Protein AF-A0A9P1C7S3-F1 (afdb_monomer)

Radius of gyration: 38.17 Å; Cα contacts (8 Å, |Δi|>4): 2004; chains: 1; bounding box: 104×85×109 Å

InterPro domains:
  IPR000626 Ubiquitin-like domain [PS50053] (2-45)
  IPR000719 Protein kinase domain [PF00069] (897-1251)
  IPR000719 Protein kinase domain [PS50011] (861-1255)
  IPR000719 Protein kinase domain [SM00220] (861-1256)
  IPR008271 Serine/threonine-protein kinase, active site [PS00108] (1001-1013)
  IPR011009 Protein kinase-like domain superfamily [SSF56112] (859-1250)
  IPR029071 Ubiquitin-like domain superfamily [SSF54236] (2-49)
  IPR032675 Leucine-rich repeat domain superfamily [G3DSA:3.80.10.10] (333-689)
  IPR050494 Serine/threonine and dual-specificity kinase [PTHR24058] (824-1250)

Secondary structure (DSSP, 8-state):
-EEEEEEETTEEEEEEE---TT--HHHHHHHHHHHHSSPPPGGGTT----------HHHHHTTSPP------GGGS-TT-SS-------GGGBPBPHHHHHHHHHHHHHHHHTT--B-SSTT--SB--GGG-BHHHHIIIIIHHHHTTTT--HHHHH-SSSS-B-EEEEEEE-TTSBHHHHHHHHHHHHHHHT---EEE-HHHHS-TT-GGGTS-SSGGGSHHHHHHHH-SEEEEEPPTT-GGGGBHHHHHHHHHHH---SSS---EEEEEEEETTEEEEE-SS--HHHHHHHSSSSTTHHHHHHHHHHTTS-HHHHHHHHT--GGG-B-SSHHHHHHHHHHHTT--GGGTTSPPPSSPPHHHHHHHHHHHHHHHHHHHHHHHHHHHHTT-GGGHHHHHHHHHH-TT--EEEEE-TT-SS--HHHHHHHHHHS-TT-SEEEEE-TT-TT--HHHHHHHHHHHHH-TT--EEEEE-TT-TT--HHHHHHHHHHTTT---SEEEEE-TT-TT-BGGGHHHHHHTTTT---SEEEEE-TTSB-BHHHHHHHHHHHTT-TT--EEEEEEET-TB--HHHHHHHHHHHTT-TT--EEEEEEES---BHHHHHHHHHHHTT-TT--EEEEEEES-TB--HHHHHHHHHHHHTS--SEEEEE-TT-TT--TTGGG----SS-EEE----TTSSTTSTT----TT-----HHHHHHHHHHHHHHH-SS---HHHHHHHHHHH-TT--HHHHHHHHHHGGGS-HHHHHHHHHH-TTT-HHHHHHH-HHHHHHHHTT-PPP--------S---S-SS-S-TTTSHHHHHHHHHHHHHHHHGGGTT-B-S---TTS---BTT-EEE-SSEEEEEEEEEEEETTEEEEEEEEEEPPTT--S-THHHHTT-STTSGGGPEEEEEEEEEETTT-HHHHHHHHHHHHHHHH---TTBPPEEEEEEETTEEEEEEE----BHHHHHHHTTT---HHHHHHHHHHHHHHHHHHHHTTEE-----GGGEEEPPGGG-SS----EEE---TT-EETT---TT---S-GGG--HHHHTTPPP-THHHHHHHHHHHHHHHHSS-SS-S-S-HHHHHHHHHHHH-SPPHHHHHH-TTHHHHEEEEEPPS---------HHHHHHHHHTT-GGGTTS-----------TT-EEEEES---S-HHHHHHHHHHHHHHHHHHHHHHHTT-S-S--SS--S-HHHHHHHHHHHHHHHHHHS-SSTTTSPPHHHHHT-HHHH-

Nearest PDB structures (foldseek):
  4agu-assembly3_C  TM=8.414E-01  e=9.650E-13  Homo sapiens
  3o0g-assembly1_A  TM=8.001E-01  e=8.100E-13  Homo sapiens
  5l1z-assembly1_A  TM=7.493E-01  e=9.409E-12  Homo sapiens
  8p5j-assembly1_A  TM=8.059E-01  e=6.185E-11  Homo sapiens
  4ec9-assembly1_A  TM=7.551E-01  e=2.360E-11  Homo sapiens

Solvent-accessible surface area (backbone atoms only — not comparable to full-atom values): 69680 Å² total; per-residue (Å²): 110,50,76,43,80,46,82,50,102,88,48,79,44,81,48,75,45,86,62,62,99,80,64,48,75,65,56,53,47,56,54,48,28,68,74,68,75,47,91,71,62,75,83,64,76,78,70,75,82,68,77,75,73,84,68,49,68,69,67,66,58,73,78,45,81,74,73,76,79,86,75,60,64,88,69,40,58,91,88,58,91,61,83,66,32,70,53,86,53,55,44,28,32,20,44,40,68,70,60,52,49,50,51,50,54,52,49,47,52,38,29,76,69,48,62,37,61,61,77,59,94,89,54,98,47,63,40,55,62,74,77,36,18,48,60,56,41,43,66,72,44,48,43,64,66,25,53,90,75,71,43,18,52,38,29,58,53,48,90,62,79,54,76,37,63,21,42,31,29,55,41,60,47,54,81,41,31,48,58,50,55,51,40,22,53,52,37,47,27,60,68,64,71,47,93,62,20,35,31,38,69,85,38,25,40,33,79,86,57,51,67,84,45,57,41,88,51,64,79,72,12,38,66,43,52,27,49,76,62,24,62,24,36,36,38,43,42,50,98,84,40,54,31,63,44,28,37,70,39,40,49,53,52,39,56,40,71,45,72,86,52,105,56,83,65,41,38,58,28,37,25,25,64,52,97,92,36,47,35,56,48,64,56,73,70,42,75,69,27,46,51,35,31,71,35,101,55,67,63,43,14,53,44,54,52,47,65,62,31,49,73,48,64,62,70,58,43,57,52,44,66,66,52,50,63,85,75,33,42,57,98,43,66,68,58,38,33,24,43,52,31,47,66,44,64,50,57,82,95,52,20,81,50,77,80,55,90,77,67,54,69,71,44,51,50,42,48,50,51,42,33,26,53,52,17,28,54,46,30,59,61,37,51,55,38,33,45,73,71,65,43,63,86,52,47,64,59,34,30,46,23,34,45,68,25,50,83,50,41,69,50,70,50,47,44,64,60,32,88,64,51,41,32,67,59,48,29,50,46,26,73,14,55,33,50,55,20,30,31,43,34,42,35,38,25,42,19,57,63,31,37,37,68,23,34,46,39,37,16,55,35,49,54,58,22,64,58,28,29,32,44,34,43,29,39,33,44,19,65,56,33,36,40,72,19,51,37,41,38,31,58,31,41,44,86,38,68,34,32,33,43,35,44,32,46,28,48,20,67,63,30,47,55,81,31,47,64,35,51,36,56,42,47,52,93,33,65,25,34,34,42,34,43,32,50,21,41,22,62,44,42,25,69,59,43,18,52,42,27,48,41,52,37,66,30,43,54,25,30,34,46,35,43,31,42,34,55,16,60,49,33,28,31,60,21,38,23,31,35,8,61,19,41,57,55,26,68,46,28,28,35,40,36,42,33,43,16,43,26,64,31,31,39,68,14,40,50,35,24,20,68,8,56,45,57,29,76,49,28,30,36,44,35,44,33,42,25,37,21,53,54,31,33,58,65,31,55,51,50,39,51,58,21,53,64,70,37,67,58,72,37,43,38,46,30,57,42,52,26,55,47,48,65,84,72,65,83,78,70,79,84,63,79,99,50,71,50,72,60,87,79,46,93,81,75,57,96,73,64,89,82,77,73,82,74,96,76,77,88,80,80,60,76,67,62,57,52,53,51,51,53,47,51,57,67,68,70,56,98,65,88,73,52,69,69,57,50,46,57,54,50,31,74,78,37,74,83,56,46,69,67,61,54,51,50,55,54,62,67,57,74,68,84,48,77,62,58,63,50,51,49,69,64,66,49,70,88,77,47,69,74,60,61,70,75,61,44,77,68,53,61,52,60,60,52,76,73,66,80,82,86,87,90,84,86,89,76,94,76,89,69,82,88,83,81,84,83,65,102,51,84,83,73,58,56,70,64,48,57,41,50,48,49,50,54,52,48,59,62,48,63,79,46,70,84,53,65,67,51,78,73,49,100,48,36,74,70,47,38,52,68,41,78,49,61,52,97,59,33,41,31,34,31,67,45,69,73,49,72,57,96,57,28,40,31,30,35,24,42,34,38,74,65,64,94,80,69,82,58,61,84,68,60,61,68,72,56,79,49,81,70,60,66,65,72,34,47,68,27,29,38,37,40,28,35,28,36,92,79,36,56,66,55,44,52,31,48,53,49,22,52,56,52,40,73,74,53,87,49,95,24,40,60,50,67,78,49,75,45,69,49,97,62,17,47,33,43,31,27,64,60,68,46,60,27,46,47,58,54,34,59,79,46,76,22,64,62,54,71,65,57,52,41,48,48,53,53,36,49,34,53,33,49,35,54,30,48,79,68,42,36,26,52,40,47,61,49,46,73,33,33,26,30,50,48,64,92,81,49,92,79,86,63,91,43,46,26,43,49,74,45,56,62,36,45,53,60,82,63,83,73,80,92,66,90,68,33,58,74,58,31,43,30,65,45,63,68,25,48,36,92,65,49,51,54,42,48,36,29,10,49,28,34,44,57,46,16,53,66,59,46,50,68,78,38,66,91,63,92,54,68,64,62,50,54,51,50,46,34,60,63,68,31,82,77,57,66,65,57,57,73,65,15,76,36,25,71,79,52,29,40,86,40,85,66,77,81,88,78,94,72,81,90,82,75,61,65,57,60,52,50,53,38,52,72,58,69,50,76,90,66,71,84,81,68,76,79,82,76,76,88,72,86,81,62,92,80,55,79,40,78,41,67,61,70,84,78,63,64,79,61,59,72,41,44,67,52,47,52,54,48,49,48,49,49,48,54,50,50,45,68,73,62,57,78,54,74,73,76,73,80,85,60,93,60,56,72,72,55,54,47,51,50,45,55,34,51,54,56,53,38,57,36,20,54,38,76,53,60,92,75,27,51,49,39,62,64,56,58,71,44,41,88,56,69,108

Sequence (1256 aa):
MVTLTVHSDTGEELVTLGLEPQATVADLQLKLESVCGVPVKQQLLTATDPAPRCLDAAELLATVPSVTLTSFADLIPAARAFAPCRIRATEQRGIQRWQLQKLLDFLRQRCDEGAMRFPWGHASGPLMLQHLNLYHLADWVLRPATRADRCSYVELISEEPGAQMPKWFVSHAWQEAIVDFITCLDGHGAVRQTEAAYWVCAYANNQHELGSDLHSNPRETSFFRAMQLCSGVLLILDPLAMPFSRVWCCFELATAMTSHFERTRLLLDIATVKDELAEVLTDGLTMQEEQQENAVCAGRGGKEKAKREERFPIELVKKALQLDIAAARASRELDKIRILNSIAGLEEDRLDEPLPDPLPAERLQRYRAVDRALRCVFALSSVSQVISKDLKEMMPDICRALREESERRSVHISFANSLKLTDEDLCHLAQALPEGLTQLRFDLRSCHQLSNASLLELAKALQRTKQLRSLFLDFYMCCKMTDVGLLEVWRSIEDLQLLDLDINVRGLTKVTDKVMPAIISGLRGKALRKLHLNLAQTRQSDALGSELTMALAGLRQLEILKLYFTECPRVADKTATSLGDSLQVMEMLSESILCFSNTTLTDDGMSGFARGVCTLRRMTRMTLRFRWCPRITEQSMVMLGEACAALPLQKLQLDFSKCQALRREVAMRYSGPSQVVLEHSVFHRVAAEEELVPNADARTSSNDDAEEQILGLFRRVGTETLSPEKLFSVLQKLHPELSKESFDALLRASDHGDSEGFLHWLLAEKTRCEALTEVMGLSLVSKCLVKMAPPKGIPTTAETWRPLWKNSSNPYQFDRQYLQTIEIARLRMMEKQQDRRFTDSTEENFPCRYGDEVVSESSCFILLEGLGSGAFGQVVRCAAAPKTAGDDAGCDGWRRVRHASHVRHARPVALKILKHKDFCAEVALEAEEEAKILRELHHPHIVQMLDFFEFRGHLCIALELLGRNLYELITEHNGLLSIQLVQQATYQVLLALEYLKTHQVIHADLKPENVLMVDSAWRSDGKAHFKVIDFGGARREGFPMEDLVLQTLPYRAPEVLLGLPVKCAADMWSLGCICIELFVGESLFSHSKDKDEILEGMVQLCGKIPAWMLKQGTRTNEFFDRVKQRTAARTKPRPQGLWRLFAWACSLRDTFEAFRPRTSRTDAADGAEVYKFRRRSVGPASTAMTKTTLFGAFRRRRYDLVKGRFGAPQRLSSKPLGQQQRLRRNMEKLIRRMLVLDPERRSDASELLRMKSQLS

Organism: NCBI:txid2562237

Foldseek 3Di:
DDWDWDQDPVGTDIDDDDDDPPDDLVNVQVVVCVVVVHRDDPVVSVDDPPPDDCPDVVNVVVPFDALCPPDPPQLADPVDPDDFQDPPQLLLLFAFLVNLVSVLVVLQVCLVVLSAADRDPDPRGRDDLQQDFLVCCLPRPQCVQCVVRLAFQSRRHDPDRDGQQAQEEEQEDRSHRSLFVSLQVVQVCVQQVDRHTYNDCSRSDRSNCCDVQDDLALCVHSRNSSQVRYQAYEYEAEPVRCLLQALNSLLSLLQQQDPPDPDDRHWYKYWGDDPNHIQIQTRDFHPVLVVVCVDPDHPSSLVVNLVSLLVPDVVSLVVLLVRFSLNHDYSDVLVNQLSLVVLLVDDPVCSSPDQDVVHDPSSRVSRVQSSLSRNQSSLLSCLLNCQLVVVVVCLVSSLCSLQSNQPDAEHAHENALPQRDALVSLLSNLVSHHLQYQEYAYHCHNNQRDALSSLLSNLVSLLSNQNHAEYHDAHHNNQRYALNSLLSNLVSQLNHQYQYDHYAPAPNARYAQSNLVSLLSSLAPHQYQYDAYHCHNYAHAQVSLLSSLLSLLRNQNHAEEEYEHANHARHELSNLLSNLVSLLRNQNHAEYAYAHYNYQYALNSLLSNLNSLLNHANHAYYAYAYAQHQRYALSSVVSNLVSCLNYNYNEYEYHHHNHQRYADPSVPPRDHPPHYDYPDHHHPQHVLPPVPDDDPPPPDDDPVVLLVVVVSVDVNVPPDDDDLVRVCVSVCVVVVVDDPVNSVVVVVVCVPPDPVVNVVVVVVPVPPCPPVDVRPDPVVVVVVVVPDDDDDDDDDDDDDQPPPQPDDPDNPPCLLQRVLVVVLVLLVVCVVVQPDFQDDDDLFADGDTAQDWFDDPFWIWGFHHWPDADPFYTKTKTFIDTDDPPPPPPPVVCVVVPDSVRSSPTAIKIKDKGTQCVVCVLSVVLVVVLVVVLVPDDDQQAWHWDDWDDGPRITMTITHDFAQFQLVVLVVVVNDDDLLVLLQQLLSVLRVLVRCQVVQKAQQADDRRQKTWHDPSVDDPPDTGIHGHDSSLMDGFPDDQPPDDTYQQLLAALLNLLQHRDTSLSVLSSSLQRSVCSNLSDTLQDSDPDNQLSVVSLCLAANDQDPVSLVPRPCNVVFWDKDWDDDDDDDDDDRDPVVVVLCVLLVNPPPPPPDDPPPDDDDDDHGDIDIDTPDPPDDCVSVVVSVCVSNVSSVVVVVCVVVCVDPDPPCPDPDDPVVSSLLSVLSSVSSSLSSHNPSVSRDGSVRSVVVVVNSD

Mean predicted aligned error: 21.33 Å

Structure (mmCIF, N/CA/C/O backbone):
data_AF-A0A9P1C7S3-F1
#
_entry.id   AF-A0A9P1C7S3-F1
#
loop_
_atom_site.group_PDB
_atom_site.id
_atom_site.type_symbol
_atom_site.label_atom_id
_atom_site.label_alt_id
_atom_site.label_comp_id
_atom_site.label_asym_id
_atom_site.label_entity_id
_atom_site.label_seq_id
_atom_site.pdbx_PDB_ins_code
_atom_site.Cartn_x
_atom_site.Cartn_y
_atom_site.Cartn_z
_atom_site.occupancy
_atom_site.B_iso_or_equiv
_atom_site.auth_seq_id
_atom_site.auth_comp_id
_atom_site.auth_asym_id
_atom_site.auth_atom_id
_atom_site.pdbx_PDB_model_num
ATOM 1 N N . MET A 1 1 ? 47.779 8.936 -29.958 1.00 47.28 1 MET A N 1
ATOM 2 C CA . MET A 1 1 ? 48.200 9.144 -28.557 1.00 47.28 1 MET A CA 1
ATOM 3 C C . MET A 1 1 ? 47.056 8.690 -27.677 1.00 47.28 1 MET A C 1
ATOM 5 O O . MET A 1 1 ? 45.946 9.155 -27.900 1.00 47.28 1 MET A O 1
ATOM 9 N N . VAL A 1 2 ? 47.299 7.751 -26.766 1.00 49.94 2 VAL A N 1
ATOM 10 C CA . VAL A 1 2 ? 46.310 7.282 -25.783 1.00 49.94 2 VAL A CA 1
ATOM 11 C C . VAL A 1 2 ? 46.814 7.703 -24.411 1.00 49.94 2 VAL A C 1
ATOM 13 O O . VAL A 1 2 ? 47.940 7.363 -24.054 1.00 49.94 2 VAL A O 1
ATOM 16 N N . THR A 1 3 ? 46.020 8.472 -23.673 1.00 45.50 3 THR A N 1
ATOM 17 C CA . THR A 1 3 ? 46.370 8.927 -22.323 1.00 45.50 3 THR A CA 1
ATOM 18 C C . THR A 1 3 ? 45.572 8.122 -21.313 1.00 45.50 3 THR A C 1
ATOM 20 O O . THR A 1 3 ? 44.362 7.968 -21.462 1.00 45.50 3 THR A O 1
ATOM 23 N N . LEU A 1 4 ? 46.260 7.582 -20.315 1.00 49.81 4 LEU A N 1
ATOM 24 C CA . LEU A 1 4 ? 45.713 6.670 -19.321 1.00 49.81 4 LEU A CA 1
ATOM 25 C C . LEU A 1 4 ? 45.924 7.257 -17.934 1.00 49.81 4 LEU A C 1
ATOM 27 O O . LEU A 1 4 ? 47.005 7.769 -17.642 1.00 49.81 4 LEU A O 1
ATOM 31 N N . THR A 1 5 ? 44.914 7.127 -17.083 1.00 46.44 5 THR A N 1
ATOM 32 C CA . THR A 1 5 ? 45.043 7.404 -15.653 1.00 46.44 5 THR A CA 1
ATOM 33 C C . THR A 1 5 ? 45.361 6.093 -14.950 1.00 46.44 5 THR A C 1
ATOM 35 O O . THR A 1 5 ? 44.555 5.162 -14.965 1.00 46.44 5 THR A O 1
ATOM 38 N N . VAL A 1 6 ? 46.557 5.994 -14.379 1.00 54.12 6 VAL A N 1
ATOM 39 C CA . VAL A 1 6 ? 47.007 4.821 -13.630 1.00 54.12 6 VAL A CA 1
ATOM 40 C C . VAL A 1 6 ? 46.828 5.119 -12.147 1.00 54.12 6 VAL A C 1
ATOM 42 O O . VAL A 1 6 ? 47.434 6.048 -11.617 1.00 54.12 6 VAL A O 1
ATOM 45 N N . HIS A 1 7 ? 45.981 4.339 -11.478 1.00 46.59 7 HIS A N 1
ATOM 46 C CA . HIS A 1 7 ? 45.775 4.448 -10.036 1.00 46.59 7 HIS A CA 1
ATOM 47 C C . HIS A 1 7 ? 46.733 3.487 -9.328 1.00 46.59 7 HIS A C 1
ATOM 49 O O . HIS A 1 7 ? 46.632 2.271 -9.494 1.00 46.59 7 HIS A O 1
ATOM 55 N N . SER A 1 8 ? 47.669 4.039 -8.558 1.00 54.12 8 SER A N 1
ATOM 56 C CA . SER A 1 8 ? 48.579 3.288 -7.690 1.00 54.12 8 SER A CA 1
ATOM 57 C C . SER A 1 8 ? 48.226 3.521 -6.221 1.00 54.12 8 SER A C 1
ATOM 59 O O . SER A 1 8 ? 47.561 4.504 -5.887 1.00 54.12 8 SER A O 1
ATOM 61 N N . ASP A 1 9 ? 48.744 2.678 -5.325 1.00 42.47 9 ASP A N 1
ATOM 62 C CA . ASP A 1 9 ? 48.593 2.846 -3.870 1.00 42.47 9 ASP A CA 1
ATOM 63 C C . ASP A 1 9 ? 49.178 4.183 -3.356 1.00 42.47 9 ASP A C 1
ATOM 65 O O . ASP A 1 9 ? 48.900 4.600 -2.233 1.00 42.47 9 ASP A O 1
ATOM 69 N N . THR A 1 10 ? 49.972 4.873 -4.183 1.00 44.56 10 THR A N 1
ATOM 70 C CA . THR A 1 10 ? 50.627 6.152 -3.877 1.00 44.56 10 THR A CA 1
ATOM 71 C C . THR A 1 10 ? 50.002 7.373 -4.565 1.00 44.56 10 THR A C 1
ATOM 73 O O . THR A 1 10 ? 50.463 8.488 -4.328 1.00 44.56 10 THR A O 1
ATOM 76 N N . GLY A 1 11 ? 48.956 7.200 -5.382 1.00 41.50 11 GLY A N 1
ATOM 77 C CA . GLY A 1 11 ? 48.267 8.295 -6.079 1.00 41.50 11 GLY A CA 1
ATOM 78 C C . GLY A 1 11 ? 47.953 8.005 -7.550 1.00 41.50 11 GLY A C 1
ATOM 79 O O . GLY A 1 11 ? 48.259 6.929 -8.071 1.00 41.50 11 GLY A O 1
ATOM 80 N N . GLU A 1 12 ? 47.320 8.980 -8.208 1.00 55.91 12 GLU A N 1
ATOM 81 C CA . GLU A 1 12 ? 46.943 8.922 -9.626 1.00 55.91 12 GLU A CA 1
ATOM 82 C C . GLU A 1 12 ? 48.019 9.564 -10.504 1.00 55.91 12 GLU A C 1
ATOM 84 O O . GLU A 1 12 ? 48.426 10.700 -10.258 1.00 55.91 12 GLU A O 1
ATOM 89 N N . GLU A 1 13 ? 48.448 8.862 -11.552 1.00 54.91 13 GLU A N 1
ATOM 90 C CA . GLU A 1 13 ? 49.433 9.369 -12.508 1.00 54.91 13 GLU A CA 1
ATOM 91 C C . GLU A 1 13 ? 48.915 9.247 -13.949 1.00 54.91 13 GLU A C 1
ATOM 93 O O . GLU A 1 13 ? 48.301 8.247 -14.330 1.00 54.91 13 GLU A O 1
ATOM 98 N N . LEU A 1 14 ? 49.138 10.286 -14.761 1.00 53.28 14 LEU A N 1
ATOM 99 C CA . LEU A 1 14 ? 48.722 10.329 -16.165 1.00 53.28 14 LEU A CA 1
ATOM 100 C C . LEU A 1 14 ? 49.874 9.895 -17.068 1.00 53.28 14 LEU A C 1
ATOM 102 O O . LEU A 1 14 ? 50.868 10.607 -17.208 1.00 53.28 14 LEU A O 1
ATOM 106 N N . VAL A 1 15 ? 49.711 8.762 -17.746 1.00 56.09 15 VAL A N 1
ATOM 107 C CA . VAL A 1 15 ? 50.711 8.233 -18.679 1.00 56.09 15 VAL A CA 1
ATOM 108 C C . VAL A 1 15 ? 50.190 8.342 -20.106 1.00 56.09 15 VAL A C 1
ATOM 110 O O . VAL A 1 15 ? 49.090 7.891 -20.420 1.00 56.09 15 VAL A O 1
ATOM 113 N N . THR A 1 16 ? 50.985 8.938 -20.999 1.00 58.41 16 THR A N 1
ATOM 114 C CA . THR A 1 16 ? 50.625 9.082 -22.418 1.00 58.41 16 THR A CA 1
ATOM 115 C C . THR A 1 16 ? 51.432 8.123 -23.281 1.00 58.41 16 THR A C 1
ATOM 117 O O . THR A 1 16 ? 52.657 8.196 -23.334 1.00 58.41 16 THR A O 1
ATOM 120 N N . LEU A 1 17 ? 50.734 7.247 -24.002 1.00 62.59 17 LEU A N 1
ATOM 121 C CA . LEU A 1 17 ? 51.314 6.260 -24.903 1.00 62.59 17 LEU A CA 1
ATOM 122 C C . LEU A 1 17 ? 51.213 6.705 -26.368 1.00 62.59 17 LEU A C 1
ATOM 124 O O . LEU A 1 17 ? 50.134 7.004 -26.897 1.00 62.59 17 LEU A O 1
ATOM 128 N N . GLY A 1 18 ? 52.361 6.698 -27.047 1.00 55.34 18 GLY A N 1
ATOM 129 C CA . GLY A 1 18 ? 52.461 6.869 -28.494 1.00 55.34 18 GLY A CA 1
ATOM 130 C C . GLY A 1 18 ? 52.167 5.559 -29.224 1.00 55.34 18 GLY A C 1
ATOM 131 O O . GLY A 1 18 ? 52.866 4.560 -29.032 1.00 55.34 18 GLY A O 1
ATOM 132 N N . LEU A 1 19 ? 51.143 5.557 -30.076 1.00 62.69 19 LEU A N 1
ATOM 133 C CA . LEU A 1 19 ? 50.795 4.425 -30.935 1.00 62.69 19 LEU A CA 1
ATOM 134 C C . LEU A 1 19 ? 50.877 4.845 -32.396 1.00 62.69 19 LEU A C 1
ATOM 136 O O . LEU A 1 19 ? 50.434 5.937 -32.755 1.00 62.69 19 LEU A O 1
ATOM 140 N N . GLU A 1 20 ? 51.442 3.951 -33.200 1.00 61.41 20 GLU A N 1
ATOM 141 C CA . GLU A 1 20 ? 51.469 4.043 -34.656 1.00 61.41 20 GLU A CA 1
ATOM 142 C C . GLU A 1 20 ? 50.031 3.943 -35.211 1.00 61.41 20 GLU A C 1
ATOM 144 O O . GLU A 1 20 ? 49.209 3.227 -34.630 1.00 61.41 20 GLU A O 1
ATOM 149 N N . PRO A 1 21 ? 49.701 4.594 -36.342 1.00 49.84 21 PRO A N 1
ATOM 150 C CA . PRO A 1 21 ? 48.341 4.619 -36.899 1.00 49.84 21 PRO A CA 1
ATOM 151 C C . PRO A 1 21 ? 47.730 3.250 -37.253 1.00 49.84 21 PRO A C 1
ATOM 153 O O . PRO A 1 21 ? 46.523 3.174 -37.463 1.00 49.84 21 PRO A O 1
ATOM 156 N N . GLN A 1 22 ? 48.538 2.187 -37.336 1.00 57.25 22 GLN A N 1
ATOM 157 C CA . GLN A 1 22 ? 48.107 0.817 -37.657 1.00 57.25 22 GLN A CA 1
ATOM 158 C C . GLN A 1 22 ? 48.257 -0.167 -36.481 1.00 57.25 22 GLN A C 1
ATOM 160 O O . GLN A 1 22 ? 48.196 -1.378 -36.681 1.00 57.25 22 GLN A O 1
ATOM 165 N N . ALA A 1 23 ? 48.476 0.332 -35.262 1.00 55.47 23 ALA A N 1
ATOM 166 C CA . ALA A 1 23 ? 48.663 -0.516 -34.088 1.00 55.47 23 ALA A CA 1
ATOM 167 C C . ALA A 1 23 ? 47.402 -1.344 -33.771 1.00 55.47 23 ALA A C 1
ATOM 169 O O . ALA A 1 23 ? 46.288 -0.821 -33.711 1.00 55.47 23 ALA A O 1
ATOM 170 N N . THR A 1 24 ? 47.592 -2.641 -33.543 1.00 64.12 24 THR A N 1
ATOM 171 C CA . THR A 1 24 ? 46.543 -3.596 -33.173 1.00 64.12 24 THR A CA 1
ATOM 172 C C . THR A 1 24 ? 46.276 -3.586 -31.662 1.00 64.12 24 THR A C 1
ATOM 174 O O . THR A 1 24 ? 47.057 -3.056 -30.870 1.00 64.12 24 THR A O 1
ATOM 177 N N . VAL A 1 25 ? 45.182 -4.221 -31.220 1.00 54.91 25 VAL A N 1
ATOM 178 C CA . VAL A 1 25 ? 44.868 -4.383 -29.782 1.00 54.91 25 VAL A CA 1
ATOM 179 C C . VAL A 1 25 ? 45.988 -5.125 -29.036 1.00 54.91 25 VAL A C 1
ATOM 181 O O . VAL A 1 25 ? 46.255 -4.829 -27.873 1.00 54.91 25 VAL A O 1
ATOM 184 N N . ALA A 1 26 ? 46.695 -6.034 -29.714 1.00 63.34 26 ALA A N 1
ATOM 185 C CA . ALA A 1 26 ? 47.855 -6.724 -29.156 1.00 63.34 26 ALA A CA 1
ATOM 186 C C . ALA A 1 26 ? 49.054 -5.777 -28.945 1.00 63.34 26 ALA A C 1
ATOM 188 O O . ALA A 1 26 ? 49.747 -5.880 -27.934 1.00 63.34 26 ALA A O 1
ATOM 189 N N . ASP A 1 27 ? 49.259 -4.806 -29.840 1.00 66.31 27 ASP A N 1
ATOM 190 C CA . ASP A 1 27 ? 50.327 -3.803 -29.711 1.00 66.31 27 ASP A CA 1
ATOM 191 C C . ASP A 1 27 ? 50.058 -2.823 -28.558 1.00 66.31 27 ASP A C 1
ATOM 193 O O . ASP A 1 27 ? 50.978 -2.407 -27.848 1.00 66.31 27 ASP A O 1
ATOM 197 N N . LEU A 1 28 ? 48.784 -2.476 -28.342 1.00 64.19 28 LEU A N 1
ATOM 198 C CA . LEU A 1 28 ? 48.337 -1.691 -27.190 1.00 64.19 28 LEU A CA 1
ATOM 199 C C . LEU A 1 28 ? 48.558 -2.463 -25.879 1.00 64.19 28 LEU A C 1
ATOM 201 O O . LEU A 1 28 ? 49.067 -1.891 -24.916 1.00 64.19 28 LEU A O 1
ATOM 205 N N . GLN A 1 29 ? 48.220 -3.758 -25.859 1.00 64.50 29 GLN A N 1
ATOM 206 C CA . GLN A 1 29 ? 48.413 -4.634 -24.703 1.00 64.50 29 GLN A CA 1
ATOM 207 C C . GLN A 1 29 ? 49.883 -4.712 -24.289 1.00 64.50 29 GLN A C 1
ATOM 209 O O . GLN A 1 29 ? 50.203 -4.480 -23.128 1.00 64.50 29 GLN A O 1
ATOM 214 N N . LEU A 1 30 ? 50.781 -4.967 -25.243 1.00 71.69 30 LEU A N 1
ATOM 215 C CA . LEU A 1 30 ? 52.219 -5.064 -24.984 1.00 71.69 30 LEU A CA 1
ATOM 216 C C . LEU A 1 30 ? 52.798 -3.757 -24.425 1.00 71.69 30 LEU A C 1
ATOM 218 O O . LEU A 1 30 ? 53.627 -3.777 -23.514 1.00 71.69 30 LEU A O 1
ATOM 222 N N . LYS A 1 31 ? 52.340 -2.604 -24.927 1.00 68.75 31 LYS A N 1
ATOM 223 C CA . LYS A 1 31 ? 52.758 -1.298 -24.397 1.00 68.75 31 LYS A CA 1
ATOM 224 C C . LYS A 1 31 ? 52.216 -1.039 -22.994 1.00 68.75 31 LYS A C 1
ATOM 226 O O . LYS A 1 31 ? 52.965 -0.545 -22.157 1.00 68.75 31 LYS A O 1
ATOM 231 N N . LEU A 1 32 ? 50.969 -1.405 -22.717 1.00 63.97 32 LEU A N 1
ATOM 232 C CA . LEU A 1 32 ? 50.365 -1.306 -21.386 1.00 63.97 32 LEU A CA 1
ATOM 233 C C . LEU A 1 32 ? 51.074 -2.194 -20.359 1.00 63.97 32 LEU A C 1
ATOM 235 O O . LEU A 1 32 ? 51.408 -1.727 -19.275 1.00 63.97 32 LE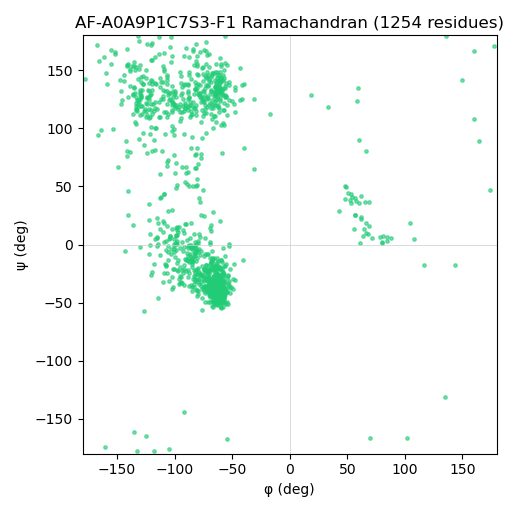U A O 1
ATOM 239 N N . GLU A 1 33 ? 51.380 -3.438 -20.722 1.00 73.56 33 GLU A N 1
ATOM 240 C CA . GLU A 1 33 ? 52.135 -4.367 -19.874 1.00 73.56 33 GLU A CA 1
ATOM 241 C C . GLU A 1 33 ? 53.543 -3.837 -19.561 1.00 73.56 33 GLU A C 1
ATOM 243 O O . GLU A 1 33 ? 54.012 -3.979 -18.432 1.00 73.56 33 GLU A O 1
ATOM 248 N N . SER A 1 34 ? 54.185 -3.141 -20.510 1.00 71.19 34 SER A N 1
ATOM 249 C CA . SER A 1 34 ? 55.485 -2.493 -20.279 1.00 71.19 34 SER A CA 1
ATOM 250 C C . SER A 1 34 ? 55.436 -1.314 -19.299 1.00 71.19 34 SER A C 1
ATOM 252 O O . SER A 1 34 ? 56.413 -1.076 -18.595 1.00 71.19 34 SER A O 1
ATOM 254 N N . VAL A 1 35 ? 54.309 -0.595 -19.226 1.00 66.06 35 VAL A N 1
ATOM 255 C CA . VAL A 1 35 ? 54.122 0.546 -18.311 1.00 66.06 35 VAL A CA 1
ATOM 256 C C . VAL A 1 35 ? 53.682 0.077 -16.929 1.00 66.06 35 VAL A C 1
ATOM 258 O O . VAL A 1 35 ? 54.147 0.599 -15.922 1.00 66.06 35 VAL A O 1
ATOM 261 N N . CYS A 1 36 ? 52.796 -0.916 -16.869 1.00 60.81 36 CYS A N 1
ATOM 262 C CA . CYS A 1 36 ? 52.240 -1.411 -15.614 1.00 60.81 36 CYS A CA 1
ATOM 263 C C . CYS A 1 36 ? 53.133 -2.458 -14.924 1.00 60.81 36 CYS A C 1
ATOM 265 O O . CYS A 1 36 ? 52.928 -2.738 -13.747 1.00 60.81 36 CYS A O 1
ATOM 267 N N . GLY A 1 37 ? 54.098 -3.062 -15.632 1.00 59.62 37 GLY A N 1
ATOM 268 C CA . GLY A 1 37 ? 55.026 -4.056 -15.074 1.00 59.62 37 GLY A CA 1
ATOM 269 C C . GLY A 1 37 ? 54.379 -5.394 -14.685 1.00 59.62 37 GLY A C 1
ATOM 270 O O . GLY A 1 37 ? 55.024 -6.227 -14.050 1.00 59.62 37 GLY A O 1
ATOM 271 N N . VAL A 1 38 ? 53.112 -5.610 -15.056 1.00 57.62 38 VAL A N 1
ATOM 272 C CA . VAL A 1 38 ? 52.323 -6.815 -14.764 1.00 57.62 38 VAL A CA 1
ATOM 273 C C . VAL A 1 38 ? 51.487 -7.230 -15.984 1.00 57.62 38 VAL A C 1
ATOM 275 O O . VAL A 1 38 ? 51.094 -6.360 -16.764 1.00 57.62 38 VAL A O 1
ATOM 278 N N . PRO A 1 39 ? 51.174 -8.531 -16.162 1.00 54.72 39 PRO A N 1
ATOM 279 C CA . PRO A 1 39 ? 50.359 -9.003 -17.283 1.00 54.72 39 PRO A CA 1
ATOM 280 C C . PRO A 1 39 ? 48.936 -8.426 -17.238 1.00 54.72 39 PRO A C 1
ATOM 282 O O . PRO A 1 39 ? 48.236 -8.564 -16.230 1.00 54.72 39 PRO A O 1
ATOM 285 N N . VAL A 1 40 ? 48.477 -7.825 -18.337 1.00 54.78 40 VAL A N 1
ATOM 286 C CA . VAL A 1 40 ? 47.155 -7.192 -18.435 1.00 54.78 40 VAL A CA 1
ATOM 287 C C . VAL A 1 40 ? 46.194 -8.192 -19.076 1.00 54.78 40 VAL A C 1
ATOM 289 O O . VAL A 1 40 ? 46.366 -8.611 -20.216 1.00 54.78 40 VAL A O 1
ATOM 292 N N . LYS A 1 41 ? 45.154 -8.621 -18.350 1.00 47.41 41 LYS A N 1
ATOM 293 C CA . LYS A 1 41 ? 44.167 -9.575 -18.890 1.00 47.41 41 LYS A CA 1
ATOM 294 C C . LYS A 1 41 ? 43.409 -8.958 -20.074 1.00 47.41 41 LYS A C 1
ATOM 296 O O . LYS A 1 41 ? 42.835 -7.884 -19.934 1.00 47.41 41 LYS A O 1
ATOM 301 N N . GLN A 1 42 ? 43.296 -9.692 -21.186 1.00 42.75 42 GLN A N 1
ATOM 302 C CA . GLN A 1 42 ? 42.612 -9.270 -22.427 1.00 42.75 42 GLN A CA 1
ATOM 303 C C . GLN A 1 42 ? 41.192 -8.699 -22.230 1.00 42.75 42 GLN A C 1
ATOM 305 O O . GLN A 1 42 ? 40.770 -7.834 -22.988 1.00 42.75 42 GLN A O 1
ATOM 310 N N . GLN A 1 43 ? 40.466 -9.136 -21.195 1.00 39.09 43 GLN A N 1
ATOM 311 C CA . GLN A 1 43 ? 39.122 -8.637 -20.866 1.00 39.09 43 GLN A CA 1
ATOM 312 C C . GLN A 1 43 ? 39.086 -7.180 -20.364 1.00 39.09 43 GLN A C 1
ATOM 314 O O . GLN A 1 43 ? 38.014 -6.585 -20.335 1.00 39.09 43 GLN A O 1
ATOM 319 N N . LEU A 1 44 ? 40.224 -6.597 -19.967 1.00 35.25 44 LEU A N 1
ATOM 320 C CA . LEU A 1 44 ? 40.322 -5.192 -19.538 1.00 35.25 44 LEU A CA 1
ATOM 321 C C . LEU A 1 44 ? 40.571 -4.223 -20.706 1.00 35.25 44 LEU A C 1
ATOM 323 O O . LEU A 1 44 ? 40.351 -3.027 -20.555 1.00 35.25 44 LEU A O 1
ATOM 327 N N . LEU A 1 45 ? 40.978 -4.719 -21.880 1.00 39.31 45 LEU A N 1
ATOM 328 C CA . LEU A 1 45 ? 41.255 -3.897 -23.070 1.00 39.31 45 LEU A CA 1
ATOM 329 C C . LEU A 1 45 ? 40.007 -3.595 -23.910 1.00 39.31 45 LEU A C 1
ATOM 331 O O . LEU A 1 45 ? 40.080 -2.852 -24.883 1.00 39.31 45 LEU A O 1
ATOM 335 N N . THR A 1 46 ? 38.854 -4.148 -23.535 1.00 43.16 46 THR A N 1
ATOM 336 C CA . THR A 1 46 ? 37.564 -3.906 -24.198 1.00 43.16 46 THR A CA 1
ATOM 337 C C . THR A 1 46 ? 36.764 -2.757 -23.581 1.00 43.16 46 THR A C 1
ATOM 339 O O . THR A 1 46 ? 35.598 -2.581 -23.917 1.00 43.16 46 THR A O 1
ATOM 342 N N . ALA A 1 47 ? 37.352 -1.971 -22.676 1.00 40.78 47 ALA A N 1
ATOM 343 C CA . ALA A 1 47 ? 36.646 -0.894 -21.991 1.00 40.78 47 ALA A CA 1
ATOM 344 C C . ALA A 1 47 ? 37.513 0.360 -21.868 1.00 40.78 47 ALA A C 1
ATOM 346 O O . ALA A 1 47 ? 38.099 0.644 -20.833 1.00 40.78 47 ALA A O 1
ATOM 347 N N . THR A 1 48 ? 37.584 1.119 -22.950 1.00 31.94 48 THR A N 1
ATOM 348 C CA . THR A 1 48 ? 37.536 2.586 -22.942 1.00 31.94 48 THR A CA 1
ATOM 349 C C . THR A 1 48 ? 37.314 2.971 -24.389 1.00 31.94 48 THR A C 1
ATOM 351 O O . THR A 1 48 ? 38.239 3.007 -25.190 1.00 31.94 48 THR A O 1
ATOM 354 N N . ASP A 1 49 ? 36.049 3.159 -24.744 1.00 32.28 49 ASP A N 1
ATOM 355 C CA . ASP A 1 49 ? 35.678 3.730 -26.028 1.00 32.28 49 ASP A CA 1
ATOM 356 C C . ASP A 1 49 ? 36.198 5.183 -26.030 1.00 32.28 49 ASP A C 1
ATOM 358 O O . ASP A 1 49 ? 35.719 5.996 -25.226 1.00 32.28 49 ASP A O 1
ATOM 362 N N . PRO A 1 50 ? 37.217 5.549 -26.833 1.00 31.08 50 PRO A N 1
ATOM 363 C CA . PRO A 1 50 ? 37.439 6.954 -27.119 1.00 31.08 50 PRO A CA 1
ATOM 364 C C . PRO A 1 50 ? 36.179 7.406 -27.848 1.00 31.08 50 PRO A C 1
ATOM 366 O O . PRO A 1 50 ? 35.796 6.742 -28.807 1.00 31.08 50 PRO A O 1
ATOM 369 N N . ALA A 1 51 ? 35.533 8.472 -27.353 1.00 28.77 51 ALA A N 1
ATOM 370 C CA . ALA A 1 51 ? 34.322 9.083 -27.909 1.00 28.77 51 ALA A CA 1
ATOM 371 C C . ALA A 1 51 ? 34.103 8.643 -29.359 1.00 28.77 51 ALA A C 1
ATOM 373 O O . ALA A 1 51 ? 34.961 8.988 -30.185 1.00 28.77 51 ALA A O 1
ATOM 374 N N . PRO A 1 52 ? 33.057 7.848 -29.667 1.00 28.47 52 PRO A N 1
ATOM 375 C CA . PRO A 1 52 ? 32.939 7.289 -30.993 1.00 28.47 52 PRO A CA 1
ATOM 376 C C . PRO A 1 52 ? 33.009 8.470 -31.944 1.00 28.47 52 PRO A C 1
ATOM 378 O O . PRO A 1 52 ? 32.205 9.408 -31.859 1.00 28.47 52 PRO A O 1
ATOM 381 N N . ARG A 1 53 ? 34.015 8.454 -32.831 1.00 26.98 53 ARG A N 1
ATOM 382 C CA . ARG A 1 53 ? 33.887 9.172 -34.094 1.00 26.98 53 ARG A CA 1
ATOM 383 C C . ARG A 1 53 ? 32.463 8.873 -34.537 1.00 26.98 53 ARG A C 1
ATOM 385 O O . ARG A 1 53 ? 32.084 7.702 -34.563 1.00 26.98 53 ARG A O 1
ATOM 392 N N . CYS A 1 54 ? 31.677 9.911 -34.804 1.00 27.06 54 CYS A N 1
ATOM 393 C CA . CYS A 1 54 ? 30.447 9.766 -35.563 1.00 27.06 54 CYS A CA 1
ATOM 394 C C . CYS A 1 54 ? 30.842 9.190 -36.928 1.00 27.06 54 CYS A C 1
ATOM 396 O O . CYS A 1 54 ? 31.016 9.923 -37.891 1.00 27.06 54 CYS A O 1
ATOM 398 N N . LEU A 1 55 ? 31.082 7.882 -36.980 1.00 29.27 55 LEU A N 1
ATOM 399 C CA . LEU A 1 55 ? 30.861 7.094 -38.163 1.00 29.27 55 LEU A CA 1
ATOM 400 C C . LEU A 1 55 ? 29.351 7.113 -38.292 1.00 29.27 55 LEU A C 1
ATOM 402 O O . LEU A 1 55 ? 28.629 6.656 -37.401 1.00 29.27 55 LEU A O 1
ATOM 406 N N . ASP A 1 56 ? 28.899 7.787 -39.338 1.00 31.95 56 ASP A N 1
ATOM 407 C CA . ASP A 1 56 ? 27.501 7.848 -39.705 1.00 31.95 56 ASP A CA 1
ATOM 408 C C . ASP A 1 56 ? 26.938 6.419 -39.664 1.00 31.95 56 ASP A C 1
ATOM 410 O O . ASP A 1 56 ? 27.553 5.482 -40.186 1.00 31.95 56 ASP A O 1
ATOM 414 N N . ALA A 1 57 ? 25.778 6.228 -39.031 1.00 34.31 57 ALA A N 1
ATOM 415 C CA . ALA A 1 57 ? 25.097 4.937 -39.061 1.00 34.31 57 ALA A CA 1
ATOM 416 C C . ALA A 1 57 ? 24.899 4.470 -40.517 1.00 34.31 57 ALA A C 1
ATOM 418 O O . ALA A 1 57 ? 24.900 3.270 -40.775 1.00 34.31 57 ALA A O 1
ATOM 419 N N . ALA A 1 58 ? 24.836 5.402 -41.479 1.00 34.59 58 ALA A N 1
ATOM 420 C CA . ALA A 1 58 ? 24.821 5.104 -42.907 1.00 34.59 58 ALA A CA 1
ATOM 421 C C . ALA A 1 58 ? 26.093 4.395 -43.428 1.00 34.59 58 ALA A C 1
ATOM 423 O O . ALA A 1 58 ? 25.971 3.515 -44.280 1.00 34.59 58 ALA A O 1
ATOM 424 N N . GLU A 1 59 ? 27.290 4.702 -42.917 1.00 32.47 59 GLU A N 1
ATOM 425 C CA . GLU A 1 59 ? 28.546 4.061 -43.353 1.00 32.47 59 GLU A CA 1
ATOM 426 C C . GLU A 1 59 ? 28.740 2.670 -42.727 1.00 32.47 59 GLU A C 1
ATOM 428 O O . GLU A 1 59 ? 29.227 1.751 -43.388 1.00 32.47 59 GLU A O 1
ATOM 433 N N . LEU A 1 60 ? 28.275 2.477 -41.487 1.00 35.31 60 LEU A N 1
ATOM 434 C CA . LEU A 1 60 ? 28.259 1.172 -40.810 1.00 35.31 60 LEU A CA 1
ATOM 435 C C . LEU A 1 60 ? 27.153 0.237 -41.332 1.00 35.31 60 LEU A C 1
ATOM 437 O O . LEU A 1 60 ? 27.313 -0.982 -41.291 1.00 35.31 60 LEU A O 1
ATOM 441 N N . LEU A 1 61 ? 26.048 0.780 -41.858 1.00 37.59 61 LEU A N 1
ATOM 442 C CA . LEU A 1 61 ? 24.964 0.005 -42.478 1.00 37.59 61 LEU A CA 1
ATOM 443 C C . LEU A 1 61 ? 25.264 -0.413 -43.928 1.00 37.59 61 LEU A C 1
ATOM 445 O O . LEU A 1 61 ? 24.670 -1.375 -44.411 1.00 37.59 61 LEU A O 1
ATOM 449 N N . ALA A 1 62 ? 26.187 0.260 -44.623 1.00 33.91 62 ALA A N 1
ATOM 450 C CA . ALA A 1 62 ? 26.480 -0.001 -46.037 1.00 33.91 62 ALA A CA 1
ATOM 451 C C . ALA A 1 62 ? 27.282 -1.293 -46.303 1.00 33.91 62 ALA A C 1
ATOM 453 O O . ALA A 1 62 ? 27.415 -1.706 -47.453 1.00 33.91 62 ALA A O 1
ATOM 454 N N . THR A 1 63 ? 27.818 -1.944 -45.267 1.00 34.19 63 THR A N 1
ATOM 455 C CA . THR A 1 63 ? 28.765 -3.071 -45.400 1.00 34.19 63 THR A CA 1
ATOM 456 C C . THR A 1 63 ? 28.300 -4.373 -44.735 1.00 34.19 63 THR A C 1
ATOM 458 O O . THR A 1 63 ? 29.038 -5.356 -44.699 1.00 34.19 63 THR A O 1
ATOM 461 N N . VAL A 1 64 ? 27.049 -4.425 -44.270 1.00 35.69 64 VAL A N 1
ATOM 462 C CA . VAL A 1 64 ? 26.473 -5.566 -43.545 1.00 35.69 64 VAL A CA 1
ATOM 463 C C . VAL A 1 64 ? 25.614 -6.451 -44.463 1.00 35.69 64 VAL A C 1
ATOM 465 O O . VAL A 1 64 ? 24.717 -5.926 -45.128 1.00 35.69 64 VAL A O 1
ATOM 468 N N . PRO A 1 65 ? 25.777 -7.793 -44.471 1.00 34.84 65 PRO A N 1
ATOM 469 C CA . PRO A 1 65 ? 24.824 -8.683 -45.127 1.00 34.84 65 PRO A CA 1
ATOM 470 C C . PRO A 1 65 ? 23.460 -8.541 -44.446 1.00 34.84 65 PRO A C 1
ATOM 472 O O . PRO A 1 65 ? 23.316 -8.815 -43.255 1.00 34.84 65 PRO A O 1
ATOM 475 N N . SER A 1 66 ? 22.460 -8.095 -45.203 1.00 40.62 66 SER A N 1
ATOM 476 C CA . SER A 1 66 ? 21.083 -7.918 -44.746 1.00 40.62 66 SER A CA 1
ATOM 477 C C . SER A 1 66 ? 20.578 -9.159 -44.003 1.00 40.62 66 SER A C 1
ATOM 479 O O . SER A 1 66 ? 20.495 -10.240 -44.594 1.00 40.62 66 SER A O 1
ATOM 481 N N . VAL A 1 67 ? 20.180 -8.997 -42.739 1.00 46.00 67 VAL A N 1
ATOM 482 C CA . VAL A 1 67 ? 19.312 -9.962 -42.057 1.00 46.00 67 VAL A CA 1
ATOM 483 C C . VAL A 1 67 ? 18.034 -10.053 -42.891 1.00 46.00 67 VAL A C 1
ATOM 485 O O . VAL A 1 67 ? 17.233 -9.121 -42.930 1.00 46.00 67 VAL A O 1
ATOM 488 N N . THR A 1 68 ? 17.872 -11.136 -43.648 1.00 47.66 68 THR A N 1
ATOM 489 C CA . THR A 1 68 ? 16.733 -11.321 -44.551 1.00 47.66 68 THR A CA 1
ATOM 490 C C . THR A 1 68 ? 15.536 -11.816 -43.747 1.00 47.66 68 THR A C 1
ATOM 492 O O . THR A 1 68 ? 15.189 -12.993 -43.761 1.00 47.66 68 THR A O 1
ATOM 495 N N . LEU A 1 69 ? 14.875 -10.900 -43.036 1.00 56.56 69 LEU A N 1
ATOM 496 C CA . LEU A 1 69 ? 13.482 -11.105 -42.646 1.00 56.56 69 LEU A CA 1
ATOM 497 C C . LEU A 1 69 ? 12.651 -11.096 -43.938 1.00 56.56 69 LEU A C 1
ATOM 499 O O . LEU A 1 69 ? 12.406 -10.048 -44.529 1.00 56.56 69 LEU A O 1
ATOM 503 N N . THR A 1 70 ? 12.289 -12.281 -44.432 1.00 54.03 70 THR A N 1
ATOM 504 C CA . THR A 1 70 ? 11.618 -12.453 -45.734 1.00 54.03 70 THR A CA 1
ATOM 505 C C . THR A 1 70 ? 10.102 -12.266 -45.671 1.00 54.03 70 THR A C 1
ATOM 507 O O . THR A 1 70 ? 9.473 -12.100 -46.713 1.00 54.03 70 THR A O 1
ATOM 510 N N . SER A 1 71 ? 9.505 -12.257 -44.472 1.00 69.19 71 SER A N 1
ATOM 511 C CA . SER A 1 71 ? 8.066 -12.047 -44.282 1.00 69.19 71 SER A CA 1
ATOM 512 C C . SER A 1 71 ? 7.758 -11.180 -43.060 1.00 69.19 71 SER A C 1
ATOM 514 O O . SER A 1 71 ? 8.162 -11.488 -41.937 1.00 69.19 71 SER A O 1
ATOM 516 N N . PHE A 1 72 ? 6.972 -10.127 -43.291 1.00 78.38 72 PHE A N 1
ATOM 517 C CA . PHE A 1 72 ? 6.397 -9.245 -42.267 1.00 78.38 72 PHE A CA 1
ATOM 518 C C . PHE A 1 72 ? 4.875 -9.419 -42.141 1.00 78.38 72 PHE A C 1
ATOM 520 O O . PHE A 1 72 ? 4.217 -8.620 -41.479 1.00 78.38 72 PHE A O 1
ATOM 527 N N . ALA A 1 73 ? 4.304 -10.454 -42.773 1.00 71.12 73 ALA A N 1
ATOM 528 C CA . ALA A 1 73 ? 2.858 -10.675 -42.818 1.00 71.12 73 ALA A CA 1
ATOM 529 C C . ALA A 1 73 ? 2.236 -10.781 -41.415 1.00 71.12 73 ALA A C 1
ATOM 531 O O . ALA A 1 73 ? 1.163 -10.234 -41.182 1.00 71.12 73 ALA A O 1
ATOM 532 N N . ASP A 1 74 ? 2.950 -11.384 -40.461 1.00 74.38 74 ASP A N 1
ATOM 533 C CA . ASP A 1 74 ? 2.480 -11.578 -39.083 1.00 74.38 74 ASP A CA 1
ATOM 534 C C . ASP A 1 74 ? 2.327 -10.254 -38.300 1.00 74.38 74 ASP A C 1
ATOM 536 O O . ASP A 1 74 ? 1.542 -10.167 -37.353 1.00 74.38 74 ASP A O 1
ATOM 540 N N . LEU A 1 75 ? 3.019 -9.182 -38.718 1.00 75.50 75 LEU A N 1
ATOM 541 C CA . LEU A 1 75 ? 2.842 -7.839 -38.147 1.00 75.50 75 LEU A CA 1
ATOM 542 C C . LEU A 1 75 ? 1.552 -7.172 -38.637 1.00 75.50 75 LEU A C 1
ATOM 544 O O . LEU A 1 75 ? 0.955 -6.371 -37.912 1.00 75.50 75 LEU A O 1
ATOM 548 N N . ILE A 1 76 ? 1.071 -7.528 -39.829 1.00 71.50 76 ILE A N 1
ATOM 549 C CA . ILE A 1 76 ? -0.093 -6.907 -40.463 1.00 71.50 76 ILE A CA 1
ATOM 550 C C . ILE A 1 76 ? -1.369 -7.636 -39.988 1.00 71.50 76 ILE A C 1
ATOM 552 O O . ILE A 1 76 ? -1.426 -8.862 -39.990 1.00 71.50 76 ILE A O 1
ATOM 556 N N . PRO A 1 77 ? -2.391 -6.939 -39.458 1.00 64.38 77 PRO A N 1
ATOM 557 C CA . PRO A 1 77 ? -3.654 -7.569 -39.056 1.00 64.38 77 PRO A CA 1
ATOM 558 C C . PRO A 1 77 ? -4.322 -8.348 -40.203 1.00 64.38 77 PRO A C 1
ATOM 560 O O . PRO A 1 77 ? -4.440 -7.833 -41.311 1.00 64.38 77 PRO A O 1
ATOM 563 N N . ALA A 1 78 ? -4.824 -9.558 -39.927 1.00 55.03 78 ALA A N 1
ATOM 564 C CA . ALA A 1 78 ? -5.429 -10.450 -40.930 1.00 55.03 78 ALA A CA 1
ATOM 565 C C . ALA A 1 78 ? -6.666 -9.857 -41.643 1.00 55.03 78 ALA A C 1
ATOM 567 O O . ALA A 1 78 ? -7.019 -10.296 -42.734 1.00 55.03 78 ALA A O 1
ATOM 568 N N . ALA A 1 79 ? -7.307 -8.840 -41.057 1.00 49.53 79 ALA A N 1
ATOM 569 C CA . ALA A 1 79 ? -8.416 -8.102 -41.663 1.00 49.53 79 ALA A CA 1
ATOM 570 C C . ALA A 1 79 ? -7.993 -7.141 -42.803 1.00 49.53 79 ALA A C 1
ATOM 572 O O . ALA A 1 79 ? -8.856 -6.594 -43.488 1.00 49.53 79 ALA A O 1
ATOM 573 N N . ARG A 1 80 ? -6.687 -6.918 -43.033 1.00 55.53 80 ARG A N 1
ATOM 574 C CA . ARG A 1 80 ? -6.150 -5.926 -43.986 1.00 55.53 80 ARG A CA 1
ATOM 575 C C . ARG A 1 80 ? -5.738 -6.521 -45.339 1.00 55.53 80 ARG A C 1
ATOM 577 O O . ARG A 1 80 ? -4.568 -6.520 -45.701 1.00 55.53 80 ARG A O 1
ATOM 584 N N . ALA A 1 81 ? -6.712 -6.935 -46.144 1.00 46.16 81 ALA A N 1
ATOM 585 C CA . ALA A 1 81 ? -6.486 -7.222 -47.568 1.00 46.16 81 ALA A CA 1
ATOM 586 C C . ALA A 1 81 ? -6.300 -5.951 -48.452 1.00 46.16 81 ALA A C 1
ATOM 588 O O . ALA A 1 81 ? -6.208 -6.078 -49.670 1.00 46.16 81 ALA A O 1
ATOM 589 N N . PHE A 1 82 ? -6.243 -4.735 -47.875 1.00 54.06 82 PHE A N 1
ATOM 590 C CA . PHE A 1 82 ? -6.116 -3.444 -48.583 1.00 54.06 82 PHE A CA 1
ATOM 591 C C . PHE A 1 82 ? -5.188 -2.434 -47.863 1.00 54.06 82 PHE A C 1
ATOM 593 O O . PHE A 1 82 ? -4.805 -2.652 -46.715 1.00 54.06 82 PHE A O 1
ATOM 600 N N . ALA A 1 83 ? -4.851 -1.345 -48.579 1.00 63.31 83 ALA A N 1
ATOM 601 C CA . ALA A 1 83 ? -3.897 -0.264 -48.266 1.00 63.31 83 ALA A CA 1
ATOM 602 C C . ALA A 1 83 ? -3.941 0.287 -46.818 1.00 63.31 83 ALA A C 1
ATOM 604 O O . ALA A 1 83 ? -5.004 0.284 -46.192 1.00 63.31 83 ALA A O 1
ATOM 605 N N . PRO A 1 84 ? -2.821 0.816 -46.279 1.00 69.19 84 PRO A N 1
ATOM 606 C CA . PRO A 1 84 ? -2.746 1.252 -44.889 1.00 69.19 84 PRO A CA 1
ATOM 607 C C . PRO A 1 84 ? -3.683 2.411 -44.554 1.00 69.19 84 PRO A C 1
ATOM 609 O O . PRO A 1 84 ? -3.890 3.336 -45.342 1.00 69.19 84 PRO A O 1
ATOM 612 N N . CYS A 1 85 ? -4.184 2.377 -43.320 1.00 78.00 85 CYS A N 1
ATOM 613 C CA . CYS A 1 85 ? -4.873 3.478 -42.668 1.00 78.00 85 CYS A CA 1
ATOM 614 C C . CYS A 1 85 ? -3.988 4.735 -42.680 1.00 78.00 85 CYS A C 1
ATOM 616 O O . CYS A 1 85 ? -2.952 4.787 -42.018 1.00 78.00 85 CYS A O 1
ATOM 618 N N . ARG A 1 86 ? -4.398 5.755 -43.444 1.00 83.50 86 ARG A N 1
ATOM 619 C CA . ARG A 1 86 ? -3.692 7.038 -43.512 1.00 83.50 86 ARG A CA 1
ATOM 620 C C . ARG A 1 86 ? -4.130 7.947 -42.373 1.00 83.50 86 ARG A C 1
ATOM 622 O O . ARG A 1 86 ? -5.246 8.468 -42.384 1.00 83.50 86 ARG A O 1
ATOM 629 N N . ILE A 1 87 ? -3.213 8.208 -41.449 1.00 86.75 87 ILE A N 1
ATOM 630 C CA . ILE A 1 87 ? -3.374 9.205 -40.389 1.00 86.75 87 ILE A CA 1
ATOM 631 C C . ILE A 1 87 ? -2.556 10.425 -40.811 1.00 86.75 87 ILE A C 1
ATOM 633 O O . ILE A 1 87 ? -1.333 10.456 -40.658 1.00 86.75 87 ILE A O 1
ATOM 637 N N . ARG A 1 88 ? -3.232 11.418 -41.406 1.00 81.12 88 ARG A N 1
ATOM 638 C CA . ARG A 1 88 ? -2.565 12.538 -42.098 1.00 81.12 88 ARG A CA 1
ATOM 639 C C . ARG A 1 88 ? -1.646 13.359 -41.191 1.00 81.12 88 ARG A C 1
ATOM 641 O O . ARG A 1 88 ? -0.552 13.699 -41.617 1.00 81.12 88 ARG A O 1
ATOM 648 N N . ALA A 1 89 ? -2.076 13.670 -39.971 1.00 89.25 89 ALA A N 1
ATOM 649 C CA . ALA A 1 89 ? -1.289 14.457 -39.026 1.00 89.25 89 ALA A CA 1
ATOM 650 C C . ALA A 1 89 ? -0.381 13.546 -38.181 1.00 89.25 89 ALA A C 1
ATOM 652 O O . ALA A 1 89 ? -0.883 12.688 -37.451 1.00 89.25 89 ALA A O 1
ATOM 653 N N . THR A 1 90 ? 0.941 13.728 -38.268 1.00 92.44 90 THR A N 1
ATOM 654 C CA . THR A 1 90 ? 1.945 12.919 -37.550 1.00 92.44 90 THR A CA 1
ATOM 655 C C . THR A 1 90 ? 1.760 12.980 -36.027 1.00 92.44 90 THR A C 1
ATOM 657 O O . THR A 1 90 ? 1.884 11.974 -35.328 1.00 92.44 90 THR A O 1
ATOM 660 N N . GLU A 1 91 ? 1.380 14.141 -35.502 1.00 93.44 91 GLU A N 1
ATOM 661 C CA . GLU A 1 91 ? 1.084 14.394 -34.090 1.00 93.44 91 GLU A CA 1
ATOM 662 C C . GLU A 1 91 ? -0.124 13.595 -33.561 1.00 93.44 91 GLU A C 1
ATOM 664 O O . GLU A 1 91 ? -0.251 13.389 -32.357 1.00 93.44 91 GLU A O 1
ATOM 669 N N . GLN A 1 92 ? -0.981 13.078 -34.450 1.00 94.00 92 GLN A N 1
ATOM 670 C CA . GLN A 1 92 ? -2.159 12.268 -34.112 1.00 94.00 92 GLN A CA 1
ATOM 671 C C . GLN A 1 92 ? -1.902 10.755 -34.221 1.00 94.00 92 GLN A C 1
ATOM 673 O O . GLN A 1 92 ? -2.847 9.968 -34.206 1.00 94.00 92 GLN A O 1
ATOM 678 N N . ARG A 1 93 ? -0.642 10.330 -34.375 1.00 94.62 93 ARG A N 1
ATOM 679 C CA . ARG A 1 93 ? -0.245 8.920 -34.527 1.00 94.62 93 ARG A CA 1
ATOM 680 C C . ARG A 1 93 ? 0.263 8.333 -33.210 1.00 94.62 93 ARG A C 1
ATOM 682 O O . ARG A 1 93 ? 1.422 7.941 -33.101 1.00 94.62 93 ARG A O 1
ATOM 689 N N . GLY A 1 94 ? -0.582 8.294 -32.185 1.00 95.19 94 GLY A N 1
ATOM 690 C CA . GLY A 1 94 ? -0.249 7.608 -30.938 1.00 95.19 94 GLY A CA 1
ATOM 691 C C . GLY A 1 94 ? -0.292 6.091 -31.121 1.00 95.19 94 GLY A C 1
ATOM 692 O O . GLY A 1 94 ? -1.228 5.591 -31.725 1.00 95.19 94 GLY A O 1
ATOM 693 N N . ILE A 1 95 ? 0.665 5.343 -30.577 1.00 94.31 95 ILE A N 1
ATOM 694 C CA . ILE A 1 95 ? 0.659 3.877 -30.549 1.00 94.31 95 ILE A CA 1
ATOM 695 C C . ILE A 1 95 ? -0.069 3.356 -29.300 1.00 94.31 95 ILE A C 1
ATOM 697 O O . ILE A 1 95 ? 0.091 3.885 -28.200 1.00 94.31 95 ILE A O 1
ATOM 701 N N . GLN A 1 96 ? -0.894 2.325 -29.458 1.00 91.69 96 GLN A N 1
ATOM 702 C CA . GLN A 1 96 ? -1.604 1.660 -28.363 1.00 91.69 96 GLN A CA 1
ATOM 703 C C . GLN A 1 96 ? -0.807 0.473 -27.802 1.00 91.69 96 GLN A C 1
ATOM 705 O O . GLN A 1 96 ? 0.094 -0.072 -28.436 1.00 91.69 96 GLN A O 1
ATOM 710 N N . ARG A 1 97 ? -1.161 0.026 -26.594 1.00 88.12 97 ARG A N 1
ATOM 711 C CA . ARG A 1 97 ? -0.457 -1.074 -25.919 1.00 88.12 97 ARG A CA 1
ATOM 712 C C . ARG A 1 97 ? -0.518 -2.394 -26.694 1.00 88.12 97 ARG A C 1
ATOM 714 O O . ARG A 1 97 ? 0.496 -3.065 -26.848 1.00 88.12 97 ARG A O 1
ATOM 721 N N . TRP A 1 98 ? -1.684 -2.754 -27.230 1.00 88.06 98 TRP A N 1
ATOM 722 C CA . TRP A 1 98 ? -1.836 -3.989 -28.012 1.00 88.06 98 TRP A CA 1
ATOM 723 C C . TRP A 1 98 ? -1.016 -3.963 -29.312 1.00 88.06 98 TRP A C 1
ATOM 725 O O . TRP A 1 98 ? -0.499 -4.993 -29.738 1.00 88.06 98 TRP A O 1
ATOM 735 N N . GLN A 1 99 ? -0.854 -2.778 -29.909 1.00 90.56 99 GLN A N 1
ATOM 736 C CA . GLN A 1 99 ? -0.030 -2.547 -31.094 1.00 90.56 99 GLN A CA 1
ATOM 737 C C . GLN A 1 99 ? 1.456 -2.814 -30.804 1.00 90.56 99 GLN A C 1
ATOM 739 O O . GLN A 1 99 ? 2.122 -3.506 -31.571 1.00 90.56 99 GLN A O 1
ATOM 744 N N . LEU A 1 100 ? 1.956 -2.331 -29.662 1.00 90.25 100 LEU A N 1
ATOM 745 C CA . LEU A 1 100 ? 3.310 -2.623 -29.179 1.00 90.25 100 LEU A CA 1
ATOM 746 C C . LEU A 1 100 ? 3.498 -4.101 -28.825 1.00 90.25 100 LEU A C 1
ATOM 748 O O . LEU A 1 100 ? 4.524 -4.684 -29.167 1.00 90.25 100 LEU A O 1
ATOM 752 N N . GLN A 1 101 ? 2.505 -4.726 -28.184 1.00 88.50 101 GLN A N 1
ATOM 753 C CA . GLN A 1 101 ? 2.575 -6.146 -27.836 1.00 88.50 101 GLN A CA 1
ATOM 754 C C . GLN A 1 101 ? 2.698 -7.022 -29.086 1.00 88.50 101 GLN A C 1
ATOM 756 O O . GLN A 1 101 ? 3.505 -7.946 -29.108 1.00 88.50 101 GLN A O 1
ATOM 761 N N . LYS A 1 102 ? 1.970 -6.686 -30.157 1.00 87.44 102 LYS A N 1
ATOM 762 C CA . LYS A 1 102 ? 2.068 -7.397 -31.435 1.00 87.44 102 LYS A CA 1
ATOM 763 C C . LYS A 1 102 ? 3.475 -7.317 -32.038 1.00 87.44 102 LYS A C 1
ATOM 765 O O . LYS A 1 102 ? 3.982 -8.313 -32.550 1.00 87.44 102 LYS A O 1
ATOM 770 N N . LEU A 1 103 ? 4.116 -6.150 -31.954 1.00 88.50 103 LEU A N 1
ATOM 771 C CA . LEU A 1 103 ? 5.508 -5.980 -32.371 1.00 88.50 103 LEU A CA 1
ATOM 772 C C . LEU A 1 103 ? 6.455 -6.836 -31.525 1.00 88.50 103 LEU A C 1
ATOM 774 O O . LEU A 1 103 ? 7.337 -7.495 -32.066 1.00 88.50 103 LEU A O 1
ATOM 778 N N . LEU A 1 104 ? 6.258 -6.852 -30.206 1.00 89.12 104 LEU A N 1
ATOM 779 C CA . LEU A 1 104 ? 7.085 -7.626 -29.284 1.00 89.12 104 LEU A CA 1
ATOM 780 C C . LEU A 1 104 ? 6.960 -9.136 -29.521 1.00 89.12 104 LEU A C 1
ATOM 782 O O . LEU A 1 104 ? 7.970 -9.837 -29.508 1.00 89.12 104 LEU A O 1
ATOM 786 N N . ASP A 1 105 ? 5.746 -9.625 -29.773 1.00 88.50 105 ASP A N 1
ATOM 787 C CA . ASP A 1 105 ? 5.487 -11.031 -30.084 1.00 88.50 105 ASP A CA 1
ATOM 788 C C . ASP A 1 105 ? 6.181 -11.439 -31.393 1.00 88.50 105 ASP A C 1
ATOM 790 O O . ASP A 1 105 ? 6.840 -12.480 -31.441 1.00 88.50 105 ASP A O 1
ATOM 794 N N . PHE A 1 106 ? 6.130 -10.579 -32.419 1.00 87.50 106 PHE A N 1
ATOM 795 C CA . PHE A 1 106 ? 6.873 -10.780 -33.666 1.00 87.50 106 PHE A CA 1
ATOM 796 C C . PHE A 1 106 ? 8.387 -10.840 -33.430 1.00 87.50 106 PHE A C 1
ATOM 798 O O . PHE A 1 106 ? 9.049 -11.762 -33.901 1.00 87.50 106 PHE A O 1
ATOM 805 N N . LEU A 1 107 ? 8.951 -9.884 -32.684 1.00 86.12 107 LEU A N 1
ATOM 806 C CA . LEU A 1 107 ? 10.388 -9.860 -32.392 1.00 86.12 107 LEU A CA 1
ATOM 807 C C . LEU A 1 107 ? 10.823 -11.101 -31.613 1.00 86.12 107 LEU A C 1
ATOM 809 O O . LEU A 1 107 ? 11.835 -11.709 -31.954 1.00 86.12 107 LEU A O 1
ATOM 813 N N . ARG A 1 108 ? 10.047 -11.506 -30.600 1.00 86.44 108 ARG A N 1
ATOM 814 C CA . ARG A 1 108 ? 10.321 -12.708 -29.806 1.00 86.44 108 ARG A CA 1
ATOM 815 C C . ARG A 1 108 ? 10.368 -13.944 -30.696 1.00 86.44 108 ARG A C 1
ATOM 817 O O . ARG A 1 108 ? 11.353 -14.669 -30.650 1.00 86.44 108 ARG A O 1
ATOM 824 N N . GLN A 1 109 ? 9.369 -14.121 -31.559 1.00 83.81 109 GLN A N 1
ATOM 825 C CA . GLN A 1 109 ? 9.339 -15.233 -32.503 1.00 83.81 109 GLN A CA 1
ATOM 826 C C . GLN A 1 109 ? 10.587 -15.254 -33.403 1.00 83.81 109 GLN A C 1
ATOM 828 O O . GLN A 1 109 ? 11.218 -16.297 -33.553 1.00 83.81 109 GLN A O 1
ATOM 833 N N . ARG A 1 110 ? 10.997 -14.108 -33.965 1.00 80.19 110 ARG A N 1
ATOM 834 C CA . ARG A 1 110 ? 12.176 -14.032 -34.852 1.00 80.19 110 ARG A CA 1
ATOM 835 C C . ARG A 1 110 ? 13.504 -14.250 -34.126 1.00 80.19 110 ARG A C 1
ATOM 837 O O . ARG A 1 110 ? 14.424 -14.830 -34.708 1.00 80.19 110 ARG A O 1
ATOM 844 N N . CYS A 1 111 ? 13.615 -13.806 -32.877 1.00 77.81 111 CYS A N 1
ATOM 845 C CA . CYS A 1 111 ? 14.762 -14.102 -32.022 1.00 77.81 111 CYS A CA 1
ATOM 846 C C . CYS A 1 111 ? 14.832 -15.600 -31.681 1.00 77.81 111 CYS A C 1
ATOM 848 O O . CYS A 1 111 ? 15.902 -16.192 -31.822 1.00 77.81 111 CYS A O 1
ATOM 850 N N . ASP A 1 112 ? 13.706 -16.219 -31.308 1.00 78.94 112 ASP A N 1
ATOM 851 C CA . ASP A 1 112 ? 13.616 -17.646 -30.959 1.00 78.94 112 ASP A CA 1
ATOM 852 C C . ASP A 1 112 ? 13.918 -18.555 -32.168 1.00 78.94 112 ASP A C 1
ATOM 854 O O . ASP A 1 112 ? 14.565 -19.592 -32.030 1.00 78.94 112 ASP A O 1
ATOM 858 N N . GLU A 1 113 ? 13.523 -18.134 -33.374 1.00 76.50 113 GLU A N 1
ATOM 859 C CA . GLU A 1 113 ? 13.854 -18.792 -34.649 1.00 76.50 113 GLU A CA 1
ATOM 860 C C . GLU A 1 113 ? 15.336 -18.621 -35.056 1.00 76.50 113 GLU A C 1
ATOM 862 O O . GLU A 1 113 ? 15.792 -19.226 -36.028 1.00 76.50 113 GLU A O 1
ATOM 867 N N . GLY A 1 114 ? 16.110 -17.784 -34.350 1.00 69.12 114 GLY A N 1
ATOM 868 C CA . GLY A 1 114 ? 17.496 -17.458 -34.701 1.00 69.12 114 GLY A CA 1
ATOM 869 C C . GLY A 1 114 ? 17.635 -16.668 -36.010 1.00 69.12 114 GLY A C 1
ATOM 870 O O . GLY A 1 114 ? 18.722 -16.641 -36.601 1.00 69.12 114 GLY A O 1
ATOM 871 N N . ALA A 1 115 ? 16.540 -16.044 -36.463 1.00 64.75 115 ALA A N 1
ATOM 872 C CA . ALA A 1 115 ? 16.453 -15.297 -37.714 1.00 64.75 115 ALA A CA 1
ATOM 873 C C . ALA A 1 115 ? 17.163 -13.935 -37.641 1.00 64.75 115 ALA A C 1
ATOM 875 O O . ALA A 1 115 ? 17.534 -13.391 -38.676 1.00 64.75 115 ALA A O 1
ATOM 876 N N . MET A 1 116 ? 17.389 -13.394 -36.437 1.00 67.19 116 MET A N 1
ATOM 877 C CA . MET A 1 116 ? 18.147 -12.157 -36.207 1.00 67.19 116 MET A CA 1
ATOM 878 C C . MET A 1 116 ? 19.540 -12.482 -35.642 1.00 67.19 116 MET A C 1
ATOM 880 O O . MET A 1 116 ? 19.660 -13.171 -34.626 1.00 67.19 116 MET A O 1
ATOM 884 N N . ARG A 1 117 ? 20.608 -12.006 -36.299 1.00 61.53 117 ARG A N 1
ATOM 885 C CA . ARG A 1 117 ? 22.015 -12.282 -35.939 1.00 61.53 117 ARG A CA 1
ATOM 886 C C . ARG A 1 117 ? 22.861 -11.012 -35.975 1.00 61.53 117 ARG A C 1
ATOM 888 O O . ARG A 1 117 ? 22.546 -10.088 -36.720 1.00 61.53 117 ARG A O 1
ATOM 895 N N . PHE A 1 118 ? 23.941 -10.988 -35.191 1.00 53.88 118 PHE A N 1
ATOM 896 C CA . PHE A 1 118 ? 24.888 -9.874 -35.203 1.00 53.88 118 PHE A CA 1
ATOM 897 C C . PHE A 1 118 ? 25.604 -9.764 -36.558 1.00 53.88 118 PHE A C 1
ATOM 899 O O . PHE A 1 118 ? 26.060 -10.779 -37.089 1.00 53.88 118 PHE A O 1
ATOM 906 N N . PRO A 1 119 ? 25.742 -8.547 -37.102 1.00 46.31 119 PRO A N 1
ATOM 907 C CA . PRO A 1 119 ? 26.351 -8.352 -38.411 1.00 46.31 119 PRO A CA 1
ATOM 908 C C . PRO A 1 119 ? 27.889 -8.314 -38.439 1.00 46.31 119 PRO A C 1
ATOM 910 O O . PRO A 1 119 ? 28.460 -8.376 -39.525 1.00 46.31 119 PRO A O 1
ATOM 913 N N . TRP A 1 120 ? 28.572 -8.257 -37.287 1.00 42.12 120 TRP A N 1
ATOM 914 C CA . TRP A 1 120 ? 30.036 -8.117 -37.203 1.00 42.12 120 TRP A CA 1
ATOM 915 C C . TRP A 1 120 ? 30.689 -9.168 -36.289 1.00 42.12 120 TRP A C 1
ATOM 917 O O . TRP A 1 120 ? 30.117 -9.594 -35.286 1.00 42.12 120 TRP A O 1
ATOM 927 N N . GLY A 1 121 ? 31.889 -9.608 -36.685 1.00 44.50 121 GLY A N 1
ATOM 928 C CA . GLY A 1 121 ? 32.623 -10.750 -36.136 1.00 44.50 121 GLY A CA 1
ATOM 929 C C . GLY A 1 121 ? 33.037 -10.630 -34.664 1.00 44.50 121 GLY A C 1
ATOM 930 O O . GLY A 1 121 ? 33.430 -9.565 -34.204 1.00 44.50 121 GLY A O 1
ATOM 931 N N . HIS A 1 122 ? 32.970 -11.791 -33.995 1.00 38.28 122 HIS A N 1
ATOM 932 C CA . HIS A 1 122 ? 33.352 -12.189 -32.622 1.00 38.28 122 HIS A CA 1
ATOM 933 C C . HIS A 1 122 ? 32.190 -12.641 -31.719 1.00 38.28 122 HIS A C 1
ATOM 935 O O . HIS A 1 122 ? 32.432 -13.410 -30.792 1.00 38.28 122 HIS A O 1
ATOM 941 N N . ALA A 1 123 ? 30.934 -12.324 -32.054 1.00 43.31 123 ALA A N 1
ATOM 942 C CA . ALA A 1 123 ? 29.747 -12.941 -31.448 1.00 43.31 123 ALA A CA 1
ATOM 943 C C . ALA A 1 123 ? 28.848 -13.569 -32.528 1.00 43.31 123 ALA A C 1
ATOM 945 O O . ALA A 1 123 ? 27.830 -13.012 -32.932 1.00 43.31 123 ALA A O 1
ATOM 946 N N . SER A 1 124 ? 29.222 -14.751 -33.019 1.00 44.41 124 SER A N 1
ATOM 947 C CA . SER A 1 124 ? 28.458 -15.551 -33.991 1.00 44.41 124 SER A CA 1
ATOM 948 C C . SER A 1 124 ? 27.246 -16.261 -33.354 1.00 44.41 124 SER A C 1
ATOM 950 O O . SER A 1 124 ? 27.034 -17.457 -33.555 1.00 44.41 124 SER A O 1
ATOM 952 N N . GLY A 1 125 ? 26.451 -15.531 -32.562 1.00 56.56 125 GLY A N 1
ATOM 953 C CA . GLY A 1 125 ? 25.298 -16.048 -31.818 1.00 56.56 125 GLY A CA 1
ATOM 954 C C . GLY A 1 125 ? 23.951 -15.439 -32.244 1.00 56.56 125 GLY A C 1
ATOM 955 O O . GLY A 1 125 ? 23.926 -14.377 -32.873 1.00 56.56 125 GLY A O 1
ATOM 956 N N . PRO A 1 126 ? 22.822 -16.102 -31.916 1.00 60.66 126 PRO A N 1
ATOM 957 C CA . PRO A 1 126 ? 21.486 -15.537 -32.098 1.00 60.66 126 PRO A CA 1
ATOM 958 C C . PRO A 1 126 ? 21.328 -14.256 -31.268 1.00 60.66 126 PRO A C 1
ATOM 960 O O . PRO A 1 126 ? 21.794 -14.171 -30.128 1.00 60.66 126 PRO A O 1
ATOM 963 N N . LEU A 1 127 ? 20.687 -13.243 -31.850 1.00 68.12 127 LEU A N 1
ATOM 964 C CA . LEU A 1 127 ? 20.491 -11.957 -31.196 1.00 68.12 127 LEU A CA 1
ATOM 965 C C . LEU A 1 127 ? 19.296 -12.052 -30.238 1.00 68.12 127 LEU A C 1
ATOM 967 O O . LEU A 1 127 ? 18.156 -12.228 -30.663 1.00 68.12 127 LEU A O 1
ATOM 971 N N . MET A 1 128 ? 19.567 -11.977 -28.935 1.00 75.75 128 MET A N 1
ATOM 972 C CA . MET A 1 128 ? 18.537 -12.051 -27.893 1.00 75.75 128 MET A CA 1
ATOM 973 C C . MET A 1 128 ? 17.682 -10.780 -27.875 1.00 75.75 128 MET A C 1
ATOM 975 O O . MET A 1 128 ? 18.200 -9.678 -28.048 1.00 75.75 128 MET A O 1
ATOM 979 N N . LEU A 1 129 ? 16.390 -10.927 -27.567 1.00 79.56 129 LEU A N 1
ATOM 980 C CA . LEU A 1 129 ? 15.416 -9.826 -27.506 1.00 79.56 129 LEU A CA 1
ATOM 981 C C . LEU A 1 129 ? 15.862 -8.669 -26.588 1.00 79.56 129 LEU A C 1
ATOM 983 O O . LEU A 1 129 ? 15.610 -7.507 -26.884 1.00 79.56 129 LEU A O 1
ATOM 987 N N . GLN A 1 130 ? 16.580 -8.985 -25.509 1.00 79.81 130 GLN A N 1
ATOM 988 C CA . GLN A 1 130 ? 17.137 -8.022 -24.549 1.00 79.81 130 GLN A CA 1
ATOM 989 C C . GLN A 1 130 ? 18.270 -7.139 -25.111 1.00 79.81 130 GLN A C 1
ATOM 991 O O . GLN A 1 130 ? 18.619 -6.138 -24.502 1.00 79.81 130 GLN A O 1
ATOM 996 N N . HIS A 1 131 ? 18.859 -7.501 -26.256 1.00 79.12 131 HIS A N 1
ATOM 997 C CA . HIS A 1 131 ? 19.905 -6.715 -26.924 1.00 79.12 131 HIS A CA 1
ATOM 998 C C . HIS A 1 131 ? 19.350 -5.849 -28.069 1.00 79.12 131 HIS A C 1
ATOM 1000 O O . HIS A 1 131 ? 20.091 -5.080 -28.686 1.00 79.12 131 HIS A O 1
ATOM 1006 N N . LEU A 1 132 ? 18.056 -5.974 -28.386 1.00 82.62 132 LEU A N 1
ATOM 1007 C CA . LEU A 1 132 ? 17.397 -5.126 -29.374 1.00 82.62 132 LEU A CA 1
ATOM 1008 C C . LEU A 1 132 ? 17.038 -3.779 -28.755 1.00 82.62 132 LEU A C 1
ATOM 1010 O O . LEU A 1 132 ? 16.520 -3.716 -27.646 1.00 82.62 132 LEU A O 1
ATOM 1014 N N . ASN A 1 133 ? 17.261 -2.712 -29.513 1.00 84.81 133 ASN A N 1
ATOM 1015 C CA . ASN A 1 133 ? 16.911 -1.343 -29.154 1.00 84.81 133 ASN A CA 1
ATOM 1016 C C . ASN A 1 133 ? 16.188 -0.681 -30.337 1.00 84.81 133 ASN A C 1
ATOM 1018 O O . ASN A 1 133 ? 15.990 -1.313 -31.383 1.00 84.81 133 ASN A O 1
ATOM 1022 N N . LEU A 1 134 ? 15.778 0.580 -30.198 1.00 87.56 134 LEU A N 1
ATOM 1023 C CA . LEU A 1 134 ? 14.984 1.236 -31.237 1.00 87.56 134 LEU A CA 1
ATOM 1024 C C . LEU A 1 134 ? 15.772 1.543 -32.520 1.00 87.56 134 LEU A C 1
ATOM 1026 O O . LEU A 1 134 ? 15.149 1.623 -33.577 1.00 87.56 134 LEU A O 1
ATOM 1030 N N . TYR A 1 135 ? 17.107 1.639 -32.476 1.00 84.62 135 TYR A N 1
ATOM 1031 C CA . TYR A 1 135 ? 17.922 1.749 -33.696 1.00 84.62 135 TYR A CA 1
ATOM 1032 C C . TYR A 1 135 ? 17.840 0.467 -34.529 1.00 84.62 135 TYR A C 1
ATOM 1034 O O . TYR A 1 135 ? 17.487 0.515 -35.707 1.00 84.62 135 TYR A O 1
ATOM 1042 N N . HIS A 1 136 ? 18.068 -0.691 -33.897 1.00 84.31 136 HIS A N 1
ATOM 1043 C CA . HIS A 1 136 ? 17.908 -1.993 -34.553 1.00 84.31 136 HIS A CA 1
ATOM 1044 C C . HIS A 1 136 ? 16.483 -2.171 -35.093 1.00 84.31 136 HIS A C 1
ATOM 1046 O O . HIS A 1 136 ? 16.284 -2.609 -36.224 1.00 84.31 136 HIS A O 1
ATOM 1052 N N . LEU A 1 137 ? 15.481 -1.801 -34.292 1.00 86.25 137 LEU A N 1
ATOM 1053 C CA . LEU A 1 137 ? 14.074 -1.925 -34.655 1.00 86.25 137 LEU A CA 1
ATOM 1054 C C . LEU A 1 137 ? 13.711 -1.069 -35.874 1.00 86.25 137 LEU A C 1
ATOM 1056 O O . LEU A 1 137 ? 13.050 -1.561 -36.792 1.00 86.25 137 LEU A O 1
ATOM 1060 N N . ALA A 1 138 ? 14.147 0.193 -35.893 1.00 86.25 138 ALA A N 1
ATOM 1061 C CA . ALA A 1 138 ? 13.876 1.119 -36.982 1.00 86.25 138 ALA A CA 1
ATOM 1062 C C . ALA A 1 138 ? 14.433 0.598 -38.314 1.00 86.25 138 ALA A C 1
ATOM 1064 O O . ALA A 1 138 ? 13.698 0.547 -39.303 1.00 86.25 138 ALA A O 1
ATOM 1065 N N . ASP A 1 139 ? 15.692 0.159 -38.331 1.00 83.00 139 ASP A N 1
ATOM 1066 C CA . ASP A 1 139 ? 16.375 -0.211 -39.571 1.00 83.00 139 ASP A CA 1
ATOM 1067 C C . ASP A 1 139 ? 16.058 -1.636 -40.037 1.00 83.00 139 ASP A C 1
ATOM 1069 O O . ASP A 1 139 ? 15.931 -1.870 -41.239 1.00 83.00 139 ASP A O 1
ATOM 1073 N N . TRP A 1 140 ? 15.900 -2.592 -39.117 1.00 82.56 140 TRP A N 1
ATOM 1074 C CA . TRP A 1 140 ? 15.745 -4.008 -39.477 1.00 82.56 140 TRP A CA 1
ATOM 1075 C C . TRP A 1 140 ? 14.289 -4.463 -39.569 1.00 82.56 140 TRP A C 1
ATOM 1077 O O . TRP A 1 140 ? 14.016 -5.482 -40.201 1.00 82.56 140 TRP A O 1
ATOM 1087 N N . VAL A 1 141 ? 13.347 -3.734 -38.960 1.00 85.38 141 VAL A N 1
ATOM 1088 C CA . VAL A 1 141 ? 11.935 -4.145 -38.908 1.00 85.38 141 VAL A CA 1
ATOM 1089 C C . VAL A 1 141 ? 11.005 -3.060 -39.424 1.00 85.38 141 VAL A C 1
ATOM 1091 O O . VAL A 1 141 ? 10.276 -3.314 -40.379 1.00 85.38 141 VAL A O 1
ATOM 1094 N N . LEU A 1 142 ? 11.030 -1.853 -38.851 1.00 89.06 142 LEU A N 1
ATOM 1095 C CA . LEU A 1 142 ? 10.045 -0.821 -39.188 1.00 89.06 142 LEU A CA 1
ATOM 1096 C C . LEU A 1 142 ? 10.196 -0.347 -40.636 1.00 89.06 142 LEU A C 1
ATOM 1098 O O . LEU A 1 142 ? 9.225 -0.418 -41.387 1.00 89.06 142 LEU A O 1
ATOM 1102 N N . ARG A 1 143 ? 11.398 0.080 -41.057 1.00 87.94 143 ARG A N 1
ATOM 1103 C CA . ARG A 1 143 ? 11.638 0.519 -42.442 1.00 87.94 143 ARG A CA 1
ATOM 1104 C C . ARG A 1 143 ? 11.333 -0.590 -43.458 1.00 87.94 143 ARG A C 1
ATOM 1106 O O . ARG A 1 143 ? 10.611 -0.295 -44.409 1.00 87.94 143 ARG A O 1
ATOM 1113 N N . PRO A 1 144 ? 11.814 -1.844 -43.307 1.00 86.12 144 PRO A N 1
ATOM 1114 C CA . PRO A 1 144 ? 11.451 -2.919 -44.228 1.00 86.12 144 PRO A CA 1
ATOM 1115 C C . PRO A 1 144 ? 9.946 -3.206 -44.272 1.00 86.12 144 PRO A C 1
ATOM 1117 O O . PRO A 1 144 ? 9.393 -3.306 -45.366 1.00 86.12 144 PRO A O 1
ATOM 1120 N N . ALA A 1 145 ? 9.273 -3.276 -43.116 1.00 84.94 145 ALA A N 1
ATOM 1121 C CA . ALA A 1 145 ? 7.846 -3.588 -43.038 1.00 84.94 145 ALA A CA 1
ATOM 1122 C C . ALA A 1 145 ? 6.961 -2.496 -43.658 1.00 84.94 145 ALA A C 1
ATOM 1124 O O . ALA A 1 145 ? 5.950 -2.812 -44.277 1.00 84.94 145 ALA A O 1
ATOM 1125 N N . THR A 1 146 ? 7.336 -1.217 -43.536 1.00 89.19 146 THR A N 1
ATOM 1126 C CA . THR A 1 146 ? 6.556 -0.092 -44.085 1.00 89.19 146 THR A CA 1
ATOM 1127 C C . THR A 1 146 ? 6.999 0.340 -45.488 1.00 89.19 146 THR A C 1
ATOM 1129 O O . THR A 1 146 ? 6.459 1.303 -46.035 1.00 89.19 146 THR A O 1
ATOM 1132 N N . ARG A 1 147 ? 7.983 -0.340 -46.100 1.00 87.00 147 ARG A N 1
ATOM 1133 C CA . ARG A 1 147 ? 8.607 0.074 -47.372 1.00 87.00 147 ARG A CA 1
ATOM 1134 C C . ARG A 1 147 ? 7.633 0.116 -48.545 1.00 87.00 147 ARG A C 1
ATOM 1136 O O . ARG A 1 147 ? 7.725 1.031 -49.359 1.00 87.00 147 ARG A O 1
ATOM 1143 N N . ALA A 1 148 ? 6.737 -0.868 -48.640 1.00 83.31 148 ALA A N 1
ATOM 1144 C CA . ALA A 1 148 ? 5.788 -0.975 -49.749 1.00 83.31 148 ALA A CA 1
ATOM 1145 C C . ALA A 1 148 ? 4.843 0.235 -49.805 1.00 83.31 148 ALA A C 1
ATOM 1147 O O . ALA A 1 148 ? 4.579 0.765 -50.882 1.00 83.31 148 ALA A O 1
ATOM 1148 N N . ASP A 1 149 ? 4.410 0.717 -48.640 1.00 85.50 149 ASP A N 1
ATOM 1149 C CA . ASP A 1 149 ? 3.415 1.782 -48.533 1.00 85.50 149 ASP A CA 1
ATOM 1150 C C . ASP A 1 149 ? 3.986 3.164 -48.181 1.00 85.50 149 ASP A C 1
ATOM 1152 O O . ASP A 1 149 ? 3.249 4.160 -48.182 1.00 85.50 149 ASP A O 1
ATOM 1156 N N . ARG A 1 150 ? 5.284 3.236 -47.849 1.00 89.62 150 ARG A N 1
ATOM 1157 C CA . ARG A 1 150 ? 5.994 4.449 -47.403 1.00 89.62 150 ARG A CA 1
ATOM 1158 C C . ARG A 1 150 ? 5.222 5.197 -46.307 1.00 89.62 150 ARG A C 1
ATOM 1160 O O . ARG A 1 150 ? 4.957 6.393 -46.427 1.00 89.62 150 ARG A O 1
ATOM 1167 N N . CYS A 1 151 ? 4.803 4.479 -45.269 1.00 89.19 151 CYS A N 1
ATOM 1168 C CA . CYS A 1 151 ? 4.009 5.001 -44.151 1.00 89.19 151 CYS A CA 1
ATOM 1169 C C . CYS A 1 151 ? 4.729 4.844 -42.802 1.00 89.19 151 CYS A C 1
ATOM 1171 O O . CYS A 1 151 ? 5.782 4.204 -42.716 1.00 89.19 151 CYS A O 1
ATOM 1173 N N . SER A 1 152 ? 4.159 5.406 -41.731 1.00 92.19 152 SER A N 1
ATOM 1174 C CA . SER A 1 152 ? 4.629 5.107 -40.372 1.00 92.19 152 SER A CA 1
ATOM 1175 C C . SER A 1 152 ? 4.184 3.716 -39.899 1.00 92.19 152 SER A C 1
ATOM 1177 O O . SER A 1 152 ? 3.316 3.081 -40.505 1.00 92.19 152 SER A O 1
ATOM 1179 N N . TYR A 1 153 ? 4.763 3.228 -38.796 1.00 92.62 153 TYR A N 1
ATOM 1180 C CA . TYR A 1 153 ? 4.368 1.936 -38.227 1.00 92.62 153 TYR A CA 1
ATOM 1181 C C . TYR A 1 153 ? 2.938 1.964 -37.675 1.00 92.62 153 TYR A C 1
ATOM 1183 O O . TYR A 1 153 ? 2.187 1.016 -37.883 1.00 92.62 153 TYR A O 1
ATOM 1191 N N . VAL A 1 154 ? 2.528 3.065 -37.036 1.00 93.44 154 VAL A N 1
ATOM 1192 C CA . VAL A 1 154 ? 1.144 3.228 -36.554 1.00 93.44 154 VAL A CA 1
ATOM 1193 C C . VAL A 1 154 ? 0.158 3.132 -37.723 1.00 93.44 154 VAL A C 1
ATOM 1195 O O . VAL A 1 154 ? -0.785 2.349 -37.670 1.00 93.44 154 VAL A O 1
ATOM 1198 N N . GLU A 1 155 ? 0.427 3.824 -38.833 1.00 91.25 155 GLU A N 1
ATOM 1199 C CA . GLU A 1 155 ? -0.396 3.728 -40.049 1.00 91.25 155 GLU A CA 1
ATOM 1200 C C . GLU A 1 155 ? -0.432 2.301 -40.632 1.00 91.25 155 GLU A C 1
ATOM 1202 O O . GLU A 1 155 ? -1.460 1.858 -41.153 1.00 91.25 155 GLU A O 1
ATOM 1207 N N . LEU A 1 156 ? 0.661 1.538 -40.515 1.00 88.75 156 LEU A N 1
ATOM 1208 C CA . LEU A 1 156 ? 0.742 0.151 -40.986 1.00 88.75 156 LEU A CA 1
ATOM 1209 C C . LEU A 1 156 ? -0.075 -0.839 -40.138 1.00 88.75 156 LEU A C 1
ATOM 1211 O O . LEU A 1 156 ? -0.436 -1.900 -40.639 1.00 88.75 156 LEU A O 1
ATOM 1215 N N . ILE A 1 157 ? -0.392 -0.535 -38.881 1.00 88.00 157 ILE A N 1
ATOM 1216 C CA . ILE A 1 157 ? -1.046 -1.511 -37.989 1.00 88.00 157 ILE A CA 1
ATOM 1217 C C . ILE A 1 157 ? -2.432 -1.087 -37.506 1.00 88.00 157 ILE A C 1
ATOM 1219 O O . ILE A 1 157 ? -3.173 -1.938 -37.020 1.00 88.00 157 ILE A O 1
ATOM 1223 N N . SER A 1 158 ? -2.802 0.191 -37.619 1.00 87.00 158 SER A N 1
ATOM 1224 C CA . SER A 1 158 ? -4.122 0.669 -37.193 1.00 87.00 158 SER A CA 1
ATOM 1225 C C . SER A 1 158 ? -5.242 0.055 -38.037 1.00 87.00 158 SER A C 1
ATOM 1227 O O . SER A 1 158 ? -5.180 0.039 -39.265 1.00 87.00 158 SER A O 1
ATOM 1229 N N . GLU A 1 159 ? -6.281 -0.466 -37.393 1.00 79.38 159 GLU A N 1
ATOM 1230 C CA . GLU A 1 159 ? -7.370 -1.171 -38.084 1.00 79.38 159 GLU A CA 1
ATOM 1231 C C . GLU A 1 159 ? -8.411 -0.214 -38.680 1.00 79.38 159 GLU A C 1
ATOM 1233 O O . GLU A 1 159 ? -8.967 -0.502 -39.738 1.00 79.38 159 GLU A O 1
ATOM 1238 N N . GLU A 1 160 ? -8.618 0.952 -38.062 1.00 72.25 160 GLU A N 1
ATOM 1239 C CA . GLU A 1 160 ? -9.624 1.932 -38.481 1.00 72.25 160 GLU A CA 1
ATOM 1240 C C . GLU A 1 160 ? -8.995 3.219 -39.042 1.00 72.25 160 GLU A C 1
ATOM 1242 O O . GLU A 1 160 ? -8.017 3.711 -38.472 1.00 72.25 160 GLU A O 1
ATOM 1247 N N . PRO A 1 161 ? -9.551 3.801 -40.127 1.00 67.81 161 PRO A N 1
ATOM 1248 C CA . PRO A 1 161 ? -9.185 5.129 -40.615 1.00 67.81 161 PRO A CA 1
ATOM 1249 C C . PRO A 1 161 ? -9.592 6.220 -39.618 1.00 67.81 161 PRO A C 1
ATOM 1251 O O . PRO A 1 161 ? -10.776 6.425 -39.369 1.00 67.81 161 PRO A O 1
ATOM 1254 N N . GLY A 1 162 ? -8.623 6.958 -39.072 1.00 75.25 162 GLY A N 1
ATOM 1255 C CA . GLY A 1 162 ? -8.904 8.056 -38.144 1.00 75.25 162 GLY A CA 1
ATOM 1256 C C . GLY A 1 162 ? -7.715 8.455 -37.274 1.00 75.25 162 GLY A C 1
ATOM 1257 O O . GLY A 1 162 ? -6.710 7.756 -37.205 1.00 75.25 162 GLY A O 1
ATOM 1258 N N . ALA A 1 163 ? -7.823 9.610 -36.617 1.00 83.38 163 ALA A N 1
ATOM 1259 C CA . ALA A 1 163 ? -6.814 10.098 -35.681 1.00 83.38 163 ALA A CA 1
ATOM 1260 C C . ALA A 1 163 ? -6.698 9.175 -34.454 1.00 83.38 163 ALA A C 1
ATOM 1262 O O . ALA A 1 163 ? -7.698 8.907 -33.789 1.00 83.38 163 ALA A O 1
ATOM 1263 N N . GLN A 1 164 ? -5.480 8.760 -34.098 1.00 92.00 164 GLN A N 1
ATOM 1264 C CA . GLN A 1 164 ? -5.197 7.965 -32.900 1.00 92.00 164 GLN A CA 1
ATOM 1265 C C . GLN A 1 164 ? -4.532 8.855 -31.842 1.00 92.00 164 GLN A C 1
ATOM 1267 O O . GLN A 1 164 ? -3.326 8.796 -31.607 1.00 92.00 164 GLN A O 1
ATOM 1272 N N . MET A 1 165 ? -5.335 9.735 -31.237 1.00 92.62 165 MET A N 1
ATOM 1273 C CA . MET A 1 165 ? -4.844 10.823 -30.385 1.00 92.62 165 MET A CA 1
ATOM 1274 C C . MET A 1 165 ? -3.993 10.312 -29.208 1.00 92.62 165 MET A C 1
ATOM 1276 O O . MET A 1 165 ? -4.495 9.537 -28.385 1.00 92.62 165 MET A O 1
ATOM 1280 N N . PRO A 1 166 ? -2.725 10.748 -29.089 1.00 94.56 166 PRO A N 1
ATOM 1281 C CA . PRO A 1 166 ? -1.897 10.394 -27.949 1.00 94.56 166 PRO A CA 1
ATOM 1282 C C . PRO A 1 166 ? -2.313 11.183 -26.706 1.00 94.56 166 PRO A C 1
ATOM 1284 O O . PRO A 1 166 ? -2.596 12.377 -26.768 1.00 94.56 166 PRO A O 1
ATOM 1287 N N . LYS A 1 167 ? -2.310 10.516 -25.550 1.00 93.62 167 LYS A N 1
ATOM 1288 C CA . LYS A 1 167 ? -2.468 11.184 -24.247 1.00 93.62 167 LYS A CA 1
ATOM 1289 C C . LYS A 1 167 ? -1.121 11.506 -23.609 1.00 93.62 167 LYS A C 1
ATOM 1291 O O . LYS A 1 167 ? -1.032 12.454 -22.833 1.00 93.62 167 LYS A O 1
ATOM 1296 N N . TRP A 1 168 ? -0.100 10.714 -23.926 1.00 95.94 168 TRP A N 1
ATOM 1297 C CA . TRP A 1 168 ? 1.236 10.821 -23.355 1.00 95.94 168 TRP A CA 1
ATOM 1298 C C . TRP A 1 168 ? 2.281 10.875 -24.457 1.00 95.94 168 TRP A C 1
ATOM 1300 O O . TRP A 1 168 ? 2.260 10.052 -25.371 1.00 95.94 168 TRP A O 1
ATOM 1310 N N . PHE A 1 169 ? 3.207 11.817 -24.344 1.00 96.88 169 PHE A N 1
ATOM 1311 C CA . PHE A 1 169 ? 4.397 11.886 -25.181 1.00 96.88 169 PHE A CA 1
ATOM 1312 C C . PHE A 1 169 ? 5.538 11.122 -24.503 1.00 96.88 169 PHE A C 1
ATOM 1314 O O . PHE A 1 169 ? 5.716 11.265 -23.297 1.00 96.88 169 PHE A O 1
ATOM 1321 N N . VAL A 1 170 ? 6.316 10.325 -25.237 1.00 97.56 170 VAL A N 1
ATOM 1322 C CA . VAL A 1 170 ? 7.399 9.515 -24.653 1.00 97.56 170 VAL A CA 1
ATOM 1323 C C . VAL A 1 170 ? 8.770 10.094 -24.999 1.00 97.56 170 VAL A C 1
ATOM 1325 O O . VAL A 1 170 ? 9.230 9.981 -26.137 1.00 97.56 170 VAL A O 1
ATOM 1328 N N . SER A 1 171 ? 9.442 10.655 -23.993 1.00 96.38 171 SER A N 1
ATOM 1329 C CA . SER A 1 171 ? 10.840 11.091 -24.066 1.00 96.38 171 SER A CA 1
ATOM 1330 C C . SER A 1 171 ? 11.755 9.946 -23.630 1.00 96.38 171 SER A C 1
ATOM 1332 O O . SER A 1 171 ? 11.601 9.414 -22.531 1.00 96.38 171 SER A O 1
ATOM 1334 N N . HIS A 1 172 ? 12.675 9.509 -24.490 1.00 95.00 172 HIS A N 1
ATOM 1335 C CA . HIS A 1 172 ? 13.526 8.344 -24.215 1.00 95.00 172 HIS A CA 1
ATOM 1336 C C . HIS A 1 172 ? 14.781 8.317 -25.098 1.00 95.00 172 HIS A C 1
ATOM 1338 O O . HIS A 1 172 ? 14.829 8.928 -26.169 1.00 95.00 172 HIS A O 1
ATOM 1344 N N . ALA A 1 173 ? 15.786 7.551 -24.676 1.00 89.19 173 ALA A N 1
ATOM 1345 C CA . ALA A 1 173 ? 16.955 7.245 -25.489 1.00 89.19 173 ALA A CA 1
ATOM 1346 C C . ALA A 1 173 ? 16.700 5.993 -26.345 1.00 89.19 173 ALA A C 1
ATOM 1348 O O . ALA A 1 173 ? 16.298 4.951 -25.840 1.00 89.19 173 ALA A O 1
ATOM 1349 N N . TRP A 1 174 ? 16.978 6.068 -27.649 1.00 89.12 174 TRP A N 1
ATOM 1350 C CA . TRP A 1 174 ? 16.774 4.939 -28.573 1.00 89.12 174 TRP A CA 1
ATOM 1351 C C . TRP A 1 174 ? 17.721 3.752 -28.332 1.00 89.12 174 TRP A C 1
ATOM 1353 O O . TRP A 1 174 ? 17.493 2.679 -28.887 1.00 89.12 174 TRP A O 1
ATOM 1363 N N . GLN A 1 175 ? 18.790 3.943 -27.550 1.00 83.50 175 GLN A N 1
ATOM 1364 C CA . GLN A 1 175 ? 19.706 2.873 -27.147 1.00 83.50 175 GLN A CA 1
ATOM 1365 C C . GLN A 1 175 ? 19.095 1.918 -26.114 1.00 83.50 175 GLN A C 1
ATOM 1367 O O . GLN A 1 175 ? 19.621 0.819 -25.954 1.00 83.50 175 GLN A O 1
ATOM 1372 N N . GLU A 1 176 ? 18.012 2.324 -25.445 1.00 85.00 176 GLU A N 1
ATOM 1373 C CA . GLU A 1 176 ? 17.334 1.515 -24.436 1.00 85.00 176 GLU A CA 1
ATOM 1374 C C . GLU A 1 176 ? 16.822 0.199 -25.027 1.00 85.00 176 GLU A C 1
ATOM 1376 O O . GLU A 1 176 ? 16.325 0.154 -26.162 1.00 85.00 176 GLU A O 1
ATOM 1381 N N . ALA A 1 177 ? 16.939 -0.878 -24.249 1.00 87.12 177 ALA A N 1
ATOM 1382 C CA . ALA A 1 177 ? 16.447 -2.181 -24.661 1.00 87.12 177 ALA A CA 1
ATOM 1383 C C . ALA A 1 177 ? 14.931 -2.124 -24.904 1.00 87.12 177 ALA A C 1
ATOM 1385 O O . ALA A 1 177 ? 14.164 -1.594 -24.101 1.00 87.12 177 ALA A O 1
ATOM 1386 N N . ILE A 1 178 ? 14.467 -2.710 -26.008 1.00 88.19 178 ILE A N 1
ATOM 1387 C CA . ILE A 1 178 ? 13.056 -2.638 -26.411 1.00 88.19 178 ILE A CA 1
ATOM 1388 C C . ILE A 1 178 ? 12.122 -3.271 -25.371 1.00 88.19 178 ILE A C 1
ATOM 1390 O O . ILE A 1 178 ? 10.995 -2.816 -25.178 1.00 88.19 178 ILE A O 1
ATOM 1394 N N . VAL A 1 179 ? 12.606 -4.305 -24.677 1.00 89.31 179 VAL A N 1
ATOM 1395 C CA . VAL A 1 179 ? 11.886 -4.971 -23.586 1.00 89.31 179 VAL A CA 1
ATOM 1396 C C . VAL A 1 179 ? 11.682 -4.012 -22.420 1.00 89.31 179 VAL A C 1
ATOM 1398 O O . VAL A 1 179 ? 10.571 -3.921 -21.899 1.00 89.31 179 VAL A O 1
ATOM 1401 N N . ASP A 1 180 ? 12.716 -3.263 -22.052 1.00 91.50 180 ASP A N 1
ATOM 1402 C CA . ASP A 1 180 ? 12.677 -2.344 -20.919 1.00 91.50 180 ASP A CA 1
ATOM 1403 C C . ASP A 1 180 ? 11.836 -1.104 -21.244 1.00 91.50 180 ASP A C 1
ATOM 1405 O O . ASP A 1 180 ? 10.995 -0.688 -20.442 1.00 91.50 180 ASP A O 1
ATOM 1409 N N . PHE A 1 181 ? 11.941 -0.607 -22.481 1.00 92.81 181 PHE A N 1
ATOM 1410 C CA . PHE A 1 181 ? 11.074 0.438 -23.021 1.00 92.81 181 PHE A CA 1
ATOM 1411 C C . PHE A 1 181 ? 9.585 0.064 -22.915 1.00 92.81 181 PHE A C 1
ATOM 1413 O O . PHE A 1 181 ? 8.786 0.833 -22.374 1.00 92.81 181 PHE A O 1
ATOM 1420 N N . ILE A 1 182 ? 9.193 -1.125 -23.391 1.00 92.62 182 ILE A N 1
ATOM 1421 C CA . ILE A 1 182 ? 7.794 -1.584 -23.320 1.00 92.62 182 ILE A CA 1
ATOM 1422 C C . ILE A 1 182 ? 7.376 -1.833 -21.866 1.00 92.62 182 ILE A C 1
ATOM 1424 O O . ILE A 1 182 ? 6.271 -1.459 -21.478 1.00 92.62 182 ILE A O 1
ATOM 1428 N N . THR A 1 183 ? 8.265 -2.393 -21.042 1.00 94.19 183 THR A N 1
ATOM 1429 C CA . THR A 1 183 ? 8.015 -2.618 -19.610 1.00 94.19 183 THR A CA 1
ATOM 1430 C C . THR A 1 183 ? 7.704 -1.304 -18.893 1.00 94.19 183 THR A C 1
ATOM 1432 O O . THR A 1 183 ? 6.744 -1.238 -18.124 1.00 94.19 183 THR A O 1
ATOM 1435 N N . CYS A 1 184 ? 8.435 -0.228 -19.199 1.00 95.75 184 CYS A N 1
ATOM 1436 C CA . CYS A 1 184 ? 8.167 1.108 -18.667 1.00 95.75 184 CYS A CA 1
ATOM 1437 C C . CYS A 1 184 ? 6.791 1.649 -19.085 1.00 95.75 184 CYS A C 1
ATOM 1439 O O . CYS A 1 184 ? 6.064 2.175 -18.239 1.00 95.75 184 CYS A O 1
ATOM 1441 N N . LEU A 1 185 ? 6.399 1.496 -20.358 1.00 94.81 185 LEU A N 1
ATOM 1442 C CA . LEU A 1 185 ? 5.071 1.908 -20.839 1.00 94.81 185 LEU A CA 1
ATOM 1443 C C . LEU A 1 185 ? 3.942 1.133 -20.150 1.00 94.81 185 LEU A C 1
ATOM 1445 O O . LEU A 1 185 ? 2.929 1.718 -19.756 1.00 94.81 185 LEU A O 1
ATOM 1449 N N . ASP A 1 186 ? 4.132 -0.172 -19.974 1.00 93.38 186 ASP A N 1
ATOM 1450 C CA . ASP A 1 186 ? 3.191 -1.062 -19.301 1.00 93.38 186 ASP A CA 1
ATOM 1451 C C . ASP A 1 186 ? 3.033 -0.712 -17.817 1.00 93.38 186 ASP A C 1
ATOM 1453 O O . ASP A 1 186 ? 1.908 -0.621 -17.315 1.00 93.38 186 ASP A O 1
ATOM 1457 N N . GLY A 1 187 ? 4.150 -0.469 -17.126 1.00 94.75 187 GLY A N 1
ATOM 1458 C CA . GLY A 1 187 ? 4.167 -0.037 -15.731 1.00 94.75 187 GLY A CA 1
ATOM 1459 C C . GLY A 1 187 ? 3.497 1.316 -15.537 1.00 94.75 187 GLY A C 1
ATOM 1460 O O . GLY A 1 187 ? 2.619 1.458 -14.685 1.00 94.75 187 GLY A O 1
ATOM 1461 N N . HIS A 1 188 ? 3.836 2.296 -16.375 1.00 95.56 188 HIS A N 1
ATOM 1462 C CA . HIS A 1 188 ? 3.203 3.611 -16.347 1.00 95.56 188 HIS A CA 1
ATOM 1463 C C . HIS A 1 188 ? 1.693 3.522 -16.633 1.00 95.56 188 HIS A C 1
ATOM 1465 O O . HIS A 1 188 ? 0.887 4.103 -15.900 1.00 95.56 188 HIS A O 1
ATOM 1471 N N . GLY A 1 189 ? 1.286 2.732 -17.634 1.00 93.44 189 GLY A N 1
ATOM 1472 C CA . GLY A 1 189 ? -0.122 2.473 -17.946 1.00 93.44 189 GLY A CA 1
ATOM 1473 C C . GLY A 1 189 ? -0.892 1.870 -16.768 1.00 93.44 189 GLY A C 1
ATOM 1474 O O . GLY A 1 189 ? -2.012 2.297 -16.482 1.00 93.44 189 GLY A O 1
ATOM 1475 N N . ALA A 1 190 ? -0.271 0.936 -16.039 1.00 91.75 190 ALA A N 1
ATOM 1476 C CA . ALA A 1 190 ? -0.841 0.330 -14.837 1.00 91.75 190 ALA A CA 1
ATOM 1477 C C . ALA A 1 190 ? -0.974 1.333 -13.678 1.00 91.75 190 ALA A C 1
ATOM 1479 O O . ALA A 1 190 ? -2.030 1.398 -13.046 1.00 91.75 190 ALA A O 1
ATOM 1480 N N . VAL A 1 191 ? 0.055 2.150 -13.428 1.00 91.75 191 VAL A N 1
ATOM 1481 C CA . VAL A 1 191 ? 0.059 3.175 -12.368 1.00 91.75 191 VAL A CA 1
ATOM 1482 C C . VAL A 1 191 ? -0.987 4.260 -12.631 1.00 91.75 191 VAL A C 1
ATOM 1484 O O . VAL A 1 191 ? -1.754 4.616 -11.736 1.00 91.75 191 VAL A O 1
ATOM 1487 N N . ARG A 1 192 ? -1.068 4.767 -13.867 1.00 89.25 192 ARG A N 1
ATOM 1488 C CA . ARG A 1 192 ? -2.052 5.788 -14.265 1.00 89.25 192 ARG A CA 1
ATOM 1489 C C . ARG A 1 192 ? -3.437 5.217 -14.585 1.00 89.25 192 ARG A C 1
ATOM 1491 O O . ARG A 1 192 ? -4.352 6.007 -14.818 1.00 89.25 192 ARG A O 1
ATOM 1498 N N . GLN A 1 193 ? -3.597 3.889 -14.591 1.00 86.38 193 GLN A N 1
ATOM 1499 C CA . GLN A 1 193 ? -4.826 3.176 -14.972 1.00 86.38 193 GLN A CA 1
ATOM 1500 C C . GLN A 1 193 ? -5.392 3.688 -16.304 1.00 86.38 193 GLN A C 1
ATOM 1502 O O . GLN A 1 193 ? -6.558 4.070 -16.411 1.00 86.38 193 GLN A O 1
ATOM 1507 N N . THR A 1 194 ? -4.526 3.770 -17.314 1.00 81.06 194 THR A N 1
ATOM 1508 C CA . THR A 1 194 ? -4.836 4.402 -18.598 1.00 81.06 194 THR A CA 1
ATOM 1509 C C . THR A 1 194 ? -4.601 3.432 -19.751 1.00 81.06 194 THR A C 1
ATOM 1511 O O . THR A 1 194 ? -3.507 2.907 -19.915 1.00 81.06 194 THR A O 1
ATOM 1514 N N . GLU A 1 195 ? -5.616 3.258 -20.598 1.00 82.81 195 GLU A N 1
ATOM 1515 C CA . GLU A 1 195 ? -5.530 2.529 -21.881 1.00 82.81 195 GLU A CA 1
ATOM 1516 C C . GLU A 1 195 ? -5.156 3.466 -23.047 1.00 82.81 195 GLU A C 1
ATOM 1518 O O . GLU A 1 195 ? -5.413 3.193 -24.218 1.00 82.81 195 GLU A O 1
ATOM 1523 N N . ALA A 1 196 ? -4.620 4.643 -22.725 1.00 85.25 196 ALA A N 1
ATOM 1524 C CA . ALA A 1 196 ? -4.383 5.691 -23.704 1.00 85.25 196 ALA A CA 1
ATOM 1525 C C . ALA A 1 196 ? -3.209 5.380 -24.641 1.00 85.25 196 ALA A C 1
ATOM 1527 O O . ALA A 1 196 ? -2.281 4.658 -24.285 1.00 85.25 196 ALA A O 1
ATOM 1528 N N . ALA A 1 197 ? -3.242 5.987 -25.828 1.00 93.31 197 ALA A N 1
ATOM 1529 C CA . ALA A 1 197 ? -2.155 5.900 -26.788 1.00 93.31 197 ALA A CA 1
ATOM 1530 C C . ALA A 1 197 ? -0.957 6.773 -26.370 1.00 93.31 197 ALA A C 1
ATOM 1532 O O . ALA A 1 197 ? -1.126 7.863 -25.806 1.00 93.31 197 ALA A O 1
ATOM 1533 N N . TYR A 1 198 ? 0.242 6.297 -26.696 1.00 96.88 198 TYR A N 1
ATOM 1534 C CA . TYR A 1 198 ? 1.518 6.967 -26.463 1.00 96.88 198 TYR A CA 1
ATOM 1535 C C . TYR A 1 198 ? 2.076 7.496 -27.777 1.00 96.88 198 TYR A C 1
ATOM 1537 O O . TYR A 1 198 ? 2.135 6.766 -28.760 1.00 96.88 198 TYR A O 1
ATOM 1545 N N . TRP A 1 199 ? 2.524 8.743 -27.825 1.00 97.38 199 TRP A N 1
ATOM 1546 C CA . TRP A 1 199 ? 3.275 9.228 -28.975 1.00 97.38 199 TRP A CA 1
ATOM 1547 C C . TRP A 1 199 ? 4.750 8.872 -28.803 1.00 97.38 199 TRP A C 1
ATOM 1549 O O . TRP A 1 199 ? 5.390 9.305 -27.845 1.00 97.38 199 TRP A O 1
ATOM 1559 N N . VAL A 1 200 ? 5.284 8.075 -29.728 1.00 96.00 200 VAL A N 1
ATOM 1560 C CA . VAL A 1 200 ? 6.686 7.641 -29.737 1.00 96.00 200 VAL A CA 1
ATOM 1561 C C . VAL A 1 200 ? 7.234 7.867 -31.137 1.00 96.00 200 VAL A C 1
ATOM 1563 O O . VAL A 1 200 ? 6.700 7.335 -32.115 1.00 96.00 200 VAL A O 1
ATOM 1566 N N . CYS A 1 201 ? 8.321 8.624 -31.240 1.00 91.94 201 CYS A N 1
ATOM 1567 C CA . CYS A 1 201 ? 8.839 9.099 -32.521 1.00 91.94 201 CYS A CA 1
ATOM 1568 C C . CYS A 1 201 ? 9.184 7.987 -33.522 1.00 91.94 201 CYS A C 1
ATOM 1570 O O . CYS A 1 201 ? 8.896 8.132 -34.709 1.00 91.94 201 CYS A O 1
ATOM 1572 N N . ALA A 1 202 ? 9.732 6.860 -33.060 1.00 91.38 202 ALA A N 1
ATOM 1573 C CA . ALA A 1 202 ? 10.081 5.731 -33.923 1.00 91.38 202 ALA A CA 1
ATOM 1574 C C . ALA A 1 202 ? 8.857 5.104 -34.619 1.00 91.38 202 ALA A C 1
ATOM 1576 O O . ALA A 1 202 ? 8.963 4.640 -35.753 1.00 91.38 202 ALA A O 1
ATOM 1577 N N . TYR A 1 203 ? 7.689 5.114 -33.965 1.00 94.38 203 TYR A N 1
ATOM 1578 C CA . TYR A 1 203 ? 6.469 4.490 -34.489 1.00 94.38 203 TYR A CA 1
ATOM 1579 C C . TYR A 1 203 ? 5.556 5.482 -35.220 1.00 94.38 203 TYR A C 1
ATOM 1581 O O . TYR A 1 203 ? 4.886 5.102 -36.183 1.00 94.38 203 TYR A O 1
ATOM 1589 N N . ALA A 1 204 ? 5.521 6.736 -34.760 1.00 94.44 204 ALA A N 1
ATOM 1590 C CA . ALA A 1 204 ? 4.649 7.784 -35.283 1.00 94.44 204 ALA A CA 1
ATOM 1591 C C . ALA A 1 204 ? 5.182 8.418 -36.579 1.00 94.44 204 ALA A C 1
ATOM 1593 O O . ALA A 1 204 ? 4.413 8.626 -37.526 1.00 94.44 204 ALA A O 1
ATOM 1594 N N . ASN A 1 205 ? 6.487 8.700 -36.641 1.00 92.94 205 ASN A N 1
ATOM 1595 C CA . ASN A 1 205 ? 7.099 9.353 -37.799 1.00 92.94 205 ASN A CA 1
ATOM 1596 C C . ASN A 1 205 ? 7.262 8.378 -38.966 1.00 92.94 205 ASN A C 1
ATOM 1598 O O . ASN A 1 205 ? 7.442 7.168 -38.782 1.00 92.94 205 ASN A O 1
ATOM 1602 N N . ASN A 1 206 ? 7.236 8.917 -40.184 1.00 91.00 206 ASN A N 1
ATOM 1603 C CA . ASN A 1 206 ? 7.547 8.133 -41.370 1.00 91.00 206 ASN A CA 1
ATOM 1604 C C . ASN A 1 206 ? 9.067 7.942 -41.488 1.00 91.00 206 ASN A C 1
ATOM 1606 O O . ASN A 1 206 ? 9.788 8.850 -41.893 1.00 91.00 206 ASN A O 1
ATOM 1610 N N . GLN A 1 207 ? 9.562 6.741 -41.177 1.00 89.69 207 GLN A N 1
ATOM 1611 C CA . GLN A 1 207 ? 11.003 6.443 -41.184 1.00 89.69 207 GLN A CA 1
ATOM 1612 C C . GLN A 1 207 ? 11.646 6.464 -42.592 1.00 89.69 207 GLN A C 1
ATOM 1614 O O . GLN A 1 207 ? 12.867 6.345 -42.716 1.00 89.69 207 GLN A O 1
ATOM 1619 N N . HIS A 1 208 ? 10.845 6.625 -43.656 1.00 86.94 208 HIS A N 1
ATOM 1620 C CA . HIS A 1 208 ? 11.314 6.810 -45.038 1.00 86.94 208 HIS A CA 1
ATOM 1621 C C . HIS A 1 208 ? 11.496 8.281 -45.431 1.00 86.94 208 HIS A C 1
ATOM 1623 O O . HIS A 1 208 ? 12.162 8.559 -46.425 1.00 86.94 208 HIS A O 1
ATOM 1629 N N . GLU A 1 209 ? 10.898 9.212 -44.685 1.00 80.69 209 GLU A N 1
ATOM 1630 C CA . GLU A 1 209 ? 10.871 10.644 -44.999 1.00 80.69 209 GLU A CA 1
ATOM 1631 C C . GLU A 1 209 ? 10.818 11.473 -43.705 1.00 80.69 209 GLU A C 1
ATOM 1633 O O . GLU A 1 209 ? 9.836 12.134 -43.388 1.00 80.69 209 GLU A O 1
ATOM 1638 N N . LEU A 1 210 ? 11.897 11.418 -42.918 1.00 76.56 210 LEU A N 1
ATOM 1639 C CA . LEU A 1 210 ? 11.982 12.130 -41.635 1.00 76.56 210 LEU A CA 1
ATOM 1640 C C . LEU A 1 210 ? 12.143 13.651 -41.793 1.00 76.56 210 LEU A C 1
ATOM 1642 O O . LEU A 1 210 ? 11.851 14.392 -40.859 1.00 76.56 210 LEU A O 1
ATOM 1646 N N . GLY A 1 211 ? 12.610 14.125 -42.954 1.00 67.94 211 GLY A N 1
ATOM 1647 C CA . GLY A 1 211 ? 12.942 15.537 -43.181 1.00 67.94 211 GLY A CA 1
ATOM 1648 C C . GLY A 1 211 ? 11.759 16.494 -43.005 1.00 67.94 211 GLY A C 1
ATOM 1649 O O . GLY A 1 211 ? 11.943 17.583 -42.476 1.00 67.94 211 GLY A O 1
ATOM 1650 N N . SER A 1 212 ? 10.541 16.081 -43.370 1.00 66.00 212 SER A N 1
ATOM 1651 C CA . SER A 1 212 ? 9.325 16.883 -43.161 1.00 66.00 212 SER A CA 1
ATOM 1652 C C . SER A 1 212 ? 8.864 16.922 -41.699 1.00 66.00 212 SER A C 1
ATOM 1654 O O . SER A 1 212 ? 8.162 17.847 -41.298 1.00 66.00 212 SER A O 1
ATOM 1656 N N . ASP A 1 213 ? 9.239 15.918 -40.900 1.00 75.31 213 ASP A N 1
ATOM 1657 C CA . ASP A 1 213 ? 8.872 15.801 -39.483 1.00 75.31 213 ASP A CA 1
ATOM 1658 C C . ASP A 1 213 ? 9.930 16.441 -38.549 1.00 75.31 213 ASP A C 1
ATOM 1660 O O . ASP A 1 213 ? 9.606 16.800 -37.411 1.00 75.31 213 ASP A O 1
ATOM 1664 N N . LEU A 1 214 ? 11.169 16.609 -39.037 1.00 73.06 214 LEU A N 1
ATOM 1665 C CA . LEU A 1 214 ? 12.329 17.223 -38.376 1.00 73.06 214 LEU A CA 1
ATOM 1666 C C . LEU A 1 214 ? 12.616 18.619 -38.968 1.00 73.06 214 LEU A C 1
ATOM 1668 O O . LEU A 1 214 ? 13.587 18.804 -39.703 1.00 73.06 214 LEU A O 1
ATOM 1672 N N . HIS A 1 215 ? 11.751 19.594 -38.672 1.00 79.44 215 HIS A N 1
ATOM 1673 C CA . HIS A 1 215 ? 11.913 20.979 -39.133 1.00 79.44 215 HIS A CA 1
ATOM 1674 C C . HIS A 1 215 ? 13.180 21.642 -38.558 1.00 79.44 215 HIS A C 1
ATOM 1676 O O . HIS A 1 215 ? 13.651 21.267 -37.482 1.00 79.44 215 HIS A O 1
ATOM 1682 N N . SER A 1 216 ? 13.723 22.654 -39.249 1.00 81.19 216 SER A N 1
ATOM 1683 C CA . SER A 1 216 ? 14.872 23.436 -38.757 1.00 81.19 216 SER A CA 1
ATOM 1684 C C . SER A 1 216 ? 14.560 24.164 -37.454 1.00 81.19 216 SER A C 1
ATOM 1686 O O . SER A 1 216 ? 15.442 24.321 -36.615 1.00 81.19 216 SER A O 1
ATOM 1688 N N . ASN A 1 217 ? 13.304 24.565 -37.268 1.00 88.25 217 ASN A N 1
ATOM 1689 C CA . ASN A 1 217 ? 12.802 25.113 -36.022 1.00 88.25 217 ASN A CA 1
ATOM 1690 C C . ASN A 1 217 ? 12.286 23.976 -35.115 1.00 88.25 217 ASN A C 1
ATOM 1692 O O . ASN A 1 217 ? 11.284 23.335 -35.455 1.00 88.25 217 ASN A O 1
ATOM 1696 N N . PRO A 1 218 ? 12.899 23.728 -33.936 1.00 89.81 218 PRO A N 1
ATOM 1697 C CA . PRO A 1 218 ? 12.468 22.671 -33.019 1.00 89.81 218 PRO A CA 1
ATOM 1698 C C . PRO A 1 218 ? 10.987 22.759 -32.618 1.00 89.81 218 PRO A C 1
ATOM 1700 O O . PRO A 1 218 ? 10.357 21.731 -32.364 1.00 89.81 218 PRO A O 1
ATOM 1703 N N . ARG A 1 219 ? 10.403 23.967 -32.603 1.00 89.56 219 ARG A N 1
ATOM 1704 C CA . ARG A 1 219 ? 8.996 24.212 -32.237 1.00 89.56 219 ARG A CA 1
ATOM 1705 C C . ARG A 1 219 ? 7.992 23.910 -33.353 1.00 89.56 219 ARG A C 1
ATOM 1707 O O . ARG A 1 219 ? 6.794 23.918 -33.103 1.00 89.56 219 ARG A O 1
ATOM 1714 N N . GLU A 1 220 ? 8.446 23.589 -34.558 1.00 88.38 220 GLU A N 1
ATOM 1715 C CA . GLU A 1 220 ? 7.574 23.196 -35.679 1.00 88.38 220 GLU A CA 1
ATOM 1716 C C . GLU A 1 220 ? 7.622 21.690 -35.971 1.00 88.38 220 GLU A C 1
ATOM 1718 O O . GLU A 1 220 ? 6.845 21.144 -36.765 1.00 88.38 220 GLU A O 1
ATOM 1723 N N . THR A 1 221 ? 8.516 20.990 -35.275 1.00 91.12 221 THR A N 1
ATOM 1724 C CA . THR A 1 221 ? 8.675 19.544 -35.381 1.00 91.12 221 THR A CA 1
ATOM 1725 C C . THR A 1 221 ? 7.399 18.792 -35.006 1.00 91.12 221 THR A C 1
ATOM 1727 O O . THR A 1 221 ? 6.557 19.254 -34.225 1.00 91.12 221 THR A O 1
ATOM 1730 N N . SER A 1 222 ? 7.274 17.576 -35.539 1.00 90.44 222 SER A N 1
ATOM 1731 C CA . SER A 1 222 ? 6.217 16.642 -35.135 1.00 90.44 222 SER A CA 1
ATOM 1732 C C . SER A 1 222 ? 6.246 16.347 -33.629 1.00 90.44 222 SER A C 1
ATOM 1734 O O . SER A 1 222 ? 5.182 16.180 -33.033 1.00 90.44 222 SER A O 1
ATOM 1736 N N . PHE A 1 223 ? 7.431 16.369 -32.998 1.00 90.25 223 PHE A N 1
ATOM 1737 C CA . PHE A 1 223 ? 7.587 16.195 -31.551 1.00 90.25 223 PHE A CA 1
ATOM 1738 C C . PHE A 1 223 ? 6.834 17.273 -30.778 1.00 90.25 223 PHE A C 1
ATOM 1740 O O . PHE A 1 223 ? 5.972 16.971 -29.953 1.00 90.25 223 PHE A O 1
ATOM 1747 N N . PHE A 1 224 ? 7.125 18.540 -31.086 1.00 90.25 224 PHE A N 1
ATOM 1748 C CA . PHE A 1 224 ? 6.522 19.667 -30.392 1.00 90.25 224 PHE A CA 1
ATOM 1749 C C . PHE A 1 224 ? 5.006 19.693 -30.603 1.00 90.25 224 PHE A C 1
ATOM 1751 O O . PHE A 1 224 ? 4.254 19.837 -29.639 1.00 90.25 224 PHE A O 1
ATOM 1758 N N . ARG A 1 225 ? 4.542 19.465 -31.839 1.00 92.00 225 ARG A N 1
ATOM 1759 C CA . ARG A 1 225 ? 3.106 19.386 -32.152 1.00 92.00 225 ARG A CA 1
ATOM 1760 C C . ARG A 1 225 ? 2.401 18.251 -31.406 1.00 92.00 225 ARG A C 1
ATOM 1762 O O . ARG A 1 225 ? 1.307 18.465 -30.889 1.00 92.00 225 ARG A O 1
ATOM 1769 N N . ALA A 1 226 ? 3.027 17.079 -31.277 1.00 92.88 226 ALA A N 1
ATOM 1770 C CA . ALA A 1 226 ? 2.484 15.971 -30.490 1.00 92.88 226 ALA A CA 1
ATOM 1771 C C . ALA A 1 226 ? 2.374 16.317 -28.999 1.00 92.88 226 ALA A C 1
ATOM 1773 O O . ALA A 1 226 ? 1.353 16.026 -28.372 1.00 92.88 226 ALA A O 1
ATOM 1774 N N . MET A 1 227 ? 3.379 16.995 -28.434 1.00 92.50 227 MET A N 1
ATOM 1775 C CA . MET A 1 227 ? 3.339 17.452 -27.042 1.00 92.50 227 MET A CA 1
ATOM 1776 C C . MET A 1 227 ? 2.179 18.421 -26.771 1.00 92.50 227 MET A C 1
ATOM 1778 O O . MET A 1 227 ? 1.576 18.337 -25.705 1.00 92.50 227 MET A O 1
ATOM 1782 N N . GLN A 1 228 ? 1.802 19.273 -27.736 1.00 89.50 228 GLN A N 1
ATOM 1783 C CA . GLN A 1 228 ? 0.651 20.186 -27.604 1.00 89.50 228 GLN A CA 1
ATOM 1784 C C . GLN A 1 228 ? -0.712 19.470 -27.518 1.00 89.50 228 GLN A C 1
ATOM 1786 O O . GLN A 1 228 ? -1.699 20.070 -27.077 1.00 89.50 228 GLN A O 1
ATOM 1791 N N . LEU A 1 229 ? -0.784 18.206 -27.952 1.00 90.62 229 LEU A N 1
ATOM 1792 C CA . LEU A 1 229 ? -1.985 17.368 -27.866 1.00 90.62 229 LEU A CA 1
ATOM 1793 C C . LEU A 1 229 ? -2.016 16.499 -26.599 1.00 90.62 229 LEU A C 1
ATOM 1795 O O . LEU A 1 229 ? -3.090 16.062 -26.184 1.00 90.62 229 LEU A O 1
ATOM 1799 N N . CYS A 1 230 ? -0.859 16.245 -25.986 1.00 92.19 230 CYS A N 1
ATOM 1800 C CA . CYS A 1 230 ? -0.732 15.343 -24.846 1.00 92.19 230 CYS A CA 1
ATOM 1801 C C . CYS A 1 230 ? -1.128 16.014 -23.521 1.00 92.19 230 CYS A C 1
ATOM 1803 O O . CYS A 1 230 ? -1.049 17.226 -23.350 1.00 92.19 230 CYS A O 1
ATOM 1805 N N . SER A 1 231 ? -1.531 15.198 -22.545 1.00 90.38 231 SER A N 1
ATOM 1806 C CA . SER A 1 231 ? -1.747 15.624 -21.153 1.00 90.38 231 SER A CA 1
ATOM 1807 C C . SER A 1 231 ? -0.455 15.613 -20.326 1.00 90.38 231 SER A C 1
ATOM 1809 O O . SER A 1 231 ? -0.387 16.245 -19.272 1.00 90.38 231 SER A O 1
ATOM 1811 N N . GLY A 1 232 ? 0.562 14.881 -20.782 1.00 92.19 232 GLY A N 1
ATOM 1812 C CA . GLY A 1 232 ? 1.838 14.763 -20.092 1.00 92.19 232 GLY A CA 1
ATOM 1813 C C . GLY A 1 232 ? 2.934 14.125 -20.938 1.00 92.19 232 GLY A C 1
ATOM 1814 O O . GLY A 1 232 ? 2.691 13.607 -22.032 1.00 92.19 232 GLY A O 1
ATOM 1815 N N . VAL A 1 233 ? 4.144 14.166 -20.395 1.00 95.19 233 VAL A N 1
ATOM 1816 C CA . VAL A 1 233 ? 5.357 13.528 -20.893 1.00 95.19 233 VAL A CA 1
ATOM 1817 C C . VAL A 1 233 ? 5.726 12.383 -19.957 1.00 95.19 233 VAL A C 1
ATOM 1819 O O . VAL A 1 233 ? 5.754 12.557 -18.742 1.00 95.19 233 VAL A O 1
ATOM 1822 N N . LEU A 1 234 ? 6.025 11.224 -20.532 1.00 97.00 234 LEU A N 1
ATOM 1823 C CA . LEU A 1 234 ? 6.668 10.108 -19.859 1.00 97.00 234 LEU A CA 1
ATOM 1824 C C . LEU A 1 234 ? 8.146 10.085 -20.258 1.00 97.00 234 LEU A C 1
ATOM 1826 O O . LEU A 1 234 ? 8.469 9.835 -21.419 1.00 97.00 234 LEU A O 1
ATOM 1830 N N . LEU A 1 235 ? 9.032 10.333 -19.299 1.00 97.38 235 LEU A N 1
ATOM 1831 C CA . LEU A 1 235 ? 10.473 10.174 -19.441 1.00 97.38 235 LEU A CA 1
ATOM 1832 C C . LEU A 1 235 ? 10.871 8.738 -19.089 1.00 97.38 235 LEU A C 1
ATOM 1834 O O . LEU A 1 235 ? 10.693 8.316 -17.950 1.00 97.38 235 LEU A O 1
ATOM 1838 N N . ILE A 1 236 ? 11.447 7.998 -20.032 1.00 97.44 236 ILE A N 1
ATOM 1839 C CA . ILE A 1 236 ? 12.000 6.662 -19.775 1.00 97.44 236 ILE A CA 1
ATOM 1840 C C . ILE A 1 236 ? 13.512 6.781 -19.602 1.00 97.44 236 ILE A C 1
ATOM 1842 O O . ILE A 1 236 ? 14.201 7.219 -20.524 1.00 97.44 236 ILE A O 1
ATOM 1846 N N . LEU A 1 237 ? 14.017 6.402 -18.427 1.00 95.62 237 LEU A N 1
ATOM 1847 C CA . LEU A 1 237 ? 15.436 6.436 -18.080 1.00 95.62 237 LEU A CA 1
ATOM 1848 C C . LEU A 1 237 ? 16.060 5.043 -18.153 1.00 95.62 237 LEU A C 1
ATOM 1850 O O . LEU A 1 237 ? 15.649 4.137 -17.427 1.00 95.62 237 LEU A O 1
ATOM 1854 N N . ASP A 1 238 ? 17.115 4.930 -18.954 1.00 90.94 238 ASP A N 1
ATOM 1855 C CA . ASP A 1 238 ? 18.047 3.805 -18.904 1.00 90.94 238 ASP A CA 1
ATOM 1856 C C . ASP A 1 238 ? 18.954 3.881 -17.650 1.00 90.94 238 ASP A C 1
ATOM 1858 O O . ASP A 1 238 ? 19.037 4.936 -17.003 1.00 90.94 238 ASP A O 1
ATOM 1862 N N . PRO A 1 239 ? 19.687 2.807 -17.289 1.00 86.94 239 PRO A N 1
ATOM 1863 C CA . PRO A 1 239 ? 20.579 2.800 -16.120 1.00 86.94 239 PRO A CA 1
ATOM 1864 C C . PRO A 1 239 ? 21.693 3.865 -16.152 1.00 86.94 239 PRO A C 1
ATOM 1866 O O . PRO A 1 239 ? 22.244 4.262 -15.114 1.00 86.94 239 PRO A O 1
ATOM 1869 N N . LEU A 1 240 ? 22.050 4.353 -17.342 1.00 86.88 240 LEU A N 1
ATOM 1870 C CA . LEU A 1 240 ? 23.044 5.405 -17.521 1.00 86.88 240 LEU A CA 1
ATOM 1871 C C . LEU A 1 240 ? 22.442 6.811 -17.399 1.00 86.88 240 LEU A C 1
ATOM 1873 O O . LEU A 1 240 ? 23.203 7.749 -17.162 1.00 86.88 240 LEU A O 1
ATOM 1877 N N . ALA A 1 241 ? 21.115 6.934 -17.420 1.00 91.56 241 ALA A N 1
ATOM 1878 C CA . ALA A 1 241 ? 20.365 8.174 -17.543 1.00 91.56 241 ALA A CA 1
ATOM 1879 C C . ALA A 1 241 ? 20.718 8.955 -18.823 1.00 91.56 241 ALA A C 1
ATOM 1881 O O . ALA A 1 241 ? 20.760 10.189 -18.808 1.00 91.56 241 ALA A O 1
ATOM 1882 N N . MET A 1 242 ? 20.951 8.257 -19.947 1.00 89.94 242 MET A N 1
ATOM 1883 C CA . MET A 1 242 ? 21.314 8.910 -21.216 1.00 89.94 242 MET A CA 1
ATOM 1884 C C . MET A 1 242 ? 20.358 10.021 -21.658 1.00 89.94 242 MET A C 1
ATOM 1886 O O . MET A 1 242 ? 20.869 10.996 -22.221 1.00 89.94 242 MET A O 1
ATOM 1890 N N . PRO A 1 243 ? 19.028 9.963 -21.423 1.00 93.62 243 PRO A N 1
ATOM 1891 C CA . PRO A 1 243 ? 18.133 11.061 -21.783 1.00 93.62 243 PRO A CA 1
ATOM 1892 C C . PRO A 1 243 ? 18.564 12.426 -21.233 1.00 93.62 243 PRO A C 1
ATOM 1894 O O . PRO A 1 243 ? 18.389 13.427 -21.918 1.00 93.62 243 PRO A O 1
ATOM 1897 N N . PHE A 1 244 ? 19.212 12.494 -20.064 1.00 92.75 244 PHE A N 1
ATOM 1898 C CA . PHE A 1 244 ? 19.717 13.762 -19.515 1.00 92.75 244 PHE A CA 1
ATOM 1899 C C . PHE A 1 244 ? 20.882 14.361 -20.308 1.00 92.75 244 PHE A C 1
ATOM 1901 O O . PHE A 1 244 ? 21.161 15.548 -20.191 1.00 92.75 244 PHE A O 1
ATOM 1908 N N . SER A 1 245 ? 21.556 13.553 -21.125 1.00 90.19 245 SER A N 1
ATOM 1909 C CA . SER A 1 245 ? 22.685 13.976 -21.958 1.00 90.19 245 SER A CA 1
ATOM 1910 C C . SER A 1 245 ? 22.309 14.214 -23.423 1.00 90.19 245 SER A C 1
ATOM 1912 O O . SER A 1 245 ? 23.162 14.629 -24.206 1.00 90.19 245 SER A O 1
ATOM 1914 N N . ARG A 1 246 ? 21.057 13.952 -23.826 1.00 91.38 246 ARG A N 1
ATOM 1915 C CA . ARG A 1 246 ? 20.599 14.071 -25.219 1.00 91.38 246 ARG A CA 1
ATOM 1916 C C . ARG A 1 246 ? 19.801 15.353 -25.412 1.00 91.38 246 ARG A C 1
ATOM 1918 O O . ARG A 1 246 ? 18.730 15.504 -24.835 1.00 91.38 246 ARG A O 1
ATOM 1925 N N . VAL A 1 247 ? 20.263 16.231 -26.302 1.00 92.44 247 VAL A N 1
ATOM 1926 C CA . VAL A 1 247 ? 19.678 17.574 -26.461 1.00 92.44 247 VAL A CA 1
ATOM 1927 C C . VAL A 1 247 ? 18.187 17.557 -26.842 1.00 92.44 247 VAL A C 1
ATOM 1929 O O . VAL A 1 247 ? 17.424 18.385 -26.358 1.00 92.44 247 VAL A O 1
ATOM 1932 N N . TRP A 1 248 ? 17.743 16.582 -27.646 1.00 91.94 248 TRP A N 1
ATOM 1933 C CA . TRP A 1 248 ? 16.327 16.423 -28.004 1.00 91.94 248 TRP A CA 1
ATOM 1934 C C . TRP A 1 248 ? 15.468 16.038 -26.791 1.00 91.94 248 TRP A C 1
ATOM 1936 O O . TRP A 1 248 ? 14.405 16.615 -26.593 1.00 91.94 248 TRP A O 1
ATOM 1946 N N . CYS A 1 249 ? 15.959 15.154 -25.918 1.00 94.19 249 CYS A N 1
ATOM 1947 C CA . CYS A 1 249 ? 15.290 14.847 -24.653 1.00 94.19 249 CYS A CA 1
ATOM 1948 C C . CYS A 1 249 ? 15.281 16.071 -23.725 1.00 94.19 249 CYS A C 1
ATOM 1950 O O . CYS A 1 249 ? 14.259 16.381 -23.122 1.00 94.19 249 CYS A O 1
ATOM 1952 N N . CYS A 1 250 ? 16.381 16.831 -23.658 1.00 93.00 250 CYS A N 1
ATOM 1953 C CA . CYS A 1 250 ? 16.428 18.087 -22.904 1.00 93.00 250 CYS A CA 1
ATOM 1954 C C . CYS A 1 250 ? 15.413 19.120 -23.425 1.00 93.00 250 CYS A C 1
ATOM 1956 O O . CYS A 1 250 ? 14.802 19.816 -22.620 1.00 93.00 250 CYS A O 1
ATOM 1958 N N . PHE A 1 251 ? 15.188 19.199 -24.740 1.00 92.88 251 PHE A N 1
ATOM 1959 C CA . PHE A 1 251 ? 14.150 20.045 -25.340 1.00 92.88 251 PHE A CA 1
ATOM 1960 C C . PHE A 1 251 ? 12.740 19.625 -24.933 1.00 92.88 251 PHE A C 1
ATOM 1962 O O . PHE A 1 251 ? 11.923 20.471 -24.572 1.00 92.88 251 PHE A O 1
ATOM 1969 N N . GLU A 1 252 ? 12.455 18.325 -24.970 1.00 93.88 252 GLU A N 1
ATOM 1970 C CA . GLU A 1 252 ? 11.167 17.761 -24.558 1.00 93.88 252 GLU A CA 1
ATOM 1971 C C . GLU A 1 252 ? 10.914 18.032 -23.067 1.00 93.88 252 GLU A C 1
ATOM 1973 O O . GLU A 1 252 ? 9.846 18.510 -22.687 1.00 93.88 252 GLU A O 1
ATOM 1978 N N . LEU A 1 253 ? 11.920 17.826 -22.214 1.00 92.00 253 LEU A N 1
ATOM 1979 C CA . LEU A 1 253 ? 11.833 18.129 -20.786 1.00 92.00 253 LEU A CA 1
ATOM 1980 C C . LEU A 1 253 ? 11.684 19.632 -20.521 1.00 92.00 253 LEU A C 1
ATOM 1982 O O . LEU A 1 253 ? 10.839 20.023 -19.718 1.00 92.00 253 LEU A O 1
ATOM 1986 N N . ALA A 1 254 ? 12.436 20.484 -21.223 1.00 90.25 254 ALA A N 1
ATOM 1987 C CA . ALA A 1 254 ? 12.278 21.934 -21.143 1.00 90.25 254 ALA A CA 1
ATOM 1988 C C . ALA A 1 254 ? 10.854 22.347 -21.527 1.00 90.25 254 ALA A C 1
ATOM 1990 O O . ALA A 1 254 ? 10.202 23.075 -20.782 1.00 90.25 254 ALA A O 1
ATOM 1991 N N . THR A 1 255 ? 10.331 21.802 -22.626 1.00 88.94 255 THR A N 1
ATOM 1992 C CA . THR A 1 255 ? 8.962 22.058 -23.086 1.00 88.94 255 THR A CA 1
ATOM 1993 C C . THR A 1 255 ? 7.932 21.607 -22.049 1.00 88.94 255 THR A C 1
ATOM 1995 O O . THR A 1 255 ? 6.979 22.339 -21.790 1.00 88.94 255 THR A O 1
ATOM 1998 N N . ALA A 1 256 ? 8.139 20.456 -21.399 1.00 89.00 256 ALA A N 1
ATOM 1999 C CA . ALA A 1 256 ? 7.274 19.980 -20.320 1.00 89.00 256 ALA A CA 1
ATOM 2000 C C . ALA A 1 256 ? 7.302 20.894 -19.082 1.00 89.00 256 ALA A C 1
ATOM 2002 O O . ALA A 1 256 ? 6.279 21.057 -18.417 1.00 89.00 256 ALA A O 1
ATOM 2003 N N . MET A 1 257 ? 8.457 21.490 -18.764 1.00 83.12 257 MET A N 1
ATOM 2004 C CA . MET A 1 257 ? 8.633 22.358 -17.593 1.00 83.12 257 MET A CA 1
ATOM 2005 C C . MET A 1 257 ? 8.182 23.805 -17.823 1.00 83.12 257 MET A C 1
ATOM 2007 O O . MET A 1 257 ? 7.797 24.475 -16.864 1.00 83.12 257 MET A O 1
ATOM 2011 N N . THR A 1 258 ? 8.204 24.300 -19.061 1.00 73.56 258 THR A N 1
ATOM 2012 C CA . THR A 1 258 ? 7.867 25.696 -19.379 1.00 73.56 258 THR A CA 1
ATOM 2013 C C . THR A 1 258 ? 6.372 25.918 -19.641 1.00 73.56 258 THR A C 1
ATOM 2015 O O . THR A 1 258 ? 5.757 25.227 -20.449 1.00 73.56 258 THR A O 1
ATOM 2018 N N . SER A 1 259 ? 5.787 26.949 -19.024 1.00 55.59 259 SER A N 1
ATOM 2019 C CA . SER A 1 259 ? 4.390 27.384 -19.199 1.00 55.59 259 SER A CA 1
ATOM 2020 C C . SER A 1 259 ? 4.186 28.246 -20.456 1.00 55.59 259 SER A C 1
ATOM 2022 O O . SER A 1 259 ? 3.670 29.358 -20.373 1.00 55.59 259 SER A O 1
ATOM 2024 N N . HIS A 1 260 ? 4.665 27.800 -21.619 1.00 45.03 260 HIS A N 1
ATOM 2025 C CA . HIS A 1 260 ? 4.726 28.665 -22.808 1.00 45.03 260 HIS A CA 1
ATOM 2026 C C . HIS A 1 260 ? 3.402 28.853 -23.563 1.00 45.03 260 HIS A C 1
ATOM 2028 O O . HIS A 1 260 ? 3.355 29.649 -24.494 1.00 45.03 260 HIS A O 1
ATOM 2034 N N . PHE A 1 261 ? 2.326 28.181 -23.160 1.00 43.22 261 PHE A N 1
ATOM 2035 C CA . PHE A 1 261 ? 1.002 28.351 -23.754 1.00 43.22 261 PHE A CA 1
ATOM 2036 C C . PHE A 1 261 ? -0.023 28.479 -22.636 1.00 43.22 261 PHE A C 1
ATOM 2038 O O . PHE A 1 261 ? 0.181 27.941 -21.555 1.00 43.22 261 PHE A O 1
ATOM 2045 N N . GLU A 1 262 ? -1.133 29.162 -22.898 1.00 41.88 262 GLU A N 1
ATOM 2046 C CA . GLU A 1 262 ? -2.270 29.428 -21.997 1.00 41.88 262 GLU A CA 1
ATOM 2047 C C . GLU A 1 262 ? -3.000 28.156 -21.485 1.00 41.88 262 GLU A C 1
ATOM 2049 O O . GLU A 1 262 ? -4.149 28.200 -21.047 1.00 41.88 262 GLU A O 1
ATOM 2054 N N . ARG A 1 263 ? -2.337 26.995 -21.533 1.00 49.91 263 ARG A N 1
ATOM 2055 C CA . ARG A 1 263 ? -2.751 25.705 -20.992 1.00 49.91 263 ARG A CA 1
ATOM 2056 C C . ARG A 1 263 ? -1.887 25.339 -19.786 1.00 49.91 263 ARG A C 1
ATOM 2058 O O . ARG A 1 263 ? -0.715 25.682 -19.683 1.00 49.91 263 ARG A O 1
ATOM 2065 N N . THR A 1 264 ? -2.494 24.609 -18.861 1.00 56.78 264 THR A N 1
ATOM 2066 C CA . THR A 1 264 ? -1.832 23.988 -17.708 1.00 56.78 264 THR A CA 1
ATOM 2067 C C . THR A 1 264 ? -0.556 23.238 -18.119 1.00 56.78 264 THR A C 1
ATOM 2069 O O . THR A 1 264 ? -0.583 22.499 -19.102 1.00 56.78 264 THR A O 1
ATOM 2072 N N . ARG A 1 265 ? 0.535 23.407 -17.353 1.00 73.69 265 ARG A N 1
ATOM 2073 C CA . ARG A 1 265 ? 1.808 22.664 -17.470 1.00 73.69 265 ARG A CA 1
ATOM 2074 C C . ARG A 1 265 ? 1.572 21.163 -17.719 1.00 73.69 265 ARG A C 1
ATOM 2076 O O . ARG A 1 265 ? 0.719 20.569 -17.059 1.00 73.69 265 ARG A O 1
ATOM 2083 N N . LEU A 1 266 ? 2.350 20.561 -18.626 1.00 86.19 266 LEU A N 1
ATOM 2084 C CA . LEU A 1 266 ? 2.321 19.115 -18.883 1.00 86.19 266 LEU A CA 1
ATOM 2085 C C . LEU A 1 266 ? 2.769 18.339 -17.636 1.00 86.19 266 LEU A C 1
ATOM 2087 O O . LEU A 1 266 ? 3.744 18.715 -16.983 1.00 86.19 266 LEU A O 1
ATOM 2091 N N . LEU A 1 267 ? 2.082 17.237 -17.323 1.00 88.94 267 LEU A N 1
ATOM 2092 C CA . LEU A 1 267 ? 2.549 16.299 -16.295 1.00 88.94 267 LEU A CA 1
ATOM 2093 C C . LEU A 1 267 ? 3.874 15.668 -16.739 1.00 88.94 267 LEU A C 1
ATOM 2095 O O . LEU A 1 267 ? 4.004 15.327 -17.911 1.00 88.94 267 LEU A O 1
ATOM 2099 N N . LEU A 1 268 ? 4.829 15.486 -15.826 1.00 92.44 268 LEU A N 1
ATOM 2100 C CA . LEU A 1 268 ? 6.081 14.775 -16.104 1.00 92.44 268 LEU A CA 1
ATOM 2101 C C . LEU A 1 268 ? 6.189 13.506 -15.254 1.00 92.44 268 LEU A C 1
ATOM 2103 O O . LEU A 1 268 ? 6.590 13.557 -14.093 1.00 92.44 268 LEU A O 1
ATOM 2107 N N . ASP A 1 269 ? 5.884 12.367 -15.861 1.00 95.19 269 ASP A N 1
ATOM 2108 C CA . ASP A 1 269 ? 6.088 11.059 -15.243 1.00 95.19 269 ASP A CA 1
ATOM 2109 C C . ASP A 1 269 ? 7.431 10.485 -15.684 1.00 95.19 269 ASP A C 1
ATOM 2111 O O . ASP A 1 269 ? 7.904 10.752 -16.787 1.00 95.19 269 ASP A O 1
ATOM 2115 N N . ILE A 1 270 ? 8.068 9.708 -14.816 1.00 97.06 270 ILE A N 1
ATOM 2116 C CA . ILE A 1 270 ? 9.397 9.148 -15.055 1.00 97.06 270 ILE A CA 1
ATOM 2117 C C . ILE A 1 270 ? 9.331 7.654 -14.785 1.00 97.06 270 ILE A C 1
ATOM 2119 O O . ILE A 1 270 ? 8.910 7.246 -13.707 1.00 97.06 270 ILE A O 1
ATOM 2123 N N . ALA A 1 271 ? 9.766 6.838 -15.736 1.00 97.44 271 ALA A N 1
ATOM 2124 C CA . ALA A 1 271 ? 9.822 5.392 -15.600 1.00 97.44 271 ALA A CA 1
ATOM 2125 C C . ALA A 1 271 ? 11.232 4.866 -15.871 1.00 97.44 271 ALA A C 1
ATOM 2127 O O . ALA A 1 271 ? 11.999 5.442 -16.640 1.00 97.44 271 ALA A O 1
ATOM 2128 N N . THR A 1 272 ? 11.572 3.760 -15.228 1.00 97.12 272 THR A N 1
ATOM 2129 C CA . THR A 1 272 ? 12.802 3.003 -15.471 1.00 97.12 272 THR A CA 1
ATOM 2130 C C . THR A 1 272 ? 12.556 1.538 -15.138 1.00 97.12 272 THR A C 1
ATOM 2132 O O . THR A 1 272 ? 11.579 1.219 -14.455 1.00 97.12 272 THR A O 1
ATOM 2135 N N . VAL A 1 273 ? 13.433 0.644 -15.589 1.00 94.12 273 VAL A N 1
ATOM 2136 C CA . VAL A 1 273 ? 13.394 -0.763 -15.193 1.00 94.12 273 VAL A CA 1
ATOM 2137 C C . VAL A 1 273 ? 14.422 -1.025 -14.106 1.00 94.12 273 VAL A C 1
ATOM 2139 O O . VAL A 1 273 ? 15.600 -0.696 -14.226 1.00 94.12 273 VAL A O 1
ATOM 2142 N N . LYS A 1 274 ? 13.968 -1.667 -13.033 1.00 89.62 274 LYS A N 1
ATOM 2143 C CA . LYS A 1 274 ? 14.816 -2.188 -11.969 1.00 89.62 274 LYS A CA 1
ATOM 2144 C C . LYS A 1 274 ? 14.338 -3.5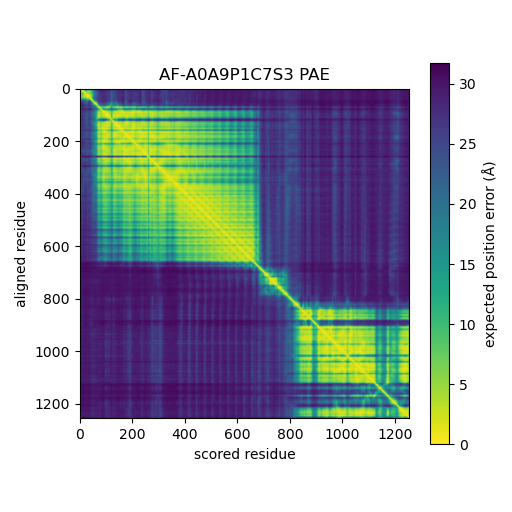86 -11.614 1.00 89.62 274 LYS A C 1
ATOM 2146 O O . LYS A 1 274 ? 13.150 -3.793 -11.397 1.00 89.62 274 LYS A O 1
ATOM 2151 N N . ASP A 1 275 ? 15.258 -4.546 -11.567 1.00 86.56 275 ASP A N 1
ATOM 2152 C CA . ASP A 1 275 ? 14.937 -5.945 -11.252 1.00 86.56 275 ASP A CA 1
ATOM 2153 C C . ASP A 1 275 ? 13.793 -6.502 -12.137 1.00 86.56 275 ASP A C 1
ATOM 2155 O O . ASP A 1 275 ? 12.934 -7.246 -11.665 1.00 86.56 275 ASP A O 1
ATOM 2159 N N . GLU A 1 276 ? 13.780 -6.111 -13.423 1.00 84.25 276 GLU A N 1
ATOM 2160 C CA . GLU A 1 276 ? 12.776 -6.475 -14.450 1.00 84.25 276 GLU A CA 1
ATOM 2161 C C . GLU A 1 276 ? 11.363 -5.924 -14.218 1.00 84.25 276 GLU A C 1
ATOM 2163 O O . GLU A 1 276 ? 10.416 -6.308 -14.906 1.00 84.25 276 GLU A O 1
ATOM 2168 N N . LEU A 1 277 ? 11.207 -5.014 -13.259 1.00 88.62 277 LEU A N 1
ATOM 2169 C CA . LEU A 1 277 ? 9.958 -4.326 -12.976 1.00 88.62 277 LEU A CA 1
ATOM 2170 C C . LEU A 1 277 ? 10.085 -2.847 -13.326 1.00 88.62 277 LEU A C 1
ATOM 2172 O O . LEU A 1 277 ? 11.127 -2.224 -13.129 1.00 88.62 277 LEU A O 1
ATOM 2176 N N . ALA A 1 278 ? 8.998 -2.280 -13.843 1.00 94.44 278 ALA A N 1
ATOM 2177 C CA . ALA A 1 278 ? 8.910 -0.848 -14.066 1.00 94.44 278 ALA A CA 1
ATOM 2178 C C . ALA A 1 278 ? 8.719 -0.113 -12.737 1.00 94.44 278 ALA A C 1
ATOM 2180 O O . ALA A 1 278 ? 7.734 -0.331 -12.030 1.00 94.44 278 ALA A O 1
ATOM 2181 N N . GLU A 1 279 ? 9.632 0.804 -12.450 1.00 96.06 279 GLU A N 1
ATOM 2182 C CA . GLU A 1 279 ? 9.555 1.739 -11.336 1.00 96.06 279 GLU A CA 1
ATOM 2183 C C . GLU A 1 279 ? 9.171 3.114 -11.877 1.00 96.06 279 GLU A C 1
ATOM 2185 O O . GLU A 1 279 ? 9.819 3.630 -12.788 1.00 96.06 279 GLU A O 1
ATOM 2190 N N . VAL A 1 280 ? 8.097 3.701 -11.340 1.00 95.38 280 VAL A N 1
ATOM 2191 C CA . VAL A 1 280 ? 7.465 4.897 -11.919 1.00 95.38 280 VAL A CA 1
ATOM 2192 C C . VAL A 1 280 ? 7.293 5.994 -10.874 1.00 95.38 280 VAL A C 1
ATOM 2194 O O . VAL A 1 280 ? 6.540 5.821 -9.911 1.00 95.38 280 VAL A O 1
ATOM 2197 N N . LEU A 1 281 ? 7.926 7.143 -11.116 1.00 93.88 281 LEU A N 1
ATOM 2198 C CA . LEU A 1 281 ? 7.630 8.413 -10.458 1.00 93.88 281 LEU A CA 1
ATOM 2199 C C . LEU A 1 281 ? 6.544 9.148 -11.238 1.00 93.88 281 LEU A C 1
ATOM 2201 O O . LEU A 1 281 ? 6.558 9.197 -12.465 1.00 93.88 281 LEU A O 1
ATOM 2205 N N . THR A 1 282 ? 5.605 9.739 -10.517 1.00 91.62 282 THR A N 1
ATOM 2206 C CA . THR A 1 282 ? 4.466 10.451 -11.102 1.00 91.62 282 THR A CA 1
ATOM 2207 C C . THR A 1 282 ? 4.496 11.932 -10.732 1.00 91.62 282 THR A C 1
ATOM 2209 O O . THR A 1 282 ? 4.767 12.268 -9.579 1.00 91.62 282 THR A O 1
ATOM 2212 N N . ASP A 1 283 ? 4.177 12.835 -11.659 1.00 85.88 283 ASP A N 1
ATOM 2213 C CA . ASP A 1 283 ? 3.869 14.223 -11.294 1.00 85.88 283 ASP A CA 1
ATOM 2214 C C . ASP A 1 283 ? 2.444 14.280 -10.721 1.00 85.88 283 ASP A C 1
ATOM 2216 O O . ASP A 1 283 ? 1.472 13.840 -11.349 1.00 85.88 283 ASP A O 1
ATOM 2220 N N . GLY A 1 284 ? 2.319 14.776 -9.492 1.00 80.56 284 GLY A N 1
ATOM 2221 C CA . GLY A 1 284 ? 1.067 14.764 -8.737 1.00 80.56 284 GLY A CA 1
ATOM 2222 C C . GLY A 1 284 ? 0.612 13.373 -8.267 1.00 80.56 284 GLY A C 1
ATOM 2223 O O . GLY A 1 284 ? 1.371 12.402 -8.249 1.00 80.56 284 GLY A O 1
ATOM 2224 N N . LEU A 1 285 ? -0.647 13.305 -7.824 1.00 82.19 285 LEU A N 1
ATOM 2225 C CA . LEU A 1 285 ? -1.311 12.068 -7.404 1.00 82.19 285 LEU A CA 1
ATOM 2226 C C . LEU A 1 285 ? -1.960 11.376 -8.615 1.00 82.19 285 LEU A C 1
ATOM 2228 O O . LEU A 1 285 ? -2.429 12.029 -9.550 1.00 82.19 285 LEU A O 1
ATOM 2232 N N . THR A 1 286 ? -2.027 10.047 -8.602 1.00 86.69 286 THR A N 1
ATOM 2233 C CA . THR A 1 286 ? -2.899 9.282 -9.512 1.00 86.69 286 THR A CA 1
ATOM 2234 C C . THR A 1 286 ? -4.372 9.474 -9.135 1.00 86.69 286 THR A C 1
ATOM 2236 O O . THR A 1 286 ? -4.676 9.873 -8.015 1.00 86.69 286 THR A O 1
ATOM 2239 N N . MET A 1 287 ? -5.322 9.138 -10.020 1.00 82.38 287 MET A N 1
ATOM 2240 C CA . MET A 1 287 ? -6.756 9.255 -9.689 1.00 82.38 287 MET A CA 1
ATOM 2241 C C . MET A 1 287 ? -7.149 8.439 -8.448 1.00 82.38 287 MET A C 1
ATOM 2243 O O . MET A 1 287 ? -7.977 8.877 -7.651 1.00 82.38 287 MET A O 1
ATOM 2247 N N . GLN A 1 288 ? -6.559 7.255 -8.265 1.00 80.00 288 GLN A N 1
ATOM 2248 C CA . GLN A 1 288 ? -6.822 6.421 -7.094 1.00 80.00 288 GLN A CA 1
ATOM 2249 C C . GLN A 1 288 ? -6.261 7.062 -5.820 1.00 80.00 288 GLN A C 1
ATOM 2251 O O . GLN A 1 288 ? -6.953 7.108 -4.803 1.00 80.00 288 GLN A O 1
ATOM 2256 N N . GLU A 1 289 ? -5.036 7.584 -5.877 1.00 83.25 289 GLU A N 1
ATOM 2257 C CA . GLU A 1 289 ? -4.420 8.303 -4.762 1.00 83.25 289 GLU A CA 1
ATOM 2258 C C . GLU A 1 289 ? -5.192 9.595 -4.457 1.00 83.25 289 GLU A C 1
ATOM 2260 O O . GLU A 1 289 ? -5.480 9.868 -3.302 1.00 83.25 289 GLU A O 1
ATOM 2265 N N . GLU A 1 290 ? -5.641 10.349 -5.459 1.00 72.75 290 GLU A N 1
ATOM 2266 C CA . GLU A 1 290 ? -6.457 11.553 -5.278 1.00 72.75 290 GLU A CA 1
ATOM 2267 C C . GLU A 1 290 ? -7.822 11.236 -4.643 1.00 72.75 290 GLU A C 1
ATOM 2269 O O . GLU A 1 290 ? -8.288 11.950 -3.756 1.00 72.75 290 GLU A O 1
ATOM 2274 N N . GLN A 1 291 ? -8.460 10.124 -5.017 1.00 70.31 291 GLN A N 1
ATOM 2275 C CA . GLN A 1 291 ? -9.678 9.654 -4.348 1.00 70.31 291 GLN A CA 1
ATOM 2276 C C . GLN A 1 291 ? -9.422 9.262 -2.889 1.00 70.31 291 GLN A C 1
ATOM 2278 O O . GLN A 1 291 ? -10.256 9.532 -2.024 1.00 70.31 291 GLN A O 1
ATOM 2283 N N . GLN A 1 292 ? -8.283 8.629 -2.603 1.00 65.50 292 GLN A N 1
ATOM 2284 C CA . GLN A 1 292 ? -7.868 8.294 -1.240 1.00 65.50 292 GLN A CA 1
ATOM 2285 C C . GLN A 1 292 ? -7.513 9.545 -0.428 1.00 65.50 292 GLN A C 1
ATOM 2287 O O . GLN A 1 292 ? -7.813 9.598 0.763 1.00 65.50 292 GLN A O 1
ATOM 2292 N N . GLU A 1 293 ? -6.918 10.550 -1.067 1.00 62.19 293 GLU A N 1
ATOM 2293 C CA . GLU A 1 293 ? -6.608 11.858 -0.491 1.00 62.19 293 GLU A CA 1
ATOM 2294 C C . GLU A 1 293 ? -7.890 12.621 -0.134 1.00 62.19 293 GLU A C 1
ATOM 2296 O O . GLU A 1 293 ? -7.991 13.197 0.947 1.00 62.19 293 GLU A O 1
ATOM 2301 N N . ASN A 1 294 ? -8.903 12.546 -1.001 1.00 52.59 294 ASN A N 1
ATOM 2302 C CA . ASN A 1 294 ? -10.212 13.173 -0.815 1.00 52.59 294 ASN A CA 1
ATOM 2303 C C . ASN A 1 294 ? -11.183 12.349 0.061 1.00 52.59 294 ASN A C 1
ATOM 2305 O O . ASN A 1 294 ? -12.296 12.800 0.348 1.00 52.59 294 ASN A O 1
ATOM 2309 N N . ALA A 1 295 ? -10.795 11.148 0.507 1.00 52.91 295 ALA A N 1
ATOM 2310 C CA . ALA A 1 295 ? -11.620 10.297 1.363 1.00 52.91 295 ALA A CA 1
ATOM 2311 C C . ALA A 1 295 ? -11.715 10.829 2.813 1.00 52.91 295 ALA A C 1
ATOM 2313 O O . ALA A 1 295 ? -11.065 11.790 3.216 1.00 52.91 295 ALA A O 1
ATOM 2314 N N . VAL A 1 296 ? -12.540 10.178 3.648 1.00 42.12 296 VAL A N 1
ATOM 2315 C CA . VAL A 1 296 ? -12.824 10.562 5.055 1.00 42.12 296 VAL A CA 1
ATOM 2316 C C . VAL A 1 296 ? -11.559 10.678 5.933 1.00 42.12 296 VAL A C 1
ATOM 2318 O O . VAL A 1 296 ? -11.599 11.313 6.983 1.00 42.12 296 VAL A O 1
ATOM 2321 N N . CYS A 1 297 ? -10.426 10.126 5.496 1.00 44.47 297 CYS A N 1
ATOM 2322 C CA . CYS A 1 297 ? -9.122 10.295 6.131 1.00 44.47 297 CYS A CA 1
ATOM 2323 C C . CYS A 1 297 ? -8.145 10.931 5.136 1.00 44.47 297 CYS A C 1
ATOM 2325 O O . CYS A 1 297 ? -7.606 10.217 4.289 1.00 44.47 297 CYS A O 1
ATOM 2327 N N . ALA A 1 298 ? -7.915 12.235 5.267 1.00 45.31 298 ALA A N 1
ATOM 2328 C CA . ALA A 1 298 ? -6.957 12.969 4.447 1.00 45.31 298 ALA A CA 1
ATOM 2329 C C . ALA A 1 298 ? -5.517 12.416 4.598 1.00 45.31 298 ALA A C 1
ATOM 2331 O O . ALA A 1 298 ? -5.180 11.763 5.596 1.00 45.31 298 ALA A O 1
ATOM 2332 N N . GLY A 1 299 ? -4.685 12.607 3.569 1.00 49.66 299 GLY A N 1
ATOM 2333 C CA . GLY A 1 299 ? -3.285 12.170 3.540 1.00 49.66 299 GLY A CA 1
ATOM 2334 C C . GLY A 1 299 ? -3.041 10.696 3.186 1.00 49.66 299 GLY A C 1
ATOM 2335 O O . GLY A 1 299 ? -1.919 10.219 3.338 1.00 49.66 299 GLY A O 1
ATOM 2336 N N . ARG A 1 300 ? -4.048 9.901 2.784 1.00 65.56 300 ARG A N 1
ATOM 2337 C CA . ARG A 1 300 ? -3.799 8.509 2.334 1.00 65.56 300 ARG A CA 1
ATOM 2338 C C . ARG A 1 300 ? -3.203 8.442 0.932 1.00 65.56 300 ARG A C 1
ATOM 2340 O O . ARG A 1 300 ? -2.328 7.614 0.714 1.00 65.56 300 ARG A O 1
ATOM 2347 N N . GLY A 1 301 ? -3.648 9.305 0.020 1.00 68.81 301 GLY A N 1
ATOM 2348 C CA . GLY A 1 301 ? -3.151 9.318 -1.356 1.00 68.81 301 GLY A CA 1
ATOM 2349 C C . GLY A 1 301 ? -1.664 9.619 -1.417 1.00 68.81 301 GLY A C 1
ATOM 2350 O O . GLY A 1 301 ? -0.899 8.884 -2.036 1.00 68.81 301 GLY A O 1
ATOM 2351 N N . GLY A 1 302 ?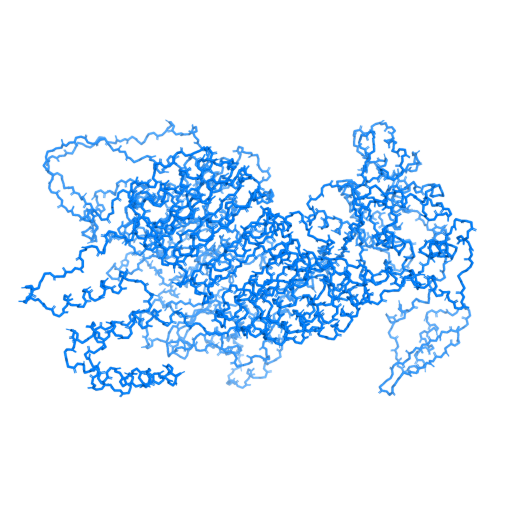 -1.249 10.644 -0.673 1.00 66.19 302 GLY A N 1
ATOM 2352 C CA . GLY A 1 302 ? 0.159 10.985 -0.503 1.00 66.19 302 GLY A CA 1
ATOM 2353 C C . GLY A 1 302 ? 1.027 9.850 0.037 1.00 66.19 302 GLY A C 1
ATOM 2354 O O . GLY A 1 302 ? 2.132 9.612 -0.448 1.00 66.19 302 GLY A O 1
ATOM 2355 N N . LYS A 1 303 ? 0.505 9.108 1.019 1.00 70.69 303 LYS A N 1
ATOM 2356 C CA . LYS A 1 303 ? 1.195 7.960 1.615 1.00 70.69 303 LYS A CA 1
ATOM 2357 C C . LYS A 1 303 ? 1.379 6.811 0.619 1.00 70.69 303 LYS A C 1
ATOM 2359 O O . LYS A 1 303 ? 2.467 6.243 0.548 1.00 70.69 303 LYS A O 1
ATOM 2364 N N . GLU A 1 304 ? 0.334 6.451 -0.126 1.00 78.62 304 GLU A N 1
ATOM 2365 C CA . GLU A 1 304 ? 0.422 5.370 -1.117 1.00 78.62 304 GLU A CA 1
ATOM 2366 C C . GLU A 1 304 ? 1.365 5.744 -2.268 1.00 78.62 304 GLU A C 1
ATOM 2368 O O . GLU A 1 304 ? 2.177 4.910 -2.674 1.00 78.62 304 GLU A O 1
ATOM 2373 N N . LYS A 1 305 ? 1.354 7.014 -2.700 1.00 83.88 305 LYS A N 1
ATOM 2374 C CA . LYS A 1 305 ? 2.329 7.550 -3.658 1.00 83.88 305 LYS A CA 1
ATOM 2375 C C . LYS A 1 305 ? 3.764 7.394 -3.152 1.00 83.88 305 LYS A C 1
ATOM 2377 O O . LYS A 1 305 ? 4.580 6.779 -3.832 1.00 83.88 305 LYS A O 1
ATOM 2382 N N . ALA A 1 306 ? 4.059 7.886 -1.946 1.00 77.06 306 ALA A N 1
ATOM 2383 C CA . ALA A 1 306 ? 5.403 7.814 -1.370 1.00 77.06 306 ALA A CA 1
ATOM 2384 C C . ALA A 1 306 ? 5.904 6.364 -1.243 1.00 77.06 306 ALA A C 1
ATOM 2386 O O . ALA A 1 306 ? 7.048 6.068 -1.576 1.00 77.06 306 ALA A O 1
ATOM 2387 N N . LYS A 1 307 ? 5.033 5.437 -0.824 1.00 81.44 307 LYS A N 1
ATOM 2388 C CA . LYS A 1 307 ? 5.360 4.008 -0.708 1.00 81.44 307 LYS A CA 1
ATOM 2389 C C . LYS A 1 307 ? 5.637 3.352 -2.065 1.00 81.44 307 LYS A C 1
ATOM 2391 O O . LYS A 1 307 ? 6.508 2.490 -2.162 1.00 81.44 307 LYS A O 1
ATOM 2396 N N . ARG A 1 308 ? 4.877 3.716 -3.101 1.00 89.00 308 ARG A N 1
ATOM 2397 C CA . ARG A 1 308 ? 5.075 3.220 -4.470 1.00 89.00 308 ARG A CA 1
ATOM 2398 C C . ARG A 1 308 ? 6.398 3.715 -5.051 1.00 89.00 308 ARG A C 1
ATOM 2400 O O . ARG A 1 308 ? 7.119 2.936 -5.658 1.00 89.00 308 ARG A O 1
ATOM 2407 N N . GLU A 1 309 ? 6.719 4.984 -4.829 1.00 89.44 309 GLU A N 1
ATOM 2408 C CA . GLU A 1 309 ? 7.890 5.649 -5.412 1.00 89.44 309 GLU A CA 1
ATOM 2409 C C . GLU A 1 309 ? 9.200 5.353 -4.655 1.00 89.44 309 GLU A C 1
ATOM 2411 O O . GLU A 1 309 ? 10.285 5.516 -5.209 1.00 89.44 309 GLU A O 1
ATOM 2416 N N . GLU A 1 310 ? 9.132 4.807 -3.433 1.00 84.38 310 GLU A N 1
ATOM 2417 C CA . GLU A 1 310 ? 10.299 4.454 -2.605 1.00 84.38 310 GLU A CA 1
ATOM 2418 C C . GLU A 1 310 ? 11.268 3.447 -3.262 1.00 84.38 310 GLU A C 1
ATOM 2420 O O . GLU A 1 310 ? 12.439 3.358 -2.881 1.00 84.38 310 GLU A O 1
ATOM 2425 N N . ARG A 1 311 ? 10.827 2.674 -4.257 1.00 87.44 311 ARG A N 1
ATOM 2426 C CA . ARG A 1 311 ? 11.664 1.663 -4.927 1.00 87.44 311 ARG A CA 1
ATOM 2427 C C . ARG A 1 311 ? 12.522 2.217 -6.058 1.00 87.44 311 ARG A C 1
ATOM 2429 O O . ARG A 1 311 ? 13.483 1.544 -6.452 1.00 87.44 311 ARG A O 1
ATOM 2436 N N . PHE A 1 312 ? 12.229 3.437 -6.514 1.00 93.50 312 PHE A N 1
ATOM 2437 C CA . PHE A 1 312 ? 12.910 4.060 -7.641 1.00 93.50 312 PHE A CA 1
ATOM 2438 C C . PHE A 1 312 ? 14.441 4.103 -7.423 1.00 93.50 312 PHE A C 1
ATOM 2440 O O . PHE A 1 312 ? 14.892 4.340 -6.293 1.00 93.50 312 PHE A O 1
ATOM 2447 N N . PRO A 1 313 ? 15.275 3.832 -8.447 1.00 93.69 313 PRO A N 1
ATOM 2448 C CA . PRO A 1 313 ? 16.728 3.762 -8.285 1.00 93.69 313 PRO A CA 1
ATOM 2449 C C . PRO A 1 313 ? 17.349 5.086 -7.815 1.00 93.69 313 PRO A C 1
ATOM 2451 O O . PRO A 1 313 ? 17.340 6.085 -8.533 1.00 93.69 313 PRO A O 1
ATOM 2454 N N . ILE A 1 314 ? 17.967 5.077 -6.628 1.00 91.62 314 ILE A N 1
ATOM 2455 C CA . ILE A 1 314 ? 18.568 6.285 -6.038 1.00 91.62 314 ILE A CA 1
ATOM 2456 C C . ILE A 1 314 ? 19.756 6.822 -6.855 1.00 91.62 314 ILE A C 1
ATOM 2458 O O . ILE A 1 314 ? 19.985 8.025 -6.898 1.00 91.62 314 ILE A O 1
ATOM 2462 N N . GLU A 1 315 ? 20.478 5.959 -7.572 1.00 92.31 315 GLU A N 1
ATOM 2463 C CA . GLU A 1 315 ? 21.595 6.379 -8.430 1.00 92.31 315 GLU A CA 1
ATOM 2464 C C . GLU A 1 315 ? 21.127 7.235 -9.619 1.00 92.31 315 GLU A C 1
ATOM 2466 O O . GLU A 1 315 ? 21.806 8.185 -10.008 1.00 92.31 315 GLU A O 1
ATOM 2471 N N . LEU A 1 316 ? 19.927 6.976 -10.152 1.00 94.44 316 LEU A N 1
ATOM 2472 C CA . LEU A 1 316 ? 19.323 7.829 -11.181 1.00 94.44 316 LEU A CA 1
ATOM 2473 C C . LEU A 1 316 ? 18.894 9.181 -10.603 1.00 94.44 316 LEU A C 1
ATOM 2475 O O . LEU A 1 316 ? 19.048 10.204 -11.265 1.00 94.44 316 LEU A O 1
ATOM 2479 N N . VAL A 1 317 ? 18.426 9.205 -9.350 1.00 93.50 317 VAL A N 1
ATOM 2480 C CA . VAL A 1 317 ? 18.121 10.450 -8.625 1.00 93.50 317 VAL A CA 1
ATOM 2481 C C . VAL A 1 317 ? 19.390 11.283 -8.430 1.00 93.50 317 VAL A C 1
ATOM 2483 O O . VAL A 1 317 ? 19.367 12.477 -8.711 1.00 93.50 317 VAL A O 1
ATOM 2486 N N . LYS A 1 318 ? 20.512 10.676 -8.015 1.00 92.88 318 LYS A N 1
ATOM 2487 C CA . LYS A 1 318 ? 21.804 11.376 -7.872 1.00 92.88 318 LYS A CA 1
ATOM 2488 C C . LYS A 1 318 ? 22.237 12.038 -9.181 1.00 92.88 318 LYS A C 1
ATOM 2490 O O . LYS A 1 318 ? 22.581 13.217 -9.179 1.00 92.88 318 LYS A O 1
ATOM 2495 N N . LYS A 1 319 ? 22.145 11.315 -10.304 1.00 93.44 319 LYS A N 1
ATOM 2496 C CA . LYS A 1 319 ? 22.417 11.871 -11.642 1.00 93.44 319 LYS A CA 1
ATOM 2497 C C . LYS A 1 319 ? 21.462 13.013 -11.989 1.00 93.44 319 LYS A C 1
ATOM 2499 O O . LYS A 1 319 ? 21.899 14.046 -12.486 1.00 93.44 319 LYS A O 1
ATOM 2504 N N . ALA A 1 320 ? 20.174 12.861 -11.685 1.00 93.81 320 ALA A N 1
ATOM 2505 C CA . ALA A 1 320 ? 19.175 13.892 -11.946 1.00 93.81 320 ALA A CA 1
ATOM 2506 C C . ALA A 1 320 ? 19.402 15.172 -11.121 1.00 93.81 320 ALA A C 1
ATOM 2508 O O . ALA A 1 320 ? 19.178 16.269 -11.626 1.00 93.81 320 ALA A O 1
ATOM 2509 N N . LEU A 1 321 ? 19.890 15.062 -9.880 1.00 93.69 321 LEU A N 1
ATOM 2510 C CA . LEU A 1 321 ? 20.242 16.215 -9.038 1.00 93.69 321 LEU A CA 1
ATOM 2511 C C . LEU A 1 321 ? 21.450 17.008 -9.575 1.00 93.69 321 LEU A C 1
ATOM 2513 O O . LEU A 1 321 ? 21.624 18.169 -9.206 1.00 93.69 321 LEU A O 1
ATOM 2517 N N . GLN A 1 322 ? 22.245 16.407 -10.465 1.00 91.56 322 GLN A N 1
ATOM 2518 C CA . GLN A 1 322 ? 23.411 17.008 -11.126 1.00 91.56 322 GLN A CA 1
ATOM 2519 C C . GLN A 1 322 ? 23.140 17.403 -12.591 1.00 91.56 322 GLN A C 1
ATOM 2521 O O . GLN A 1 322 ? 24.062 17.791 -13.303 1.00 91.56 322 GLN A O 1
ATOM 2526 N N . LEU A 1 323 ? 21.890 17.304 -13.051 1.00 90.69 323 LEU A N 1
ATOM 2527 C CA . LEU A 1 323 ? 21.497 17.537 -14.442 1.00 90.69 323 LEU A CA 1
ATOM 2528 C C . LEU A 1 323 ? 21.848 18.955 -14.909 1.00 90.69 323 LEU A C 1
ATOM 2530 O O . LEU A 1 323 ? 21.488 19.914 -14.231 1.00 90.69 323 LEU A O 1
ATOM 2534 N N . ASP A 1 324 ? 22.503 19.072 -16.064 1.00 91.44 324 ASP A N 1
ATOM 2535 C CA . ASP A 1 324 ? 22.853 20.333 -16.732 1.00 91.44 324 ASP A CA 1
ATOM 2536 C C . ASP A 1 324 ? 22.493 20.232 -18.220 1.00 91.44 324 ASP A C 1
ATOM 2538 O O . ASP A 1 324 ? 23.194 19.576 -18.998 1.00 91.44 324 ASP A O 1
ATOM 2542 N N . ILE A 1 325 ? 21.389 20.866 -18.629 1.00 91.06 325 ILE A N 1
ATOM 2543 C CA . ILE A 1 325 ? 20.950 20.802 -20.029 1.00 91.06 325 ILE A CA 1
ATOM 2544 C C . ILE A 1 325 ? 21.877 21.543 -20.998 1.00 91.06 325 ILE A C 1
ATOM 2546 O O . ILE A 1 325 ? 21.864 21.235 -22.190 1.00 91.06 325 ILE A O 1
ATOM 2550 N N . ALA A 1 326 ? 22.696 22.492 -20.531 1.00 89.50 326 ALA A N 1
ATOM 2551 C CA . ALA A 1 326 ? 23.639 23.195 -21.400 1.00 89.50 326 ALA A CA 1
ATOM 2552 C C . ALA A 1 326 ? 24.788 22.274 -21.850 1.00 89.50 326 ALA A C 1
ATOM 2554 O O . ALA A 1 326 ? 25.352 22.467 -22.929 1.00 89.50 326 ALA A O 1
ATOM 2555 N N . ALA A 1 327 ? 25.086 21.234 -21.064 1.00 90.19 327 ALA A N 1
ATOM 2556 C CA . ALA A 1 327 ? 26.076 20.204 -21.375 1.00 90.19 327 ALA A CA 1
ATOM 2557 C C . ALA A 1 327 ? 25.547 19.088 -22.304 1.00 90.19 327 ALA A C 1
ATOM 2559 O O . ALA A 1 327 ? 26.277 18.138 -22.614 1.00 90.19 327 ALA A O 1
ATOM 2560 N N . ALA A 1 328 ? 24.292 19.178 -22.758 1.00 89.81 328 ALA A N 1
ATOM 2561 C CA . ALA A 1 328 ? 23.677 18.166 -23.606 1.00 89.81 328 ALA A CA 1
ATOM 2562 C C . ALA A 1 328 ? 24.380 18.022 -24.969 1.00 89.81 328 ALA A C 1
ATOM 2564 O O . ALA A 1 328 ? 24.909 18.970 -25.558 1.00 89.81 328 ALA A O 1
ATOM 2565 N N . ARG A 1 329 ? 24.357 16.796 -25.493 1.00 89.12 329 ARG A N 1
ATOM 2566 C CA . ARG A 1 329 ? 25.018 16.384 -26.733 1.00 89.12 329 ARG A CA 1
ATOM 2567 C C . ARG A 1 329 ? 23.993 16.083 -27.824 1.00 89.12 329 ARG A C 1
ATOM 2569 O O . ARG A 1 329 ? 22.854 15.691 -27.550 1.00 89.12 329 ARG A O 1
ATOM 2576 N N . ALA A 1 330 ? 24.421 16.226 -29.073 1.00 86.50 330 ALA A N 1
ATOM 2577 C CA . ALA A 1 330 ? 23.638 15.895 -30.257 1.00 86.50 330 ALA A CA 1
ATOM 2578 C C . ALA A 1 330 ? 24.508 15.169 -31.282 1.00 86.50 330 ALA A C 1
ATOM 2580 O O . ALA A 1 330 ? 25.712 15.394 -31.344 1.00 86.50 330 ALA A O 1
ATOM 2581 N N . SER A 1 331 ? 23.887 14.343 -32.126 1.00 81.50 331 SER A N 1
ATOM 2582 C CA . SER A 1 331 ? 24.565 13.749 -33.286 1.00 81.50 331 SER A CA 1
ATOM 2583 C C . SER A 1 331 ? 24.893 14.789 -34.364 1.00 81.50 331 SER A C 1
ATOM 2585 O O . SER A 1 331 ? 25.788 14.574 -35.172 1.00 81.50 331 SER A O 1
ATOM 2587 N N . ARG A 1 332 ? 24.172 15.919 -34.384 1.00 84.25 332 ARG A N 1
ATOM 2588 C CA . ARG A 1 332 ? 24.400 17.052 -35.287 1.00 84.25 332 ARG A CA 1
ATOM 2589 C C . ARG A 1 332 ? 24.575 18.318 -34.458 1.00 84.25 332 ARG A C 1
ATOM 2591 O O . ARG A 1 332 ? 23.661 18.696 -33.729 1.00 84.25 332 ARG A O 1
ATOM 2598 N N . GLU A 1 333 ? 25.712 18.995 -34.596 1.00 87.19 333 GLU A N 1
ATOM 2599 C CA . GLU A 1 333 ? 26.002 20.195 -33.793 1.00 87.19 333 GLU A CA 1
ATOM 2600 C C . GLU A 1 333 ? 25.004 21.334 -34.067 1.00 87.19 333 GLU A C 1
ATOM 2602 O O . GLU A 1 333 ? 24.606 22.041 -33.148 1.00 87.19 333 GLU A O 1
ATOM 2607 N N . LEU A 1 334 ? 24.505 21.459 -35.304 1.00 88.81 334 LEU A N 1
ATOM 2608 C CA . LEU A 1 334 ? 23.456 22.432 -35.635 1.00 88.81 334 LEU A CA 1
ATOM 2609 C C . LEU A 1 334 ? 22.149 22.187 -34.866 1.00 88.81 334 LEU A C 1
ATOM 2611 O O . LEU A 1 334 ? 21.523 23.149 -34.429 1.00 88.81 334 LEU A O 1
ATOM 2615 N N . ASP A 1 335 ? 21.753 20.928 -34.644 1.00 88.38 335 ASP A N 1
ATOM 2616 C CA . ASP A 1 335 ? 20.554 20.619 -33.851 1.00 88.38 335 ASP A CA 1
ATOM 2617 C C . ASP A 1 335 ? 20.756 21.061 -32.399 1.00 88.38 335 ASP A C 1
ATOM 2619 O O . ASP A 1 335 ? 19.854 21.636 -31.793 1.00 88.38 335 ASP A O 1
ATOM 2623 N N . LYS A 1 336 ? 21.963 20.854 -31.853 1.00 91.56 336 LYS A N 1
ATOM 2624 C CA . LYS A 1 336 ? 22.316 21.320 -30.508 1.00 91.56 336 LYS A CA 1
ATOM 2625 C C . LYS A 1 336 ? 22.192 22.836 -30.390 1.00 91.56 336 LYS A C 1
ATOM 2627 O O . LYS A 1 336 ? 21.559 23.310 -29.450 1.00 91.56 336 LYS A O 1
ATOM 2632 N N . ILE A 1 337 ? 22.753 23.578 -31.345 1.00 92.62 337 ILE A N 1
ATOM 2633 C CA . ILE A 1 337 ? 22.695 25.045 -31.381 1.00 92.62 337 ILE A CA 1
ATOM 2634 C C . ILE A 1 337 ? 21.237 25.522 -31.440 1.00 92.62 337 ILE A C 1
ATOM 2636 O O . ILE A 1 337 ? 20.801 26.261 -30.557 1.00 92.62 337 ILE A O 1
ATOM 2640 N N . ARG A 1 338 ? 20.461 25.027 -32.411 1.00 93.50 338 ARG A N 1
ATOM 2641 C CA . ARG A 1 338 ? 19.050 25.397 -32.619 1.00 93.50 338 ARG A CA 1
ATOM 2642 C C . ARG A 1 338 ? 18.185 25.120 -31.401 1.00 93.50 338 ARG A C 1
ATOM 2644 O O . ARG A 1 338 ? 17.388 25.961 -30.991 1.00 93.50 338 ARG A O 1
ATOM 2651 N N . ILE A 1 339 ? 18.340 23.941 -30.805 1.00 93.38 339 ILE A N 1
ATOM 2652 C CA . ILE A 1 339 ? 17.554 23.533 -29.644 1.00 93.38 339 ILE A CA 1
ATOM 2653 C C . ILE A 1 339 ? 17.900 24.373 -28.426 1.00 93.38 339 ILE A C 1
ATOM 2655 O O . ILE A 1 339 ? 16.991 24.887 -27.775 1.00 93.38 339 ILE A O 1
ATOM 2659 N N . LEU A 1 340 ? 19.188 24.540 -28.121 1.00 93.25 340 LEU A N 1
ATOM 2660 C CA . LEU A 1 340 ? 19.602 25.347 -26.981 1.00 93.25 340 LEU A CA 1
ATOM 2661 C C . LEU A 1 340 ? 19.155 26.804 -27.168 1.00 93.25 340 LEU A C 1
ATOM 2663 O O . LEU A 1 340 ? 18.546 27.362 -26.261 1.00 93.25 340 LEU A O 1
ATOM 2667 N N . ASN A 1 341 ? 19.288 27.382 -28.365 1.00 93.38 341 ASN A N 1
ATOM 2668 C CA . ASN A 1 341 ? 18.752 28.714 -28.663 1.00 93.38 341 ASN A CA 1
ATOM 2669 C C . ASN A 1 341 ? 17.222 28.795 -28.521 1.00 93.38 341 ASN A C 1
ATOM 2671 O O . ASN A 1 341 ? 16.708 29.778 -27.988 1.00 93.38 341 ASN A O 1
ATOM 2675 N N . SER A 1 342 ? 16.488 27.748 -28.904 1.00 92.38 342 SER A N 1
ATOM 2676 C CA . SER A 1 342 ? 15.032 27.670 -28.718 1.00 92.38 342 SER A CA 1
ATOM 2677 C C . SER A 1 342 ? 14.620 27.547 -27.240 1.00 92.38 342 SER A C 1
ATOM 2679 O O . SER A 1 342 ? 13.609 28.128 -26.833 1.00 92.38 342 SER A O 1
ATOM 2681 N N . ILE A 1 343 ? 15.386 26.827 -26.408 1.00 91.19 343 ILE A N 1
ATOM 2682 C CA . ILE A 1 343 ? 15.182 26.773 -24.943 1.00 91.19 343 ILE A CA 1
ATOM 2683 C C . ILE A 1 343 ? 15.529 28.128 -24.317 1.00 91.19 343 ILE A C 1
ATOM 2685 O O . ILE A 1 343 ? 14.807 28.630 -23.456 1.00 91.19 343 ILE A O 1
ATOM 2689 N N . ALA A 1 344 ? 16.586 28.772 -24.809 1.00 90.44 344 ALA A N 1
ATOM 2690 C CA . ALA A 1 344 ? 16.908 30.153 -24.492 1.00 90.44 344 ALA A CA 1
ATOM 2691 C C . ALA A 1 344 ? 15.906 31.149 -25.098 1.00 90.44 344 ALA A C 1
ATOM 2693 O O . ALA A 1 344 ? 16.073 32.344 -24.884 1.00 90.44 344 ALA A O 1
ATOM 2694 N N . GLY A 1 345 ? 14.855 30.679 -25.786 1.00 88.88 345 GLY A N 1
ATOM 2695 C CA . GLY A 1 345 ? 13.729 31.420 -26.359 1.00 88.88 345 GLY A CA 1
ATOM 2696 C C . GLY A 1 345 ? 14.130 32.572 -27.272 1.00 88.88 345 GLY A C 1
ATOM 2697 O O . GLY A 1 345 ? 13.572 33.661 -27.147 1.00 88.88 345 GLY A O 1
ATOM 2698 N N . LEU A 1 346 ? 15.119 32.322 -28.129 1.00 90.44 346 LEU A N 1
ATOM 2699 C CA . LEU A 1 346 ? 15.395 33.141 -29.303 1.00 90.44 346 LEU A CA 1
ATOM 2700 C C . LEU A 1 346 ? 14.292 32.952 -30.354 1.00 90.44 346 LEU A C 1
ATOM 2702 O O . LEU A 1 346 ? 13.649 31.900 -30.408 1.00 90.44 346 LEU A O 1
ATOM 2706 N N . GLU A 1 347 ? 14.095 33.979 -31.179 1.00 88.06 347 GLU A N 1
ATOM 2707 C CA . GLU A 1 347 ? 13.204 33.936 -32.341 1.00 88.06 347 GLU A CA 1
ATOM 2708 C C . GLU A 1 347 ? 13.796 33.075 -33.468 1.00 88.06 347 GLU A C 1
ATOM 2710 O O . GLU A 1 347 ? 14.981 32.732 -33.464 1.00 88.06 347 GLU A O 1
ATOM 2715 N N . GLU A 1 348 ? 12.939 32.675 -34.406 1.00 87.44 348 GLU A N 1
ATOM 2716 C CA . GLU A 1 348 ? 13.240 31.678 -35.438 1.00 87.44 348 GLU A CA 1
ATOM 2717 C C . GLU A 1 348 ? 14.440 32.043 -36.323 1.00 87.44 348 GLU A C 1
ATOM 2719 O O . GLU A 1 348 ? 15.285 31.194 -36.606 1.00 87.44 348 GLU A O 1
ATOM 2724 N N . ASP A 1 349 ? 14.556 33.313 -36.699 1.00 90.00 349 ASP A N 1
ATOM 2725 C CA . ASP A 1 349 ? 15.639 33.864 -37.518 1.00 90.00 349 ASP A CA 1
ATOM 2726 C C . ASP A 1 349 ? 17.008 33.829 -36.818 1.00 90.00 349 ASP A C 1
ATOM 2728 O O . ASP A 1 349 ? 18.049 33.916 -37.470 1.00 90.00 349 ASP A O 1
ATOM 2732 N N . ARG A 1 350 ? 17.018 33.650 -35.493 1.00 90.88 350 ARG A N 1
ATOM 2733 C CA . ARG A 1 350 ? 18.219 33.655 -34.649 1.00 90.88 350 ARG A CA 1
ATOM 2734 C C . ARG A 1 350 ? 18.595 32.277 -34.104 1.00 90.88 350 ARG A C 1
ATOM 2736 O O . ARG A 1 350 ? 19.569 32.158 -33.361 1.00 90.88 350 ARG A O 1
ATOM 2743 N N . LEU A 1 351 ? 17.868 31.214 -34.459 1.00 91.69 351 LEU A N 1
ATOM 2744 C CA . LEU A 1 351 ? 18.140 29.865 -33.943 1.00 91.69 351 LEU A CA 1
ATOM 2745 C C . LEU A 1 351 ? 19.485 29.291 -34.408 1.00 91.69 351 LEU A C 1
ATOM 2747 O O . LEU A 1 351 ? 20.070 28.487 -33.683 1.00 91.69 351 LEU A O 1
ATOM 2751 N N . ASP A 1 352 ? 19.997 29.734 -35.557 1.00 92.94 352 ASP A N 1
ATOM 2752 C CA . ASP A 1 352 ? 21.291 29.310 -36.110 1.00 92.94 352 ASP A CA 1
ATOM 2753 C C . ASP A 1 352 ? 22.489 30.082 -35.534 1.00 92.94 352 ASP A C 1
ATOM 2755 O O . ASP A 1 352 ? 23.637 29.774 -35.862 1.00 92.94 352 ASP A O 1
ATOM 2759 N N . GLU A 1 353 ? 22.256 31.065 -34.654 1.00 91.38 353 GLU A N 1
ATOM 2760 C CA . GLU A 1 353 ? 23.342 31.799 -34.008 1.00 91.38 353 GLU A CA 1
ATOM 2761 C C . GLU A 1 353 ? 24.243 30.853 -33.202 1.00 91.38 353 GLU A C 1
ATOM 2763 O O . GLU A 1 353 ? 23.744 30.127 -32.335 1.00 91.38 353 GLU A O 1
ATOM 2768 N N . PRO A 1 354 ? 25.573 30.886 -33.399 1.00 90.56 354 PRO A N 1
ATOM 2769 C CA . PRO A 1 354 ? 26.480 30.046 -32.632 1.00 90.56 354 PRO A CA 1
ATOM 2770 C C . PRO A 1 354 ? 26.329 30.316 -31.131 1.00 90.56 354 PRO A C 1
ATOM 2772 O O . PRO A 1 354 ? 26.072 31.444 -30.699 1.00 90.56 354 PRO A O 1
ATOM 2775 N N . LEU A 1 355 ? 26.487 29.267 -30.324 1.00 87.00 355 LEU A N 1
ATOM 2776 C CA . LEU A 1 355 ? 26.477 29.388 -28.869 1.00 87.00 355 LEU A CA 1
ATOM 2777 C C . LEU A 1 355 ? 27.743 30.146 -28.432 1.00 87.00 355 LEU A C 1
ATOM 2779 O O . LEU A 1 355 ? 28.841 29.651 -28.692 1.00 87.00 355 LEU A O 1
ATOM 2783 N N . PRO A 1 356 ? 27.626 31.333 -27.806 1.00 84.06 356 PRO A N 1
ATOM 2784 C CA . PRO A 1 356 ? 28.793 32.098 -27.383 1.00 84.06 356 PRO A CA 1
ATOM 2785 C C . PRO A 1 356 ? 29.538 31.374 -26.260 1.00 84.06 356 PRO A C 1
ATOM 2787 O O . PRO A 1 356 ? 28.902 30.757 -25.403 1.00 84.06 356 PRO A O 1
ATOM 2790 N N . ASP A 1 357 ? 30.863 31.501 -26.237 1.00 82.25 357 ASP A N 1
ATOM 2791 C CA . ASP A 1 357 ? 31.712 31.032 -25.142 1.00 82.25 357 ASP A CA 1
ATOM 2792 C C . ASP A 1 357 ? 32.507 32.225 -24.571 1.00 82.25 357 ASP A C 1
ATOM 2794 O O . ASP A 1 357 ? 33.360 32.774 -25.277 1.00 82.25 357 ASP A O 1
ATOM 2798 N N . PRO A 1 358 ? 32.197 32.699 -23.346 1.00 84.06 358 PRO A N 1
ATOM 2799 C CA . PRO A 1 358 ? 31.215 32.150 -22.404 1.00 84.06 358 PRO A CA 1
ATOM 2800 C C . PRO A 1 358 ? 29.752 32.454 -22.781 1.00 84.06 358 PRO A C 1
ATOM 2802 O O . PRO A 1 358 ? 29.444 33.479 -23.395 1.00 84.06 358 PRO A O 1
ATOM 2805 N N . LEU A 1 359 ? 28.826 31.584 -22.356 1.00 85.50 359 LEU A N 1
ATOM 2806 C CA . LEU A 1 359 ? 27.386 31.758 -22.593 1.00 85.50 359 LEU A CA 1
ATOM 2807 C C . LEU A 1 359 ? 26.849 33.043 -21.924 1.00 85.50 359 LEU A C 1
ATOM 2809 O O . LEU A 1 359 ? 27.140 33.281 -20.747 1.00 85.50 359 LEU A O 1
ATOM 2813 N N . PRO A 1 360 ? 25.995 33.838 -22.606 1.00 87.94 360 PRO A N 1
ATOM 2814 C CA . PRO A 1 360 ? 25.390 35.029 -22.017 1.00 87.94 360 PRO A CA 1
ATOM 2815 C C . PRO A 1 360 ? 24.527 34.692 -20.797 1.00 87.94 360 PRO A C 1
ATOM 2817 O O . PRO A 1 360 ? 23.828 33.672 -20.779 1.00 87.94 360 PRO A O 1
ATOM 2820 N N . ALA A 1 361 ? 24.508 35.597 -19.815 1.00 86.81 361 ALA A N 1
ATOM 2821 C CA . ALA A 1 361 ? 23.779 35.409 -18.559 1.00 86.81 361 ALA A CA 1
ATOM 2822 C C . ALA A 1 361 ? 22.283 35.104 -18.770 1.00 86.81 361 ALA A C 1
ATOM 2824 O O . ALA A 1 361 ? 21.735 34.239 -18.088 1.00 86.81 361 ALA A O 1
ATOM 2825 N N . GLU A 1 362 ? 21.642 35.746 -19.751 1.00 86.06 362 GLU A N 1
ATOM 2826 C CA . GLU A 1 362 ? 20.223 35.540 -20.075 1.00 86.06 362 GLU A CA 1
ATOM 2827 C C . GLU A 1 362 ? 19.923 34.116 -20.577 1.00 86.06 362 GLU A C 1
ATOM 2829 O O . GLU A 1 362 ? 18.957 33.493 -20.130 1.00 86.06 362 GLU A O 1
ATOM 2834 N N . ARG A 1 363 ? 20.771 33.559 -21.461 1.00 88.44 363 ARG A N 1
ATOM 2835 C CA . ARG A 1 363 ? 20.610 32.178 -21.960 1.00 88.44 363 ARG A CA 1
ATOM 2836 C C . ARG A 1 363 ? 20.826 31.178 -20.824 1.00 88.44 363 ARG A C 1
ATOM 2838 O O . ARG A 1 363 ? 20.011 30.281 -20.614 1.00 88.44 363 ARG A O 1
ATOM 2845 N N . LEU A 1 364 ? 21.878 31.394 -20.033 1.00 87.88 364 LEU A N 1
ATOM 2846 C CA . LEU A 1 364 ? 22.216 30.556 -18.884 1.00 87.88 364 LEU A CA 1
ATOM 2847 C C . LEU A 1 364 ? 21.110 30.552 -17.816 1.00 87.88 364 LEU A C 1
ATOM 2849 O O . LEU A 1 364 ? 20.837 29.516 -17.212 1.00 87.88 364 LEU A O 1
ATOM 2853 N N . GLN A 1 365 ? 20.443 31.688 -17.600 1.00 87.44 365 GLN A N 1
ATOM 2854 C CA . GLN A 1 365 ? 19.317 31.792 -16.673 1.00 87.44 365 GLN A CA 1
ATOM 2855 C C . GLN A 1 365 ? 18.132 30.918 -17.105 1.00 87.44 365 GLN A C 1
ATOM 2857 O O . GLN A 1 365 ? 17.535 30.255 -16.253 1.00 87.44 365 GLN A O 1
ATOM 2862 N N . ARG A 1 366 ? 17.809 30.876 -18.407 1.00 88.12 366 ARG A N 1
ATOM 2863 C CA . ARG A 1 366 ? 16.738 30.012 -18.935 1.00 88.12 366 ARG A CA 1
ATOM 2864 C C . ARG A 1 366 ? 17.095 28.532 -18.818 1.00 88.12 366 ARG A C 1
ATOM 2866 O O . ARG A 1 366 ? 16.246 27.752 -18.394 1.00 88.12 366 ARG A O 1
ATOM 2873 N N . TYR A 1 367 ? 18.347 28.154 -19.084 1.00 90.56 367 TYR A N 1
ATOM 2874 C CA . TYR A 1 367 ? 18.783 26.763 -18.915 1.00 90.56 367 TYR A CA 1
ATOM 2875 C C . TYR A 1 367 ? 18.685 26.302 -17.461 1.00 90.56 367 TYR A C 1
ATOM 2877 O O . TYR A 1 367 ? 18.007 25.323 -17.155 1.00 90.56 367 TYR A O 1
ATOM 2885 N N . ARG A 1 368 ? 19.236 27.103 -16.543 1.00 89.62 368 ARG A N 1
ATOM 2886 C CA . ARG A 1 368 ? 19.169 26.831 -15.104 1.00 89.62 368 ARG A CA 1
ATOM 2887 C C . ARG A 1 368 ? 17.739 26.801 -14.573 1.00 89.62 368 ARG A C 1
ATOM 2889 O O . ARG A 1 368 ? 17.488 26.154 -13.566 1.00 89.62 368 ARG A O 1
ATOM 2896 N N . ALA A 1 369 ? 16.789 27.515 -15.178 1.00 87.81 369 ALA A N 1
ATOM 2897 C CA . ALA A 1 369 ? 15.382 27.410 -14.785 1.00 87.81 369 ALA A CA 1
ATOM 2898 C C . ALA A 1 369 ? 14.821 26.003 -15.055 1.00 87.81 369 ALA A C 1
ATOM 2900 O O . ALA A 1 369 ? 14.161 25.438 -14.188 1.00 87.81 369 ALA A O 1
ATOM 2901 N N . VAL A 1 370 ? 15.145 25.408 -16.207 1.00 87.94 370 VAL A N 1
ATOM 2902 C CA . VAL A 1 370 ? 14.753 24.027 -16.528 1.00 87.94 370 VAL A CA 1
ATOM 2903 C C . VAL A 1 370 ? 15.446 23.031 -15.596 1.00 87.94 370 VAL A C 1
ATOM 2905 O O . VAL A 1 370 ? 14.777 22.161 -15.035 1.00 87.94 370 VAL A O 1
ATOM 2908 N N . ASP A 1 371 ? 16.757 23.186 -15.377 1.00 92.12 371 ASP A N 1
ATOM 2909 C CA . ASP A 1 371 ? 17.525 22.308 -14.486 1.00 92.12 371 ASP A CA 1
ATOM 2910 C C . ASP A 1 371 ? 16.932 22.292 -13.071 1.00 92.12 371 ASP A C 1
ATOM 2912 O O . ASP A 1 371 ? 16.680 21.227 -12.509 1.00 92.12 371 ASP A O 1
ATOM 2916 N N . ARG A 1 372 ? 16.660 23.473 -12.500 1.00 91.19 372 ARG A N 1
ATOM 2917 C CA . ARG A 1 372 ? 16.087 23.618 -11.152 1.00 91.19 372 ARG A CA 1
ATOM 2918 C C . ARG A 1 372 ? 14.717 22.952 -11.042 1.00 91.19 372 ARG A C 1
ATOM 2920 O O . ARG A 1 372 ? 14.493 22.183 -10.102 1.00 91.19 372 ARG A O 1
ATOM 2927 N N . ALA A 1 373 ? 13.857 23.133 -12.045 1.00 87.81 373 ALA A N 1
ATOM 2928 C CA . ALA A 1 373 ? 12.529 22.534 -12.064 1.00 87.81 373 ALA A CA 1
ATOM 2929 C C . ALA A 1 373 ? 12.591 20.998 -12.074 1.00 87.81 373 ALA A C 1
ATOM 2931 O O . ALA A 1 373 ? 11.862 20.350 -11.315 1.00 87.81 373 ALA A O 1
ATOM 2932 N N . LEU A 1 374 ? 13.480 20.417 -12.889 1.00 89.81 374 LEU A N 1
ATOM 2933 C CA . LEU A 1 374 ? 13.686 18.969 -12.980 1.00 89.81 374 LEU A CA 1
ATOM 2934 C C . LEU A 1 374 ? 14.327 18.400 -11.711 1.00 89.81 374 LEU A C 1
ATOM 2936 O O . LEU A 1 374 ? 13.794 17.452 -11.133 1.00 89.81 374 LEU A O 1
ATOM 2940 N N . ARG A 1 375 ? 15.420 19.003 -11.227 1.00 93.81 375 ARG A N 1
ATOM 2941 C CA . ARG A 1 375 ? 16.096 18.590 -9.983 1.00 93.81 375 ARG A CA 1
ATOM 2942 C C . ARG A 1 375 ? 15.114 18.568 -8.810 1.00 93.81 375 ARG A C 1
ATOM 2944 O O . ARG A 1 375 ? 15.118 17.626 -8.023 1.00 93.81 375 ARG A O 1
ATOM 2951 N N . CYS A 1 376 ? 14.221 19.555 -8.730 1.00 90.69 376 CYS A N 1
ATOM 2952 C CA . CYS A 1 376 ? 13.189 19.642 -7.698 1.00 90.69 376 CYS A CA 1
ATOM 2953 C C . CYS A 1 376 ? 12.149 18.502 -7.779 1.00 90.69 376 CYS A C 1
ATOM 2955 O O . CYS A 1 376 ? 11.739 17.979 -6.741 1.00 90.69 376 CYS A O 1
ATOM 2957 N N . VAL A 1 377 ? 11.758 18.049 -8.982 1.00 89.44 377 VAL A N 1
ATOM 2958 C CA . VAL A 1 377 ? 10.871 16.875 -9.156 1.00 89.44 377 VAL A CA 1
ATOM 2959 C C . VAL A 1 377 ? 11.509 15.614 -8.560 1.00 89.44 377 VAL A C 1
ATOM 2961 O O . VAL A 1 377 ? 10.870 14.907 -7.775 1.00 89.44 377 VAL A O 1
ATOM 2964 N N . PHE A 1 378 ? 12.781 15.354 -8.873 1.00 91.88 378 PHE A N 1
ATOM 2965 C CA . PHE A 1 378 ? 13.510 14.200 -8.337 1.00 91.88 378 PHE A CA 1
ATOM 2966 C C . PHE A 1 378 ? 13.783 14.321 -6.832 1.00 91.88 378 PHE A C 1
ATOM 2968 O O . PHE A 1 378 ? 13.652 13.334 -6.107 1.00 91.88 378 PHE A O 1
ATOM 2975 N N . ALA A 1 379 ? 14.096 15.521 -6.340 1.00 92.44 379 ALA A N 1
ATOM 2976 C CA . ALA A 1 379 ? 14.290 15.795 -4.918 1.00 92.44 379 ALA A CA 1
ATOM 2977 C C . ALA A 1 379 ? 13.028 15.463 -4.099 1.00 92.44 379 ALA A C 1
ATOM 2979 O O . ALA A 1 379 ? 13.095 14.707 -3.131 1.00 92.44 379 ALA A O 1
ATOM 2980 N N . LEU A 1 380 ? 11.859 15.958 -4.525 1.00 88.56 380 LEU A N 1
ATOM 2981 C CA . LEU A 1 380 ? 10.585 15.698 -3.841 1.00 88.56 380 LEU A CA 1
ATOM 2982 C C . LEU A 1 380 ? 10.190 14.220 -3.869 1.00 88.56 380 LEU A C 1
ATOM 2984 O O . LEU A 1 380 ? 9.663 13.710 -2.883 1.00 88.56 380 LEU A O 1
ATOM 2988 N N . SER A 1 381 ? 10.467 13.534 -4.976 1.00 86.56 381 SER A N 1
ATOM 2989 C CA . SER A 1 381 ? 10.124 12.117 -5.141 1.00 86.56 381 SER A CA 1
ATOM 2990 C C . SER A 1 381 ? 11.034 11.179 -4.336 1.00 86.56 381 SER A C 1
ATOM 2992 O O . SER A 1 381 ? 10.654 10.047 -4.051 1.00 86.56 381 SER A O 1
ATOM 2994 N N . SER A 1 382 ? 12.235 11.629 -3.953 1.00 90.12 382 SER A N 1
ATOM 2995 C CA . SER A 1 382 ? 13.255 10.787 -3.306 1.00 90.12 382 SER A CA 1
ATOM 2996 C C . SER A 1 382 ? 13.473 11.073 -1.820 1.00 90.12 382 SER A C 1
ATOM 2998 O O . SER A 1 382 ? 14.017 10.222 -1.120 1.00 90.12 382 SER A O 1
ATOM 3000 N N . VAL A 1 383 ? 13.030 12.221 -1.300 1.00 90.88 383 VAL A N 1
ATOM 3001 C CA . VAL A 1 383 ? 13.303 12.642 0.088 1.00 90.88 383 VAL A CA 1
ATOM 3002 C C . VAL A 1 383 ? 12.893 11.599 1.140 1.00 90.88 383 VAL A C 1
ATOM 3004 O O . VAL A 1 383 ? 13.647 11.329 2.076 1.00 90.88 383 VAL A O 1
ATOM 3007 N N . SER A 1 384 ? 11.742 10.941 0.968 1.00 88.12 384 SER A N 1
ATOM 3008 C CA . SER A 1 384 ? 11.281 9.891 1.885 1.00 88.12 384 SER A CA 1
ATOM 3009 C C . SER A 1 384 ? 12.176 8.651 1.836 1.00 88.12 384 SER A C 1
ATOM 3011 O O . SER A 1 384 ? 12.495 8.092 2.885 1.00 88.12 384 SER A O 1
ATOM 3013 N N . GLN A 1 385 ? 12.639 8.271 0.642 1.00 89.19 385 GLN A N 1
ATOM 3014 C CA . GLN A 1 385 ? 13.572 7.162 0.433 1.00 89.19 385 GLN A CA 1
ATOM 3015 C C . GLN A 1 385 ? 14.956 7.471 1.028 1.00 89.19 385 GLN A C 1
ATOM 3017 O O . GLN A 1 385 ? 15.586 6.603 1.627 1.00 89.19 385 GLN A O 1
ATOM 3022 N N . VAL A 1 386 ? 15.431 8.709 0.882 1.00 91.19 386 VAL A N 1
ATOM 3023 C CA . VAL A 1 386 ? 16.726 9.162 1.409 1.00 91.19 386 VAL A CA 1
ATOM 3024 C C . VAL A 1 386 ? 16.754 9.073 2.933 1.00 91.19 386 VAL A C 1
ATOM 3026 O O . VAL A 1 386 ? 17.692 8.512 3.499 1.00 91.19 386 VAL A O 1
ATOM 3029 N N . ILE A 1 387 ? 15.685 9.517 3.597 1.00 89.88 387 ILE A N 1
ATOM 3030 C CA . ILE A 1 387 ? 15.546 9.391 5.053 1.00 89.88 387 ILE A CA 1
ATOM 3031 C C . ILE A 1 387 ? 15.358 7.922 5.469 1.00 89.88 387 ILE A C 1
ATOM 3033 O O . ILE A 1 387 ? 15.972 7.476 6.440 1.00 89.88 387 ILE A O 1
ATOM 3037 N N . SER A 1 388 ? 14.553 7.128 4.750 1.00 85.81 388 SER A N 1
ATOM 3038 C CA . SER A 1 388 ? 14.311 5.720 5.117 1.00 85.81 388 SER A CA 1
ATOM 3039 C C . SER A 1 388 ? 15.568 4.848 4.974 1.00 85.81 388 SER A C 1
ATOM 3041 O O . SER A 1 388 ? 15.824 3.974 5.813 1.00 85.81 388 SER A O 1
ATOM 3043 N N . LYS A 1 389 ? 16.412 5.134 3.977 1.00 86.19 389 LYS A N 1
ATOM 3044 C CA . LYS A 1 389 ? 17.689 4.446 3.727 1.00 86.19 389 LYS A CA 1
ATOM 3045 C C . LYS A 1 389 ? 18.884 5.043 4.471 1.00 86.19 389 LYS A C 1
ATOM 3047 O O . LYS A 1 389 ? 19.955 4.458 4.402 1.00 86.19 389 LYS A O 1
ATOM 3052 N N . ASP A 1 390 ? 18.681 6.115 5.238 1.00 86.25 390 ASP A N 1
ATOM 3053 C CA . ASP A 1 390 ? 19.729 6.827 5.989 1.00 86.25 390 ASP A CA 1
ATOM 3054 C C . ASP A 1 390 ? 20.852 7.394 5.096 1.00 86.25 390 ASP A C 1
ATOM 3056 O O . ASP A 1 390 ? 22.020 7.435 5.467 1.00 86.25 390 ASP A O 1
ATOM 3060 N N . LEU A 1 391 ? 20.491 7.852 3.894 1.00 90.31 391 LEU A N 1
ATOM 3061 C CA . LEU A 1 391 ? 21.406 8.448 2.913 1.00 90.31 391 LEU A CA 1
ATOM 3062 C C . LEU A 1 391 ? 21.561 9.956 3.151 1.00 90.31 391 LEU A C 1
ATOM 3064 O O . LEU A 1 391 ? 21.381 10.769 2.244 1.00 90.31 391 LEU A O 1
ATOM 3068 N N . LYS A 1 392 ? 21.856 10.349 4.395 1.00 82.88 392 LYS A N 1
ATOM 3069 C CA . LYS A 1 392 ? 21.855 11.760 4.826 1.00 82.88 392 LYS A CA 1
ATOM 3070 C C . LYS A 1 392 ? 22.803 12.658 4.028 1.00 82.88 392 LYS A C 1
ATOM 3072 O O . LYS A 1 392 ? 22.532 13.845 3.885 1.00 82.88 392 LYS A O 1
ATOM 3077 N N . GLU A 1 393 ? 23.849 12.088 3.437 1.00 90.31 393 GLU A N 1
ATOM 3078 C CA . GLU A 1 393 ? 24.755 12.756 2.491 1.00 90.31 393 GLU A CA 1
ATOM 3079 C C . GLU A 1 393 ? 24.039 13.431 1.306 1.00 90.31 393 GLU A C 1
ATOM 3081 O O . GLU A 1 393 ? 24.535 14.426 0.789 1.00 90.31 393 GLU A O 1
ATOM 3086 N N . MET A 1 394 ? 22.856 12.946 0.906 1.00 93.81 394 MET A N 1
ATOM 3087 C CA . MET A 1 394 ? 22.063 13.515 -0.192 1.00 93.81 394 MET A CA 1
ATOM 3088 C C . MET A 1 394 ? 21.143 14.668 0.241 1.00 93.81 394 MET A C 1
ATOM 3090 O O . MET A 1 394 ? 20.613 15.386 -0.608 1.00 93.81 394 MET A O 1
ATOM 3094 N N . MET A 1 395 ? 20.925 14.869 1.546 1.00 93.56 395 MET A N 1
ATOM 3095 C CA . MET A 1 395 ? 20.020 15.912 2.047 1.00 93.56 395 MET A CA 1
ATOM 3096 C C . MET A 1 395 ? 20.418 17.336 1.626 1.00 93.56 395 MET A C 1
ATOM 3098 O O . MET A 1 395 ? 19.521 18.092 1.246 1.00 93.56 395 MET A O 1
ATOM 3102 N N . PRO A 1 396 ? 21.708 17.733 1.625 1.00 94.25 396 PRO A N 1
ATOM 3103 C CA . PRO A 1 396 ? 22.118 19.043 1.124 1.00 94.25 396 PRO A CA 1
ATOM 3104 C C . PRO A 1 396 ? 21.708 19.281 -0.334 1.00 94.25 396 PRO A C 1
ATOM 3106 O O . PRO A 1 396 ? 21.205 20.357 -0.657 1.00 94.25 396 PRO A O 1
ATOM 3109 N N . ASP A 1 397 ? 21.851 18.272 -1.198 1.00 94.31 397 ASP A N 1
ATOM 3110 C CA . ASP A 1 397 ? 21.500 18.373 -2.617 1.00 94.31 397 ASP A CA 1
ATOM 3111 C C . ASP A 1 397 ? 19.982 18.481 -2.826 1.00 94.31 397 ASP A C 1
ATOM 3113 O O . ASP A 1 397 ? 19.531 19.302 -3.626 1.00 94.31 397 ASP A O 1
ATOM 3117 N N . ILE A 1 398 ? 19.191 17.717 -2.062 1.00 94.75 398 ILE A N 1
ATOM 3118 C CA . ILE A 1 398 ? 17.718 17.792 -2.051 1.00 94.75 398 ILE A CA 1
ATOM 3119 C C . ILE A 1 398 ? 17.256 19.179 -1.602 1.00 94.75 398 ILE A C 1
ATOM 3121 O O . ILE A 1 398 ? 16.439 19.820 -2.265 1.00 94.75 398 ILE A O 1
ATOM 3125 N N . CYS A 1 399 ? 17.802 19.672 -0.491 1.00 94.94 399 CYS A N 1
ATOM 3126 C CA . CYS A 1 399 ? 17.477 20.988 0.048 1.00 94.94 399 CYS A CA 1
ATOM 3127 C C . CYS A 1 399 ? 17.901 22.116 -0.900 1.00 94.94 399 CYS A C 1
ATOM 3129 O O . CYS A 1 399 ? 17.186 23.108 -1.035 1.00 94.94 399 CYS A O 1
ATOM 3131 N N . ARG A 1 400 ? 19.037 21.976 -1.589 1.00 94.50 400 ARG A N 1
ATOM 3132 C CA . ARG A 1 400 ? 19.457 22.919 -2.631 1.00 94.50 400 ARG A CA 1
ATOM 3133 C C . ARG A 1 400 ? 18.471 22.918 -3.800 1.00 94.50 400 ARG A C 1
ATOM 3135 O O . ARG A 1 400 ? 18.008 23.989 -4.174 1.00 94.50 400 ARG A O 1
ATOM 3142 N N . ALA A 1 401 ? 18.090 21.748 -4.313 1.00 94.44 401 ALA A N 1
ATOM 3143 C CA . ALA A 1 401 ? 17.143 21.631 -5.423 1.00 94.44 401 ALA A CA 1
ATOM 3144 C C . ALA A 1 401 ? 15.766 22.242 -5.101 1.00 94.44 401 ALA A C 1
ATOM 3146 O O . ALA A 1 401 ? 15.167 22.894 -5.952 1.00 94.44 401 ALA A O 1
ATOM 3147 N N . LEU A 1 402 ? 15.281 22.075 -3.865 1.00 92.88 402 LEU A N 1
ATOM 3148 C CA . LEU A 1 402 ? 14.053 22.721 -3.391 1.00 92.88 402 LEU A CA 1
ATOM 3149 C C . LEU A 1 402 ? 14.196 24.245 -3.320 1.00 92.88 402 LEU A C 1
ATOM 3151 O O . LEU A 1 402 ? 13.333 24.960 -3.817 1.00 92.88 402 LEU A O 1
ATOM 3155 N N . ARG A 1 403 ? 15.291 24.737 -2.732 1.00 91.50 403 ARG A N 1
ATOM 3156 C CA . ARG A 1 403 ? 15.525 26.170 -2.510 1.00 91.50 403 ARG A CA 1
ATOM 3157 C C . ARG A 1 403 ? 15.704 26.945 -3.811 1.00 91.50 403 ARG A C 1
ATOM 3159 O O . ARG A 1 403 ? 15.263 28.084 -3.916 1.00 91.50 403 ARG A O 1
ATOM 3166 N N . GLU A 1 404 ? 16.399 26.349 -4.773 1.00 89.88 404 GLU A N 1
ATOM 3167 C CA . GLU A 1 404 ? 16.706 26.983 -6.053 1.00 89.88 404 GLU A CA 1
ATOM 3168 C C . GLU A 1 404 ? 15.459 27.140 -6.945 1.00 89.88 404 GLU A C 1
ATOM 3170 O O . GLU A 1 404 ? 15.398 28.074 -7.752 1.00 89.88 404 GLU A O 1
ATOM 3175 N N . GLU A 1 405 ? 14.463 26.263 -6.790 1.00 88.94 405 GLU A N 1
ATOM 3176 C CA . GLU A 1 405 ? 13.238 26.236 -7.591 1.00 88.94 405 GLU A CA 1
ATOM 3177 C C . GLU A 1 405 ? 12.161 27.190 -7.042 1.00 88.94 405 GLU A C 1
ATOM 3179 O O . GLU A 1 405 ? 11.240 26.799 -6.321 1.00 88.94 405 GLU A O 1
ATOM 3184 N N . SER A 1 406 ? 12.268 28.469 -7.404 1.00 80.94 406 SER A N 1
ATOM 3185 C CA . SER A 1 406 ? 11.378 29.533 -6.919 1.00 80.94 406 SER A CA 1
ATOM 3186 C C . SER A 1 406 ? 9.973 29.534 -7.536 1.00 80.94 406 SER A C 1
ATOM 3188 O O . SER A 1 406 ? 9.055 30.093 -6.935 1.00 80.94 406 SER A O 1
ATOM 3190 N N . GLU A 1 407 ? 9.782 28.934 -8.716 1.00 81.31 407 GLU A N 1
ATOM 3191 C CA . GLU A 1 407 ? 8.505 28.982 -9.449 1.00 81.31 407 GLU A CA 1
ATOM 3192 C C . GLU A 1 407 ? 7.512 27.903 -9.000 1.00 81.31 407 GLU A C 1
ATOM 3194 O O . GLU A 1 407 ? 6.308 27.996 -9.274 1.00 81.31 407 GLU A O 1
ATOM 3199 N N . ARG A 1 408 ? 7.977 26.880 -8.271 1.00 83.62 408 ARG A N 1
ATOM 3200 C CA . ARG A 1 408 ? 7.118 25.802 -7.780 1.00 83.62 408 ARG A CA 1
ATOM 3201 C C . ARG A 1 408 ? 6.074 26.322 -6.794 1.00 83.62 408 ARG A C 1
ATOM 3203 O O . ARG A 1 408 ? 6.371 26.894 -5.750 1.00 83.62 408 ARG A O 1
ATOM 3210 N N . ARG A 1 409 ? 4.808 26.039 -7.114 1.00 85.56 409 ARG A N 1
ATOM 3211 C CA . ARG A 1 409 ? 3.637 26.501 -6.352 1.00 85.56 409 ARG A CA 1
ATOM 3212 C C . ARG A 1 409 ? 3.080 25.480 -5.369 1.00 85.56 409 ARG A C 1
ATOM 3214 O O . ARG A 1 409 ? 2.314 25.879 -4.491 1.00 85.56 409 ARG A O 1
ATOM 3221 N N . SER A 1 410 ? 3.450 24.207 -5.491 1.00 86.19 410 SER A N 1
ATOM 3222 C CA . SER A 1 410 ? 2.987 23.133 -4.613 1.00 86.19 410 SER A CA 1
ATOM 3223 C C . SER A 1 410 ? 4.119 22.202 -4.178 1.00 86.19 410 SER A C 1
ATOM 3225 O O . SER A 1 410 ? 4.944 21.773 -4.991 1.00 86.19 410 SER A O 1
ATOM 3227 N N . VAL A 1 411 ? 4.131 21.872 -2.885 1.00 87.75 411 VAL A N 1
ATOM 3228 C CA . VAL A 1 411 ? 5.017 20.870 -2.278 1.00 87.75 411 VAL A CA 1
ATOM 3229 C C . VAL A 1 411 ? 4.177 19.894 -1.462 1.00 87.75 411 VAL A C 1
ATOM 3231 O O . VAL A 1 411 ? 3.377 20.296 -0.614 1.00 87.75 411 VAL A O 1
ATOM 3234 N N . HIS A 1 412 ? 4.371 18.604 -1.722 1.00 85.81 412 HIS A N 1
ATOM 3235 C CA . HIS A 1 412 ? 3.728 17.515 -1.001 1.00 85.81 412 HIS A CA 1
ATOM 3236 C C . HIS A 1 412 ? 4.780 16.484 -0.597 1.00 85.81 412 HIS A C 1
ATOM 3238 O O . HIS A 1 412 ? 5.429 15.906 -1.464 1.00 85.81 412 HIS A O 1
ATOM 3244 N N . ILE A 1 413 ? 4.944 16.269 0.710 1.00 86.81 413 ILE A N 1
ATOM 3245 C CA . ILE A 1 413 ? 5.895 15.301 1.261 1.00 86.81 413 ILE A CA 1
ATOM 3246 C C . ILE A 1 413 ? 5.198 14.482 2.352 1.00 86.81 413 ILE A C 1
ATOM 3248 O O . ILE A 1 413 ? 4.567 15.040 3.254 1.00 86.81 413 ILE A O 1
ATOM 3252 N N . SER A 1 414 ? 5.318 13.153 2.280 1.00 85.81 414 SER A N 1
ATOM 3253 C CA . SER A 1 414 ? 4.822 12.238 3.312 1.00 85.81 414 SER A CA 1
ATOM 3254 C C . SER A 1 414 ? 5.972 11.462 3.945 1.00 85.81 414 SER A C 1
ATOM 3256 O O . SER A 1 414 ? 6.714 10.746 3.271 1.00 85.81 414 SER A O 1
ATOM 3258 N N . PHE A 1 415 ? 6.078 11.592 5.266 1.00 88.38 415 PHE A N 1
ATOM 3259 C CA . PHE A 1 415 ? 6.976 10.833 6.132 1.00 88.38 415 PHE A CA 1
ATOM 3260 C C . PHE A 1 415 ? 6.202 9.935 7.103 1.00 88.38 415 PHE A C 1
ATOM 3262 O O . PHE A 1 415 ? 6.750 9.507 8.117 1.00 88.38 415 PHE A O 1
ATOM 3269 N N . ALA A 1 416 ? 4.928 9.648 6.827 1.00 82.12 416 ALA A N 1
ATOM 3270 C CA . ALA A 1 416 ? 4.066 8.916 7.744 1.00 82.12 416 ALA A CA 1
ATOM 3271 C C . ALA A 1 416 ? 4.690 7.589 8.208 1.00 82.12 416 ALA A C 1
ATOM 3273 O O . ALA A 1 416 ? 4.933 6.681 7.414 1.00 82.12 416 ALA A O 1
ATOM 3274 N N . ASN A 1 417 ? 4.805 7.421 9.523 1.00 78.88 417 ASN A N 1
ATOM 3275 C CA . ASN A 1 417 ? 5.397 6.280 10.226 1.00 78.88 417 ASN A CA 1
ATOM 3276 C C . ASN A 1 417 ? 6.917 6.153 10.049 1.00 78.88 417 ASN A C 1
ATOM 3278 O O . ASN A 1 417 ? 7.476 5.100 10.362 1.00 78.88 417 ASN A O 1
ATOM 3282 N N . SER A 1 418 ? 7.594 7.207 9.583 1.00 83.19 418 SER A N 1
ATOM 3283 C CA . SER A 1 418 ? 9.050 7.221 9.515 1.00 83.19 418 SER A CA 1
ATOM 3284 C C . SER A 1 418 ? 9.639 7.145 10.918 1.00 83.19 418 SER A C 1
ATOM 3286 O O . SER A 1 418 ? 9.420 8.006 11.771 1.00 83.19 418 SER A O 1
ATOM 3288 N N . LEU A 1 419 ? 10.420 6.092 11.147 1.00 83.69 419 LEU A N 1
ATOM 3289 C CA . LEU A 1 419 ? 11.167 5.907 12.386 1.00 83.69 419 LEU A CA 1
ATOM 3290 C C . LEU A 1 419 ? 12.513 6.622 12.366 1.00 83.69 419 LEU A C 1
ATOM 3292 O O . LEU A 1 419 ? 13.132 6.695 13.419 1.00 83.69 419 LEU A O 1
ATOM 3296 N N . LYS A 1 420 ? 12.965 7.107 11.202 1.00 89.06 420 LYS A N 1
ATOM 3297 C CA . LYS A 1 420 ? 14.290 7.711 10.997 1.00 89.06 420 LYS A CA 1
ATOM 3298 C C . LYS A 1 420 ? 14.264 9.228 10.801 1.00 89.06 420 LYS A C 1
ATOM 3300 O O . LYS A 1 420 ? 15.305 9.842 10.970 1.00 89.06 420 LYS A O 1
ATOM 3305 N N . LEU A 1 421 ? 13.109 9.821 10.476 1.00 92.62 421 LEU A N 1
ATOM 3306 C CA . LEU A 1 421 ? 12.979 11.275 10.326 1.00 92.62 421 LEU A CA 1
ATOM 3307 C C . LEU A 1 421 ? 13.284 11.973 11.656 1.00 92.62 421 LEU A C 1
ATOM 3309 O O . LEU A 1 421 ? 12.565 11.749 12.627 1.00 92.62 421 LEU A O 1
ATOM 3313 N N . THR A 1 422 ? 14.294 12.836 11.679 1.00 93.94 422 THR A N 1
ATOM 3314 C CA . THR A 1 422 ? 14.711 13.613 12.855 1.00 93.94 422 THR A CA 1
ATOM 3315 C C . THR A 1 422 ? 14.266 15.079 12.774 1.00 93.94 422 THR A C 1
ATOM 3317 O O . THR A 1 422 ? 13.800 15.545 11.733 1.00 93.94 422 THR A O 1
ATOM 3320 N N . ASP A 1 423 ? 14.405 15.826 13.879 1.00 95.00 423 ASP A N 1
ATOM 3321 C CA . ASP A 1 423 ? 14.156 17.277 13.882 1.00 95.00 423 ASP A CA 1
ATOM 3322 C C . ASP A 1 423 ? 15.080 18.019 12.906 1.00 95.00 423 ASP A C 1
ATOM 3324 O O . ASP A 1 423 ? 14.632 18.937 12.227 1.00 95.00 423 ASP A O 1
ATOM 3328 N N . GLU A 1 424 ? 16.345 17.601 12.806 1.00 95.00 424 GLU A N 1
ATOM 3329 C CA . GLU A 1 424 ? 17.342 18.186 11.903 1.00 95.00 424 GLU A CA 1
ATOM 3330 C C . GLU A 1 424 ? 16.912 18.060 10.435 1.00 95.00 424 GLU A C 1
ATOM 3332 O O . GLU A 1 424 ? 16.909 19.050 9.702 1.00 95.00 424 GLU A O 1
ATOM 3337 N N . ASP A 1 425 ? 16.445 16.874 10.032 1.00 94.81 425 ASP A N 1
ATOM 3338 C CA . ASP A 1 425 ? 15.976 16.622 8.666 1.00 94.81 425 ASP A CA 1
ATOM 3339 C C . ASP A 1 425 ? 14.794 17.539 8.304 1.00 94.81 425 ASP A C 1
ATOM 3341 O O . ASP A 1 425 ? 14.774 18.165 7.240 1.00 94.81 425 ASP A O 1
ATOM 3345 N N . LEU A 1 426 ? 13.809 17.663 9.205 1.00 95.00 426 LEU A N 1
ATOM 3346 C CA . LEU A 1 426 ? 12.638 18.512 8.973 1.00 95.00 426 LEU A CA 1
ATOM 3347 C C . LEU A 1 426 ? 12.992 20.008 9.014 1.00 95.00 426 LEU A C 1
ATOM 3349 O O . LEU A 1 426 ? 12.436 20.775 8.228 1.00 95.00 426 LEU A O 1
ATOM 3353 N N . CYS A 1 427 ? 13.937 20.426 9.862 1.00 95.56 427 CYS A N 1
ATOM 3354 C CA . CYS A 1 427 ? 14.473 21.790 9.866 1.00 95.56 427 CYS A CA 1
ATOM 3355 C C . CYS A 1 427 ? 15.130 22.138 8.525 1.00 95.56 427 CYS A C 1
ATOM 3357 O O . CYS A 1 427 ? 14.821 23.181 7.948 1.00 95.56 427 CYS A O 1
ATOM 3359 N N . HIS A 1 428 ? 15.986 21.260 7.992 1.00 95.06 428 HIS A N 1
ATOM 3360 C CA . HIS A 1 428 ? 16.622 21.476 6.693 1.00 95.06 428 HIS A CA 1
ATOM 3361 C C . HIS A 1 428 ? 15.597 21.603 5.563 1.00 95.06 428 HIS A C 1
ATOM 3363 O O . HIS A 1 428 ? 15.685 22.529 4.752 1.00 95.06 428 HIS A O 1
ATOM 3369 N N . LEU A 1 429 ? 14.584 20.732 5.549 1.00 95.38 429 LEU A N 1
ATOM 3370 C CA . LEU A 1 429 ? 13.502 20.797 4.568 1.00 95.38 429 LEU A CA 1
ATOM 3371 C C . LEU A 1 429 ? 12.674 22.077 4.706 1.00 95.38 429 LEU A C 1
ATOM 3373 O O . LEU A 1 429 ? 12.416 22.739 3.704 1.00 95.38 429 LEU A O 1
ATOM 3377 N N . ALA A 1 430 ? 12.308 22.474 5.928 1.00 95.00 430 ALA A N 1
ATOM 3378 C CA . ALA A 1 430 ? 11.577 23.713 6.189 1.00 95.00 430 ALA A CA 1
ATOM 3379 C C . ALA A 1 430 ? 12.364 24.953 5.728 1.00 95.00 430 ALA A C 1
ATOM 3381 O O . ALA A 1 430 ? 11.813 25.863 5.106 1.00 95.00 430 ALA A O 1
ATOM 3382 N N . GLN A 1 431 ? 13.676 24.980 5.966 1.00 94.19 431 GLN A N 1
ATOM 3383 C CA . GLN A 1 431 ? 14.555 26.056 5.506 1.00 94.19 431 GLN A CA 1
ATOM 3384 C C . GLN A 1 431 ? 14.668 26.125 3.981 1.00 94.19 431 GLN A C 1
ATOM 3386 O O . GLN A 1 431 ? 14.931 27.208 3.451 1.00 94.19 431 GLN A O 1
ATOM 3391 N N . ALA A 1 432 ? 14.490 24.996 3.296 1.00 94.81 432 ALA A N 1
ATOM 3392 C CA . ALA A 1 432 ? 14.593 24.858 1.850 1.00 94.81 432 ALA A CA 1
ATOM 3393 C C . ALA A 1 432 ? 13.277 25.104 1.089 1.00 94.81 432 ALA A C 1
ATOM 3395 O O . ALA A 1 432 ? 13.300 25.138 -0.138 1.00 94.81 432 ALA A O 1
ATOM 3396 N N . LEU A 1 433 ? 12.141 25.278 1.776 1.00 93.69 433 LEU A N 1
ATOM 3397 C CA . LEU A 1 433 ? 10.853 25.527 1.119 1.00 93.69 433 LEU A CA 1
ATOM 3398 C C . LEU A 1 433 ? 10.874 26.829 0.283 1.00 93.69 433 LEU A C 1
ATOM 3400 O O . LEU A 1 433 ? 11.300 27.864 0.807 1.00 93.69 433 LEU A O 1
ATOM 3404 N N . PRO A 1 434 ? 10.377 26.812 -0.974 1.00 90.56 434 PRO A N 1
ATOM 3405 C CA . PRO A 1 434 ? 10.258 28.015 -1.802 1.00 90.56 434 PRO A CA 1
ATOM 3406 C C . PRO A 1 434 ? 9.315 29.068 -1.205 1.00 90.56 434 PRO A C 1
ATOM 3408 O O . PRO A 1 434 ? 8.243 28.741 -0.700 1.00 90.56 434 PRO A O 1
ATOM 3411 N N . GLU A 1 435 ? 9.656 30.353 -1.334 1.00 89.31 435 GLU A N 1
ATOM 3412 C CA . GLU A 1 435 ? 8.842 31.460 -0.795 1.00 89.31 435 GLU A CA 1
ATOM 3413 C C . GLU A 1 435 ? 7.531 31.685 -1.578 1.00 89.31 435 GLU A C 1
ATOM 3415 O O . GLU A 1 435 ? 6.522 32.109 -1.011 1.00 89.31 435 GLU A O 1
ATOM 3420 N N . GLY A 1 436 ? 7.518 31.350 -2.874 1.00 87.62 436 GLY A N 1
ATOM 3421 C CA . GLY A 1 436 ? 6.369 31.491 -3.779 1.00 87.62 436 GLY A CA 1
ATOM 3422 C C . GLY A 1 436 ? 5.293 30.401 -3.657 1.00 87.62 436 GLY A C 1
ATOM 3423 O O . GLY A 1 436 ? 4.397 30.335 -4.508 1.00 87.62 436 GLY A O 1
ATOM 3424 N N . LEU A 1 437 ? 5.370 29.533 -2.640 1.00 90.88 437 LEU A N 1
ATOM 3425 C CA . LEU A 1 437 ? 4.442 28.416 -2.458 1.00 90.88 437 LEU A CA 1
ATOM 3426 C C . LEU A 1 437 ? 2.998 28.879 -2.238 1.00 90.88 437 LEU A C 1
ATOM 3428 O O . LEU A 1 437 ? 2.710 29.744 -1.416 1.00 90.88 437 LEU A O 1
ATOM 3432 N N . THR A 1 438 ? 2.076 28.215 -2.935 1.00 90.88 438 THR A N 1
ATOM 3433 C CA . THR A 1 438 ? 0.622 28.372 -2.764 1.00 90.88 438 THR A CA 1
ATOM 3434 C C . THR A 1 438 ? -0.008 27.176 -2.056 1.00 90.88 438 THR A C 1
ATOM 3436 O O . THR A 1 438 ? -1.050 27.324 -1.420 1.00 90.88 438 THR A O 1
ATOM 3439 N N . GLN A 1 439 ? 0.620 25.999 -2.119 1.00 90.81 439 GLN A N 1
ATOM 3440 C CA . GLN A 1 439 ? 0.150 24.783 -1.464 1.00 90.81 439 GLN A CA 1
ATOM 3441 C C . GLN A 1 439 ? 1.305 24.053 -0.774 1.00 90.81 439 GLN A C 1
ATOM 3443 O O . GLN A 1 439 ? 2.316 23.748 -1.406 1.00 90.81 439 GLN A O 1
ATOM 3448 N N . LEU A 1 440 ? 1.130 23.724 0.504 1.00 92.94 440 LEU A N 1
ATOM 3449 C CA . LEU A 1 440 ? 2.078 22.931 1.280 1.00 92.94 440 LEU A CA 1
ATOM 3450 C C . LEU A 1 440 ? 1.343 21.796 1.983 1.00 92.94 440 LEU A C 1
ATOM 3452 O O . LEU A 1 440 ? 0.343 22.022 2.667 1.00 92.94 440 LEU A O 1
ATOM 3456 N N . ARG A 1 441 ? 1.847 20.572 1.830 1.00 90.50 441 ARG A N 1
ATOM 3457 C CA . ARG A 1 441 ? 1.312 19.392 2.509 1.00 90.50 441 ARG A CA 1
ATOM 3458 C C . ARG A 1 441 ? 2.444 18.576 3.124 1.00 90.50 441 ARG A C 1
ATOM 3460 O O . ARG A 1 441 ? 3.239 18.000 2.383 1.00 90.50 441 ARG A O 1
ATOM 3467 N N . PHE A 1 442 ? 2.469 18.492 4.452 1.00 91.50 442 PHE A N 1
ATOM 3468 C CA . PHE A 1 442 ? 3.349 17.606 5.215 1.00 91.50 442 PHE A CA 1
ATOM 3469 C C . PHE A 1 442 ? 2.537 16.585 6.009 1.00 91.50 442 PHE A C 1
ATOM 3471 O O . PHE A 1 442 ? 1.768 16.925 6.908 1.00 91.50 442 PHE A O 1
ATOM 3478 N N . ASP A 1 443 ? 2.739 15.312 5.685 1.00 87.75 443 ASP A N 1
ATOM 3479 C CA . ASP A 1 443 ? 2.195 14.185 6.438 1.00 87.75 443 ASP A CA 1
ATOM 3480 C C . ASP A 1 443 ? 3.290 13.608 7.345 1.00 87.75 443 ASP A C 1
ATOM 3482 O O . ASP A 1 443 ? 4.167 12.870 6.895 1.00 87.75 443 ASP A O 1
ATOM 3486 N N . LEU A 1 444 ? 3.256 13.991 8.623 1.00 91.06 444 LEU A N 1
ATOM 3487 C CA . LEU A 1 444 ? 4.268 13.688 9.642 1.00 91.06 444 LEU A CA 1
ATOM 3488 C C . LEU A 1 444 ? 3.743 12.693 10.684 1.00 91.06 444 LEU A C 1
ATOM 3490 O O . LEU A 1 444 ? 4.264 12.609 11.795 1.00 91.06 444 LEU A O 1
ATOM 3494 N N . ARG A 1 445 ? 2.697 11.931 10.351 1.00 87.44 445 ARG A N 1
ATOM 3495 C CA . ARG A 1 445 ? 2.046 11.011 11.288 1.00 87.44 445 ARG A CA 1
ATOM 3496 C C . ARG A 1 445 ? 3.022 10.007 11.871 1.00 87.44 445 ARG A C 1
ATOM 3498 O O . ARG A 1 445 ? 3.737 9.338 11.139 1.00 87.44 445 ARG A O 1
ATOM 3505 N N . SER A 1 446 ? 2.956 9.800 13.180 1.00 82.50 446 SER A N 1
ATOM 3506 C CA . SER A 1 446 ? 3.742 8.805 13.915 1.00 82.50 446 SER A CA 1
ATOM 3507 C C . SER A 1 446 ? 5.260 8.965 13.730 1.00 82.50 446 SER A C 1
ATOM 3509 O O . SER A 1 446 ? 6.011 8.006 13.904 1.00 82.50 446 SER A O 1
ATOM 3511 N N . CYS A 1 447 ? 5.725 10.181 13.425 1.00 88.56 447 CYS A N 1
ATOM 3512 C CA . CYS A 1 447 ? 7.139 10.547 13.417 1.00 88.56 447 CYS A CA 1
ATOM 3513 C C . CYS A 1 447 ? 7.597 10.866 14.847 1.00 88.56 447 CYS A C 1
ATOM 3515 O O . CYS A 1 447 ? 7.719 12.021 15.251 1.00 88.56 447 CYS A O 1
ATOM 3517 N N . HIS A 1 448 ? 7.823 9.826 15.651 1.00 86.62 448 HIS A N 1
ATOM 3518 C CA . HIS A 1 448 ? 8.050 9.964 17.097 1.00 86.62 448 HIS A CA 1
ATOM 3519 C C . HIS A 1 448 ? 9.353 10.681 17.492 1.00 86.62 448 HIS A C 1
ATOM 3521 O O . HIS A 1 448 ? 9.534 11.007 18.667 1.00 86.62 448 HIS A O 1
ATOM 3527 N N . GLN A 1 449 ? 10.286 10.887 16.559 1.00 89.44 449 GLN A N 1
ATOM 3528 C CA . GLN A 1 449 ? 11.529 11.601 16.848 1.00 89.44 449 GLN A CA 1
ATOM 3529 C C . GLN A 1 449 ? 11.367 13.126 16.820 1.00 89.44 449 GLN A C 1
ATOM 3531 O O . GLN A 1 449 ? 12.156 13.790 17.486 1.00 89.44 449 GLN A O 1
ATOM 3536 N N . LEU A 1 450 ? 10.347 13.652 16.132 1.00 93.00 450 LEU A N 1
ATOM 3537 C CA . LEU A 1 450 ? 10.107 15.089 15.994 1.00 93.00 450 LEU A CA 1
ATOM 3538 C C . LEU A 1 450 ? 9.636 15.723 17.304 1.00 93.00 450 LEU A C 1
ATOM 3540 O O . LEU A 1 450 ? 8.757 15.183 17.977 1.00 93.00 450 LEU A O 1
ATOM 3544 N N . SER A 1 451 ? 10.175 16.893 17.627 1.00 92.38 451 SER A N 1
ATOM 3545 C CA . SER A 1 451 ? 9.864 17.691 18.811 1.00 92.38 451 SER A CA 1
ATOM 3546 C C . SER A 1 451 ? 9.432 19.118 18.435 1.00 92.38 451 SER A C 1
ATOM 3548 O O . SER A 1 451 ? 9.105 19.412 17.287 1.00 92.38 451 SER A O 1
ATOM 3550 N N . ASN A 1 452 ? 9.412 20.036 19.406 1.00 92.38 452 ASN A N 1
ATOM 3551 C CA . ASN A 1 452 ? 9.108 21.447 19.151 1.00 92.38 452 ASN A CA 1
ATOM 3552 C C . ASN A 1 452 ? 10.171 22.149 18.286 1.00 92.38 452 ASN A C 1
ATOM 3554 O O . ASN A 1 452 ? 9.865 23.184 17.698 1.00 92.38 452 ASN A O 1
ATOM 3558 N N . ALA A 1 453 ? 11.398 21.616 18.215 1.00 92.75 453 ALA A N 1
ATOM 3559 C CA . ALA A 1 453 ? 12.490 22.227 17.459 1.00 92.75 453 ALA A CA 1
ATOM 3560 C C . ALA A 1 453 ? 12.164 22.317 15.960 1.00 92.75 453 ALA A C 1
ATOM 3562 O O . ALA A 1 453 ? 12.259 23.395 15.375 1.00 92.75 453 ALA A O 1
ATOM 3563 N N . SER A 1 454 ? 11.689 21.221 15.362 1.00 92.88 454 SER A N 1
ATOM 3564 C CA . SER A 1 454 ? 11.273 21.224 13.956 1.00 92.88 454 SER A CA 1
ATOM 3565 C C . SER A 1 454 ? 10.028 22.070 13.691 1.00 92.88 454 SER A C 1
ATOM 3567 O O . SER A 1 454 ? 9.933 22.703 12.641 1.00 92.88 454 SER A O 1
ATOM 3569 N N . LEU A 1 455 ? 9.094 22.151 14.647 1.00 92.94 455 LEU A N 1
ATOM 3570 C CA . LEU A 1 455 ? 7.911 23.010 14.522 1.00 92.94 455 LEU A CA 1
ATOM 3571 C C . LEU A 1 455 ? 8.260 24.499 14.501 1.00 92.94 455 LEU A C 1
ATOM 3573 O O . LEU A 1 455 ? 7.647 25.248 13.745 1.00 92.94 455 LEU A O 1
ATOM 3577 N N . LEU A 1 456 ? 9.248 24.927 15.292 1.00 93.75 456 LEU A N 1
ATOM 3578 C CA . LEU A 1 456 ? 9.702 26.317 15.296 1.00 93.75 456 LEU A CA 1
ATOM 3579 C C . LEU A 1 456 ? 10.274 26.716 13.931 1.00 93.75 456 LEU A C 1
ATOM 3581 O O . LEU A 1 456 ? 9.977 27.792 13.415 1.00 93.75 456 LEU A O 1
ATOM 3585 N N . GLU A 1 457 ? 11.075 25.842 13.326 1.00 95.31 457 GLU A N 1
ATOM 3586 C CA . GLU A 1 457 ? 11.662 26.119 12.017 1.00 95.31 457 GLU A CA 1
ATOM 3587 C C . GLU A 1 457 ? 10.620 26.049 10.892 1.00 95.31 457 GLU A C 1
ATOM 3589 O O . GLU A 1 457 ? 10.615 26.888 9.988 1.00 95.31 457 GLU A O 1
ATOM 3594 N N . LEU A 1 458 ? 9.668 25.116 10.993 1.00 95.31 458 LEU A N 1
ATOM 3595 C CA . LEU A 1 458 ? 8.506 25.063 10.110 1.00 95.31 458 LEU A CA 1
ATOM 3596 C C . LEU A 1 458 ? 7.665 26.344 10.200 1.00 95.31 458 LEU A C 1
ATOM 3598 O O . LEU A 1 458 ? 7.275 26.885 9.169 1.00 95.31 458 LEU A O 1
ATOM 3602 N N . ALA A 1 459 ? 7.435 26.878 11.402 1.00 94.81 459 ALA A N 1
ATOM 3603 C CA . ALA A 1 459 ? 6.711 28.132 11.604 1.00 94.81 459 ALA A CA 1
ATOM 3604 C C . ALA A 1 459 ? 7.408 29.319 10.913 1.00 94.81 459 ALA A C 1
ATOM 3606 O O . ALA A 1 459 ? 6.760 30.100 10.214 1.00 94.81 459 ALA A O 1
ATOM 3607 N N . LYS A 1 460 ? 8.740 29.422 11.012 1.00 94.56 460 LYS A N 1
ATOM 3608 C CA . LYS A 1 460 ? 9.510 30.438 10.267 1.00 94.56 460 LYS A CA 1
ATOM 3609 C C . LYS A 1 460 ? 9.376 30.265 8.755 1.00 94.56 460 LYS A C 1
ATOM 3611 O O . LYS A 1 460 ? 9.309 31.249 8.022 1.00 94.56 460 LYS A O 1
ATOM 3616 N N . ALA A 1 461 ? 9.349 29.027 8.262 1.00 93.69 461 ALA A N 1
ATOM 3617 C CA . ALA A 1 461 ? 9.130 28.764 6.844 1.00 93.69 461 ALA A CA 1
ATOM 3618 C C . ALA A 1 461 ? 7.738 29.229 6.387 1.00 93.69 461 ALA A C 1
ATOM 3620 O O . ALA A 1 461 ? 7.638 29.950 5.396 1.00 93.69 461 ALA A O 1
ATOM 3621 N N . LEU A 1 462 ? 6.690 28.922 7.1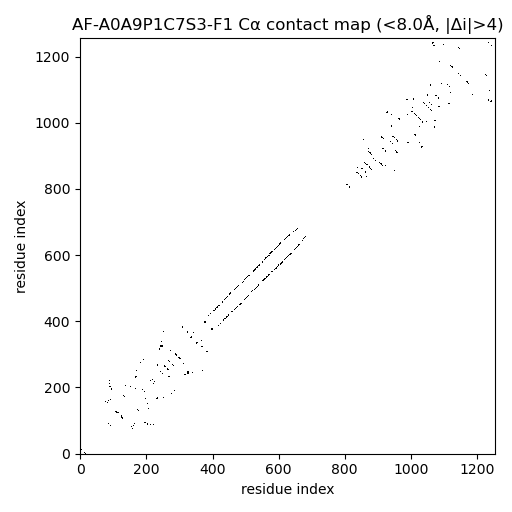57 1.00 94.56 462 LEU A N 1
ATOM 3622 C CA . LEU A 1 462 ? 5.317 29.359 6.880 1.00 94.56 462 LEU A CA 1
ATOM 3623 C C . LEU A 1 462 ? 5.179 30.891 6.853 1.00 94.56 462 LEU A C 1
ATOM 3625 O O . LEU A 1 462 ? 4.500 31.433 5.979 1.00 94.56 462 LEU A O 1
ATOM 3629 N N . GLN A 1 463 ? 5.873 31.605 7.748 1.00 91.19 463 GLN A N 1
ATOM 3630 C CA . GLN A 1 463 ? 5.885 33.075 7.763 1.00 91.19 463 GLN A CA 1
ATOM 3631 C C . GLN A 1 463 ? 6.492 33.684 6.495 1.00 91.19 463 GLN A C 1
ATOM 3633 O O . GLN A 1 463 ? 6.051 34.759 6.079 1.00 91.19 463 GLN A O 1
ATOM 3638 N N . ARG A 1 464 ? 7.484 33.017 5.888 1.00 92.12 464 ARG A N 1
ATOM 3639 C CA . ARG A 1 464 ? 8.115 33.450 4.630 1.00 92.12 464 ARG A CA 1
ATOM 3640 C C . ARG A 1 464 ? 7.210 33.196 3.420 1.00 92.12 464 ARG A C 1
ATOM 3642 O O . ARG A 1 464 ? 7.204 33.991 2.486 1.00 92.12 464 ARG A O 1
ATOM 3649 N N . THR A 1 465 ? 6.374 32.156 3.452 1.00 91.75 465 THR A N 1
ATOM 3650 C CA . THR A 1 465 ? 5.463 31.793 2.350 1.00 91.75 465 THR A CA 1
ATOM 3651 C C . THR A 1 465 ? 4.165 32.612 2.339 1.00 91.75 465 THR A C 1
ATOM 3653 O O . THR A 1 465 ? 3.071 32.084 2.532 1.00 91.75 465 THR A O 1
ATOM 3656 N N . LYS A 1 466 ? 4.246 33.927 2.095 1.00 90.06 466 LYS A N 1
ATOM 3657 C CA . LYS A 1 466 ? 3.073 34.836 2.133 1.00 90.06 466 LYS A CA 1
ATOM 3658 C C . LYS A 1 466 ? 1.987 34.524 1.089 1.00 90.06 466 LYS A C 1
ATOM 3660 O O . LYS A 1 466 ? 0.836 34.934 1.248 1.00 90.06 466 LYS A O 1
ATOM 3665 N N . GLN A 1 467 ? 2.334 33.800 0.023 1.00 91.81 467 GLN A N 1
ATOM 3666 C CA . GLN A 1 467 ? 1.408 33.413 -1.049 1.00 91.81 467 GLN A CA 1
ATOM 3667 C C . GLN A 1 467 ? 0.636 32.118 -0.752 1.00 91.81 467 GLN A C 1
ATOM 3669 O O . GLN A 1 467 ? -0.201 31.715 -1.562 1.00 91.81 467 GLN A O 1
ATOM 3674 N N . LEU A 1 468 ? 0.869 31.484 0.404 1.00 94.31 468 LEU A N 1
ATOM 3675 C CA . LEU A 1 468 ? 0.243 30.215 0.753 1.00 94.31 468 LEU A CA 1
ATOM 3676 C C . LEU A 1 468 ? -1.288 30.354 0.815 1.00 94.31 468 LEU A C 1
ATOM 3678 O O . LEU A 1 468 ? -1.833 31.269 1.438 1.00 94.31 468 LEU A O 1
ATOM 3682 N N . ARG A 1 469 ? -1.981 29.439 0.131 1.00 94.38 469 ARG A N 1
ATOM 3683 C CA . ARG A 1 469 ? -3.447 29.332 0.048 1.00 94.38 469 ARG A CA 1
ATOM 3684 C C . ARG A 1 469 ? -3.967 27.995 0.572 1.00 94.38 469 ARG A C 1
ATOM 3686 O O . ARG A 1 469 ? -5.105 27.940 1.018 1.00 94.38 469 ARG A O 1
ATOM 3693 N N . SER A 1 470 ? -3.171 26.930 0.528 1.00 93.38 470 SER A N 1
ATOM 3694 C CA . SER A 1 470 ? -3.540 25.604 1.037 1.00 93.38 470 SER A CA 1
ATOM 3695 C C . SER A 1 470 ? -2.454 25.072 1.963 1.00 93.38 470 SER A C 1
ATOM 3697 O O . SER A 1 470 ? -1.289 25.012 1.568 1.00 93.38 470 SER A O 1
ATOM 3699 N N . LEU A 1 471 ? -2.832 24.676 3.177 1.00 94.44 471 LEU A N 1
ATOM 3700 C CA . LEU A 1 471 ? -1.924 24.106 4.168 1.00 94.44 471 LEU A CA 1
ATOM 3701 C C . LEU A 1 471 ? -2.498 22.806 4.737 1.00 94.44 471 LEU A C 1
ATOM 3703 O O . LEU A 1 471 ? -3.610 22.795 5.261 1.00 94.44 471 LEU A O 1
ATOM 3707 N N . PHE A 1 472 ? -1.717 21.730 4.656 1.00 92.38 472 PHE A N 1
ATOM 3708 C CA . PHE A 1 472 ? -2.000 20.438 5.280 1.00 92.38 472 PHE A CA 1
ATOM 3709 C C . PHE A 1 472 ? -0.836 20.037 6.189 1.00 92.38 472 PHE A C 1
ATOM 3711 O O . PHE A 1 472 ? 0.288 19.890 5.704 1.00 92.38 472 PHE A O 1
ATOM 3718 N N . LEU A 1 473 ? -1.104 19.833 7.478 1.00 93.19 473 LEU A N 1
ATOM 3719 C CA . LEU A 1 473 ? -0.129 19.374 8.469 1.00 93.19 473 LEU A CA 1
ATOM 3720 C C . LEU A 1 473 ? -0.728 18.244 9.315 1.00 93.19 473 LEU A C 1
ATOM 3722 O O . LEU A 1 473 ? -1.683 18.460 10.064 1.00 93.19 473 LEU A O 1
ATOM 3726 N N . ASP A 1 474 ? -0.150 17.046 9.234 1.00 90.56 474 ASP A N 1
ATOM 3727 C CA . ASP A 1 474 ? -0.599 15.900 10.032 1.00 90.56 474 ASP A CA 1
ATOM 3728 C C . ASP A 1 474 ? 0.453 15.456 11.054 1.00 90.56 474 ASP A C 1
ATOM 3730 O O . ASP A 1 474 ? 1.478 14.883 10.697 1.00 90.56 474 ASP A O 1
ATOM 3734 N N . PHE A 1 475 ? 0.167 15.696 12.333 1.00 90.94 475 PHE A N 1
ATOM 3735 C CA . PHE A 1 475 ? 1.015 15.385 13.484 1.00 90.94 475 PHE A CA 1
ATOM 3736 C C . PHE A 1 475 ? 0.468 14.230 14.337 1.00 90.94 475 PHE A C 1
ATOM 3738 O O . PHE A 1 475 ? 0.847 14.095 15.505 1.00 90.94 475 PHE A O 1
ATOM 3745 N N . TYR A 1 476 ? -0.442 13.401 13.807 1.00 86.69 476 TYR A N 1
ATOM 3746 C CA . TYR A 1 476 ? -1.034 12.296 14.570 1.00 86.69 476 TYR A CA 1
ATOM 3747 C C . TYR A 1 476 ? 0.042 11.442 15.257 1.00 86.69 476 TYR A C 1
ATOM 3749 O O . TYR A 1 476 ? 0.914 10.895 14.588 1.00 86.69 476 TYR A O 1
ATOM 3757 N N . MET A 1 477 ? -0.038 11.283 16.581 1.00 79.56 477 MET A N 1
ATOM 3758 C CA . MET A 1 477 ? 0.904 10.483 17.391 1.00 79.56 477 MET A CA 1
ATOM 3759 C C . MET A 1 477 ? 2.381 10.954 17.393 1.00 79.56 477 MET A C 1
ATOM 3761 O O . MET A 1 477 ? 3.282 10.176 17.727 1.00 79.56 477 MET A O 1
ATOM 3765 N N . CYS A 1 478 ? 2.656 12.234 17.115 1.00 86.81 478 CYS A N 1
ATOM 3766 C CA . CYS A 1 478 ? 3.972 12.862 17.334 1.00 86.81 478 CYS A CA 1
ATOM 3767 C C . CYS A 1 478 ? 4.191 13.248 18.811 1.00 86.81 478 CYS A C 1
ATOM 3769 O O . CYS A 1 478 ? 4.221 14.415 19.191 1.00 86.81 478 CYS A O 1
ATOM 3771 N N . CYS A 1 479 ? 4.334 12.242 19.675 1.00 83.25 479 CYS A N 1
ATOM 3772 C CA . CYS A 1 479 ? 4.237 12.348 21.139 1.00 83.25 479 CYS A CA 1
ATOM 3773 C C . CYS A 1 479 ? 5.226 13.294 21.864 1.00 83.25 479 CYS A C 1
ATOM 3775 O O . CYS A 1 479 ? 5.025 13.579 23.051 1.00 83.25 479 CYS A O 1
ATOM 3777 N N . LYS A 1 480 ? 6.290 13.783 21.211 1.00 89.12 480 LYS A N 1
ATOM 3778 C CA . LYS A 1 480 ? 7.236 14.743 21.814 1.00 89.12 480 LYS A CA 1
ATOM 3779 C C . LYS A 1 480 ? 6.840 16.211 21.605 1.00 89.12 480 LYS A C 1
ATOM 3781 O O . LYS A 1 480 ? 7.402 17.069 22.280 1.00 89.12 480 LYS A O 1
ATOM 3786 N N . MET A 1 481 ? 5.889 16.502 20.717 1.00 89.94 481 MET A N 1
ATOM 3787 C CA . MET A 1 481 ? 5.395 17.861 20.476 1.00 89.94 481 MET A CA 1
ATOM 3788 C C . MET A 1 481 ? 4.513 18.343 21.637 1.00 89.94 481 MET A C 1
ATOM 3790 O O . MET A 1 481 ? 3.782 17.558 22.247 1.00 89.94 481 MET A O 1
ATOM 3794 N N . THR A 1 482 ? 4.585 19.636 21.954 1.00 90.19 482 THR A N 1
ATOM 3795 C CA . THR A 1 482 ? 3.795 20.277 23.020 1.00 90.19 482 THR A CA 1
ATOM 3796 C C . THR A 1 482 ? 3.157 21.577 22.531 1.00 90.19 482 THR A C 1
ATOM 3798 O O . THR A 1 482 ? 3.327 21.971 21.376 1.00 90.19 482 THR A O 1
ATOM 3801 N N . ASP A 1 483 ? 2.448 22.272 23.426 1.00 88.62 483 ASP A N 1
ATOM 3802 C CA . ASP A 1 483 ? 1.844 23.578 23.145 1.00 88.62 483 ASP A CA 1
ATOM 3803 C C . ASP A 1 483 ? 2.831 24.587 22.547 1.00 88.62 483 ASP A C 1
ATOM 3805 O O . ASP A 1 483 ? 2.457 25.352 21.669 1.00 88.62 483 ASP A O 1
ATOM 3809 N N . VAL A 1 484 ? 4.096 24.575 22.986 1.00 90.12 484 VAL A N 1
ATOM 3810 C CA . VAL A 1 484 ? 5.107 25.562 22.571 1.00 90.12 484 VAL A CA 1
ATOM 3811 C C . VAL A 1 484 ? 5.332 25.531 21.060 1.00 90.12 484 VAL A C 1
ATOM 3813 O O . VAL A 1 484 ? 5.276 26.573 20.417 1.00 90.12 484 VAL A O 1
ATOM 3816 N N . GLY A 1 485 ? 5.553 24.347 20.481 1.00 88.38 485 GLY A N 1
ATOM 3817 C CA . GLY A 1 485 ? 5.788 24.230 19.042 1.00 88.38 485 GLY A CA 1
ATOM 3818 C C . GLY A 1 485 ? 4.532 24.523 18.219 1.00 88.38 485 GLY A C 1
ATOM 3819 O O . GLY A 1 485 ? 4.605 25.207 17.202 1.00 88.38 485 GLY A O 1
ATOM 3820 N N . LEU A 1 486 ? 3.363 24.056 18.672 1.00 90.44 486 LEU A N 1
ATOM 3821 C CA . LEU A 1 486 ? 2.104 24.303 17.963 1.00 90.44 486 LEU A CA 1
ATOM 3822 C C . LEU A 1 486 ? 1.678 25.773 18.006 1.00 90.44 486 LEU A C 1
ATOM 3824 O O . LEU A 1 486 ? 1.158 26.268 17.011 1.00 90.44 486 LEU A O 1
ATOM 3828 N N . LEU A 1 487 ? 1.906 26.477 19.119 1.00 92.44 487 LEU A N 1
ATOM 3829 C CA . LEU A 1 487 ? 1.625 27.911 19.236 1.00 92.44 487 LEU A CA 1
ATOM 3830 C C . LEU A 1 487 ? 2.344 28.712 18.150 1.00 92.44 487 LEU A C 1
ATOM 3832 O O . LEU A 1 487 ? 1.730 29.572 17.523 1.00 92.44 487 LEU A O 1
ATOM 3836 N N . GLU A 1 488 ? 3.612 28.401 17.891 1.00 92.12 488 GLU A N 1
ATOM 3837 C CA . GLU A 1 488 ? 4.391 29.069 16.847 1.00 92.12 488 GLU A CA 1
ATOM 3838 C C . GLU A 1 488 ? 3.862 28.759 15.444 1.00 92.12 488 GLU A C 1
ATOM 3840 O O . GLU A 1 488 ? 3.725 29.668 14.625 1.00 92.12 488 GLU A O 1
ATOM 3845 N N . VAL A 1 489 ? 3.460 27.511 15.176 1.00 93.62 489 VAL A N 1
ATOM 3846 C CA . VAL A 1 489 ? 2.811 27.152 13.903 1.00 93.62 489 VAL A CA 1
ATOM 3847 C C . VAL A 1 489 ? 1.506 27.935 13.715 1.00 93.62 489 VAL A C 1
ATOM 3849 O O . VAL A 1 489 ? 1.290 28.508 12.652 1.00 93.62 489 VAL A O 1
ATOM 3852 N N . TRP A 1 490 ? 0.654 28.042 14.735 1.00 91.88 490 TRP A N 1
ATOM 3853 C CA . TRP A 1 490 ? -0.602 28.795 14.626 1.00 91.88 490 TRP A CA 1
ATOM 3854 C C . TRP A 1 490 ? -0.389 30.301 14.448 1.00 91.88 490 TRP A C 1
ATOM 3856 O O . TRP A 1 490 ? -1.021 30.906 13.583 1.00 91.88 490 TRP A O 1
ATOM 3866 N N . ARG A 1 491 ? 0.555 30.894 15.187 1.00 90.88 491 ARG A N 1
ATOM 3867 C CA . ARG A 1 491 ? 0.962 32.298 15.001 1.00 90.88 491 ARG A CA 1
ATOM 3868 C C . ARG A 1 491 ? 1.496 32.551 13.595 1.00 90.88 491 ARG A C 1
ATOM 3870 O O . ARG A 1 491 ? 1.180 33.564 12.985 1.00 90.88 491 ARG A O 1
ATOM 3877 N N . SER A 1 492 ? 2.272 31.614 13.046 1.00 91.56 492 SER A N 1
ATOM 3878 C CA . SER A 1 492 ? 2.857 31.762 11.709 1.00 91.56 492 SER A CA 1
ATOM 3879 C C . SER A 1 492 ? 1.832 31.848 10.579 1.00 91.56 492 SER A C 1
ATOM 3881 O O . SER A 1 492 ? 2.137 32.416 9.530 1.00 91.56 492 SER A O 1
ATOM 3883 N N . ILE A 1 493 ? 0.625 31.312 10.785 1.00 92.06 493 ILE A N 1
ATOM 3884 C CA . ILE A 1 493 ? -0.424 31.285 9.764 1.00 92.06 493 ILE A CA 1
ATOM 3885 C C . ILE A 1 493 ? -1.482 32.376 9.944 1.00 92.06 493 ILE A C 1
ATOM 3887 O O . ILE A 1 493 ? -2.386 32.471 9.115 1.00 92.06 493 ILE A O 1
ATOM 3891 N N . GLU A 1 494 ? -1.387 33.214 10.978 1.00 89.62 494 GLU A N 1
ATOM 3892 C CA . GLU A 1 494 ? -2.362 34.270 11.285 1.00 89.62 494 GLU A CA 1
ATOM 3893 C C . GLU A 1 494 ? -2.508 35.269 10.124 1.00 89.62 494 GLU A C 1
ATOM 3895 O O . GLU A 1 494 ? -3.614 35.464 9.617 1.00 89.62 494 GLU A O 1
ATOM 3900 N N . ASP A 1 495 ? -1.388 35.748 9.581 1.00 87.75 495 ASP A N 1
ATOM 3901 C CA . ASP A 1 495 ? -1.360 36.700 8.458 1.00 87.75 495 ASP A CA 1
ATOM 3902 C C . ASP A 1 495 ? -1.614 36.058 7.079 1.00 87.75 495 ASP A C 1
ATOM 3904 O O . ASP A 1 495 ? -1.756 36.757 6.071 1.00 87.75 495 ASP A O 1
ATOM 3908 N N . LEU A 1 496 ? -1.645 34.723 6.986 1.00 90.94 496 LEU A N 1
ATOM 3909 C CA . LEU A 1 496 ? -1.779 34.027 5.704 1.00 90.94 496 LEU A CA 1
ATOM 3910 C C . LEU A 1 496 ? -3.236 34.002 5.224 1.00 90.94 496 LEU A C 1
ATOM 3912 O O . LEU A 1 496 ? -4.138 33.560 5.935 1.00 90.94 496 LEU A O 1
ATOM 3916 N N . GLN A 1 497 ? -3.478 34.391 3.974 1.00 90.81 497 GLN A N 1
ATOM 3917 C CA . GLN A 1 497 ? -4.810 34.340 3.354 1.00 90.81 497 GLN A CA 1
ATOM 3918 C C . GLN A 1 497 ? -5.121 32.929 2.825 1.00 90.81 497 GLN A C 1
ATOM 3920 O O . GLN A 1 497 ? -5.190 32.699 1.617 1.00 90.81 497 GLN A O 1
ATOM 3925 N N . LEU A 1 498 ? -5.247 31.967 3.743 1.00 92.25 498 LEU A N 1
ATOM 3926 C CA . LEU A 1 498 ? -5.544 30.570 3.424 1.00 92.25 498 LEU A CA 1
ATOM 3927 C C . LEU A 1 498 ? -6.990 30.399 2.929 1.00 92.25 498 LEU A C 1
ATOM 3929 O O . LEU A 1 498 ? -7.922 30.998 3.465 1.00 92.25 498 LEU A O 1
ATOM 3933 N N . LEU A 1 499 ? -7.154 29.533 1.930 1.00 92.69 499 LEU A N 1
ATOM 3934 C CA . LEU A 1 499 ? -8.425 29.018 1.418 1.00 92.69 499 LEU A CA 1
ATOM 3935 C C . LEU A 1 499 ? -8.696 27.599 1.938 1.00 92.69 499 LEU A C 1
ATOM 3937 O O . LEU A 1 499 ? -9.835 27.279 2.260 1.00 92.69 499 LEU A O 1
ATOM 3941 N N . ASP A 1 500 ? -7.661 26.769 2.067 1.00 93.06 500 ASP A N 1
ATOM 3942 C CA . ASP A 1 500 ? -7.775 25.397 2.564 1.00 93.06 500 ASP A CA 1
ATOM 3943 C C . ASP A 1 500 ? -6.840 25.197 3.763 1.00 93.06 500 ASP A C 1
ATOM 3945 O O . ASP A 1 500 ? -5.633 25.428 3.657 1.00 93.06 500 ASP A O 1
ATOM 3949 N N . LEU A 1 501 ? -7.385 24.735 4.887 1.00 93.88 501 LEU A N 1
ATOM 3950 C CA . LEU A 1 501 ? -6.621 24.455 6.102 1.00 93.88 501 LEU A CA 1
ATOM 3951 C C . LEU A 1 501 ? -6.976 23.074 6.659 1.00 93.88 501 LEU A C 1
ATOM 3953 O O . LEU A 1 501 ? -8.128 22.814 7.005 1.00 93.88 501 LEU A O 1
ATOM 3957 N N . ASP A 1 502 ? -5.978 22.203 6.767 1.00 92.00 502 ASP A N 1
ATOM 3958 C CA . ASP A 1 502 ? -6.091 20.867 7.351 1.00 92.00 502 ASP A CA 1
ATOM 3959 C C . ASP A 1 502 ? -4.979 20.663 8.385 1.00 92.00 502 ASP A C 1
ATOM 3961 O O . ASP A 1 502 ? -3.795 20.632 8.045 1.00 92.00 502 ASP A O 1
ATOM 3965 N N . ILE A 1 503 ? -5.357 20.577 9.660 1.00 91.56 503 ILE A N 1
ATOM 3966 C CA . ILE A 1 503 ? -4.428 20.342 10.764 1.00 91.56 503 ILE A CA 1
ATOM 3967 C C . ILE A 1 503 ? -4.942 19.186 11.619 1.00 91.56 503 ILE A C 1
ATOM 3969 O O . ILE A 1 503 ? -6.012 19.249 12.237 1.00 91.56 503 ILE A O 1
ATOM 3973 N N . ASN A 1 504 ? -4.131 18.133 11.701 1.00 89.12 504 ASN A N 1
ATOM 3974 C CA . ASN A 1 504 ? -4.407 16.960 12.516 1.00 89.12 504 ASN A CA 1
ATOM 3975 C C . ASN A 1 504 ? -3.413 16.863 13.677 1.00 89.12 504 ASN A C 1
ATOM 3977 O O . ASN A 1 504 ? -2.240 16.560 13.486 1.00 89.12 504 ASN A O 1
ATOM 3981 N N . VAL A 1 505 ? -3.900 17.093 14.896 1.00 88.62 505 VAL A N 1
ATOM 3982 C CA . VAL A 1 505 ? -3.115 17.037 16.145 1.00 88.62 505 VAL A CA 1
ATOM 3983 C C . VAL A 1 505 ? -3.602 15.917 17.064 1.00 88.62 505 VAL A C 1
ATOM 3985 O O . VAL A 1 505 ? -3.400 15.942 18.280 1.00 88.62 505 VAL A O 1
ATOM 3988 N N . ARG A 1 506 ? -4.267 14.908 16.492 1.00 86.50 506 ARG A N 1
ATOM 3989 C CA . ARG A 1 506 ? -4.837 13.819 17.275 1.00 86.50 506 ARG A CA 1
ATOM 3990 C C . ARG A 1 506 ? -3.760 13.047 18.043 1.00 86.50 506 ARG A C 1
ATOM 3992 O O . ARG A 1 506 ? -2.747 12.631 17.483 1.00 86.50 506 ARG A O 1
ATOM 3999 N N . GLY A 1 507 ? -4.036 12.764 19.314 1.00 79.81 507 GLY A N 1
ATOM 4000 C CA . GLY A 1 507 ? -3.156 11.955 20.164 1.00 79.81 507 GLY A CA 1
ATOM 4001 C C . GLY A 1 507 ? -1.936 12.701 20.706 1.00 79.81 507 GLY A C 1
ATOM 4002 O O . GLY A 1 507 ? -1.090 12.087 21.356 1.00 79.81 507 GLY A O 1
ATOM 4003 N N . LEU A 1 508 ? -1.836 14.015 20.482 1.00 85.00 508 LEU A N 1
ATOM 4004 C CA . LEU A 1 508 ? -0.834 14.856 21.131 1.00 85.00 508 LEU A CA 1
ATOM 4005 C C . LEU A 1 508 ? -1.261 15.154 22.576 1.00 85.00 508 LEU A C 1
ATOM 4007 O O . LEU A 1 508 ? -1.755 16.229 22.898 1.00 85.00 508 LEU A O 1
ATOM 4011 N N . THR A 1 509 ? -1.077 14.184 23.472 1.00 79.81 509 THR A N 1
ATOM 4012 C CA . THR A 1 509 ? -1.566 14.236 24.867 1.00 79.81 509 THR A CA 1
ATOM 4013 C C . THR A 1 509 ? -0.970 15.365 25.715 1.00 79.81 509 THR A C 1
ATOM 4015 O O . THR A 1 509 ? -1.541 15.719 26.748 1.00 79.81 509 THR A O 1
ATOM 4018 N N . LYS A 1 510 ? 0.163 15.939 25.287 1.00 82.50 510 LYS A N 1
ATOM 4019 C CA . LYS A 1 510 ? 0.824 17.099 25.909 1.00 82.50 510 LYS A CA 1
ATOM 4020 C C . LYS A 1 510 ? 0.276 18.448 25.429 1.00 82.50 510 LYS A C 1
ATOM 4022 O O . LYS A 1 510 ? 0.743 19.478 25.906 1.00 82.50 510 LYS A O 1
ATOM 4027 N N . VAL A 1 511 ? -0.669 18.443 24.487 1.00 81.25 511 VAL A N 1
ATOM 4028 C CA . VAL A 1 511 ? -1.340 19.646 23.989 1.00 81.25 511 VAL A CA 1
ATOM 4029 C C . VAL A 1 511 ? -2.552 19.944 24.864 1.00 81.25 511 VAL A C 1
ATOM 4031 O O . VAL A 1 511 ? -3.411 19.086 25.096 1.00 81.25 511 VAL A O 1
ATOM 4034 N N . THR A 1 512 ? -2.593 21.167 25.375 1.00 82.50 512 THR A N 1
ATOM 4035 C CA . THR A 1 512 ? -3.580 21.664 26.330 1.00 82.50 512 THR A CA 1
ATOM 4036 C C . THR A 1 512 ? -4.390 22.818 25.739 1.00 82.50 512 THR A C 1
ATOM 4038 O O . THR A 1 512 ? -4.192 23.235 24.597 1.00 82.50 512 THR A O 1
ATOM 4041 N N . ASP A 1 513 ? -5.284 23.369 26.557 1.00 82.56 513 ASP A N 1
ATOM 4042 C CA . ASP A 1 513 ? -6.057 24.582 26.285 1.00 82.56 513 ASP A CA 1
ATOM 4043 C C . ASP A 1 513 ? -5.199 25.791 25.854 1.00 82.56 513 ASP A C 1
ATOM 4045 O O . ASP A 1 513 ? -5.700 26.703 25.198 1.00 82.56 513 ASP A O 1
ATOM 4049 N N . LYS A 1 514 ? -3.894 25.808 26.168 1.00 84.88 514 LYS A N 1
ATOM 4050 C CA . LYS A 1 514 ? -2.989 26.921 25.830 1.00 84.88 514 LYS A CA 1
ATOM 4051 C C . LYS A 1 514 ? -2.897 27.210 24.332 1.00 84.88 514 LYS A C 1
ATOM 4053 O O . LYS A 1 514 ? -2.641 28.353 23.971 1.00 84.88 514 LYS A O 1
ATOM 4058 N N . VAL A 1 515 ? -3.089 26.210 23.469 1.00 85.38 515 VAL A N 1
ATOM 4059 C CA . VAL A 1 515 ? -3.015 26.389 22.007 1.00 85.38 515 VAL A CA 1
ATOM 4060 C C . VAL A 1 515 ? -4.297 27.013 21.444 1.00 85.38 515 VAL A C 1
ATOM 4062 O O . VAL A 1 515 ? -4.237 27.704 20.430 1.00 85.38 515 VAL A O 1
ATOM 4065 N N . MET A 1 516 ? -5.446 26.844 22.106 1.00 85.69 516 MET A N 1
ATOM 4066 C CA . MET A 1 516 ? -6.757 27.244 21.574 1.00 85.69 516 MET A CA 1
ATOM 4067 C C . MET A 1 516 ? -6.888 28.732 21.238 1.00 85.69 516 MET A C 1
ATOM 4069 O O . MET A 1 516 ? -7.386 29.019 20.149 1.00 85.69 516 MET A O 1
ATOM 4073 N N . PRO A 1 517 ? -6.413 29.686 22.066 1.00 87.00 517 PRO A N 1
ATOM 4074 C CA . PRO A 1 517 ? -6.443 31.099 21.696 1.00 87.00 517 PRO A CA 1
ATOM 4075 C C . PRO A 1 517 ? -5.718 31.384 20.375 1.00 87.00 517 PRO A C 1
ATOM 4077 O O . PRO A 1 517 ? -6.199 32.182 19.574 1.00 87.00 517 PRO A O 1
ATOM 4080 N N . ALA A 1 518 ? -4.602 30.695 20.106 1.00 86.81 518 ALA A N 1
ATOM 4081 C CA . ALA A 1 518 ? -3.869 30.840 18.850 1.00 86.81 518 ALA A CA 1
ATOM 4082 C C . ALA A 1 518 ? -4.616 30.209 17.664 1.00 86.81 518 ALA A C 1
ATOM 4084 O O . ALA A 1 518 ? -4.621 30.796 16.587 1.00 86.81 518 ALA A O 1
ATOM 4085 N N . ILE A 1 519 ? -5.301 29.072 17.860 1.00 88.25 519 ILE A N 1
ATOM 4086 C CA . ILE A 1 519 ? -6.200 28.494 16.839 1.00 88.25 519 ILE A CA 1
ATOM 4087 C C . ILE A 1 519 ? -7.307 29.488 16.492 1.00 88.25 519 ILE A C 1
ATOM 4089 O O . ILE A 1 519 ? -7.550 29.767 15.323 1.00 88.25 519 ILE A O 1
ATOM 4093 N N . ILE A 1 520 ? -7.968 30.039 17.511 1.00 88.75 520 ILE A N 1
ATOM 4094 C CA . ILE A 1 520 ? -9.068 30.992 17.353 1.00 88.75 520 ILE A CA 1
ATOM 4095 C C . ILE A 1 520 ? -8.590 32.242 16.610 1.00 88.75 520 ILE A C 1
ATOM 4097 O O . ILE A 1 520 ? -9.221 32.637 15.629 1.00 88.75 520 ILE A O 1
ATOM 4101 N N . SER A 1 521 ? -7.472 32.840 17.037 1.00 87.25 521 SER A N 1
ATOM 4102 C CA . SER A 1 521 ? -6.881 34.004 16.359 1.00 87.25 521 SER A CA 1
ATOM 4103 C C . SER A 1 521 ? -6.534 33.674 14.909 1.00 87.25 521 SER A C 1
ATOM 4105 O O . SER A 1 521 ? -6.970 34.359 13.988 1.00 87.25 521 SER A O 1
ATOM 4107 N N . GLY A 1 522 ? -5.880 32.530 14.697 1.00 86.44 522 GLY A N 1
ATOM 4108 C CA . GLY A 1 522 ? -5.504 32.011 13.388 1.00 86.44 522 GLY A CA 1
ATOM 4109 C C . GLY A 1 522 ? -6.665 31.540 12.509 1.00 86.44 522 GLY A C 1
ATOM 4110 O O . GLY A 1 522 ? -6.409 31.082 11.404 1.00 86.44 522 GLY A O 1
ATOM 4111 N N . LEU A 1 523 ? -7.927 31.626 12.934 1.00 90.12 523 LEU A N 1
ATOM 4112 C CA . LEU A 1 523 ? -9.097 31.413 12.070 1.00 90.12 523 LEU A CA 1
ATOM 4113 C C . LEU A 1 523 ? -9.850 32.715 11.779 1.00 90.12 523 LEU A C 1
ATOM 4115 O O . LEU A 1 523 ? -10.533 32.815 10.757 1.00 90.12 523 LEU A O 1
ATOM 4119 N N . ARG A 1 524 ? -9.736 33.722 12.653 1.00 85.88 524 ARG A N 1
ATOM 4120 C CA . ARG A 1 524 ? -10.445 34.997 12.499 1.00 85.88 524 ARG A CA 1
ATOM 4121 C C . ARG A 1 524 ? -10.020 35.705 11.212 1.00 85.88 524 ARG A C 1
ATOM 4123 O O . ARG A 1 524 ? -8.851 35.740 10.849 1.00 85.88 524 ARG A O 1
ATOM 4130 N N . GLY A 1 525 ? -11.000 36.279 10.515 1.00 82.00 525 GLY A N 1
ATOM 4131 C CA . GLY A 1 525 ? -10.767 37.082 9.310 1.00 82.00 525 GLY A CA 1
ATOM 4132 C C . GLY A 1 525 ? -10.339 36.300 8.061 1.00 82.00 525 GLY A C 1
ATOM 4133 O O . GLY A 1 525 ? -10.045 36.930 7.049 1.00 82.00 525 GLY A O 1
ATOM 4134 N N . LYS A 1 526 ? -10.312 34.958 8.090 1.00 88.88 526 LYS A N 1
ATOM 4135 C CA . LYS A 1 526 ? -9.948 34.142 6.920 1.00 88.88 526 LYS A CA 1
ATOM 4136 C C . LYS A 1 526 ? -11.147 33.826 6.026 1.00 88.88 526 LYS A C 1
ATOM 4138 O O . LYS A 1 526 ? -12.250 33.575 6.502 1.00 88.88 526 LYS A O 1
ATOM 4143 N N . ALA A 1 527 ? -10.908 33.750 4.718 1.00 90.25 527 ALA A N 1
ATOM 4144 C CA . ALA A 1 527 ? -11.896 33.355 3.710 1.00 90.25 527 ALA A CA 1
ATOM 4145 C C . ALA A 1 527 ? -11.764 31.865 3.328 1.00 90.25 527 ALA A C 1
ATOM 4147 O O . ALA A 1 527 ? -11.650 31.519 2.152 1.00 90.25 527 ALA A O 1
ATOM 4148 N N . LEU A 1 528 ? -11.736 30.979 4.331 1.00 93.88 528 LEU A N 1
ATOM 4149 C CA . LEU A 1 528 ? -11.561 29.539 4.119 1.00 93.88 528 LEU A CA 1
ATOM 4150 C C . LEU A 1 528 ? -12.738 28.934 3.338 1.00 93.88 528 LEU A C 1
ATOM 4152 O O . LEU A 1 528 ? -13.894 29.161 3.682 1.00 93.88 528 LEU A O 1
ATOM 4156 N N . ARG A 1 529 ? -12.423 28.101 2.341 1.00 93.88 529 ARG A N 1
ATOM 4157 C CA . ARG A 1 529 ? -13.337 27.190 1.635 1.00 93.88 529 ARG A CA 1
ATOM 4158 C C . ARG A 1 529 ? -13.357 25.806 2.276 1.00 93.88 529 ARG A C 1
ATOM 4160 O O . ARG A 1 529 ? -14.410 25.173 2.323 1.00 93.88 529 ARG A O 1
ATOM 4167 N N . LYS A 1 530 ? -12.222 25.329 2.796 1.00 92.56 530 LYS A N 1
ATOM 4168 C CA . LYS A 1 530 ? -12.122 24.030 3.481 1.00 92.56 530 LYS A CA 1
ATOM 4169 C C . LYS A 1 530 ? -11.421 24.169 4.821 1.00 92.56 530 LYS A C 1
ATOM 4171 O O . LYS A 1 530 ? -10.342 24.752 4.905 1.00 92.56 530 LYS A O 1
ATOM 4176 N N . LEU A 1 531 ? -12.011 23.564 5.846 1.00 94.06 531 LEU A N 1
ATOM 4177 C CA . LEU A 1 531 ? -11.434 23.484 7.180 1.00 94.06 531 LEU A CA 1
ATOM 4178 C C . LEU A 1 531 ? -11.544 22.058 7.709 1.00 94.06 531 LEU A C 1
ATOM 4180 O O . LEU A 1 531 ? -12.642 21.514 7.842 1.00 94.06 531 LEU A O 1
ATOM 4184 N N . HIS A 1 532 ? -10.404 21.470 8.049 1.00 91.75 532 HIS A N 1
ATOM 4185 C CA . HIS A 1 532 ? -10.318 20.204 8.754 1.00 91.75 532 HIS A CA 1
ATOM 4186 C C . HIS A 1 532 ? -9.450 20.372 10.000 1.00 91.75 532 HIS A C 1
ATOM 4188 O O . HIS A 1 532 ? -8.257 20.635 9.906 1.00 91.75 532 HIS A O 1
ATOM 4194 N N . LEU A 1 533 ? -10.064 20.222 11.173 1.00 91.12 533 LEU A N 1
ATOM 4195 C CA . LEU A 1 533 ? -9.381 20.289 12.461 1.00 91.12 533 LEU A CA 1
ATOM 4196 C C . LEU A 1 533 ? -9.660 19.022 13.258 1.00 91.12 533 LEU A C 1
ATOM 4198 O O . LEU A 1 533 ? -10.796 18.745 13.657 1.00 91.12 533 LEU A O 1
ATOM 4202 N N . ASN A 1 534 ? -8.607 18.246 13.501 1.00 89.50 534 ASN A N 1
ATOM 4203 C CA . ASN A 1 534 ? -8.694 17.031 14.296 1.00 89.50 534 ASN A CA 1
ATOM 4204 C C . ASN A 1 534 ? -8.011 17.222 15.652 1.00 89.50 534 ASN A C 1
ATOM 4206 O O . ASN A 1 534 ? -6.799 17.054 15.783 1.00 89.50 534 ASN A O 1
ATOM 4210 N N . LEU A 1 535 ? -8.824 17.567 16.654 1.00 86.00 535 LEU A N 1
ATOM 4211 C CA . LEU A 1 535 ? -8.424 17.822 18.041 1.00 86.00 535 LEU A CA 1
ATOM 4212 C C . LEU A 1 535 ? -8.645 16.596 18.945 1.00 86.00 535 LEU A C 1
ATOM 4214 O O . LEU A 1 535 ? -8.597 16.705 20.170 1.00 86.00 535 LEU A O 1
ATOM 4218 N N . ALA A 1 536 ? -8.913 15.424 18.366 1.00 83.38 536 ALA A N 1
ATOM 4219 C CA . ALA A 1 536 ? -9.224 14.226 19.133 1.00 83.38 536 ALA A CA 1
ATOM 4220 C C . ALA A 1 536 ? -8.092 13.849 20.107 1.00 83.38 536 ALA A C 1
ATOM 4222 O O . ALA A 1 536 ? -6.914 13.916 19.757 1.00 83.38 536 ALA A O 1
ATOM 4223 N N . GLN A 1 537 ? -8.446 13.389 21.309 1.00 79.31 537 GLN A N 1
ATOM 4224 C CA . GLN A 1 537 ? -7.497 13.004 22.367 1.00 79.31 537 GLN A CA 1
ATOM 4225 C C . GLN A 1 537 ? -6.608 14.159 22.870 1.00 79.31 537 GLN A C 1
ATOM 4227 O O . GLN A 1 537 ? -5.539 13.920 23.433 1.00 79.31 537 GLN A O 1
ATOM 4232 N N . THR A 1 538 ? -7.044 15.409 22.684 1.00 78.75 538 THR A N 1
ATOM 4233 C CA . THR A 1 538 ? -6.433 16.594 23.309 1.00 78.75 538 THR A CA 1
ATOM 4234 C C . THR A 1 538 ? -7.288 17.085 24.484 1.00 78.75 538 THR A C 1
ATOM 4236 O O . THR A 1 538 ? -8.485 16.793 24.567 1.00 78.75 538 THR A O 1
ATOM 4239 N N . ARG A 1 539 ? -6.686 17.813 25.433 1.00 73.88 539 ARG A N 1
ATOM 4240 C CA . ARG A 1 539 ? -7.330 18.203 26.704 1.00 73.88 539 ARG A CA 1
ATOM 4241 C C . ARG A 1 539 ? -8.057 19.559 26.626 1.00 73.88 539 ARG A C 1
ATOM 4243 O O . ARG A 1 539 ? -7.781 20.423 27.450 1.00 73.88 539 ARG A O 1
ATOM 4250 N N . GLN A 1 540 ? -8.965 19.737 25.662 1.00 75.94 540 GLN A N 1
ATOM 4251 C CA . GLN A 1 540 ? -9.695 21.006 25.471 1.00 75.94 540 GLN A CA 1
ATOM 4252 C C . GLN A 1 540 ? -10.890 21.159 26.417 1.00 75.94 540 GLN A C 1
ATOM 4254 O O . GLN A 1 540 ? -11.648 20.207 26.590 1.00 75.94 540 GLN A O 1
ATOM 4259 N N . SER A 1 541 ? -11.077 22.349 26.988 1.00 81.00 541 SER A N 1
ATOM 4260 C CA . SER A 1 541 ? -12.203 22.771 27.834 1.00 81.00 541 SER A CA 1
ATOM 4261 C C . SER A 1 541 ? -13.428 23.232 27.031 1.00 81.00 541 SER A C 1
ATOM 4263 O O . SER A 1 541 ? -13.298 23.718 25.910 1.00 81.00 541 SER A O 1
ATOM 4265 N N . ASP A 1 542 ? -14.630 23.129 27.616 1.00 80.62 542 ASP A N 1
ATOM 4266 C CA . ASP A 1 542 ? -15.882 23.562 26.968 1.00 80.62 542 ASP A CA 1
ATOM 4267 C C . ASP A 1 542 ? -15.902 25.056 26.620 1.00 80.62 542 ASP A C 1
ATOM 4269 O O . ASP A 1 542 ? -16.454 25.448 25.598 1.00 80.62 542 ASP A O 1
ATOM 4273 N N . ALA A 1 543 ? -15.300 25.901 27.464 1.00 81.75 543 ALA A N 1
ATOM 4274 C CA . ALA A 1 543 ? -15.248 27.342 27.230 1.00 81.75 543 ALA A CA 1
ATOM 4275 C C . ALA A 1 543 ? -14.474 27.657 25.942 1.00 81.75 543 ALA A C 1
ATOM 4277 O O . ALA A 1 543 ? -14.978 28.356 25.067 1.00 81.75 543 ALA A O 1
ATOM 4278 N N . LEU A 1 544 ? -13.292 27.059 25.780 1.00 80.19 544 LEU A N 1
ATOM 4279 C CA . LEU A 1 544 ? -12.462 27.256 24.593 1.00 80.19 544 LEU A CA 1
ATOM 4280 C C . LEU A 1 544 ? -12.996 26.505 23.368 1.00 80.19 544 LEU A C 1
ATOM 4282 O O . LEU A 1 544 ? -12.835 26.977 22.244 1.00 80.19 544 LEU A O 1
ATOM 4286 N N . GLY A 1 545 ? -13.671 25.368 23.563 1.00 82.81 545 GLY A N 1
ATOM 4287 C CA . GLY A 1 545 ? -14.437 24.699 22.510 1.00 82.81 545 GLY A CA 1
ATOM 4288 C C . GLY A 1 545 ? -15.548 25.596 21.959 1.00 82.81 545 GLY A C 1
ATOM 4289 O O . GLY A 1 545 ? -15.643 25.790 20.747 1.00 82.81 545 GLY A O 1
ATOM 4290 N N . SER A 1 546 ? -16.336 26.208 22.844 1.00 85.75 546 SER A N 1
ATOM 4291 C CA . SER A 1 546 ? -17.371 27.185 22.496 1.00 85.75 546 SER A CA 1
ATOM 4292 C C . SER A 1 546 ? -16.777 28.400 21.775 1.00 85.75 546 SER A C 1
ATOM 4294 O O . SER A 1 546 ? -17.242 28.735 20.686 1.00 85.75 546 SER A O 1
ATOM 4296 N N . GLU A 1 547 ? -15.692 28.991 22.281 1.00 87.19 547 GLU A N 1
ATOM 4297 C CA . GLU A 1 547 ? -15.007 30.103 21.605 1.00 87.19 547 GLU A CA 1
ATOM 4298 C C . GLU A 1 547 ? -14.493 29.740 20.207 1.00 87.19 547 GLU A C 1
ATOM 4300 O O . GLU A 1 547 ? -14.672 30.521 19.268 1.00 87.19 547 GLU A O 1
ATOM 4305 N N . LEU A 1 548 ? -13.911 28.546 20.038 1.00 87.69 548 LEU A N 1
ATOM 4306 C CA . LEU A 1 548 ? -13.515 28.032 18.727 1.00 87.69 548 LEU A CA 1
ATOM 4307 C C . LEU A 1 548 ? -14.712 27.951 17.790 1.00 87.69 548 LEU A C 1
ATOM 4309 O O . LEU A 1 548 ? -14.635 28.435 16.665 1.00 87.69 548 LEU A O 1
ATOM 4313 N N . THR A 1 549 ? -15.815 27.361 18.246 1.00 87.19 549 THR A N 1
ATOM 4314 C CA . THR A 1 549 ? -17.006 27.222 17.406 1.00 87.19 549 THR A CA 1
ATOM 4315 C C . THR A 1 549 ? -17.588 28.578 17.024 1.00 87.19 549 THR A C 1
ATOM 4317 O O . THR A 1 549 ? -17.839 28.779 15.842 1.00 87.19 549 THR A O 1
ATOM 4320 N N . MET A 1 550 ? -17.663 29.543 17.951 1.00 87.38 550 MET A N 1
ATOM 4321 C CA . MET A 1 550 ? -18.081 30.921 17.656 1.00 87.38 550 MET A CA 1
ATOM 4322 C C . MET A 1 550 ? -17.174 31.600 16.626 1.00 87.38 550 MET A C 1
ATOM 4324 O O . MET A 1 550 ? -17.656 32.335 15.766 1.00 87.38 550 MET A O 1
ATOM 4328 N N . ALA A 1 551 ? -15.864 31.345 16.666 1.00 88.56 551 ALA A N 1
ATOM 4329 C CA . ALA A 1 551 ? -14.942 31.875 15.666 1.00 88.56 551 ALA A CA 1
ATOM 4330 C C . ALA A 1 551 ? -15.232 31.334 14.254 1.00 88.56 551 ALA A C 1
ATOM 4332 O O . ALA A 1 551 ? -15.010 32.047 13.272 1.00 88.56 551 ALA A O 1
ATOM 4333 N N . LEU A 1 552 ? -15.790 30.120 14.135 1.00 91.25 552 LEU A N 1
ATOM 4334 C CA . LEU A 1 552 ? -16.185 29.551 12.843 1.00 91.25 552 LEU A CA 1
ATOM 4335 C C . LEU A 1 552 ? -17.309 30.350 12.169 1.00 91.25 552 LEU A C 1
ATOM 4337 O O . LEU A 1 552 ? -17.365 30.364 10.943 1.00 91.25 552 LEU A O 1
ATOM 4341 N N . ALA A 1 553 ? -18.160 31.059 12.921 1.00 88.94 553 ALA A N 1
ATOM 4342 C CA . ALA A 1 553 ? -19.232 31.894 12.363 1.00 88.94 553 ALA A CA 1
ATOM 4343 C C . ALA A 1 553 ? -18.712 32.991 11.407 1.00 88.94 553 ALA A C 1
ATOM 4345 O O . ALA A 1 553 ? -19.431 33.453 10.520 1.00 88.94 553 ALA A O 1
ATOM 4346 N N . GLY A 1 554 ? -17.446 33.402 11.560 1.00 87.62 554 GLY A N 1
ATOM 4347 C CA . GLY A 1 554 ? -16.786 34.344 10.654 1.00 87.62 554 GLY A CA 1
ATOM 4348 C C . GLY A 1 554 ? -16.425 33.758 9.281 1.00 87.62 554 GLY A C 1
ATOM 4349 O O . GLY A 1 554 ? -16.206 34.514 8.336 1.00 87.62 554 GLY A O 1
ATOM 4350 N N . LEU A 1 555 ? -16.393 32.430 9.133 1.00 92.12 555 LEU A N 1
ATOM 4351 C CA . LEU A 1 555 ? -15.943 31.724 7.927 1.00 92.12 555 LEU A CA 1
ATOM 4352 C C . LEU A 1 555 ? -17.091 31.515 6.923 1.00 92.12 555 LEU A C 1
ATOM 4354 O O . LEU A 1 555 ? -17.458 30.392 6.586 1.00 92.12 555 LEU A O 1
ATOM 4358 N N . ARG A 1 556 ? -17.674 32.606 6.415 1.00 89.12 556 ARG A N 1
ATOM 4359 C CA . ARG A 1 556 ? -18.883 32.555 5.560 1.00 89.12 556 ARG A CA 1
ATOM 4360 C C . ARG A 1 556 ? -18.705 31.847 4.210 1.00 89.12 556 ARG A C 1
ATOM 4362 O O . ARG A 1 556 ? -19.690 31.434 3.607 1.00 89.12 556 ARG A O 1
ATOM 4369 N N . GLN A 1 557 ? -17.467 31.715 3.734 1.00 91.50 557 GLN A N 1
ATOM 4370 C CA . GLN A 1 557 ? -17.131 31.065 2.458 1.00 91.50 557 GLN A CA 1
ATOM 4371 C C . GLN A 1 557 ? -16.879 29.552 2.594 1.00 91.50 557 GLN A C 1
ATOM 4373 O O . GLN A 1 557 ? -16.508 28.902 1.618 1.00 91.50 557 GLN A O 1
ATOM 4378 N N . LEU A 1 558 ? -17.062 28.986 3.792 1.00 94.19 558 LEU A N 1
ATOM 4379 C CA . LEU A 1 558 ? -16.704 27.604 4.076 1.00 94.19 558 LEU A CA 1
ATOM 4380 C C . LEU A 1 558 ? -17.659 26.623 3.381 1.00 94.19 558 LEU A C 1
ATOM 4382 O O . LEU A 1 558 ? -18.852 26.591 3.664 1.00 94.19 558 LEU A O 1
ATOM 4386 N N . GLU A 1 559 ? -17.115 25.794 2.491 1.00 94.06 559 GLU A N 1
ATOM 4387 C CA . GLU A 1 559 ? -17.832 24.758 1.738 1.00 94.06 559 GLU A CA 1
ATOM 4388 C C . GLU A 1 559 ? -17.738 23.384 2.415 1.00 94.06 559 GLU A C 1
ATOM 4390 O O . GLU A 1 559 ? -18.683 22.592 2.327 1.00 94.06 559 GLU A O 1
ATOM 4395 N N . ILE A 1 560 ? -16.606 23.095 3.076 1.00 92.50 560 ILE A N 1
ATOM 4396 C CA . ILE A 1 560 ? -16.319 21.811 3.734 1.00 92.50 560 ILE A CA 1
ATOM 4397 C C . ILE A 1 560 ? -15.818 22.041 5.163 1.00 92.50 560 ILE A C 1
ATOM 4399 O O . ILE A 1 560 ? -14.773 22.663 5.360 1.00 92.50 560 ILE A O 1
ATOM 4403 N N . LEU A 1 561 ? -16.512 21.458 6.147 1.00 93.56 561 LEU A N 1
ATOM 4404 C CA . LEU A 1 561 ? -16.143 21.514 7.566 1.00 93.56 561 LEU A CA 1
ATOM 4405 C C . LEU A 1 561 ? -15.950 20.112 8.158 1.00 93.56 561 LEU A C 1
ATOM 4407 O O . LEU A 1 561 ? -16.899 19.338 8.275 1.00 93.56 561 LEU A O 1
ATOM 4411 N N . LYS A 1 562 ? -14.738 19.787 8.606 1.00 92.19 562 LYS A N 1
ATOM 4412 C CA . LYS A 1 562 ? -14.443 18.546 9.334 1.00 92.19 562 LYS A CA 1
ATOM 4413 C C . LYS A 1 562 ? -13.887 18.876 10.718 1.00 92.19 562 LYS A C 1
ATOM 4415 O O . LYS A 1 562 ? -12.805 19.445 10.821 1.00 92.19 562 LYS A O 1
ATOM 4420 N N . LEU A 1 563 ? -14.602 18.505 11.775 1.00 90.81 563 LEU A N 1
ATOM 4421 C CA . LEU A 1 563 ? -14.241 18.835 13.155 1.00 90.81 563 LEU A CA 1
ATOM 4422 C C . LEU A 1 563 ? -14.352 17.603 14.056 1.00 90.81 563 LEU A C 1
ATOM 4424 O O . LEU A 1 563 ? -15.390 16.937 14.100 1.00 90.81 563 LEU A O 1
ATOM 4428 N N . TYR A 1 564 ? -13.276 17.298 14.783 1.00 88.81 564 TYR A N 1
ATOM 4429 C CA . TYR A 1 564 ? -13.201 16.112 15.638 1.00 88.81 564 TYR A CA 1
ATOM 4430 C C . TYR A 1 564 ? -12.872 16.483 17.087 1.00 88.81 564 TYR A C 1
ATOM 4432 O O . TYR A 1 564 ? -11.738 16.832 17.403 1.00 88.81 564 TYR A O 1
ATOM 4440 N N . PHE A 1 565 ? -13.851 16.291 17.970 1.00 84.81 565 PHE A N 1
ATOM 4441 C CA . PHE A 1 565 ? -13.767 16.350 19.433 1.00 84.81 565 PHE A CA 1
ATOM 4442 C C . PHE A 1 565 ? -13.906 14.946 20.048 1.00 84.81 565 PHE A C 1
ATOM 4444 O O . PHE A 1 565 ? -14.676 14.707 20.980 1.00 84.81 565 PHE A O 1
ATOM 4451 N N . THR A 1 566 ? -13.230 13.955 19.463 1.00 80.56 566 THR A N 1
ATOM 4452 C CA . THR A 1 566 ? -13.293 12.569 19.952 1.00 80.56 566 THR A CA 1
ATOM 4453 C C . THR A 1 566 ? -12.400 12.409 21.182 1.00 80.56 566 THR A C 1
ATOM 4455 O O . THR A 1 566 ? -11.217 12.720 21.093 1.00 80.56 566 THR A O 1
ATOM 4458 N N . GLU A 1 567 ? -12.935 11.882 22.288 1.00 73.44 567 GLU A N 1
ATOM 4459 C CA . GLU A 1 567 ? -12.210 11.717 23.563 1.00 73.44 567 GLU A CA 1
ATOM 4460 C C . GLU A 1 567 ? -11.748 13.064 24.156 1.00 73.44 567 GLU A C 1
ATOM 4462 O O . GLU A 1 567 ? -10.638 13.194 24.669 1.00 73.44 567 GLU A O 1
ATOM 4467 N N . CYS A 1 568 ? -12.623 14.073 24.081 1.00 76.00 568 CYS A N 1
ATOM 4468 C CA . CYS A 1 568 ? -12.446 15.394 24.691 1.00 76.00 568 CYS A CA 1
ATOM 4469 C C . CYS A 1 568 ? -13.460 15.570 25.845 1.00 76.00 568 CYS A C 1
ATOM 4471 O O . CYS A 1 568 ? -14.500 16.200 25.650 1.00 76.00 568 CYS A O 1
ATOM 4473 N N . PRO A 1 569 ? -13.195 15.029 27.052 1.00 66.19 569 PRO A N 1
ATOM 4474 C CA . PRO A 1 569 ? -14.209 14.869 28.104 1.00 66.19 569 PRO A CA 1
ATOM 4475 C C . PRO A 1 569 ? -14.727 16.163 28.723 1.00 66.19 569 PRO A C 1
ATOM 4477 O O . PRO A 1 569 ? -15.755 16.164 29.395 1.00 66.19 569 PRO A O 1
ATOM 4480 N N . ARG A 1 570 ? -14.031 17.279 28.502 1.00 73.69 570 ARG A N 1
ATOM 4481 C CA . ARG A 1 570 ? -14.454 18.589 28.996 1.00 73.69 570 ARG A CA 1
ATOM 4482 C C . ARG A 1 570 ? -15.305 19.362 27.992 1.00 73.69 570 ARG A C 1
ATOM 4484 O O . ARG A 1 570 ? -15.712 20.454 28.346 1.00 73.69 570 ARG A O 1
ATOM 4491 N N . VAL A 1 571 ? -15.562 18.845 26.788 1.00 80.81 571 VAL A N 1
ATOM 4492 C CA . VAL A 1 571 ? -16.495 19.456 25.825 1.00 80.81 571 VAL A CA 1
ATOM 4493 C C . VAL A 1 571 ? -17.928 19.103 26.237 1.00 80.81 571 VAL A C 1
ATOM 4495 O O . VAL A 1 571 ? -18.229 17.928 26.458 1.00 80.81 571 VAL A O 1
ATOM 4498 N N . ALA A 1 572 ? -18.795 20.109 26.350 1.00 84.31 572 ALA A N 1
ATOM 4499 C CA . ALA A 1 572 ? -20.159 20.016 26.872 1.00 84.31 572 ALA A CA 1
ATOM 4500 C C . ALA A 1 572 ? -21.156 20.794 25.985 1.00 84.31 572 ALA A C 1
ATOM 4502 O O . ALA A 1 572 ? -20.888 21.086 24.816 1.00 84.31 572 ALA A O 1
ATOM 4503 N N . ASP A 1 573 ? -22.336 21.106 26.529 1.00 89.31 573 ASP A N 1
ATOM 4504 C CA . ASP A 1 573 ? -23.463 21.690 25.790 1.00 89.31 573 ASP A CA 1
ATOM 4505 C C . ASP A 1 573 ? -23.191 23.066 25.198 1.00 89.31 573 ASP A C 1
ATOM 4507 O O . ASP A 1 573 ? -23.747 23.388 24.143 1.00 89.31 573 ASP A O 1
ATOM 4511 N N . LYS A 1 574 ? -22.330 23.878 25.831 1.00 88.94 574 LYS A N 1
ATOM 4512 C CA . LYS A 1 574 ? -22.028 25.215 25.308 1.00 88.94 574 LYS A CA 1
ATOM 4513 C C . LYS A 1 574 ? -21.320 25.108 23.967 1.00 88.94 574 LYS A C 1
ATOM 4515 O O . LYS A 1 574 ? -21.715 25.795 23.035 1.00 88.94 574 LYS A O 1
ATOM 4520 N N . THR A 1 575 ? -20.347 24.204 23.832 1.00 90.38 575 THR A N 1
ATOM 4521 C CA . THR A 1 575 ? -19.661 23.976 22.551 1.00 90.38 575 THR A CA 1
ATOM 4522 C C . THR A 1 575 ? -20.629 23.527 21.452 1.00 90.38 575 THR A C 1
ATOM 4524 O O . THR A 1 575 ? -20.586 24.059 20.344 1.00 90.38 575 THR A O 1
ATOM 4527 N N . ALA A 1 576 ? -21.526 22.574 21.732 1.00 89.75 576 ALA A N 1
ATOM 4528 C CA . ALA A 1 576 ? -22.498 22.110 20.734 1.00 89.75 576 ALA A CA 1
ATOM 4529 C C . ALA A 1 576 ? -23.517 23.192 20.348 1.00 89.75 576 ALA A C 1
ATOM 4531 O O . ALA A 1 576 ? -23.821 23.349 19.165 1.00 89.75 576 ALA A O 1
ATOM 4532 N N . THR A 1 577 ? -23.993 23.968 21.324 1.00 91.06 577 THR A N 1
ATOM 4533 C CA . THR A 1 577 ? -24.922 25.081 21.089 1.00 91.06 577 THR A CA 1
ATOM 4534 C C . THR A 1 577 ? -24.259 26.174 20.258 1.00 91.06 577 THR A C 1
ATOM 4536 O O . THR A 1 577 ? -24.791 26.548 19.219 1.00 91.06 577 THR A O 1
ATOM 4539 N N . SER A 1 578 ? -23.056 26.611 20.641 1.00 92.94 578 SER A N 1
ATOM 4540 C CA . SER A 1 578 ? -22.287 27.617 19.901 1.00 92.94 578 SER A CA 1
ATOM 4541 C C . SER A 1 578 ? -21.925 27.163 18.484 1.00 92.94 578 SER A C 1
ATOM 4543 O O . SER A 1 578 ? -21.925 27.978 17.559 1.00 92.94 578 SER A O 1
ATOM 4545 N N . LEU A 1 579 ? -21.659 25.867 18.273 1.00 93.44 579 LEU A N 1
ATOM 4546 C CA . LEU A 1 579 ? -21.511 25.315 16.925 1.00 93.44 579 LEU A CA 1
ATOM 4547 C C . LEU A 1 579 ? -22.819 25.413 16.138 1.00 93.44 579 LEU A C 1
ATOM 4549 O O . LEU A 1 579 ? -22.784 25.821 14.982 1.00 93.44 579 LEU A O 1
ATOM 4553 N N . GLY A 1 580 ? -23.954 25.078 16.755 1.00 92.31 580 GLY A N 1
ATOM 4554 C CA . GLY A 1 580 ? -25.282 25.279 16.175 1.00 92.31 580 GLY A CA 1
ATOM 4555 C C . GLY A 1 580 ? -25.507 26.725 15.734 1.00 92.31 580 GLY A C 1
ATOM 4556 O O . GLY A 1 580 ? -25.828 26.963 14.574 1.00 92.31 580 GLY A O 1
ATOM 4557 N N . ASP A 1 581 ? -25.260 27.691 16.616 1.00 92.81 581 ASP A N 1
ATOM 4558 C CA . ASP A 1 581 ? -25.383 29.122 16.310 1.00 92.81 581 ASP A CA 1
ATOM 4559 C C . ASP A 1 581 ? -24.473 29.539 15.146 1.00 92.81 581 ASP A C 1
ATOM 4561 O O . ASP A 1 581 ? -24.884 30.272 14.249 1.00 92.81 581 ASP A O 1
ATOM 4565 N N . SER A 1 582 ? -23.252 29.007 15.105 1.00 93.06 582 SER A N 1
ATOM 4566 C CA . SER A 1 582 ? -22.284 29.310 14.046 1.00 93.06 582 SER A CA 1
ATOM 4567 C C . SER A 1 582 ? -22.673 28.708 12.697 1.00 93.06 582 SER A C 1
ATOM 4569 O O . SER A 1 582 ? -22.453 29.335 11.663 1.00 93.06 582 SER A O 1
ATOM 4571 N N . LEU A 1 583 ? -23.288 27.522 12.686 1.00 92.06 583 LEU A N 1
ATOM 4572 C CA . LEU A 1 583 ? -23.794 26.890 11.465 1.00 92.06 583 LEU A CA 1
ATOM 4573 C C . LEU A 1 583 ? -24.909 27.720 10.803 1.00 92.06 583 LEU A C 1
ATOM 4575 O O . LEU A 1 583 ? -25.024 27.678 9.581 1.00 92.06 583 LEU A O 1
ATOM 4579 N N . GLN A 1 584 ? -25.673 28.517 11.566 1.00 90.00 584 GLN A N 1
ATOM 4580 C CA . GLN A 1 584 ? -26.779 29.333 11.032 1.00 90.00 584 GLN A CA 1
ATOM 4581 C C . GLN A 1 584 ? -26.342 30.365 9.991 1.00 90.00 584 GLN A C 1
ATOM 4583 O O . GLN A 1 584 ? -27.132 30.757 9.135 1.00 90.00 584 GLN A O 1
ATOM 4588 N N . VAL A 1 585 ? -25.085 30.803 10.057 1.00 89.69 585 VAL A N 1
ATOM 4589 C CA . VAL A 1 585 ? -24.528 31.835 9.173 1.00 89.69 585 VAL A CA 1
ATOM 4590 C C . VAL A 1 585 ? -23.593 31.264 8.096 1.00 89.69 585 VAL A C 1
ATOM 4592 O O . VAL A 1 585 ? -22.994 32.024 7.334 1.00 89.69 585 VAL A O 1
ATOM 4595 N N . MET A 1 586 ? -23.459 29.933 8.003 1.00 91.31 586 MET A N 1
ATOM 4596 C CA . MET A 1 586 ? -22.597 29.239 7.032 1.00 91.31 586 MET A CA 1
ATOM 4597 C C . MET A 1 586 ? -23.357 28.849 5.755 1.00 91.31 586 MET A C 1
ATOM 4599 O O . MET A 1 586 ? -23.544 27.672 5.444 1.00 91.31 586 MET A O 1
ATOM 4603 N N . GLU A 1 587 ? -23.783 29.844 4.979 1.00 86.88 587 GLU A N 1
ATOM 4604 C CA . GLU A 1 587 ? -24.628 29.651 3.787 1.00 86.88 587 GLU A CA 1
ATOM 4605 C C . GLU A 1 587 ? -23.989 28.780 2.687 1.00 86.88 587 GLU A C 1
ATOM 4607 O O . GLU A 1 587 ? -24.692 28.137 1.903 1.00 86.88 587 GLU A O 1
ATOM 4612 N N . MET A 1 588 ? -22.654 28.749 2.620 1.00 92.75 588 MET A N 1
ATOM 4613 C CA . MET A 1 588 ? -21.895 28.024 1.594 1.00 92.75 588 MET A CA 1
ATOM 4614 C C . MET A 1 588 ? -21.627 26.552 1.940 1.00 92.75 588 MET A C 1
ATOM 4616 O O . MET A 1 588 ? -21.160 25.807 1.075 1.00 92.75 588 MET A O 1
ATOM 4620 N N . LEU A 1 589 ? -21.938 26.111 3.164 1.00 94.12 589 LEU A N 1
ATOM 4621 C CA . LEU A 1 589 ? -21.550 24.790 3.651 1.00 94.12 589 LEU A CA 1
ATOM 4622 C C . LEU A 1 589 ? -22.308 23.676 2.916 1.00 94.12 589 LEU A C 1
ATOM 4624 O O . LEU A 1 589 ? -23.538 23.607 2.934 1.00 94.12 589 LEU A O 1
ATOM 4628 N N . SER A 1 590 ? -21.550 22.784 2.278 1.00 91.50 590 SER A N 1
ATOM 4629 C CA . SER A 1 590 ? -22.074 21.710 1.424 1.00 91.50 590 SER A CA 1
ATOM 4630 C C . SER A 1 590 ? -21.702 20.306 1.906 1.00 91.50 590 SER A C 1
ATOM 4632 O O . SER A 1 590 ? -22.421 19.344 1.609 1.00 91.50 590 SER A O 1
ATOM 4634 N N . GLU A 1 591 ? -20.615 20.186 2.673 1.00 90.81 591 GLU A N 1
ATOM 4635 C CA . GLU A 1 591 ? -20.158 18.940 3.280 1.00 90.81 591 GLU A CA 1
ATOM 4636 C C . GLU A 1 591 ? -19.672 19.151 4.716 1.00 90.81 591 GLU A C 1
ATOM 4638 O O . GLU A 1 591 ? -18.904 20.073 4.999 1.00 90.81 591 GLU A O 1
ATOM 4643 N N . SER A 1 592 ? -20.060 18.253 5.627 1.00 89.88 592 SER A N 1
ATOM 4644 C CA . SER A 1 592 ? -19.536 18.265 6.991 1.00 89.88 592 SER A CA 1
ATOM 4645 C C . SER A 1 592 ? -19.333 16.886 7.613 1.00 89.88 592 SER A C 1
ATOM 4647 O O . SER A 1 592 ? -20.093 15.940 7.378 1.00 89.88 592 SER A O 1
ATOM 4649 N N . ILE A 1 593 ? -18.285 16.787 8.435 1.00 87.31 593 ILE A N 1
ATOM 4650 C CA . ILE A 1 593 ? -18.013 15.646 9.313 1.00 87.31 593 ILE A CA 1
ATOM 4651 C C . ILE A 1 593 ? -17.777 16.177 10.719 1.00 87.31 593 ILE A C 1
ATOM 4653 O O . ILE A 1 593 ? -16.764 16.823 10.974 1.00 87.31 593 ILE A O 1
ATOM 4657 N N . LEU A 1 594 ? -18.691 15.880 11.635 1.00 89.31 594 LEU A N 1
ATOM 4658 C CA . LEU A 1 594 ? -18.622 16.337 13.018 1.00 89.31 594 LEU A CA 1
ATOM 4659 C C . LEU A 1 594 ? -18.590 15.120 13.937 1.00 89.31 594 LEU A C 1
ATOM 4661 O O . LEU A 1 594 ? -19.477 14.268 13.888 1.00 89.31 594 LEU A O 1
ATOM 4665 N N . CYS A 1 595 ? -17.531 15.005 14.733 1.00 87.25 595 CYS A N 1
ATOM 4666 C CA . CYS A 1 595 ? -17.321 13.867 15.621 1.00 87.25 595 CYS A CA 1
ATOM 4667 C C . CYS A 1 595 ? -17.181 14.333 17.069 1.00 87.25 595 CYS A C 1
ATOM 4669 O O . CYS A 1 595 ? -16.135 14.850 17.449 1.00 87.25 595 CYS A O 1
ATOM 4671 N N . PHE A 1 596 ? -18.189 14.063 17.885 1.00 85.12 596 PHE A N 1
ATOM 4672 C CA . PHE A 1 596 ? -18.184 14.228 19.332 1.00 85.12 596 PHE A CA 1
ATOM 4673 C C . PHE A 1 596 ? -18.090 12.847 19.980 1.00 85.12 596 PHE A C 1
ATOM 4675 O O . PHE A 1 596 ? -18.831 11.931 19.619 1.00 85.12 596 PHE A O 1
ATOM 4682 N N . SER A 1 597 ? -17.152 12.650 20.908 1.00 80.62 597 SER A N 1
ATOM 4683 C CA . SER A 1 597 ? -17.109 11.392 21.653 1.00 80.62 597 SER A CA 1
ATOM 4684 C C . SER A 1 597 ? -16.620 11.558 23.076 1.00 80.62 597 SER A C 1
ATOM 4686 O O . SER A 1 597 ? -15.643 12.272 23.291 1.00 80.62 597 SER A O 1
ATOM 4688 N N . ASN A 1 598 ? -17.231 10.808 23.997 1.00 64.38 598 ASN A N 1
ATOM 4689 C CA . ASN A 1 598 ? -16.923 10.844 25.428 1.00 64.38 598 ASN A CA 1
ATOM 4690 C C . ASN A 1 598 ? -17.069 12.261 26.010 1.00 64.38 598 ASN A C 1
ATOM 4692 O O . ASN A 1 598 ? -16.208 12.721 26.745 1.00 64.38 598 ASN A O 1
ATOM 4696 N N . THR A 1 599 ? -18.103 12.990 25.586 1.00 71.81 599 THR A N 1
ATOM 4697 C CA . THR A 1 599 ? -18.387 14.379 25.978 1.00 71.81 599 THR A CA 1
ATOM 4698 C C . THR A 1 599 ? -19.511 14.427 27.013 1.00 71.81 599 THR A C 1
ATOM 4700 O O . THR A 1 599 ? -20.299 13.487 27.133 1.00 71.81 599 THR A O 1
ATOM 4703 N N . THR A 1 600 ? -19.648 15.540 27.734 1.00 80.25 600 THR A N 1
ATOM 4704 C CA . THR A 1 600 ? -20.734 15.744 28.715 1.00 80.25 600 THR A CA 1
ATOM 4705 C C . THR A 1 600 ? -22.023 16.290 28.087 1.00 80.25 600 THR A C 1
ATOM 4707 O O . THR A 1 600 ? -22.881 16.802 28.806 1.00 80.25 600 THR A O 1
ATOM 4710 N N . LEU A 1 601 ? -22.161 16.147 26.761 1.00 85.75 601 LEU A N 1
ATOM 4711 C CA . LEU A 1 601 ? -23.303 16.611 25.971 1.00 85.75 601 LEU A CA 1
ATOM 4712 C C . LEU A 1 601 ? -24.622 15.992 26.433 1.00 85.75 601 LEU A C 1
ATOM 4714 O O . LEU A 1 601 ? -24.719 14.771 26.582 1.00 85.75 601 LEU A O 1
ATOM 4718 N N . THR A 1 602 ? -25.624 16.847 26.587 1.00 89.25 602 THR A N 1
ATOM 4719 C CA . THR A 1 602 ? -27.012 16.552 26.932 1.00 89.25 602 THR A CA 1
ATOM 4720 C C . THR A 1 602 ? -27.949 16.880 25.766 1.00 89.25 602 THR A C 1
ATOM 4722 O O . THR A 1 602 ? -27.527 17.373 24.713 1.00 89.25 602 THR A O 1
ATOM 4725 N N . ASP A 1 603 ? -29.244 16.623 25.956 1.00 87.38 603 ASP A N 1
ATOM 4726 C CA . ASP A 1 603 ? -30.272 17.005 24.990 1.00 87.38 603 ASP A CA 1
ATOM 4727 C C . ASP A 1 603 ? -30.382 18.516 24.761 1.00 87.38 603 ASP A C 1
ATOM 4729 O O . ASP A 1 603 ? -30.724 18.932 23.653 1.00 87.38 603 ASP A O 1
ATOM 4733 N N . ASP A 1 604 ? -30.036 19.343 25.750 1.00 86.56 604 ASP A N 1
ATOM 4734 C CA . ASP A 1 604 ? -30.076 20.802 25.613 1.00 86.56 604 ASP A CA 1
ATOM 4735 C C . ASP A 1 604 ? -29.015 21.286 24.615 1.00 86.56 604 ASP A C 1
ATOM 4737 O O . ASP A 1 604 ? -29.308 22.074 23.709 1.00 86.56 604 ASP A O 1
ATOM 4741 N N . GLY A 1 605 ? -27.793 20.749 24.709 1.00 88.31 605 GLY A N 1
ATOM 4742 C CA . GLY A 1 605 ? -26.726 21.032 23.748 1.00 88.31 605 GLY A CA 1
ATOM 4743 C C . GLY A 1 605 ? -27.068 20.546 22.339 1.00 88.31 605 GLY A C 1
ATOM 4744 O O . GLY A 1 605 ? -26.816 21.241 21.352 1.00 88.31 605 GLY A O 1
ATOM 4745 N N . MET A 1 606 ? -27.704 19.377 22.235 1.00 89.12 606 MET A N 1
ATOM 4746 C CA . MET A 1 606 ? -28.172 18.825 20.962 1.00 89.12 606 MET A CA 1
ATOM 4747 C C . MET A 1 606 ? -29.329 19.622 20.353 1.00 89.12 606 MET A C 1
ATOM 4749 O O . MET A 1 606 ? -29.371 19.780 19.134 1.00 89.12 606 MET A O 1
ATOM 4753 N N . SER A 1 607 ? -30.230 20.164 21.173 1.00 88.31 607 SER A N 1
ATOM 4754 C CA . SER A 1 607 ? -31.288 21.083 20.743 1.00 88.31 607 SER A CA 1
ATOM 4755 C C . SER A 1 607 ? -30.696 22.372 20.165 1.00 88.31 607 SER A C 1
ATOM 4757 O O . SER A 1 607 ? -31.058 22.800 19.064 1.00 88.31 607 SER A O 1
ATOM 4759 N N . GLY A 1 608 ? -29.708 22.957 20.853 1.00 87.69 608 GLY A N 1
ATOM 4760 C CA . GLY A 1 608 ? -28.920 24.083 20.344 1.00 87.69 608 GLY A CA 1
ATOM 4761 C C . GLY A 1 608 ? -28.276 23.786 18.989 1.00 87.69 608 GLY A C 1
ATOM 4762 O O . GLY A 1 608 ? -28.452 24.540 18.034 1.00 87.69 608 GLY A O 1
ATOM 4763 N N . PHE A 1 609 ? -27.608 22.640 18.876 1.00 92.12 609 PHE A N 1
ATOM 4764 C CA . PHE A 1 609 ? -26.974 22.193 17.640 1.00 92.12 609 PHE A CA 1
ATOM 4765 C C . PHE A 1 609 ? -27.975 21.972 16.487 1.00 92.12 609 PHE A C 1
ATOM 4767 O O . PHE A 1 609 ? -27.756 22.449 15.370 1.00 92.12 609 PHE A O 1
ATOM 4774 N N . ALA A 1 610 ? -29.098 21.293 16.747 1.00 89.62 610 ALA A N 1
ATOM 4775 C CA . ALA A 1 610 ? -30.120 20.972 15.747 1.00 89.62 610 ALA A CA 1
ATOM 4776 C C . ALA A 1 610 ? -30.793 22.225 15.156 1.00 89.62 610 ALA A C 1
ATOM 4778 O O . ALA A 1 610 ? -31.039 22.268 13.948 1.00 89.62 610 ALA A O 1
ATOM 4779 N N . ARG A 1 611 ? -31.014 23.272 15.971 1.00 89.88 611 ARG A N 1
ATOM 4780 C CA . ARG A 1 611 ? -31.504 24.583 15.497 1.00 89.88 611 ARG A CA 1
ATOM 4781 C C . ARG A 1 611 ? -30.585 25.213 14.451 1.00 89.88 611 ARG A C 1
ATOM 4783 O O . ARG A 1 611 ? -31.066 25.875 13.541 1.00 89.88 611 ARG A O 1
ATOM 4790 N N . GLY A 1 612 ? -29.278 24.986 14.555 1.00 88.62 612 GLY A N 1
ATOM 4791 C CA . GLY A 1 612 ? -28.315 25.406 13.542 1.00 88.62 612 GLY A CA 1
ATOM 4792 C C . GLY A 1 612 ? -28.412 24.595 12.259 1.00 88.62 612 GLY A C 1
ATOM 4793 O O . GLY A 1 612 ? -28.509 25.145 11.164 1.00 88.62 612 GLY A O 1
ATOM 4794 N N . VAL A 1 613 ? -28.429 23.269 12.395 1.00 89.50 613 VAL A N 1
ATOM 4795 C CA . VAL A 1 613 ? -28.408 22.327 11.267 1.00 89.50 613 VAL A CA 1
ATOM 4796 C C . VAL A 1 613 ? -29.551 22.567 10.278 1.00 89.50 613 VAL A C 1
ATOM 4798 O O . VAL A 1 613 ? -29.303 22.538 9.075 1.00 89.50 613 VAL A O 1
ATOM 4801 N N . CYS A 1 614 ? -30.772 22.856 10.744 1.00 87.88 614 CYS A N 1
ATOM 4802 C CA . CYS A 1 614 ? -31.950 23.014 9.876 1.00 87.88 614 CYS A CA 1
ATOM 4803 C C . CYS A 1 614 ? -31.890 24.225 8.918 1.00 87.88 614 CYS A C 1
ATOM 4805 O O . CYS A 1 614 ? -32.700 24.332 7.992 1.00 87.88 614 CYS A O 1
ATOM 4807 N N . THR A 1 615 ? -30.925 25.127 9.110 1.00 88.56 615 THR A N 1
ATOM 4808 C CA . THR A 1 615 ? -30.732 26.325 8.279 1.00 88.56 615 THR A CA 1
ATOM 4809 C C . THR A 1 615 ? -29.823 26.092 7.062 1.00 88.56 615 THR A C 1
ATOM 4811 O O . THR A 1 615 ? -29.803 26.915 6.146 1.00 88.56 615 THR A O 1
ATOM 4814 N N . LEU A 1 616 ? -29.110 24.959 6.992 1.00 90.94 616 LEU A N 1
ATOM 4815 C CA . LEU A 1 616 ? -28.042 24.702 6.014 1.00 90.94 616 LEU A CA 1
ATOM 4816 C C . LEU A 1 616 ? -28.560 24.342 4.604 1.00 90.94 616 LEU A C 1
ATOM 4818 O O . LEU A 1 616 ? -28.483 23.198 4.149 1.00 90.94 616 LEU A O 1
ATOM 4822 N N . ARG A 1 617 ? -29.065 25.331 3.859 1.00 88.62 617 ARG A N 1
ATOM 4823 C CA . ARG A 1 617 ? -29.743 25.137 2.556 1.00 88.62 617 ARG A CA 1
ATOM 4824 C C . ARG A 1 617 ? -28.904 24.491 1.446 1.00 88.62 617 ARG A C 1
ATOM 4826 O O . ARG A 1 617 ? -29.490 23.992 0.491 1.00 88.62 617 ARG A O 1
ATOM 4833 N N . ARG A 1 618 ? -27.569 24.500 1.526 1.00 91.69 618 ARG A N 1
ATOM 4834 C CA . ARG A 1 618 ? -26.665 23.929 0.500 1.00 91.69 618 ARG A CA 1
ATOM 4835 C C . ARG A 1 618 ? -26.054 22.583 0.894 1.00 91.69 618 ARG A C 1
ATOM 4837 O O . ARG A 1 618 ? -25.230 22.041 0.159 1.00 91.69 618 ARG A O 1
ATOM 4844 N N . MET A 1 619 ? -26.470 22.027 2.029 1.00 91.56 619 MET A N 1
ATOM 4845 C CA . MET A 1 619 ? -25.868 20.833 2.601 1.00 91.56 619 MET A CA 1
ATOM 4846 C C . MET A 1 619 ? -26.230 19.563 1.825 1.00 91.56 619 MET A C 1
ATOM 4848 O O . MET A 1 619 ? -27.388 19.155 1.797 1.00 91.56 619 MET A O 1
ATOM 4852 N N . THR A 1 620 ? -25.227 18.900 1.242 1.00 84.62 620 THR A N 1
ATOM 4853 C CA . THR A 1 620 ? -25.411 17.683 0.426 1.00 84.62 620 THR A CA 1
ATOM 4854 C C . THR A 1 620 ? -24.880 16.421 1.102 1.00 84.62 620 THR A C 1
ATOM 4856 O O . THR A 1 620 ? -25.434 15.338 0.903 1.00 84.62 620 THR A O 1
ATOM 4859 N N . ARG A 1 621 ? -23.817 16.524 1.910 1.00 82.31 621 ARG A N 1
ATOM 4860 C CA . ARG A 1 621 ? -23.181 15.377 2.574 1.00 82.31 621 ARG A CA 1
ATOM 4861 C C . ARG A 1 621 ? -22.929 15.677 4.043 1.00 82.31 621 ARG A C 1
ATOM 4863 O O . ARG A 1 621 ? -22.155 16.569 4.365 1.00 82.31 621 ARG A O 1
ATOM 4870 N N . MET A 1 622 ? -23.527 14.895 4.936 1.00 84.25 622 MET A N 1
ATOM 4871 C CA . MET A 1 622 ? -23.387 15.096 6.378 1.00 84.25 622 MET A CA 1
ATOM 4872 C C . MET A 1 622 ? -23.019 13.794 7.086 1.00 84.25 622 MET A C 1
ATOM 4874 O O . MET A 1 622 ? -23.649 12.758 6.873 1.00 84.25 622 MET A O 1
ATOM 4878 N N . THR A 1 623 ? -21.995 13.845 7.937 1.00 83.31 623 THR A N 1
ATOM 4879 C CA . THR A 1 623 ? -21.627 12.753 8.846 1.00 83.31 623 THR A CA 1
ATOM 4880 C C . THR A 1 623 ? -21.568 13.277 10.271 1.00 83.31 623 THR A C 1
ATOM 4882 O O . THR A 1 623 ? -20.722 14.112 10.581 1.00 83.31 623 THR A O 1
ATOM 4885 N N . LEU A 1 624 ? -22.433 12.764 11.141 1.00 84.62 624 LEU A N 1
ATOM 4886 C CA . LEU A 1 624 ? -22.475 13.133 12.552 1.00 84.62 624 LEU A CA 1
ATOM 4887 C C . LEU A 1 624 ? -22.197 11.898 13.403 1.00 84.62 624 LEU A C 1
ATOM 4889 O O . LEU A 1 624 ? -22.913 10.899 13.319 1.00 84.62 624 LEU A O 1
ATOM 4893 N N . ARG A 1 625 ? -21.140 11.957 14.214 1.00 84.50 625 ARG A N 1
ATOM 4894 C CA . ARG A 1 625 ? -20.781 10.888 15.148 1.00 84.50 625 ARG A CA 1
ATOM 4895 C C . ARG A 1 625 ? -20.840 11.419 16.570 1.00 84.50 625 ARG A C 1
ATOM 4897 O O . ARG A 1 625 ? -20.034 12.271 16.918 1.00 84.50 625 ARG A O 1
ATOM 4904 N N . PHE A 1 626 ? -21.751 10.891 17.372 1.00 82.69 626 PHE A N 1
ATOM 4905 C CA . PHE A 1 626 ? -21.915 11.154 18.797 1.00 82.69 626 PHE A CA 1
ATOM 4906 C C . PHE A 1 626 ? -21.700 9.837 19.540 1.00 82.69 626 PHE A C 1
ATOM 4908 O O . PHE A 1 626 ? -22.622 9.044 19.696 1.00 82.69 626 PHE A O 1
ATOM 4915 N N . ARG A 1 627 ? -20.460 9.544 19.933 1.00 78.31 627 ARG A N 1
ATOM 4916 C CA . ARG A 1 627 ? -20.111 8.249 20.535 1.00 78.31 627 ARG A CA 1
ATOM 4917 C C . ARG A 1 627 ? -19.858 8.373 22.027 1.00 78.31 627 ARG A C 1
ATOM 4919 O O . ARG A 1 627 ? -19.158 9.281 22.447 1.00 78.31 627 ARG A O 1
ATOM 4926 N N . TRP A 1 628 ? -20.340 7.441 22.843 1.00 76.94 628 TRP A N 1
ATOM 4927 C CA . TRP A 1 628 ? -20.157 7.521 24.303 1.00 76.94 628 TRP A CA 1
ATOM 4928 C C . TRP A 1 628 ? -20.635 8.854 24.917 1.00 76.94 628 TRP A C 1
ATOM 4930 O O . TRP A 1 628 ? -19.949 9.423 25.757 1.00 76.94 628 TRP A O 1
ATOM 4940 N N . CYS A 1 629 ? -21.773 9.398 24.477 1.00 82.19 629 CYS A N 1
ATOM 4941 C CA . CYS A 1 629 ? -22.369 10.594 25.083 1.00 82.19 629 CYS A CA 1
ATOM 4942 C C . CYS A 1 629 ? -23.516 10.146 26.008 1.00 82.19 629 CYS A C 1
ATOM 4944 O O . CYS A 1 629 ? -24.623 9.900 25.524 1.00 82.19 629 CYS A O 1
ATOM 4946 N N . PRO A 1 630 ? -23.280 9.952 27.319 1.00 78.06 630 PRO A N 1
ATOM 4947 C CA . PRO A 1 630 ? -24.224 9.250 28.189 1.00 78.06 630 PRO A CA 1
ATOM 4948 C C . PRO A 1 630 ? -25.527 10.018 28.442 1.00 78.06 630 PRO A C 1
ATOM 4950 O O . PRO A 1 630 ? -26.527 9.394 28.777 1.00 78.06 630 PRO A O 1
ATOM 4953 N N . ARG A 1 631 ? -25.534 11.346 28.258 1.00 84.00 631 ARG A N 1
ATOM 4954 C CA . ARG A 1 631 ? -26.678 12.224 28.561 1.00 84.00 631 ARG A CA 1
ATOM 4955 C C . ARG A 1 631 ? -27.509 12.618 27.332 1.00 84.00 631 ARG A C 1
ATOM 4957 O O . ARG A 1 631 ? -28.428 13.416 27.468 1.00 84.00 631 ARG A O 1
ATOM 4964 N N . ILE A 1 632 ? -27.195 12.070 26.156 1.00 83.12 632 ILE A N 1
ATOM 4965 C CA . ILE A 1 632 ? -28.002 12.232 24.940 1.00 83.12 632 ILE A CA 1
ATOM 4966 C C . ILE A 1 632 ? -29.090 11.156 24.937 1.00 83.12 632 ILE A C 1
ATOM 4968 O O . ILE A 1 632 ? -28.777 9.962 24.924 1.00 83.12 632 ILE A O 1
ATOM 4972 N N . THR A 1 633 ? -30.351 11.577 24.920 1.00 83.12 633 THR A N 1
ATOM 4973 C CA . THR A 1 633 ? -31.530 10.706 24.927 1.00 83.12 633 THR A CA 1
ATOM 4974 C C . THR A 1 633 ? -32.194 10.635 23.548 1.00 83.12 633 THR A C 1
ATOM 4976 O O . THR A 1 633 ? -31.715 11.184 22.550 1.00 83.12 633 THR A O 1
ATOM 4979 N N . GLU A 1 634 ? -33.323 9.927 23.468 1.00 75.94 634 GLU A N 1
ATOM 4980 C CA . GLU A 1 634 ? -34.116 9.784 22.242 1.00 75.94 634 GLU A CA 1
ATOM 4981 C C . GLU A 1 634 ? -34.632 11.129 21.721 1.00 75.94 634 GLU A C 1
ATOM 4983 O O . GLU A 1 634 ? -34.787 11.301 20.510 1.00 75.94 634 GLU A O 1
ATOM 4988 N N . GLN A 1 635 ? -34.836 12.098 22.616 1.00 79.62 635 GLN A N 1
ATOM 4989 C CA . GLN A 1 635 ? -35.294 13.437 22.266 1.00 79.62 635 GLN A CA 1
ATOM 4990 C C . GLN A 1 635 ? -34.299 14.138 21.332 1.00 79.62 635 GLN A C 1
ATOM 4992 O O . GLN A 1 635 ? -34.704 14.703 20.317 1.00 79.62 635 GLN A O 1
ATOM 4997 N N . SER A 1 636 ? -32.995 14.010 21.588 1.00 79.56 636 SER A N 1
ATOM 4998 C CA . SER A 1 636 ? -31.944 14.520 20.696 1.00 79.56 636 SER A CA 1
ATOM 4999 C C . SER A 1 636 ? -31.974 13.914 19.302 1.00 79.56 636 SER A C 1
ATOM 5001 O O . SER A 1 636 ? -31.780 14.624 18.315 1.00 79.56 636 SER A O 1
ATOM 5003 N N . MET A 1 637 ? -32.210 12.603 19.198 1.00 75.69 637 MET A N 1
ATOM 5004 C CA . MET A 1 637 ? -32.303 11.936 17.898 1.00 75.69 637 MET A CA 1
ATOM 5005 C C . MET A 1 637 ? -33.498 12.444 17.092 1.00 75.69 637 MET A C 1
ATOM 5007 O O . MET A 1 637 ? -33.370 12.653 15.885 1.00 75.69 637 MET A O 1
ATOM 5011 N N . VAL A 1 638 ? -34.641 12.655 17.753 1.00 74.31 638 VAL A N 1
ATOM 5012 C CA . VAL A 1 638 ? -35.835 13.225 17.120 1.00 74.31 638 VAL A CA 1
ATOM 5013 C C . VAL A 1 638 ? -35.564 14.650 16.650 1.00 74.31 638 VAL A C 1
ATOM 5015 O O . VAL A 1 638 ? -35.747 14.921 15.470 1.00 74.31 638 VAL A O 1
ATOM 5018 N N . MET A 1 639 ? -35.019 15.518 17.499 1.00 78.44 639 MET A N 1
ATOM 5019 C CA . MET A 1 639 ? -34.703 16.899 17.111 1.00 78.44 639 MET A CA 1
ATOM 5020 C C . MET A 1 639 ? -33.717 16.971 15.934 1.00 78.44 639 MET A C 1
ATOM 5022 O O . MET A 1 639 ? -33.914 17.732 14.987 1.00 78.44 639 MET A O 1
ATOM 5026 N N . LEU A 1 640 ? -32.657 16.156 15.962 1.00 81.69 640 LEU A N 1
ATOM 5027 C CA . LEU A 1 640 ? -31.641 16.148 14.911 1.00 81.69 640 LEU A CA 1
ATOM 5028 C C . LEU A 1 640 ? -32.191 15.612 13.584 1.00 81.69 640 LEU A C 1
ATOM 5030 O O . LEU A 1 640 ? -31.887 16.151 12.522 1.00 81.69 640 LEU A O 1
ATOM 5034 N N . GLY A 1 641 ? -32.989 14.546 13.627 1.00 76.06 641 GLY A N 1
ATOM 5035 C CA . GLY A 1 641 ? -33.550 13.971 12.415 1.00 76.06 641 GLY A CA 1
ATOM 5036 C C . GLY A 1 641 ? -34.601 14.873 11.757 1.00 76.06 641 GLY A C 1
ATOM 5037 O O . GLY A 1 641 ? -34.615 14.958 10.530 1.00 76.06 641 GLY A O 1
ATOM 5038 N N . GLU A 1 642 ? -35.399 15.614 12.535 1.00 78.88 642 GLU A N 1
ATOM 5039 C CA . GLU A 1 642 ? -36.306 16.653 12.025 1.00 78.88 642 GLU A CA 1
ATOM 5040 C C . GLU A 1 642 ? -35.513 17.789 11.370 1.00 78.88 642 GLU A C 1
ATOM 5042 O O . GLU A 1 642 ? -35.818 18.198 10.247 1.00 78.88 642 GLU A O 1
ATOM 5047 N N . ALA A 1 643 ? -34.434 18.239 12.018 1.00 82.31 643 ALA A N 1
ATOM 5048 C CA . ALA A 1 643 ? -33.546 19.254 11.463 1.00 82.31 643 ALA A CA 1
ATOM 5049 C C . ALA A 1 643 ? -32.887 18.802 10.147 1.00 82.31 643 ALA A C 1
ATOM 5051 O O . ALA A 1 643 ? -32.836 19.574 9.189 1.00 82.31 643 ALA A O 1
ATOM 5052 N N . CYS A 1 644 ? -32.413 17.554 10.065 1.00 82.06 644 CYS A N 1
ATOM 5053 C CA . CYS A 1 644 ? -31.812 16.998 8.850 1.00 82.06 644 CYS A CA 1
ATOM 5054 C C . CYS A 1 644 ? -32.834 16.745 7.731 1.00 82.06 644 CYS A C 1
ATOM 5056 O O . CYS A 1 644 ? -32.471 16.832 6.559 1.00 82.06 644 CYS A O 1
ATOM 5058 N N . ALA A 1 645 ? -34.094 16.439 8.058 1.00 76.12 645 ALA A N 1
ATOM 5059 C CA . ALA A 1 645 ? -35.147 16.208 7.067 1.00 76.12 645 ALA A CA 1
ATOM 5060 C C . ALA A 1 645 ? -35.468 17.461 6.233 1.00 76.12 645 ALA A C 1
ATOM 5062 O O . ALA A 1 645 ? -35.926 17.344 5.098 1.00 76.12 645 ALA A O 1
ATOM 5063 N N . ALA A 1 646 ? -35.181 18.653 6.763 1.00 77.44 646 ALA A N 1
ATOM 5064 C CA . ALA A 1 646 ? -35.346 19.930 6.072 1.00 77.44 646 ALA A CA 1
ATOM 5065 C C . ALA A 1 646 ? -34.214 20.269 5.071 1.00 77.44 646 ALA A C 1
ATOM 5067 O O . ALA A 1 646 ? -34.241 21.346 4.467 1.00 77.44 646 ALA A O 1
ATOM 5068 N N . LEU A 1 647 ? -33.215 19.392 4.895 1.00 84.00 647 LEU A N 1
ATOM 5069 C CA . LEU A 1 647 ? -32.002 19.653 4.107 1.00 84.00 647 LEU A CA 1
ATOM 5070 C C . LEU A 1 647 ? -31.953 18.852 2.790 1.00 84.00 647 LEU A C 1
ATOM 5072 O O . LEU A 1 647 ? -32.440 17.720 2.744 1.00 84.00 647 LEU A O 1
ATOM 5076 N N . PRO A 1 648 ? -31.296 19.363 1.727 1.00 84.44 648 PRO A N 1
ATOM 5077 C CA . PRO A 1 648 ? -31.152 18.664 0.444 1.00 84.44 648 PRO A CA 1
ATOM 5078 C C . PRO A 1 648 ? -30.015 17.616 0.453 1.00 84.44 648 PRO A C 1
ATOM 5080 O O . PRO A 1 648 ? -29.137 17.604 -0.415 1.00 84.44 648 PRO A O 1
ATOM 5083 N N . LEU A 1 649 ? -30.016 16.720 1.445 1.00 78.12 649 LEU A N 1
ATOM 5084 C CA . LEU A 1 649 ? -28.953 15.734 1.654 1.00 78.12 649 LEU A CA 1
ATOM 5085 C C . LEU A 1 649 ? -28.977 14.624 0.590 1.00 78.12 649 LEU A C 1
ATOM 5087 O O . LEU A 1 649 ? -29.956 13.898 0.443 1.00 78.12 649 LEU A O 1
ATOM 5091 N N . GLN A 1 650 ? -27.847 14.427 -0.090 1.00 77.25 650 GLN A N 1
ATOM 5092 C CA . GLN A 1 650 ? -27.570 13.254 -0.927 1.00 77.25 650 GLN A CA 1
ATOM 5093 C C . GLN A 1 650 ? -27.049 12.076 -0.097 1.00 77.25 650 GLN A C 1
ATOM 5095 O O . GLN A 1 650 ? -27.243 10.920 -0.464 1.00 77.25 650 GLN A O 1
ATOM 5100 N N . LYS A 1 651 ? -26.352 12.360 1.012 1.00 72.12 651 LYS A N 1
ATOM 5101 C CA . LYS A 1 651 ? -25.797 11.342 1.910 1.00 72.12 651 LYS A CA 1
ATOM 5102 C C . LYS A 1 651 ? -25.825 11.816 3.360 1.00 72.12 651 LYS A C 1
ATOM 5104 O O . LYS A 1 651 ? -25.207 12.830 3.686 1.00 72.12 651 LYS A O 1
ATOM 5109 N N . LEU A 1 652 ? -26.462 11.030 4.228 1.00 77.44 652 LEU A N 1
ATOM 5110 C CA . LEU A 1 652 ? -26.475 11.231 5.677 1.00 77.44 652 LEU A CA 1
ATOM 5111 C C . LEU A 1 652 ? -25.936 9.988 6.392 1.00 77.44 652 LEU A C 1
ATOM 5113 O O . LEU A 1 652 ? -26.415 8.872 6.170 1.00 77.44 652 LEU A O 1
ATOM 5117 N N . GLN A 1 653 ? -24.945 10.190 7.257 1.00 72.06 653 GLN A N 1
ATOM 5118 C CA . GLN A 1 653 ? -24.415 9.167 8.155 1.00 72.06 653 GLN A CA 1
ATOM 5119 C C . GLN A 1 653 ? -24.545 9.641 9.599 1.00 72.06 653 GLN A C 1
ATOM 5121 O O . GLN A 1 653 ? -24.037 10.705 9.949 1.00 72.06 653 GLN A O 1
ATOM 5126 N N . LEU A 1 654 ? -25.209 8.836 10.426 1.00 74.25 654 LEU A N 1
ATOM 5127 C CA . LEU A 1 654 ? -25.378 9.088 11.854 1.00 74.25 654 LEU A CA 1
ATOM 5128 C C . LEU A 1 654 ? -24.820 7.902 12.643 1.00 74.25 654 LEU A C 1
ATOM 5130 O O . LEU A 1 654 ? -25.118 6.746 12.330 1.00 74.25 654 LEU A O 1
ATOM 5134 N N . ASP A 1 655 ? -24.032 8.198 13.670 1.00 72.25 655 ASP A N 1
ATOM 5135 C CA . ASP A 1 655 ? -23.436 7.209 14.566 1.00 72.25 655 ASP A CA 1
ATOM 5136 C C . ASP A 1 655 ? -23.613 7.664 16.018 1.00 72.25 655 ASP A C 1
ATOM 5138 O O . ASP A 1 655 ? -22.918 8.569 16.471 1.00 72.25 655 ASP A O 1
ATOM 5142 N N . PHE A 1 656 ? -24.539 7.030 16.739 1.00 73.56 656 PHE A N 1
ATOM 5143 C CA . PHE A 1 656 ? -24.796 7.270 18.166 1.00 73.56 656 PHE A CA 1
ATOM 5144 C C . PHE A 1 656 ? -24.181 6.186 19.057 1.00 73.56 656 PHE A C 1
ATOM 5146 O O . PHE A 1 656 ? -24.724 5.800 20.100 1.00 73.56 656 PHE A O 1
ATOM 5153 N N . SER A 1 657 ? -23.072 5.594 18.610 1.00 65.38 657 SER A N 1
ATOM 5154 C CA . SER A 1 657 ? -22.529 4.439 19.296 1.00 65.38 657 SER A CA 1
ATOM 5155 C C . SER A 1 657 ? -21.986 4.777 20.691 1.00 65.38 657 SER A C 1
ATOM 5157 O O . SER A 1 657 ? -20.898 5.300 20.877 1.00 65.38 657 SER A O 1
ATOM 5159 N N . LYS A 1 658 ? -22.737 4.328 21.691 1.00 66.12 658 LYS A N 1
ATOM 5160 C CA . LYS A 1 658 ? -22.422 4.064 23.104 1.00 66.12 658 LYS A CA 1
ATOM 5161 C C . LYS A 1 658 ? -22.988 5.153 24.003 1.00 66.12 658 LYS A C 1
ATOM 5163 O O . LYS A 1 658 ? -22.584 5.271 25.149 1.00 66.12 658 LYS A O 1
ATOM 5168 N N . CYS A 1 659 ? -23.956 5.905 23.479 1.00 71.88 659 CYS A N 1
ATOM 5169 C CA . CYS A 1 659 ? -24.817 6.806 24.231 1.00 71.88 659 CYS A CA 1
ATOM 5170 C C . CYS A 1 659 ? -25.813 5.984 25.047 1.00 71.88 659 CYS A C 1
ATOM 5172 O O . CYS A 1 659 ? -26.637 5.260 24.488 1.00 71.88 659 CYS A O 1
ATOM 5174 N N . GLN A 1 660 ? -25.680 6.044 26.368 1.00 67.38 660 GLN A N 1
ATOM 5175 C CA . GLN A 1 660 ? -26.382 5.132 27.259 1.00 67.38 660 GLN A CA 1
ATOM 5176 C C . GLN A 1 660 ? -27.891 5.442 27.368 1.00 67.38 660 GLN A C 1
ATOM 5178 O O . GLN A 1 660 ? -28.699 4.530 27.497 1.00 67.38 660 GLN A O 1
ATOM 5183 N N . ALA A 1 661 ? -28.313 6.699 27.220 1.00 66.38 661 ALA A N 1
ATOM 5184 C CA . ALA A 1 661 ? -29.710 7.090 27.428 1.00 66.38 661 ALA A CA 1
ATOM 5185 C C . ALA A 1 661 ? -30.669 6.868 26.227 1.00 66.38 661 ALA A C 1
ATOM 5187 O O . ALA A 1 661 ? -31.823 7.297 26.274 1.00 66.38 661 ALA A O 1
ATOM 5188 N N . LEU A 1 662 ? -30.241 6.183 25.156 1.00 64.56 662 LEU A N 1
ATOM 5189 C CA . LEU A 1 662 ? -31.085 5.838 23.997 1.00 64.56 662 LEU A CA 1
ATOM 5190 C C . LEU A 1 662 ? -31.759 4.465 24.178 1.00 64.56 662 LEU A C 1
ATOM 5192 O O . LEU A 1 662 ? -31.065 3.447 24.280 1.00 64.56 662 LEU A O 1
ATOM 5196 N N . ARG A 1 663 ? -33.103 4.395 24.170 1.00 51.97 663 ARG A N 1
ATOM 5197 C CA . ARG A 1 663 ? -33.825 3.112 24.272 1.00 51.97 663 ARG A CA 1
ATOM 5198 C C . ARG A 1 663 ? -33.890 2.406 22.910 1.00 51.97 663 ARG A C 1
ATOM 5200 O O . ARG A 1 663 ? -33.722 2.981 21.837 1.00 51.97 663 ARG A O 1
ATOM 5207 N N . ARG A 1 664 ? -34.100 1.087 22.964 1.00 44.72 664 ARG A N 1
ATOM 5208 C CA . ARG A 1 664 ? -34.002 0.139 21.832 1.00 44.72 664 ARG A CA 1
ATOM 5209 C C . ARG A 1 664 ? -34.975 0.381 20.673 1.00 44.72 664 ARG A C 1
ATOM 5211 O O . ARG A 1 664 ? -34.731 -0.125 19.580 1.00 44.72 664 ARG A O 1
ATOM 5218 N N . GLU A 1 665 ? -36.078 1.084 20.907 1.00 40.69 665 GLU A N 1
ATOM 5219 C CA . GLU A 1 665 ? -37.258 1.060 20.031 1.00 40.69 665 GLU A CA 1
ATOM 5220 C C . GLU A 1 665 ? -37.363 2.278 19.097 1.00 40.69 665 GLU A C 1
ATOM 5222 O O . GLU A 1 665 ? -37.986 2.184 18.038 1.00 40.69 665 GLU A O 1
ATOM 5227 N N . VAL A 1 666 ? -36.709 3.401 19.417 1.00 43.72 666 VAL A N 1
ATOM 5228 C CA . VAL A 1 666 ? -36.848 4.660 18.658 1.00 43.72 666 VAL A CA 1
ATOM 5229 C C . VAL A 1 666 ? -35.876 4.771 17.476 1.00 43.72 666 VAL A C 1
ATOM 5231 O O . VAL A 1 666 ? -36.209 5.389 16.463 1.00 43.72 666 VAL A O 1
ATOM 5234 N N . ALA A 1 667 ? -34.738 4.070 17.496 1.00 40.19 667 ALA A N 1
ATOM 5235 C CA . ALA A 1 667 ? -33.780 4.080 16.380 1.00 40.19 667 ALA A CA 1
ATOM 5236 C C . ALA A 1 667 ? -34.288 3.419 15.081 1.00 40.19 667 ALA A C 1
ATOM 5238 O O . ALA A 1 667 ? -33.670 3.591 14.033 1.00 40.19 667 ALA A O 1
ATOM 5239 N N . MET A 1 668 ? -35.421 2.704 15.120 1.00 35.91 668 MET A N 1
ATOM 5240 C CA . MET A 1 668 ? -36.055 2.107 13.934 1.00 35.91 668 MET A CA 1
ATOM 5241 C C . MET A 1 668 ? -37.127 2.989 13.268 1.00 35.91 668 MET A C 1
ATOM 5243 O O . MET A 1 668 ? -37.634 2.609 12.215 1.00 35.91 668 MET A O 1
ATOM 5247 N N . ARG A 1 669 ? -37.491 4.153 13.834 1.00 35.34 669 ARG A N 1
ATOM 5248 C CA . ARG A 1 669 ? -38.605 4.985 13.326 1.00 35.34 669 ARG A CA 1
ATOM 5249 C C . ARG A 1 669 ? -38.215 6.118 12.366 1.00 35.34 669 ARG A C 1
ATOM 5251 O O . ARG A 1 669 ? -39.106 6.772 11.836 1.00 35.34 669 ARG A O 1
ATOM 5258 N N . TYR A 1 670 ? -36.930 6.341 12.086 1.00 39.12 670 TYR A N 1
ATOM 5259 C CA . TYR A 1 670 ? -36.506 7.409 11.172 1.00 39.12 670 TYR A CA 1
ATOM 5260 C C . TYR A 1 670 ? -36.536 6.979 9.697 1.00 39.12 670 TYR A C 1
ATOM 5262 O O . TYR A 1 670 ? -35.565 6.445 9.165 1.00 39.12 670 TYR A O 1
ATOM 5270 N N . SER A 1 671 ? -37.656 7.240 9.018 1.00 36.81 671 SER A N 1
ATOM 5271 C CA . SER A 1 671 ? -37.810 7.122 7.562 1.00 36.81 671 SER A CA 1
ATOM 5272 C C . SER A 1 671 ? -37.702 8.500 6.891 1.00 36.81 671 SER A C 1
ATOM 5274 O O . SER A 1 671 ? -38.711 9.106 6.537 1.00 36.81 671 SER A O 1
ATOM 5276 N N . GLY A 1 672 ? -36.474 9.008 6.752 1.00 37.69 672 GLY A N 1
ATOM 5277 C CA . GLY A 1 672 ? -36.140 10.143 5.874 1.00 37.69 672 GLY A CA 1
ATOM 5278 C C . GLY A 1 672 ? -35.754 9.678 4.458 1.00 37.69 672 GLY A C 1
ATOM 5279 O O . GLY A 1 672 ? -35.573 8.474 4.253 1.00 37.69 672 GLY A O 1
ATOM 5280 N N . PRO A 1 673 ? -35.637 10.591 3.471 1.00 32.53 673 PRO A N 1
ATOM 5281 C CA . PRO A 1 673 ? -35.566 10.242 2.054 1.00 32.53 673 PRO A CA 1
ATOM 5282 C C . PRO A 1 673 ? -34.374 9.330 1.736 1.00 32.53 673 PRO A C 1
ATOM 5284 O O . PRO A 1 673 ? -33.302 9.418 2.328 1.00 32.53 673 PRO A O 1
ATOM 5287 N N . SER A 1 674 ? -34.623 8.420 0.802 1.00 35.34 674 SER A N 1
ATOM 5288 C CA . SER A 1 674 ? -33.839 7.296 0.283 1.00 35.34 674 SER A CA 1
ATOM 5289 C C . SER A 1 674 ? -32.296 7.404 0.268 1.00 35.34 674 SER A C 1
ATOM 5291 O O . SER A 1 674 ? -31.735 7.371 -0.819 1.00 35.34 674 SER A O 1
ATOM 5293 N N . GLN A 1 675 ? -31.598 7.484 1.417 1.00 39.38 675 GLN A N 1
ATOM 5294 C CA . GLN A 1 675 ? -30.192 7.050 1.656 1.00 39.38 675 GLN A CA 1
ATOM 5295 C C . GLN A 1 675 ? -29.646 7.430 3.061 1.00 39.38 675 GLN A C 1
ATOM 5297 O O . GLN A 1 675 ? -28.521 7.910 3.208 1.00 39.38 675 GLN A O 1
ATOM 5302 N N . VAL A 1 676 ? -30.404 7.187 4.135 1.00 39.12 676 VAL A N 1
ATOM 5303 C CA . VAL A 1 676 ? -29.863 7.280 5.507 1.00 39.12 676 VAL A CA 1
ATOM 5304 C C . VAL A 1 676 ? -29.161 5.963 5.863 1.00 39.12 676 VAL A C 1
ATOM 5306 O O . VAL A 1 676 ? -29.796 4.909 5.893 1.00 39.12 676 VAL A O 1
ATOM 5309 N N . VAL A 1 677 ? -27.848 5.999 6.123 1.00 37.22 677 VAL A N 1
ATOM 5310 C CA . VAL A 1 677 ? -27.093 4.845 6.649 1.00 37.22 677 VAL A CA 1
ATOM 5311 C C . VAL A 1 677 ? -26.873 5.062 8.147 1.00 37.22 677 VAL A C 1
ATOM 5313 O O . VAL A 1 677 ? -26.009 5.844 8.539 1.00 37.22 677 VAL A O 1
ATOM 5316 N N . LEU A 1 678 ? -27.669 4.382 8.976 1.00 37.84 678 LEU A N 1
ATOM 5317 C CA . LEU A 1 678 ? -27.481 4.310 10.429 1.00 37.84 678 LEU A CA 1
ATOM 5318 C C . LEU A 1 678 ? -26.438 3.224 10.747 1.00 37.84 678 LEU A C 1
ATOM 5320 O O . LEU A 1 678 ? -26.658 2.050 10.438 1.00 37.84 678 LEU A O 1
ATOM 5324 N N . GLU A 1 679 ? -25.303 3.589 11.352 1.00 35.31 679 GLU A N 1
ATOM 5325 C CA . GLU A 1 679 ? -24.312 2.607 11.824 1.00 35.31 679 GLU A CA 1
ATOM 5326 C C . GLU A 1 679 ? -24.736 2.041 13.199 1.00 35.31 679 GLU A C 1
ATOM 5328 O O . GLU A 1 679 ? -24.840 2.739 14.203 1.00 35.31 679 GLU A O 1
ATOM 5333 N N . HIS A 1 680 ? -25.040 0.741 13.231 1.00 33.09 680 HIS A N 1
ATOM 5334 C CA . HIS A 1 680 ? -25.977 0.104 14.168 1.00 33.09 680 HIS A CA 1
ATOM 5335 C C . HIS A 1 680 ? -25.305 -0.595 15.378 1.00 33.09 680 HIS A C 1
ATOM 5337 O O . HIS A 1 680 ? -25.592 -1.759 15.650 1.00 33.09 680 HIS A O 1
ATOM 5343 N N . SER A 1 681 ? -24.372 0.042 16.099 1.00 30.83 681 SER A N 1
ATOM 5344 C CA . SER A 1 681 ? -23.470 -0.711 17.005 1.00 30.83 681 SER A CA 1
ATOM 5345 C C . SER A 1 681 ? -23.799 -0.765 18.517 1.00 30.83 681 SER A C 1
ATOM 5347 O O . SER A 1 681 ? -22.963 -1.291 19.251 1.00 30.83 681 SER A O 1
ATOM 5349 N N . VAL A 1 682 ? -24.950 -0.278 19.045 1.00 28.83 682 VAL A N 1
ATOM 5350 C CA . VAL A 1 682 ? -25.022 0.065 20.504 1.00 28.83 682 VAL A CA 1
ATOM 5351 C C . VAL A 1 682 ? -26.134 -0.418 21.430 1.00 28.83 682 VAL A C 1
ATOM 5353 O O . VAL A 1 682 ? -26.011 -0.289 22.646 1.00 28.83 682 VAL A O 1
ATOM 5356 N N . PHE A 1 683 ? -27.131 -1.152 20.979 1.00 30.05 683 PHE A N 1
ATOM 5357 C CA . PHE A 1 683 ? -28.267 -1.467 21.855 1.00 30.05 683 PHE A CA 1
ATOM 5358 C C . PHE A 1 683 ? -28.070 -2.564 22.935 1.00 30.05 683 PHE A C 1
ATOM 5360 O O . PHE A 1 683 ? -29.051 -3.170 23.361 1.00 30.05 683 PHE A O 1
ATOM 5367 N N . HIS A 1 684 ? -26.852 -2.851 23.417 1.00 30.17 684 HIS A N 1
ATOM 5368 C CA . HIS A 1 684 ? -26.600 -3.946 24.376 1.00 30.17 684 HIS A CA 1
ATOM 5369 C C . HIS A 1 684 ? -26.090 -3.565 25.780 1.00 30.17 684 HIS A C 1
ATOM 5371 O O . HIS A 1 684 ? -25.936 -4.476 26.585 1.00 30.17 684 HIS A O 1
ATOM 5377 N N . ARG A 1 685 ? -25.856 -2.286 26.125 1.00 30.70 685 ARG A N 1
ATOM 5378 C CA . ARG A 1 685 ? -25.121 -1.947 27.370 1.00 30.70 685 ARG A CA 1
ATOM 5379 C C . ARG A 1 685 ? -25.896 -1.390 28.577 1.00 30.70 685 ARG A C 1
ATOM 5381 O O . ARG A 1 685 ? -25.316 -1.404 29.649 1.00 30.70 685 ARG A O 1
ATOM 5388 N N . VAL A 1 686 ? -27.154 -0.952 28.467 1.00 29.88 686 VAL A N 1
ATOM 5389 C CA . VAL A 1 686 ? -27.768 -0.100 29.527 1.00 29.88 686 VAL A CA 1
ATOM 5390 C C . VAL A 1 686 ? -28.901 -0.766 30.306 1.00 29.88 686 VAL A C 1
ATOM 5392 O O . VAL A 1 686 ? -29.274 -0.308 31.376 1.00 29.88 686 VAL A O 1
ATOM 5395 N N . ALA A 1 687 ? -29.368 -1.940 29.882 1.00 28.91 687 ALA A N 1
ATOM 5396 C CA . ALA A 1 687 ? -30.330 -2.728 30.665 1.00 28.91 687 ALA A CA 1
ATOM 5397 C C . ALA A 1 687 ? -29.744 -3.310 31.978 1.00 28.91 687 ALA A C 1
ATOM 5399 O O . ALA A 1 687 ? -30.351 -4.189 32.573 1.00 28.91 687 ALA A O 1
ATOM 5400 N N . ALA A 1 688 ? -28.552 -2.878 32.402 1.00 32.97 688 ALA A N 1
ATOM 5401 C CA . ALA A 1 688 ? -27.803 -3.433 33.526 1.00 32.97 688 ALA A CA 1
ATOM 5402 C C . ALA A 1 688 ? -27.479 -2.409 34.639 1.00 32.97 688 ALA A C 1
ATOM 5404 O O . ALA A 1 688 ? -26.841 -2.792 35.618 1.00 32.97 688 ALA A O 1
ATOM 5405 N N . GLU A 1 689 ? -27.879 -1.135 34.509 1.00 32.66 689 GLU A N 1
ATOM 5406 C CA . GLU A 1 689 ? -27.479 -0.061 35.444 1.00 32.66 689 GLU A CA 1
ATOM 5407 C C . GLU A 1 689 ? -28.593 0.433 36.399 1.00 32.66 689 GLU A C 1
ATOM 5409 O O . GLU A 1 689 ? -28.257 0.966 37.450 1.00 32.66 689 GLU A O 1
ATOM 5414 N N . GLU A 1 690 ? -29.889 0.194 36.145 1.00 33.16 690 GLU A N 1
ATOM 5415 C CA . GLU A 1 690 ? -30.984 0.649 37.043 1.00 33.16 690 GLU A CA 1
ATOM 5416 C C . GLU A 1 690 ? -31.325 -0.300 38.219 1.00 33.16 690 GLU A C 1
ATOM 5418 O O . GLU A 1 690 ? -32.135 0.053 39.069 1.00 33.16 690 GLU A O 1
ATOM 5423 N N . GLU A 1 691 ? -30.678 -1.465 38.350 1.00 35.47 691 GLU A N 1
ATOM 5424 C CA . GLU A 1 691 ? -30.894 -2.405 39.479 1.00 35.47 691 GLU A CA 1
ATOM 5425 C C . GLU A 1 691 ? -29.834 -2.306 40.602 1.00 35.47 691 GLU A C 1
ATOM 5427 O O . GLU A 1 691 ? -29.726 -3.192 41.446 1.00 35.47 691 GLU A O 1
ATOM 5432 N N . LEU A 1 692 ? -29.021 -1.243 40.639 1.00 31.55 692 LEU A N 1
ATOM 5433 C CA . LEU A 1 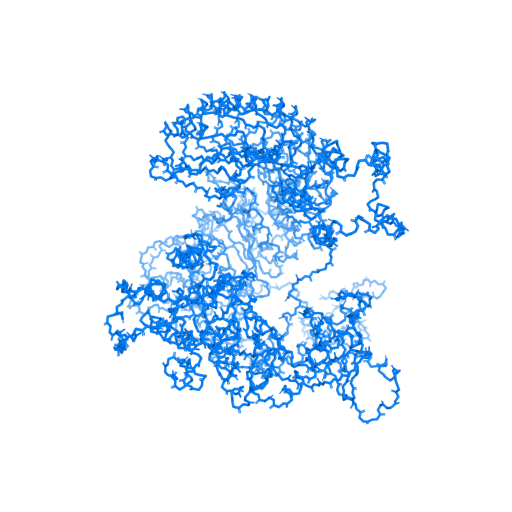692 ? -27.859 -1.124 41.538 1.00 31.55 692 LEU A CA 1
ATOM 5434 C C . LEU A 1 692 ? -28.018 -0.029 42.614 1.00 31.55 692 LEU A C 1
ATOM 5436 O O . LEU A 1 692 ? -27.203 0.884 42.711 1.00 31.55 692 LEU A O 1
ATOM 5440 N N . VAL A 1 693 ? -29.031 -0.150 43.476 1.00 34.41 693 VAL A N 1
ATOM 5441 C CA . VAL A 1 693 ? -28.966 0.347 44.867 1.00 34.41 693 VAL A CA 1
ATOM 5442 C C . VAL A 1 693 ? -29.558 -0.743 45.769 1.00 34.41 693 VAL A C 1
ATOM 5444 O O . VAL A 1 693 ? -30.755 -1.009 45.667 1.00 34.41 693 VAL A O 1
ATOM 5447 N N . PRO A 1 694 ? -28.767 -1.404 46.635 1.00 35.59 694 PRO A N 1
ATOM 5448 C CA . PRO A 1 694 ? -29.306 -2.389 47.562 1.00 35.59 694 PRO A CA 1
ATOM 5449 C C . PRO A 1 694 ? -30.179 -1.693 48.609 1.00 35.59 694 PRO A C 1
ATOM 5451 O O . PRO A 1 694 ? -29.766 -0.705 49.219 1.00 35.59 694 PRO A O 1
ATOM 5454 N N . ASN A 1 695 ? -31.375 -2.234 48.836 1.00 32.09 695 ASN A N 1
ATOM 5455 C CA . ASN A 1 695 ? -32.190 -1.915 50.004 1.00 32.09 695 ASN A CA 1
ATOM 5456 C C . ASN A 1 695 ? -31.385 -2.235 51.276 1.00 32.09 695 ASN A C 1
ATOM 5458 O O . ASN A 1 695 ? -30.775 -3.300 51.374 1.00 32.09 695 ASN A O 1
ATOM 5462 N N . ALA A 1 696 ? -31.386 -1.321 52.244 1.00 34.00 696 ALA A N 1
ATOM 5463 C CA . ALA A 1 696 ? -30.478 -1.296 53.395 1.00 34.00 696 ALA A CA 1
ATOM 5464 C C . ALA A 1 696 ? -30.676 -2.408 54.457 1.00 34.00 696 ALA A C 1
ATOM 5466 O O . ALA A 1 696 ? -30.098 -2.309 55.536 1.00 34.00 696 ALA A O 1
ATOM 5467 N N . ASP A 1 697 ? -31.425 -3.477 54.166 1.00 33.56 697 ASP A N 1
ATOM 5468 C CA . ASP A 1 697 ? -31.870 -4.454 55.176 1.00 33.56 697 ASP A CA 1
ATOM 5469 C C . ASP A 1 697 ? -31.321 -5.885 55.024 1.00 33.56 697 ASP A C 1
ATOM 5471 O O . ASP A 1 697 ? -31.663 -6.766 55.811 1.00 33.56 697 ASP A O 1
ATOM 5475 N N . ALA A 1 698 ? -30.406 -6.154 54.093 1.00 34.78 698 ALA A N 1
ATOM 5476 C CA . ALA A 1 698 ? -29.822 -7.492 53.944 1.00 34.78 698 ALA A CA 1
ATOM 5477 C C . ALA A 1 698 ? -28.548 -7.680 54.795 1.00 34.78 698 ALA A C 1
ATOM 5479 O O . ALA A 1 698 ? -27.445 -7.844 54.281 1.00 34.78 698 ALA A O 1
ATOM 5480 N N . ARG A 1 699 ? -28.684 -7.676 56.126 1.00 39.19 699 ARG A N 1
ATOM 5481 C CA . ARG A 1 699 ? -27.663 -8.251 57.021 1.00 39.19 699 ARG A CA 1
ATOM 5482 C C . ARG A 1 699 ? -27.856 -9.765 57.058 1.00 39.19 699 ARG A C 1
ATOM 5484 O O . ARG A 1 699 ? -28.563 -10.227 57.945 1.00 39.19 699 ARG A O 1
ATOM 5491 N N . THR A 1 700 ? -27.318 -10.507 56.085 1.00 45.84 700 THR A N 1
ATOM 5492 C CA . THR A 1 700 ? -26.974 -11.955 56.148 1.00 45.84 700 THR A CA 1
ATOM 5493 C C . THR A 1 700 ? -26.755 -12.532 54.740 1.00 45.84 700 THR A C 1
ATOM 5495 O O . THR A 1 700 ? -27.682 -13.071 54.151 1.00 45.84 700 THR A O 1
ATOM 5498 N N . SER A 1 701 ? -25.531 -12.486 54.209 1.00 34.34 701 SER A N 1
ATOM 5499 C CA . SER A 1 701 ? -25.008 -13.537 53.315 1.00 34.34 701 SER A CA 1
ATOM 5500 C C . SER A 1 701 ? -23.487 -13.401 53.145 1.00 34.34 701 SER A C 1
ATOM 5502 O O . SER A 1 701 ? -22.901 -12.378 53.490 1.00 34.34 701 SER A O 1
ATOM 5504 N N . SER A 1 702 ? -22.856 -14.510 52.766 1.00 45.44 702 SER A N 1
ATOM 5505 C CA . SER A 1 702 ? -21.425 -14.845 52.809 1.00 45.44 702 SER A CA 1
ATOM 5506 C C . SER A 1 702 ? -20.492 -13.940 51.991 1.00 45.44 702 SER A C 1
ATOM 5508 O O . SER A 1 702 ? -20.921 -13.306 51.033 1.00 45.44 702 SER A O 1
ATOM 5510 N N . ASN A 1 703 ? -19.191 -13.958 52.328 1.00 37.94 703 ASN A N 1
ATOM 5511 C CA . ASN A 1 703 ? -18.109 -13.224 51.641 1.00 37.94 703 ASN A CA 1
ATOM 5512 C C . ASN A 1 703 ? -18.119 -13.358 50.099 1.00 37.94 703 ASN A C 1
ATOM 5514 O O . ASN A 1 703 ? -17.768 -12.395 49.420 1.00 37.94 703 ASN A O 1
ATOM 5518 N N . ASP A 1 704 ? -18.591 -14.481 49.551 1.00 37.84 704 ASP A N 1
ATOM 5519 C CA . ASP A 1 704 ? -18.674 -14.720 48.101 1.00 37.84 704 ASP A CA 1
ATOM 5520 C C . ASP A 1 704 ? -19.676 -13.789 47.375 1.00 37.84 704 ASP A C 1
ATOM 5522 O O . ASP A 1 704 ? -19.446 -13.398 46.229 1.00 37.84 704 ASP A O 1
ATOM 5526 N N . ASP A 1 705 ? -20.754 -13.350 48.043 1.00 38.38 705 ASP A N 1
ATOM 5527 C CA . ASP A 1 705 ? -21.752 -12.435 47.454 1.00 38.38 705 ASP A CA 1
ATOM 5528 C C . ASP A 1 705 ? -21.205 -11.004 47.318 1.00 38.38 705 ASP A C 1
ATOM 5530 O O . ASP A 1 705 ? -21.581 -10.263 46.405 1.00 38.38 705 ASP A O 1
ATOM 5534 N N . ALA A 1 706 ? -20.295 -10.601 48.210 1.00 38.03 706 ALA A N 1
ATOM 5535 C CA . ALA A 1 706 ? -19.638 -9.300 48.136 1.00 38.03 706 ALA A CA 1
ATOM 5536 C C . ALA A 1 706 ? -18.634 -9.262 46.971 1.00 38.03 706 ALA A C 1
ATOM 5538 O O . ALA A 1 706 ? -18.588 -8.283 46.224 1.00 38.03 706 ALA A O 1
ATOM 5539 N N . GLU A 1 707 ? -17.883 -10.347 46.766 1.00 38.81 707 GLU A N 1
ATOM 5540 C CA . GLU A 1 707 ? -16.901 -10.487 45.688 1.00 38.81 707 GLU A CA 1
ATOM 5541 C C . GLU A 1 707 ? -17.565 -10.513 44.299 1.00 38.81 707 GLU A C 1
ATOM 5543 O O . GLU A 1 707 ? -17.113 -9.836 43.366 1.00 38.81 707 GLU A O 1
ATOM 5548 N N . GLU A 1 708 ? -18.710 -11.192 44.163 1.00 42.38 708 GLU A N 1
ATOM 5549 C CA . GLU A 1 708 ? -19.474 -11.216 42.913 1.00 42.38 708 GLU A CA 1
ATOM 5550 C C . GLU A 1 708 ? -20.130 -9.857 42.597 1.00 42.38 708 GLU A C 1
ATOM 5552 O O . GLU A 1 708 ? -20.150 -9.426 41.436 1.00 42.38 708 GLU A O 1
ATOM 5557 N N . GLN A 1 709 ? -20.572 -9.113 43.619 1.00 41.16 709 GLN A N 1
ATOM 5558 C CA . GLN A 1 709 ? -21.087 -7.747 43.461 1.00 41.16 709 GLN A CA 1
ATOM 5559 C C . GLN A 1 709 ? -19.993 -6.751 43.039 1.00 41.16 709 GLN A C 1
ATOM 5561 O O . GLN A 1 709 ? -20.234 -5.908 42.167 1.00 41.16 709 GLN A O 1
ATOM 5566 N N . ILE A 1 710 ? -18.772 -6.875 43.573 1.00 38.47 710 ILE A N 1
ATOM 5567 C CA . ILE A 1 710 ? -17.613 -6.044 43.196 1.00 38.47 710 ILE A CA 1
ATOM 5568 C C . ILE A 1 710 ? -17.139 -6.376 41.777 1.00 38.47 710 ILE A C 1
ATOM 5570 O O . ILE A 1 710 ? -16.931 -5.471 40.962 1.00 38.47 710 ILE A O 1
ATOM 5574 N N . LEU A 1 711 ? -17.020 -7.663 41.434 1.00 41.34 711 LEU A N 1
ATOM 5575 C CA . LEU A 1 711 ? -16.677 -8.111 40.081 1.00 41.34 711 LEU A CA 1
ATOM 5576 C C . LEU A 1 711 ? -17.765 -7.737 39.065 1.00 41.34 711 LEU A C 1
ATOM 5578 O O . LEU A 1 711 ? -17.447 -7.480 37.900 1.00 41.34 711 LEU A O 1
ATOM 5582 N N . GLY A 1 712 ? -19.030 -7.677 39.489 1.00 40.56 712 GLY A N 1
ATOM 5583 C CA . GLY A 1 712 ? -20.161 -7.166 38.716 1.00 40.56 712 GLY A CA 1
ATOM 5584 C C . GLY A 1 712 ? -20.076 -5.658 38.462 1.00 40.56 712 GLY A C 1
ATOM 5585 O O . GLY A 1 712 ? -20.253 -5.224 37.321 1.00 40.56 712 GLY A O 1
ATOM 5586 N N . LEU A 1 713 ? -19.715 -4.873 39.482 1.00 37.50 713 LEU A N 1
ATOM 5587 C CA . LEU A 1 713 ? -19.449 -3.431 39.384 1.00 37.50 713 LEU A CA 1
ATOM 5588 C C . LEU A 1 713 ? -18.267 -3.131 38.441 1.00 37.50 713 LEU A C 1
ATOM 5590 O O . LEU A 1 713 ? -18.402 -2.317 37.526 1.00 37.50 713 LEU A O 1
ATOM 5594 N N . PHE A 1 714 ? -17.143 -3.847 38.567 1.00 37.56 714 PHE A N 1
ATOM 5595 C CA . PHE A 1 714 ? -15.969 -3.676 37.695 1.00 37.56 714 PHE A CA 1
ATOM 5596 C C . PHE A 1 714 ? -16.192 -4.169 36.254 1.00 37.56 714 PHE A C 1
ATOM 5598 O O . PHE A 1 714 ? -15.680 -3.561 35.308 1.00 37.56 714 PHE A O 1
ATOM 5605 N N . ARG A 1 715 ? -16.985 -5.234 36.045 1.00 41.69 715 ARG A N 1
ATOM 5606 C CA . ARG A 1 715 ? -17.363 -5.709 34.698 1.00 41.69 715 ARG A CA 1
ATOM 5607 C C . ARG A 1 715 ? -18.334 -4.763 33.985 1.00 41.69 715 ARG A C 1
ATOM 5609 O O . ARG A 1 715 ? -18.287 -4.699 32.755 1.00 41.69 715 ARG A O 1
ATOM 5616 N N . ARG A 1 716 ? -19.197 -4.047 34.720 1.00 35.97 716 ARG A N 1
ATOM 5617 C CA . ARG A 1 716 ? -20.209 -3.134 34.153 1.00 35.97 716 ARG A CA 1
ATOM 5618 C C . ARG A 1 716 ? -19.668 -1.728 33.851 1.00 35.97 716 ARG A C 1
ATOM 5620 O O . ARG A 1 716 ? -20.016 -1.195 32.804 1.00 35.97 716 ARG A O 1
ATOM 5627 N N . VAL A 1 717 ? -18.761 -1.179 34.670 1.00 34.38 717 VAL A N 1
ATOM 5628 C CA . VAL A 1 717 ? -18.227 0.196 34.493 1.00 34.38 717 VAL A CA 1
ATOM 5629 C C . VAL A 1 717 ? -17.175 0.313 33.373 1.00 34.38 717 VAL A C 1
ATOM 5631 O O . VAL A 1 717 ? -17.049 1.365 32.761 1.00 34.38 717 VAL A O 1
ATOM 5634 N N . GLY A 1 718 ? -16.465 -0.766 33.023 1.00 32.84 718 GLY A N 1
ATOM 5635 C CA . GLY A 1 718 ? -15.604 -0.832 31.834 1.00 32.84 718 GLY A CA 1
ATOM 5636 C C . GLY A 1 718 ? -14.442 0.177 31.777 1.00 32.84 718 GLY A C 1
ATOM 5637 O O . GLY A 1 718 ? -14.565 1.219 31.160 1.00 32.84 718 GLY A O 1
ATOM 5638 N N . THR A 1 719 ? -13.270 -0.190 32.305 1.00 35.03 719 THR A N 1
ATOM 5639 C CA . THR A 1 719 ? -11.929 0.391 32.023 1.00 35.03 719 THR A CA 1
ATOM 5640 C C . THR A 1 719 ? -11.771 1.926 31.915 1.00 35.03 719 THR A C 1
ATOM 5642 O O . THR A 1 719 ? -10.856 2.370 31.223 1.00 35.03 719 THR A O 1
ATOM 5645 N N . GLU A 1 720 ? -12.576 2.745 32.594 1.00 35.66 720 GLU A N 1
ATOM 5646 C CA . GLU A 1 720 ? -12.234 4.150 32.875 1.00 35.66 720 GLU A CA 1
ATOM 5647 C C . GLU A 1 720 ? -11.945 4.338 34.375 1.00 35.66 720 GLU A C 1
ATOM 5649 O O . GLU A 1 720 ? -12.565 3.712 35.234 1.00 35.66 720 GLU A O 1
ATOM 5654 N N . THR A 1 721 ? -10.925 5.146 34.678 1.00 37.09 721 THR A N 1
ATOM 5655 C CA . THR A 1 721 ? -10.307 5.339 36.001 1.00 37.09 721 THR A CA 1
ATOM 5656 C C . THR A 1 721 ? -11.309 5.800 37.066 1.00 37.09 721 THR A C 1
ATOM 5658 O O . THR A 1 721 ? -11.824 6.916 36.993 1.00 37.09 721 THR A O 1
ATOM 5661 N N . LEU A 1 722 ? -11.544 4.969 38.087 1.00 41.00 722 LEU A N 1
ATOM 5662 C CA . LEU A 1 722 ? -12.225 5.358 39.329 1.00 41.00 722 LEU A CA 1
ATOM 5663 C C . LEU A 1 722 ? -11.392 6.424 40.066 1.00 41.00 722 LEU A C 1
ATOM 5665 O O . LEU A 1 722 ? -10.181 6.260 40.196 1.00 41.00 722 LEU A O 1
ATOM 5669 N N . SER A 1 723 ? -12.018 7.506 40.551 1.00 41.38 723 SER A N 1
ATOM 5670 C CA . SER A 1 723 ? -11.295 8.517 41.342 1.00 41.38 723 SER A CA 1
ATOM 5671 C C . SER A 1 723 ? -10.832 7.924 42.682 1.00 41.38 723 SER A C 1
ATOM 5673 O O . SER A 1 723 ? -11.545 7.074 43.234 1.00 41.38 723 SER A O 1
ATOM 5675 N N . PRO A 1 724 ? -9.680 8.355 43.231 1.00 44.16 724 PRO A N 1
ATOM 5676 C CA . PRO A 1 724 ? -9.141 7.815 44.479 1.00 44.16 724 PRO A CA 1
ATOM 5677 C C . PRO A 1 724 ? -10.140 7.866 45.638 1.00 44.16 724 PRO A C 1
ATOM 5679 O O . PRO A 1 724 ? -10.226 6.920 46.415 1.00 44.16 724 PRO A O 1
ATOM 5682 N N . GLU A 1 725 ? -10.984 8.902 45.714 1.00 47.38 725 GLU A N 1
ATOM 5683 C CA . GLU A 1 725 ? -11.998 9.008 46.767 1.00 47.38 725 GLU A CA 1
ATOM 5684 C C . GLU A 1 725 ? -13.125 7.981 46.609 1.00 47.38 725 GLU A C 1
ATOM 5686 O O . GLU A 1 725 ? -13.643 7.475 47.607 1.00 47.38 725 GLU A O 1
ATOM 5691 N N . LYS A 1 726 ? -13.501 7.644 45.367 1.00 49.38 726 LYS A N 1
ATOM 5692 C CA . LYS A 1 726 ? -14.514 6.616 45.087 1.00 49.38 726 LYS A CA 1
ATOM 5693 C C . LYS A 1 726 ? -13.965 5.220 45.340 1.00 49.38 726 LYS A C 1
ATOM 5695 O O . LYS A 1 726 ? -14.670 4.421 45.954 1.00 49.38 726 LYS A O 1
ATOM 5700 N N . LEU A 1 727 ? -12.718 4.963 44.940 1.00 50.00 727 LEU A N 1
ATOM 5701 C CA . LEU A 1 727 ? -12.029 3.706 45.223 1.00 50.00 727 LEU A CA 1
ATOM 5702 C C . LEU A 1 727 ? -11.860 3.510 46.736 1.00 50.00 727 LEU A C 1
ATOM 5704 O O . LEU A 1 727 ? -12.209 2.449 47.244 1.00 50.00 727 LEU A O 1
ATOM 5708 N N . PHE A 1 728 ? -11.459 4.557 47.466 1.00 52.62 728 PHE A N 1
ATOM 5709 C CA . PHE A 1 728 ? -11.402 4.524 48.925 1.00 52.62 728 PHE A CA 1
ATOM 5710 C C . PHE A 1 728 ? -12.765 4.222 49.547 1.00 52.62 728 PHE A C 1
ATOM 5712 O O . PHE A 1 728 ? -12.856 3.370 50.417 1.00 52.62 728 PHE A O 1
ATOM 5719 N N . SER A 1 729 ? -13.846 4.864 49.085 1.00 52.22 729 SER A N 1
ATOM 5720 C CA . SER A 1 729 ? -15.178 4.639 49.668 1.00 52.22 729 SER A CA 1
ATOM 5721 C C . SER A 1 729 ? -15.702 3.214 49.456 1.00 52.22 729 SER A C 1
ATOM 5723 O O . SER A 1 729 ? -16.443 2.704 50.292 1.00 52.22 729 SER A O 1
ATOM 5725 N N . VAL A 1 730 ? -15.326 2.573 48.343 1.00 51.81 730 VAL A N 1
ATOM 5726 C CA . VAL A 1 730 ? -15.695 1.183 48.048 1.00 51.81 730 VAL A CA 1
ATOM 5727 C C . VAL A 1 730 ? -14.839 0.237 48.887 1.00 51.81 730 VAL A C 1
ATOM 5729 O O . VAL A 1 730 ? -15.383 -0.648 49.540 1.00 51.81 730 VAL A O 1
ATOM 5732 N N . LEU A 1 731 ? -13.525 0.470 48.950 1.00 47.12 731 LEU A N 1
ATOM 5733 C CA . LEU A 1 731 ? -12.596 -0.360 49.718 1.00 47.12 731 LEU A CA 1
ATOM 5734 C C . LEU A 1 731 ? -12.801 -0.235 51.234 1.00 47.12 731 LEU A C 1
ATOM 5736 O O . LEU A 1 731 ? -12.751 -1.244 51.921 1.00 47.12 731 LEU A O 1
ATOM 5740 N N . GLN A 1 732 ? -13.114 0.953 51.756 1.00 59.91 732 GLN A N 1
ATOM 5741 C CA . GLN A 1 732 ? -13.395 1.172 53.180 1.00 59.91 732 GLN A CA 1
ATOM 5742 C C . GLN A 1 732 ? -14.725 0.535 53.616 1.00 59.91 732 GLN A C 1
ATOM 5744 O O . GLN A 1 732 ? -14.871 0.127 54.762 1.00 59.91 732 GLN A O 1
ATOM 5749 N N . LYS A 1 733 ? -15.704 0.407 52.709 1.00 50.00 733 LYS A N 1
ATOM 5750 C CA . LYS A 1 733 ? -16.955 -0.318 52.993 1.00 50.00 733 LYS A CA 1
ATOM 5751 C C . LYS A 1 733 ? -16.763 -1.833 53.070 1.00 50.00 733 LYS A C 1
ATOM 5753 O O . LYS A 1 733 ? -17.549 -2.496 53.736 1.00 50.00 733 LYS A O 1
ATOM 5758 N N . LEU A 1 734 ? -15.745 -2.358 52.392 1.00 46.38 734 LEU A N 1
ATOM 5759 C CA . LEU A 1 734 ? -15.414 -3.785 52.358 1.00 46.38 734 LEU A CA 1
ATOM 5760 C C . LEU A 1 734 ? -14.381 -4.163 53.423 1.00 46.38 734 LEU A C 1
ATOM 5762 O O . LEU A 1 734 ? -14.453 -5.241 54.002 1.00 46.38 734 LEU A O 1
ATOM 5766 N N . HIS A 1 735 ? -13.471 -3.241 53.730 1.00 47.34 735 HIS A N 1
ATOM 5767 C CA . HIS A 1 735 ? -12.479 -3.345 54.791 1.00 47.34 735 HIS A CA 1
ATOM 5768 C C . HIS A 1 735 ? -12.585 -2.110 55.695 1.00 47.34 735 HIS A C 1
ATOM 5770 O O . HIS A 1 735 ? -11.854 -1.138 55.491 1.00 47.34 735 HIS A O 1
ATOM 5776 N N . PRO A 1 736 ? -13.483 -2.132 56.699 1.00 55.28 736 PRO A N 1
ATOM 5777 C CA . PRO A 1 736 ? -13.705 -1.005 57.613 1.00 55.28 736 PRO A CA 1
ATOM 5778 C C . PRO A 1 736 ? -12.437 -0.548 58.352 1.00 55.28 736 PRO A C 1
ATOM 5780 O O . PRO A 1 736 ? -12.323 0.617 58.722 1.00 55.28 736 PRO A O 1
ATOM 5783 N N . GLU A 1 737 ? -11.477 -1.462 58.515 1.00 45.84 737 GLU A N 1
ATOM 5784 C CA . GLU A 1 737 ? -10.157 -1.262 59.128 1.00 45.84 737 GLU A CA 1
ATOM 5785 C C . GLU A 1 737 ? -9.206 -0.401 58.261 1.00 45.84 737 GLU A C 1
ATOM 5787 O O . GLU A 1 737 ? -8.196 0.107 58.754 1.00 45.84 737 GLU A O 1
ATOM 5792 N N . LEU A 1 738 ? -9.492 -0.234 56.959 1.00 47.25 738 LEU A N 1
ATOM 5793 C CA . LEU A 1 738 ? -8.670 0.557 56.039 1.00 47.25 738 LEU A CA 1
ATOM 5794 C C . LEU A 1 738 ? -8.859 2.049 56.337 1.00 47.25 738 LEU A C 1
ATOM 5796 O O . LEU A 1 738 ? -9.801 2.699 55.871 1.00 47.25 738 LEU A O 1
ATOM 5800 N N . SER A 1 739 ? -7.944 2.601 57.133 1.00 65.81 739 SER A N 1
ATOM 5801 C CA . SER A 1 739 ? -7.957 4.023 57.462 1.00 65.81 739 SER A CA 1
ATOM 5802 C C . SER A 1 739 ? -7.651 4.874 56.228 1.00 65.81 739 SER A C 1
ATOM 5804 O O . SER A 1 739 ? -6.870 4.491 55.346 1.00 65.81 739 SER A O 1
ATOM 5806 N N . LYS A 1 740 ? -8.246 6.070 56.173 1.00 63.28 740 LYS A N 1
ATOM 5807 C CA . LYS A 1 740 ? -7.991 7.001 55.069 1.00 63.28 740 LYS A CA 1
ATOM 5808 C C . LYS A 1 740 ? -6.536 7.450 55.030 1.00 63.28 740 LYS A C 1
ATOM 5810 O O . LYS A 1 740 ? -5.987 7.643 53.957 1.00 63.28 740 LYS A O 1
ATOM 5815 N N . GLU A 1 741 ? -5.881 7.502 56.184 1.00 54.47 741 GLU A N 1
ATOM 5816 C CA . GLU A 1 741 ? -4.460 7.826 56.295 1.00 54.47 741 GLU A CA 1
ATOM 5817 C C . GLU A 1 741 ? -3.558 6.749 55.690 1.00 54.47 741 GLU A C 1
ATOM 5819 O O . GLU A 1 741 ? -2.597 7.100 55.009 1.00 54.47 741 GLU A O 1
ATOM 5824 N N . SER A 1 742 ? -3.886 5.462 55.855 1.00 48.03 742 SER A N 1
ATOM 5825 C CA . SER A 1 742 ? -3.158 4.352 55.225 1.00 48.03 742 SER A CA 1
ATOM 5826 C C . SER A 1 742 ? -3.358 4.322 53.708 1.00 48.03 742 SER A C 1
ATOM 5828 O O . SER A 1 742 ? -2.397 4.110 52.973 1.00 48.03 742 SER A O 1
ATOM 5830 N N . PHE A 1 743 ? -4.579 4.586 53.230 1.00 57.97 743 PHE A N 1
ATOM 5831 C CA . PHE A 1 743 ? -4.878 4.657 51.797 1.00 57.97 743 PHE A CA 1
ATOM 5832 C C . PHE A 1 743 ? -4.240 5.883 51.124 1.00 57.97 743 PHE A C 1
ATOM 5834 O O . PHE A 1 743 ? -3.635 5.771 50.059 1.00 57.97 743 PHE A O 1
ATOM 5841 N N . ASP A 1 744 ? -4.293 7.044 51.778 1.00 52.94 744 ASP A N 1
ATOM 5842 C CA . ASP A 1 744 ? -3.675 8.270 51.277 1.00 52.94 744 ASP A CA 1
ATOM 5843 C C . ASP A 1 744 ? -2.138 8.218 51.387 1.00 52.94 744 ASP A C 1
ATOM 5845 O O . ASP A 1 744 ? -1.448 8.799 50.554 1.00 52.94 744 ASP A O 1
ATOM 5849 N N . ALA A 1 745 ? -1.559 7.510 52.369 1.00 48.97 745 ALA A N 1
ATOM 5850 C CA . ALA A 1 745 ? -0.116 7.234 52.421 1.00 48.97 745 ALA A CA 1
ATOM 5851 C C . ALA A 1 745 ? 0.347 6.346 51.252 1.00 48.97 745 ALA A C 1
ATOM 5853 O O . ALA A 1 745 ? 1.409 6.589 50.683 1.00 48.97 745 ALA A O 1
ATOM 5854 N N . LEU A 1 746 ? -0.488 5.384 50.852 1.00 47.72 746 LEU A N 1
ATOM 5855 C CA . LEU A 1 746 ? -0.302 4.532 49.673 1.00 47.72 746 LEU A CA 1
ATOM 5856 C C . LEU A 1 746 ? -0.313 5.344 48.370 1.00 47.72 746 LEU A C 1
ATOM 5858 O O . LEU A 1 746 ? 0.545 5.157 47.509 1.00 47.72 746 LEU A O 1
ATOM 5862 N N . LEU A 1 747 ? -1.241 6.298 48.254 1.00 48.12 747 LEU A N 1
ATOM 5863 C CA . LEU A 1 747 ? -1.293 7.228 47.123 1.00 48.12 747 LEU A CA 1
ATOM 5864 C C . LEU A 1 747 ? -0.090 8.178 47.104 1.00 48.12 747 LEU A C 1
ATOM 5866 O O . LEU A 1 747 ? 0.504 8.372 46.045 1.00 48.12 747 LEU A O 1
ATOM 5870 N N . ARG A 1 748 ? 0.330 8.696 48.267 1.00 44.44 748 ARG A N 1
ATOM 5871 C CA . ARG A 1 748 ? 1.513 9.567 48.400 1.00 44.44 748 ARG A CA 1
ATOM 5872 C C . ARG A 1 748 ? 2.830 8.861 48.059 1.00 44.44 748 ARG A C 1
ATOM 5874 O O . ARG A 1 748 ? 3.727 9.506 47.531 1.00 44.44 748 ARG A O 1
ATOM 5881 N N . ALA A 1 749 ? 2.945 7.555 48.305 1.00 43.84 749 ALA A N 1
ATOM 5882 C CA . ALA A 1 749 ? 4.109 6.764 47.891 1.00 43.84 749 ALA A CA 1
ATOM 5883 C C . ALA A 1 749 ? 4.166 6.530 46.365 1.00 43.84 749 ALA A C 1
ATOM 5885 O O . ALA A 1 749 ? 5.243 6.310 45.817 1.00 43.84 749 ALA A O 1
ATOM 5886 N N . SER A 1 750 ? 3.026 6.623 45.666 1.00 40.91 750 SER A N 1
ATOM 5887 C CA . SER A 1 750 ? 2.935 6.443 44.207 1.00 40.91 750 SER A CA 1
ATOM 5888 C C . SER A 1 750 ? 3.286 7.696 43.387 1.00 40.91 750 SER A C 1
ATOM 5890 O O . SER A 1 750 ? 3.493 7.603 42.177 1.00 40.91 750 SER A O 1
ATOM 5892 N N . ASP A 1 751 ? 3.432 8.858 44.035 1.00 32.66 751 ASP A N 1
ATOM 5893 C CA . ASP A 1 751 ? 3.758 10.136 43.378 1.00 32.66 751 ASP A CA 1
ATOM 5894 C C . ASP A 1 751 ? 5.249 10.285 42.997 1.00 32.66 751 ASP A C 1
ATOM 5896 O O . ASP A 1 751 ? 5.680 11.325 42.491 1.00 32.66 751 ASP A O 1
ATOM 5900 N N . HIS A 1 752 ? 6.060 9.238 43.166 1.00 34.78 752 HIS A N 1
ATOM 5901 C CA . HIS A 1 752 ? 7.424 9.159 42.630 1.00 34.78 752 HIS A CA 1
ATOM 5902 C C . HIS A 1 752 ? 7.550 8.166 41.476 1.00 34.78 752 HIS A C 1
ATOM 5904 O O . HIS A 1 752 ? 8.518 7.430 41.408 1.00 34.78 752 HIS A O 1
ATOM 5910 N N . GLY A 1 753 ? 6.587 8.168 40.548 1.00 34.97 753 GLY A N 1
ATOM 5911 C CA . GLY A 1 753 ? 6.793 7.761 39.148 1.00 34.97 753 GLY A CA 1
ATOM 5912 C C . GLY A 1 753 ? 7.370 6.365 38.878 1.00 34.97 753 GLY A C 1
ATOM 5913 O O . GLY A 1 753 ? 7.770 6.114 37.744 1.00 34.97 753 GLY A O 1
ATOM 5914 N N . ASP A 1 754 ? 7.407 5.477 39.868 1.00 38.66 754 ASP A N 1
ATOM 5915 C CA . ASP A 1 754 ? 8.002 4.154 39.760 1.00 38.66 754 ASP A CA 1
ATOM 5916 C C . ASP A 1 754 ? 6.958 3.077 40.072 1.00 38.66 754 ASP A C 1
ATOM 5918 O O . ASP A 1 754 ? 6.680 2.712 41.216 1.00 38.66 754 ASP A O 1
ATOM 5922 N N . SER A 1 755 ? 6.347 2.577 38.999 1.00 37.69 755 SER A N 1
ATOM 5923 C CA . SER A 1 755 ? 5.422 1.444 39.018 1.00 37.69 755 SER A CA 1
ATOM 5924 C C . SER A 1 755 ? 6.079 0.136 39.481 1.00 37.69 755 SER A C 1
ATOM 5926 O O . SER A 1 755 ? 5.363 -0.791 39.859 1.00 37.69 755 SER A O 1
ATOM 5928 N N . GLU A 1 756 ? 7.413 0.053 39.474 1.00 36.69 756 GLU A N 1
ATOM 5929 C CA . GLU A 1 756 ? 8.181 -1.114 39.916 1.00 36.69 756 GLU A CA 1
ATOM 5930 C C . GLU A 1 756 ? 8.238 -1.192 41.455 1.00 36.69 756 GLU A C 1
ATOM 5932 O O . GLU A 1 756 ? 8.131 -2.281 42.020 1.00 36.69 756 GLU A O 1
ATOM 5937 N N . GLY A 1 757 ? 8.248 -0.046 42.150 1.00 40.62 757 GLY A N 1
ATOM 5938 C CA . GLY A 1 757 ? 8.209 0.035 43.618 1.00 40.62 757 GLY A CA 1
ATOM 5939 C C . GLY A 1 757 ? 6.888 -0.436 44.245 1.00 40.62 757 GLY A C 1
ATOM 5940 O O . GLY A 1 757 ? 6.894 -1.128 45.265 1.00 40.62 757 GLY A O 1
ATOM 5941 N N . PHE A 1 758 ? 5.748 -0.140 43.605 1.00 40.97 758 PHE A N 1
ATOM 5942 C CA . PHE A 1 758 ? 4.428 -0.630 44.039 1.00 40.97 758 PHE A CA 1
ATOM 5943 C C . PHE A 1 758 ? 4.319 -2.161 43.923 1.00 40.97 758 PHE A C 1
ATOM 5945 O O . PHE A 1 758 ? 3.738 -2.814 44.787 1.00 40.97 758 PHE A O 1
ATOM 5952 N N . LEU A 1 759 ? 4.932 -2.739 42.884 1.00 39.53 759 LEU A N 1
ATOM 5953 C CA . LEU A 1 759 ? 5.013 -4.186 42.658 1.00 39.53 759 LEU A CA 1
ATOM 5954 C C . LEU A 1 759 ? 6.012 -4.871 43.604 1.00 39.53 759 LEU A C 1
ATOM 5956 O O . LEU A 1 759 ? 5.717 -5.952 44.112 1.00 39.53 759 LEU A O 1
ATOM 5960 N N . HIS A 1 760 ? 7.152 -4.237 43.894 1.00 41.19 760 HIS A N 1
ATOM 5961 C CA . HIS A 1 760 ? 8.160 -4.771 44.813 1.00 41.19 760 HIS A CA 1
ATOM 5962 C C . HIS A 1 760 ? 7.679 -4.827 46.268 1.00 41.19 760 HIS A C 1
ATOM 5964 O O . HIS A 1 760 ? 7.995 -5.794 46.956 1.00 41.19 760 HIS A O 1
ATOM 5970 N N . TRP A 1 761 ? 6.875 -3.861 46.732 1.00 39.94 761 TRP A N 1
ATOM 5971 C CA . TRP A 1 761 ? 6.254 -3.927 48.064 1.00 39.94 761 TRP A CA 1
ATOM 5972 C C . TRP A 1 761 ? 5.164 -5.013 48.143 1.00 39.94 761 TRP A C 1
ATOM 5974 O O . TRP A 1 761 ? 5.137 -5.790 49.096 1.00 39.94 761 TRP A O 1
ATOM 5984 N N . LEU A 1 762 ? 4.341 -5.170 47.093 1.00 40.75 762 LEU A N 1
ATOM 5985 C CA . LEU A 1 762 ? 3.326 -6.237 46.998 1.00 40.75 762 LEU A CA 1
ATOM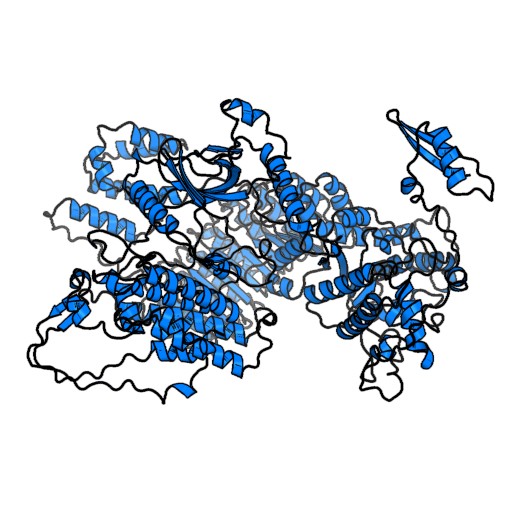 5986 C C . LEU A 1 762 ? 3.938 -7.650 47.049 1.00 40.75 762 LEU A C 1
ATOM 5988 O O . LEU A 1 762 ? 3.294 -8.595 47.500 1.00 40.75 762 LEU A O 1
ATOM 5992 N N . LEU A 1 763 ? 5.188 -7.783 46.595 1.00 39.88 763 LEU A N 1
ATOM 5993 C CA . LEU A 1 763 ? 5.965 -9.023 46.630 1.00 39.88 763 LEU A CA 1
ATOM 5994 C C . LEU A 1 763 ? 6.801 -9.186 47.917 1.00 39.88 763 LEU A C 1
ATOM 5996 O O . LEU A 1 763 ? 7.134 -10.319 48.271 1.00 39.88 763 LEU A O 1
ATOM 6000 N N . ALA A 1 764 ? 7.131 -8.094 48.618 1.00 37.00 764 ALA A N 1
ATOM 6001 C CA . ALA A 1 764 ? 7.946 -8.099 49.838 1.00 37.00 764 ALA A CA 1
ATOM 6002 C C . ALA A 1 764 ? 7.129 -8.356 51.120 1.00 37.00 764 ALA A C 1
ATOM 6004 O O . ALA A 1 764 ? 7.595 -9.081 52.001 1.00 37.00 764 ALA A O 1
ATOM 6005 N N . GLU A 1 765 ? 5.885 -7.875 51.213 1.00 39.47 765 GLU A N 1
ATOM 6006 C CA . GLU A 1 765 ? 4.996 -8.090 52.371 1.00 39.47 765 GLU A CA 1
ATOM 6007 C C . GLU A 1 765 ? 4.240 -9.438 52.295 1.00 39.47 765 GLU A C 1
ATOM 6009 O O . GLU A 1 765 ? 3.021 -9.541 52.465 1.00 39.47 765 GLU A O 1
ATOM 6014 N N . LYS A 1 766 ? 4.984 -10.522 52.048 1.00 34.00 766 LYS A N 1
ATOM 6015 C CA . LYS A 1 766 ? 4.445 -11.870 51.791 1.00 34.00 766 LYS A CA 1
ATOM 6016 C C . LYS A 1 766 ? 3.661 -12.478 52.968 1.00 34.00 766 LYS A C 1
ATOM 6018 O O . LYS A 1 766 ? 2.929 -13.437 52.775 1.00 34.00 766 LYS A O 1
ATOM 6023 N N . THR A 1 767 ? 3.777 -11.927 54.176 1.00 35.06 767 THR A N 1
ATOM 6024 C CA . THR A 1 767 ? 3.166 -12.479 55.401 1.00 35.06 767 THR A CA 1
ATOM 6025 C C . THR A 1 767 ? 1.910 -11.753 55.888 1.00 35.06 767 THR A C 1
ATOM 6027 O O . THR A 1 767 ? 1.299 -12.209 56.849 1.00 35.06 767 THR A O 1
ATOM 6030 N N . ARG A 1 768 ? 1.486 -10.643 55.262 1.00 36.09 768 ARG A N 1
ATOM 6031 C CA . ARG A 1 768 ? 0.247 -9.931 55.660 1.00 36.09 768 ARG A CA 1
ATOM 6032 C C . ARG A 1 768 ? -0.807 -9.776 54.559 1.00 36.09 768 ARG A C 1
ATOM 6034 O O . ARG A 1 768 ? -1.928 -9.395 54.875 1.00 36.09 768 ARG A O 1
ATOM 6041 N N . CYS A 1 769 ? -0.498 -10.118 53.308 1.00 37.56 769 CYS A N 1
ATOM 6042 C CA . CYS A 1 769 ? -1.429 -10.001 52.175 1.00 37.56 769 CYS A CA 1
ATOM 6043 C C . CYS A 1 769 ? -2.004 -11.339 51.677 1.00 37.56 769 CYS A C 1
ATOM 6045 O O . CYS A 1 769 ? -2.388 -11.449 50.512 1.00 37.56 769 CYS A O 1
ATOM 6047 N N . GLU A 1 770 ? -2.134 -12.350 52.538 1.00 37.19 770 GLU A N 1
ATOM 6048 C CA . GLU A 1 770 ? -2.873 -13.569 52.167 1.00 37.19 770 GLU A CA 1
ATOM 6049 C C . GLU A 1 770 ? -4.366 -13.265 51.919 1.00 37.19 770 GLU A C 1
ATOM 6051 O O . GLU A 1 770 ? -4.954 -13.822 51.001 1.00 37.19 770 GLU A O 1
ATOM 6056 N N . ALA A 1 771 ? -4.938 -12.246 52.576 1.00 37.22 771 ALA A N 1
ATOM 6057 C CA . ALA A 1 771 ? -6.339 -11.853 52.376 1.00 37.22 771 ALA A CA 1
ATOM 6058 C C . ALA A 1 771 ? -6.616 -11.014 51.105 1.00 37.22 771 ALA A C 1
ATOM 6060 O O . ALA A 1 771 ? -7.742 -10.985 50.620 1.00 37.22 771 ALA A O 1
ATOM 6061 N N . LEU A 1 772 ? -5.620 -10.312 50.549 1.00 34.16 772 LEU A N 1
ATOM 6062 C CA . LEU A 1 772 ? -5.800 -9.449 49.361 1.00 34.16 772 LEU A CA 1
ATOM 6063 C C . LEU A 1 772 ? -5.514 -10.187 48.046 1.00 34.16 772 LEU A C 1
ATOM 6065 O O . LEU A 1 772 ? -6.038 -9.818 46.993 1.00 34.16 772 LEU A O 1
ATOM 6069 N N . THR A 1 773 ? -4.703 -11.244 48.112 1.00 39.81 773 THR A N 1
ATOM 6070 C CA . THR A 1 773 ? -4.336 -12.064 46.950 1.00 39.81 773 THR A CA 1
ATOM 6071 C C . THR A 1 773 ? -5.442 -13.061 46.589 1.00 39.81 773 THR A C 1
ATOM 6073 O O . THR A 1 773 ? -5.630 -13.350 45.408 1.00 39.81 773 THR A O 1
ATOM 6076 N N . GLU A 1 774 ? -6.227 -13.513 47.574 1.00 39.94 774 GLU A N 1
ATOM 6077 C CA . GLU A 1 774 ? -7.417 -14.344 47.343 1.00 39.94 774 GLU A CA 1
ATOM 6078 C C . GLU A 1 774 ? -8.545 -13.579 46.631 1.00 39.94 774 GLU A C 1
ATOM 6080 O O . GLU A 1 774 ? -9.165 -14.136 45.732 1.00 39.94 774 GLU A O 1
ATOM 6085 N N . VAL A 1 775 ? -8.738 -12.288 46.932 1.00 36.59 775 VAL A N 1
ATOM 6086 C CA . VAL A 1 775 ? -9.919 -11.520 46.479 1.00 36.59 775 VAL A CA 1
ATOM 6087 C C . VAL A 1 775 ? -9.754 -10.849 45.101 1.00 36.59 775 VAL A C 1
ATOM 6089 O O . VAL A 1 775 ? -10.728 -10.505 44.434 1.00 36.59 775 VAL A O 1
ATOM 6092 N N . MET A 1 776 ? -8.524 -10.610 44.622 1.00 36.00 776 MET A N 1
ATOM 6093 C CA . MET A 1 776 ? -8.329 -9.869 43.357 1.00 36.00 776 MET A CA 1
ATOM 6094 C C . MET A 1 776 ? -8.124 -10.725 42.105 1.00 36.00 776 MET A C 1
ATOM 6096 O O . MET A 1 776 ? -8.250 -10.183 41.007 1.00 36.00 776 MET A O 1
ATOM 6100 N N . GLY A 1 777 ? -7.864 -12.031 42.231 1.00 37.72 777 GLY A N 1
ATOM 6101 C CA . GLY A 1 777 ? -7.772 -12.975 41.111 1.00 37.72 777 GLY A CA 1
ATOM 6102 C C . GLY A 1 777 ? -6.714 -12.635 40.038 1.00 37.72 777 GLY A C 1
ATOM 6103 O O . GLY A 1 777 ? -6.771 -11.624 39.337 1.00 37.72 777 GLY A O 1
ATOM 6104 N N . LEU A 1 778 ? -5.787 -13.563 39.782 1.00 34.56 778 LEU A N 1
ATOM 6105 C CA . LEU A 1 778 ? -4.690 -13.463 38.792 1.00 34.56 778 LEU A CA 1
ATOM 6106 C C . LEU A 1 778 ? -5.093 -12.986 37.367 1.00 34.56 778 LEU A C 1
ATOM 6108 O O . LEU A 1 778 ? -4.248 -12.535 36.591 1.00 34.56 778 LEU A O 1
ATOM 6112 N N . SER A 1 779 ? -6.384 -13.015 37.011 1.00 36.34 779 SER A N 1
ATOM 6113 C CA . SER A 1 779 ? -6.901 -12.535 35.720 1.00 36.34 779 SER A CA 1
ATOM 6114 C C . SER A 1 779 ? -6.885 -11.007 35.539 1.00 36.34 779 SER A C 1
ATOM 6116 O O . SER A 1 779 ? -6.858 -10.538 34.397 1.00 36.34 779 SER A O 1
ATOM 6118 N N . LEU A 1 780 ? -6.898 -10.220 36.624 1.00 33.69 780 LEU A N 1
ATOM 6119 C CA . LEU A 1 780 ? -6.880 -8.753 36.545 1.00 33.69 780 LEU A CA 1
ATOM 6120 C C . LEU A 1 780 ? -5.451 -8.228 36.332 1.00 33.69 780 LEU A C 1
ATOM 6122 O O . LEU A 1 780 ? -5.230 -7.361 35.487 1.00 33.69 780 LEU A O 1
ATOM 6126 N N . VAL A 1 781 ? -4.476 -8.853 37.001 1.00 34.12 781 VAL A N 1
ATOM 6127 C CA . VAL A 1 781 ? -3.035 -8.597 36.827 1.00 34.12 781 VAL A CA 1
ATOM 6128 C C . VAL A 1 781 ? -2.592 -8.964 35.404 1.00 34.12 781 VAL A C 1
ATOM 6130 O O . VAL A 1 781 ? -1.943 -8.166 34.730 1.00 34.12 781 VAL A O 1
ATOM 6133 N N . SER A 1 782 ? -3.057 -10.102 34.874 1.00 33.34 782 SER A N 1
ATOM 6134 C CA . SER A 1 782 ? -2.798 -10.525 33.487 1.00 33.34 782 SER A CA 1
ATOM 6135 C C . SER A 1 782 ? -3.389 -9.565 32.435 1.00 33.34 782 SER A C 1
ATOM 6137 O O . SER A 1 782 ? -2.763 -9.296 31.410 1.00 33.34 782 SER A O 1
ATOM 6139 N N . LYS A 1 783 ? -4.558 -8.961 32.691 1.00 33.62 783 LYS A N 1
ATOM 6140 C CA . LYS A 1 783 ? -5.175 -7.985 31.767 1.00 33.62 783 LYS A CA 1
ATOM 6141 C C . LYS A 1 783 ? -4.513 -6.607 31.793 1.00 33.62 783 LYS A C 1
ATOM 6143 O O . LYS A 1 783 ? -4.555 -5.914 30.775 1.00 33.62 783 LYS A O 1
ATOM 6148 N N . CYS A 1 784 ? -3.886 -6.225 32.903 1.00 29.62 784 CYS A N 1
ATOM 6149 C CA . CYS A 1 784 ? -3.023 -5.045 32.962 1.00 29.62 784 CYS A CA 1
ATOM 6150 C C . CYS A 1 784 ? -1.689 -5.287 32.232 1.00 29.62 784 CYS A C 1
ATOM 6152 O O . CYS A 1 784 ? -1.218 -4.397 31.525 1.00 29.62 784 CYS A O 1
ATOM 6154 N N . LEU A 1 785 ? -1.145 -6.508 32.300 1.00 30.19 785 LEU A N 1
ATOM 6155 C CA . LEU A 1 785 ? 0.107 -6.897 31.636 1.00 30.19 785 LEU A CA 1
ATOM 6156 C C . LEU A 1 785 ? 0.000 -6.959 30.098 1.00 30.19 785 LEU A C 1
ATOM 6158 O O . LEU A 1 785 ? 0.933 -6.571 29.401 1.00 30.19 785 LEU A O 1
ATOM 6162 N N . VAL A 1 786 ? -1.156 -7.332 29.533 1.00 29.28 786 VAL A N 1
ATOM 6163 C CA . VAL A 1 786 ? -1.355 -7.426 28.064 1.00 29.28 786 VAL A CA 1
ATOM 6164 C C . VAL A 1 786 ? -1.395 -6.056 27.349 1.00 29.28 786 VAL A C 1
ATOM 6166 O O . VAL A 1 786 ? -1.362 -5.993 26.121 1.00 29.28 786 VAL A O 1
ATOM 6169 N N . LYS A 1 787 ? -1.415 -4.929 28.075 1.00 28.55 787 LYS A N 1
ATOM 6170 C CA . LYS A 1 787 ? -1.376 -3.576 27.477 1.00 28.55 787 LYS A CA 1
ATOM 6171 C C . LYS A 1 787 ? -0.029 -2.857 27.580 1.00 28.55 787 LYS A C 1
ATOM 6173 O O . LYS A 1 787 ? 0.061 -1.704 27.159 1.00 28.55 787 LYS A O 1
ATOM 6178 N N . MET A 1 788 ? 1.018 -3.528 28.051 1.00 25.55 788 MET A N 1
ATOM 6179 C CA . MET A 1 788 ? 2.375 -2.980 28.111 1.00 25.55 788 MET A CA 1
ATOM 6180 C C . MET A 1 788 ? 3.326 -3.848 27.275 1.00 25.55 788 MET A C 1
ATOM 6182 O O . MET A 1 788 ? 4.022 -4.708 27.796 1.00 25.55 788 MET A O 1
ATOM 6186 N N . ALA A 1 789 ? 3.335 -3.648 25.953 1.00 26.12 789 ALA A N 1
ATOM 6187 C CA . ALA A 1 789 ? 4.347 -4.235 25.069 1.00 26.12 789 ALA A CA 1
ATOM 6188 C C . ALA A 1 789 ? 5.605 -3.337 25.008 1.00 26.12 789 ALA A C 1
ATOM 6190 O O . ALA A 1 789 ? 5.458 -2.109 24.977 1.00 26.12 789 ALA A O 1
ATOM 6191 N N . PRO A 1 790 ? 6.826 -3.907 24.944 1.00 25.34 790 PRO A N 1
ATOM 6192 C CA . PRO A 1 790 ? 8.068 -3.146 24.818 1.00 25.34 790 PRO A CA 1
ATOM 6193 C C . PRO A 1 790 ? 8.302 -2.656 23.368 1.00 25.34 790 PRO A C 1
ATOM 6195 O O . PRO A 1 790 ? 7.631 -3.106 22.433 1.00 25.34 790 PRO A O 1
ATOM 6198 N N . PRO A 1 791 ? 9.235 -1.709 23.142 1.00 26.08 791 PRO A N 1
ATOM 6199 C CA . PRO A 1 791 ? 9.441 -1.065 21.846 1.00 26.08 791 PRO A CA 1
ATOM 6200 C C . PRO A 1 791 ? 10.320 -1.866 20.860 1.00 26.08 791 PRO A C 1
ATOM 6202 O O . PRO A 1 791 ? 11.357 -2.409 21.215 1.00 26.08 791 PRO A O 1
ATOM 6205 N N . LYS A 1 792 ? 9.883 -1.832 19.591 1.00 27.19 792 LYS A N 1
ATOM 6206 C CA . LYS A 1 792 ? 10.599 -1.831 18.290 1.00 27.19 792 LYS A CA 1
ATOM 6207 C C . LYS A 1 792 ? 12.067 -2.303 18.213 1.00 27.19 792 LYS A C 1
ATOM 6209 O O . LYS A 1 792 ? 12.966 -1.649 18.730 1.00 27.19 792 LYS A O 1
ATOM 6214 N N . GLY A 1 793 ? 12.308 -3.227 17.272 1.00 26.78 793 GLY A N 1
ATOM 6215 C CA . GLY A 1 793 ? 13.525 -3.247 16.448 1.00 26.78 793 GLY A CA 1
ATOM 6216 C C . GLY A 1 793 ? 13.841 -4.599 15.799 1.00 26.78 793 GLY A C 1
ATOM 6217 O O . GLY A 1 793 ? 14.284 -5.487 16.513 1.00 26.78 793 GLY A O 1
ATOM 6218 N N . ILE A 1 794 ? 13.652 -4.705 14.469 1.00 25.70 794 ILE A N 1
ATOM 6219 C CA . ILE A 1 794 ? 14.381 -5.487 13.423 1.00 25.70 794 ILE A CA 1
ATOM 6220 C C . ILE A 1 794 ? 13.402 -5.875 12.288 1.00 25.70 794 ILE A C 1
ATOM 6222 O O . ILE A 1 794 ? 12.237 -6.154 12.566 1.00 25.70 794 ILE A O 1
ATOM 6226 N N . PRO A 1 795 ? 13.832 -5.849 11.010 1.00 28.48 795 PRO A N 1
ATOM 6227 C CA . PRO A 1 795 ? 12.958 -5.777 9.847 1.00 28.48 795 PRO A CA 1
ATOM 6228 C C . PRO A 1 795 ? 12.603 -7.147 9.260 1.00 28.48 795 PRO A C 1
ATOM 6230 O O . PRO A 1 795 ? 13.466 -7.976 8.988 1.00 28.48 795 PRO A O 1
ATOM 6233 N N . THR A 1 796 ? 11.326 -7.315 8.937 1.00 28.81 796 THR A N 1
ATOM 6234 C CA . THR A 1 796 ? 10.839 -8.255 7.926 1.00 28.81 796 THR A CA 1
ATOM 6235 C C . THR A 1 796 ? 10.926 -7.593 6.553 1.00 28.81 796 THR A C 1
ATOM 6237 O O . THR A 1 796 ? 10.308 -6.546 6.361 1.00 28.81 796 THR A O 1
ATOM 6240 N N . THR A 1 797 ? 11.638 -8.181 5.591 1.00 28.94 797 THR A N 1
ATOM 6241 C CA . THR A 1 797 ? 11.112 -8.422 4.229 1.00 28.94 797 THR A CA 1
ATOM 6242 C C . THR A 1 797 ? 12.115 -9.166 3.349 1.00 28.94 797 THR A C 1
ATOM 6244 O O . THR A 1 797 ? 13.325 -8.971 3.398 1.00 28.94 797 THR A O 1
ATOM 6247 N N . ALA A 1 798 ? 11.547 -10.051 2.539 1.00 27.45 798 ALA A N 1
ATOM 6248 C CA . ALA A 1 798 ? 12.173 -11.084 1.732 1.00 27.45 798 ALA A CA 1
ATOM 6249 C C . ALA A 1 798 ? 12.828 -10.587 0.418 1.00 27.45 798 ALA A C 1
ATOM 6251 O O . ALA A 1 798 ? 12.773 -11.285 -0.592 1.00 27.45 798 ALA A O 1
ATOM 6252 N N . GLU A 1 799 ? 13.444 -9.401 0.394 1.00 34.62 799 GLU A N 1
ATOM 6253 C CA . GLU A 1 799 ? 13.958 -8.786 -0.851 1.00 34.62 799 GLU A CA 1
ATOM 6254 C C . GLU A 1 799 ? 15.465 -8.975 -1.104 1.00 34.62 799 GLU A C 1
ATOM 6256 O O . GLU A 1 799 ? 15.976 -8.543 -2.132 1.00 34.62 799 GLU A O 1
ATOM 6261 N N . THR A 1 800 ? 16.205 -9.670 -0.239 1.00 30.89 800 THR A N 1
ATOM 6262 C CA . THR A 1 800 ? 17.678 -9.674 -0.328 1.00 30.89 800 THR A CA 1
ATOM 6263 C C . THR A 1 800 ? 18.319 -10.708 -1.268 1.00 30.89 800 THR A C 1
ATOM 6265 O O . THR A 1 800 ? 19.540 -10.787 -1.287 1.00 30.89 800 THR A O 1
ATOM 6268 N N . TRP A 1 801 ? 17.581 -11.498 -2.064 1.00 29.09 801 TRP A N 1
ATOM 6269 C CA . TRP A 1 801 ? 18.190 -12.687 -2.705 1.00 29.09 801 TRP A CA 1
ATOM 6270 C C . TRP A 1 801 ? 17.879 -12.965 -4.189 1.00 29.09 801 TRP A C 1
ATOM 6272 O O . TRP A 1 801 ? 18.148 -14.059 -4.678 1.00 29.09 801 TRP A O 1
ATOM 6282 N N . ARG A 1 802 ? 17.364 -12.004 -4.966 1.00 28.27 802 ARG A N 1
ATOM 6283 C CA . ARG A 1 802 ? 16.847 -12.293 -6.325 1.00 28.27 802 ARG A CA 1
ATOM 6284 C C . ARG A 1 802 ? 17.787 -12.371 -7.551 1.00 28.27 802 ARG A C 1
ATOM 6286 O O . ARG A 1 802 ? 17.265 -12.818 -8.567 1.00 28.27 802 ARG A O 1
ATOM 6293 N N . PRO A 1 803 ? 19.107 -12.077 -7.547 1.00 30.62 803 PRO A N 1
ATOM 6294 C CA . PRO A 1 803 ? 19.881 -12.199 -8.798 1.00 30.62 803 PRO A CA 1
ATOM 6295 C C . PRO A 1 803 ? 21.028 -13.246 -8.809 1.00 30.62 803 PRO A C 1
ATOM 6297 O O . PRO A 1 803 ? 22.195 -12.890 -8.710 1.00 30.62 803 PRO A O 1
ATOM 6300 N N . LEU A 1 804 ? 20.714 -14.535 -9.035 1.00 26.28 804 LEU A N 1
ATOM 6301 C CA . LEU A 1 804 ? 21.575 -15.503 -9.775 1.00 26.28 804 LEU A CA 1
ATOM 6302 C C . LEU A 1 804 ? 20.737 -16.422 -10.693 1.00 26.28 804 LEU A C 1
ATOM 6304 O O . LEU A 1 804 ? 21.156 -17.520 -11.049 1.00 26.28 804 LEU A O 1
ATOM 6308 N N . TRP A 1 805 ? 19.551 -15.995 -11.133 1.00 28.17 805 TRP A N 1
ATOM 6309 C CA . TRP A 1 805 ? 18.650 -16.859 -11.913 1.00 28.17 805 TRP A CA 1
ATOM 6310 C C . TRP A 1 805 ? 18.690 -16.694 -13.435 1.00 28.17 805 TRP A C 1
ATOM 6312 O O . TRP A 1 805 ? 17.888 -17.318 -14.123 1.00 28.17 805 TRP A O 1
ATOM 6322 N N . LYS A 1 806 ? 19.624 -15.922 -14.007 1.00 28.09 806 LYS A N 1
ATOM 6323 C CA . LYS A 1 806 ? 19.548 -15.587 -15.442 1.00 28.09 806 LYS A CA 1
ATOM 6324 C C . LYS A 1 806 ? 20.716 -15.953 -16.348 1.00 28.09 806 LYS A C 1
ATOM 6326 O O . LYS A 1 806 ? 20.771 -15.443 -17.454 1.00 28.09 806 LYS A O 1
ATOM 6331 N N . ASN A 1 807 ? 21.573 -16.900 -15.971 1.00 30.31 807 ASN A N 1
ATOM 6332 C CA . ASN A 1 807 ? 22.473 -17.528 -16.949 1.00 30.31 807 ASN A CA 1
ATOM 6333 C C . ASN A 1 807 ? 22.652 -19.033 -16.692 1.00 30.31 807 ASN A C 1
ATOM 6335 O O . ASN A 1 807 ? 23.685 -19.467 -16.197 1.00 30.31 807 ASN A O 1
ATOM 6339 N N . SER A 1 808 ? 21.652 -19.845 -17.057 1.00 25.75 808 SER A N 1
ATOM 6340 C CA . SER A 1 808 ? 21.900 -21.219 -17.521 1.00 25.75 808 SER A CA 1
ATOM 6341 C C . SER A 1 808 ? 20.724 -21.747 -18.347 1.00 25.75 808 SER A C 1
ATOM 6343 O O . SER A 1 808 ? 19.559 -21.571 -17.996 1.00 25.75 808 SER A O 1
ATOM 6345 N N . SER A 1 809 ? 21.039 -22.435 -19.438 1.00 28.77 809 SER A N 1
ATOM 6346 C CA . SER A 1 809 ? 20.132 -23.117 -20.368 1.00 28.77 809 SER A CA 1
ATOM 6347 C C . SER A 1 809 ? 19.543 -24.427 -19.806 1.00 28.77 809 SER A C 1
ATOM 6349 O O . SER A 1 809 ? 19.138 -25.312 -20.556 1.00 28.77 809 SER A O 1
ATOM 6351 N N . ASN A 1 810 ? 19.466 -24.556 -18.477 1.00 28.72 810 ASN A N 1
ATOM 6352 C CA . ASN A 1 810 ? 18.775 -25.637 -17.779 1.00 28.72 810 ASN A CA 1
ATOM 6353 C C . ASN A 1 810 ? 18.324 -25.153 -16.378 1.00 28.72 810 ASN A C 1
ATOM 6355 O O . ASN A 1 810 ? 19.136 -25.148 -15.450 1.00 28.72 810 ASN A O 1
ATOM 6359 N N . PRO A 1 811 ? 17.045 -24.765 -16.185 1.00 31.11 811 PRO A N 1
ATOM 6360 C CA . PRO A 1 811 ? 16.571 -24.121 -14.951 1.00 31.11 811 PRO A CA 1
ATOM 6361 C C . PRO A 1 811 ? 16.681 -24.980 -13.681 1.00 31.11 811 PRO A C 1
ATOM 6363 O O . PRO A 1 811 ? 16.515 -24.464 -12.582 1.00 31.11 811 PRO A O 1
ATOM 6366 N N . TYR A 1 812 ? 16.964 -26.281 -13.801 1.00 30.48 812 TYR A N 1
ATOM 6367 C CA . TYR A 1 812 ? 16.914 -27.228 -12.682 1.00 30.48 812 TYR A CA 1
ATOM 6368 C C . TYR A 1 812 ? 18.266 -27.579 -12.053 1.00 30.48 812 TYR A C 1
ATOM 6370 O O . TYR A 1 812 ? 18.290 -28.261 -11.029 1.00 30.48 812 TYR A O 1
ATOM 6378 N N . GLN A 1 813 ? 19.390 -27.120 -12.615 1.00 28.36 813 GLN A N 1
ATOM 6379 C CA . GLN A 1 813 ? 20.720 -27.432 -12.065 1.00 28.36 813 GLN A CA 1
ATOM 6380 C C . GLN A 1 813 ? 21.349 -26.307 -11.229 1.00 28.36 813 GLN A C 1
ATOM 6382 O O . GLN A 1 813 ? 22.184 -26.603 -10.378 1.00 28.36 813 GLN A O 1
ATOM 6387 N N . PHE A 1 814 ? 20.925 -25.047 -11.390 1.00 28.03 814 PHE A N 1
ATOM 6388 C CA . PHE A 1 814 ? 21.533 -23.906 -10.681 1.00 28.03 814 PHE A CA 1
ATOM 6389 C C . PHE A 1 814 ? 20.894 -23.569 -9.319 1.00 28.03 814 PHE A C 1
ATOM 6391 O O . PHE A 1 814 ? 21.489 -22.852 -8.513 1.00 28.03 814 PHE A O 1
ATOM 6398 N N . ASP A 1 815 ? 19.715 -24.121 -9.015 1.00 36.09 815 ASP A N 1
ATOM 6399 C CA . ASP A 1 815 ? 18.909 -23.676 -7.869 1.00 36.09 815 ASP A CA 1
ATOM 6400 C C . ASP A 1 815 ? 19.413 -24.194 -6.508 1.00 36.09 815 ASP A C 1
ATOM 6402 O O . ASP A 1 815 ? 19.288 -23.536 -5.476 1.00 36.09 815 ASP A O 1
ATOM 6406 N N . ARG A 1 816 ? 20.104 -25.343 -6.492 1.00 34.06 816 ARG A N 1
ATOM 6407 C CA . ARG A 1 816 ? 20.705 -25.874 -5.254 1.00 34.06 816 ARG A CA 1
ATOM 6408 C C . ARG A 1 816 ? 21.893 -25.051 -4.764 1.00 34.06 816 ARG A C 1
ATOM 6410 O O . ARG A 1 816 ? 22.042 -24.864 -3.562 1.00 34.06 816 ARG A O 1
ATOM 6417 N N . GLN A 1 817 ? 22.732 -24.563 -5.677 1.00 31.05 817 GLN A N 1
ATOM 6418 C CA . GLN A 1 817 ? 23.955 -23.836 -5.323 1.00 31.05 817 GLN A CA 1
ATOM 6419 C C . GLN A 1 817 ? 23.658 -22.380 -4.932 1.00 31.05 817 GLN A C 1
ATOM 6421 O O . GLN A 1 817 ? 24.361 -21.806 -4.093 1.00 31.05 817 GLN A O 1
ATOM 6426 N N . TYR A 1 818 ? 22.593 -21.789 -5.491 1.00 34.22 818 TYR A N 1
ATOM 6427 C CA . TYR A 1 818 ? 22.232 -20.404 -5.208 1.00 34.22 818 TYR A CA 1
ATOM 6428 C C . TYR A 1 818 ? 21.469 -20.220 -3.895 1.00 34.22 818 TYR A C 1
ATOM 6430 O O . TYR A 1 818 ? 21.863 -19.370 -3.095 1.00 34.22 818 TYR A O 1
ATOM 6438 N N . LEU A 1 819 ? 20.479 -21.073 -3.605 1.00 36.00 819 LEU A N 1
ATOM 6439 C CA . LEU A 1 819 ? 19.783 -21.082 -2.311 1.00 36.00 819 LEU A CA 1
ATOM 6440 C C . LEU A 1 819 ? 20.755 -21.306 -1.145 1.00 36.00 819 LEU A C 1
ATOM 6442 O O . LEU A 1 819 ? 20.622 -20.674 -0.105 1.00 36.00 819 LEU A O 1
ATOM 6446 N N . GLN A 1 820 ? 21.806 -22.105 -1.345 1.00 36.38 820 GLN A N 1
ATOM 6447 C CA . GLN A 1 820 ? 22.874 -22.278 -0.356 1.00 36.38 820 GLN A CA 1
ATOM 6448 C C . GLN A 1 820 ? 23.745 -21.029 -0.175 1.00 36.38 820 GLN A C 1
ATOM 6450 O O . GLN A 1 820 ? 24.191 -20.754 0.934 1.00 36.38 820 GLN A O 1
ATOM 6455 N N . THR A 1 821 ? 23.994 -20.253 -1.232 1.00 32.34 821 THR A N 1
ATOM 6456 C CA . THR A 1 821 ? 24.837 -19.044 -1.163 1.00 32.34 821 THR A CA 1
ATOM 6457 C C . THR A 1 821 ? 24.086 -17.865 -0.531 1.00 32.34 821 THR A C 1
ATOM 6459 O O . THR A 1 821 ? 24.667 -17.113 0.252 1.00 32.34 821 THR A O 1
ATOM 6462 N N . ILE A 1 822 ? 22.783 -17.771 -0.801 1.00 36.34 822 ILE A N 1
ATOM 6463 C CA . ILE A 1 822 ? 21.804 -16.914 -0.125 1.00 36.34 822 ILE A CA 1
ATOM 6464 C C . ILE A 1 822 ? 21.719 -17.241 1.367 1.00 36.34 822 ILE A C 1
ATOM 6466 O O . ILE A 1 822 ? 21.834 -16.352 2.210 1.00 36.34 822 ILE A O 1
ATOM 6470 N N . GLU A 1 823 ? 21.584 -18.527 1.703 1.00 39.22 823 GLU A N 1
ATOM 6471 C CA . GLU A 1 823 ? 21.570 -18.979 3.092 1.00 39.22 823 GLU A CA 1
ATOM 6472 C C . GLU A 1 823 ? 22.895 -18.593 3.767 1.00 39.22 823 GLU A C 1
ATOM 6474 O O . GLU A 1 823 ? 22.883 -17.960 4.808 1.00 39.22 823 GLU A O 1
ATOM 6479 N N . ILE A 1 824 ? 24.047 -18.827 3.130 1.00 39.19 824 ILE A N 1
ATOM 6480 C CA . ILE A 1 824 ? 25.374 -18.469 3.665 1.00 39.19 824 ILE A CA 1
ATOM 6481 C C . ILE A 1 824 ? 25.545 -16.968 3.890 1.00 39.19 824 ILE A C 1
ATOM 6483 O O . ILE A 1 824 ? 26.141 -16.567 4.888 1.00 39.19 824 ILE A O 1
ATOM 6487 N N . ALA A 1 825 ? 25.059 -16.118 2.991 1.00 35.62 825 ALA A N 1
ATOM 6488 C CA . ALA A 1 825 ? 25.215 -14.681 3.149 1.00 35.62 825 ALA A CA 1
ATOM 6489 C C . ALA A 1 825 ? 24.138 -14.069 4.084 1.00 35.62 825 ALA A C 1
ATOM 6491 O O . ALA A 1 825 ? 24.429 -13.079 4.760 1.00 35.62 825 ALA A O 1
ATOM 6492 N N . ARG A 1 826 ? 22.983 -14.733 4.277 1.00 39.59 826 ARG A N 1
ATOM 6493 C CA . ARG A 1 826 ? 22.045 -14.490 5.397 1.00 39.59 826 ARG A CA 1
ATOM 6494 C C . ARG A 1 826 ? 22.670 -14.916 6.732 1.00 39.59 826 ARG A C 1
ATOM 6496 O O . ARG A 1 826 ? 22.611 -14.154 7.694 1.00 39.59 826 ARG A O 1
ATOM 6503 N N . LEU A 1 827 ? 23.369 -16.054 6.759 1.00 42.25 827 LEU A N 1
ATOM 6504 C CA . LEU A 1 827 ? 24.087 -16.570 7.927 1.00 42.25 827 LEU A CA 1
ATOM 6505 C C . LEU A 1 827 ? 25.284 -15.679 8.319 1.00 42.25 827 LEU A C 1
ATOM 6507 O O . LEU A 1 827 ? 25.520 -15.464 9.505 1.00 42.25 827 LEU A O 1
ATOM 6511 N N . ARG A 1 828 ? 25.985 -15.081 7.341 1.00 39.38 828 ARG A N 1
ATOM 6512 C CA . ARG A 1 828 ? 27.058 -14.083 7.554 1.00 39.38 828 ARG A CA 1
ATOM 6513 C C . ARG A 1 828 ? 26.542 -12.725 8.044 1.00 39.38 828 ARG A C 1
ATOM 6515 O O . ARG A 1 828 ? 27.231 -12.045 8.800 1.00 39.38 828 ARG A O 1
ATOM 6522 N N . MET A 1 829 ? 25.336 -12.311 7.638 1.00 37.88 829 MET A N 1
ATOM 6523 C CA . MET A 1 829 ? 24.669 -11.133 8.217 1.00 37.88 829 MET A CA 1
ATOM 6524 C C . MET A 1 829 ? 24.199 -11.389 9.658 1.00 37.88 829 MET A C 1
ATOM 6526 O O . MET A 1 829 ? 24.264 -10.483 10.489 1.00 37.88 829 MET A O 1
ATOM 6530 N N . MET A 1 830 ? 23.770 -12.616 9.968 1.00 40.12 830 MET A N 1
ATOM 6531 C CA . MET A 1 830 ? 23.346 -13.036 11.310 1.00 40.12 830 MET A CA 1
ATOM 6532 C C . MET A 1 830 ? 24.521 -13.355 12.255 1.00 40.12 830 MET A C 1
ATOM 6534 O O . MET A 1 830 ? 24.377 -13.226 13.467 1.00 40.12 830 MET A O 1
ATOM 6538 N N . GLU A 1 831 ? 25.720 -13.629 11.728 1.00 39.66 831 GLU A N 1
ATOM 6539 C CA . GLU A 1 831 ? 26.978 -13.753 12.490 1.00 39.66 831 GLU A CA 1
ATOM 6540 C C . GLU A 1 831 ? 27.336 -12.482 13.289 1.00 39.66 831 GLU A C 1
ATOM 6542 O O . GLU A 1 831 ? 28.010 -12.566 14.312 1.00 39.66 831 GLU A O 1
ATOM 6547 N N . LYS A 1 832 ? 26.828 -11.304 12.885 1.00 41.12 832 LYS A N 1
ATOM 6548 C CA . LYS A 1 832 ? 26.962 -10.036 13.632 1.00 41.12 832 LYS A CA 1
ATOM 6549 C C . LYS A 1 832 ? 25.946 -9.872 14.782 1.00 41.12 832 LYS A C 1
ATOM 6551 O O . LYS A 1 832 ? 25.964 -8.842 15.450 1.00 41.12 832 LYS A O 1
ATOM 6556 N N . GLN A 1 833 ? 25.058 -10.847 15.014 1.00 43.34 833 GLN A N 1
ATOM 6557 C CA . GLN A 1 833 ? 24.008 -10.833 16.050 1.00 43.34 833 GLN A CA 1
ATOM 6558 C C . GLN A 1 833 ? 24.109 -12.017 17.036 1.00 43.34 833 GLN A C 1
ATOM 6560 O O . GLN A 1 833 ? 23.088 -12.505 17.516 1.00 43.34 833 GLN A O 1
ATOM 6565 N N . GLN A 1 834 ? 25.326 -12.463 17.368 1.00 39.94 834 GLN A N 1
ATOM 6566 C CA . GLN A 1 834 ? 25.600 -13.656 18.195 1.00 39.94 834 GLN A CA 1
ATOM 6567 C C . GLN A 1 834 ? 24.947 -13.696 19.599 1.00 39.94 834 GLN A C 1
ATOM 6569 O O . GLN A 1 834 ? 24.944 -14.755 20.213 1.00 39.94 834 GLN A O 1
ATOM 6574 N N . ASP A 1 835 ? 24.345 -12.603 20.090 1.00 44.44 835 ASP A N 1
ATOM 6575 C CA . ASP A 1 835 ? 23.707 -12.533 21.419 1.00 44.44 835 ASP A CA 1
ATOM 6576 C C . ASP A 1 835 ? 22.188 -12.258 21.415 1.00 44.44 835 ASP A C 1
ATOM 6578 O O . ASP A 1 835 ? 21.571 -12.113 22.475 1.00 44.44 835 ASP A O 1
ATOM 6582 N N . ARG A 1 836 ? 21.532 -12.195 20.246 1.00 49.16 836 ARG A N 1
ATOM 6583 C CA . ARG A 1 836 ? 20.074 -11.980 20.183 1.00 49.16 836 ARG A CA 1
ATOM 6584 C C . ARG A 1 836 ? 19.307 -13.300 20.311 1.00 49.16 836 ARG A C 1
ATOM 6586 O O . ARG A 1 836 ? 19.313 -14.121 19.398 1.00 49.16 836 ARG A O 1
ATOM 6593 N N . ARG A 1 837 ? 18.599 -13.476 21.434 1.00 58.97 837 ARG A N 1
ATOM 6594 C CA . ARG A 1 837 ? 17.555 -14.509 21.588 1.00 58.97 837 ARG A CA 1
ATOM 6595 C C . ARG A 1 837 ? 16.403 -14.200 20.634 1.00 58.97 837 ARG A C 1
ATOM 6597 O O . ARG A 1 837 ? 15.981 -13.047 20.551 1.00 58.97 837 ARG A O 1
ATOM 6604 N N . PHE A 1 838 ? 15.892 -15.217 19.947 1.00 60.00 838 PHE A N 1
ATOM 6605 C CA . PHE A 1 838 ? 14.716 -15.091 19.075 1.00 60.00 838 PHE A CA 1
ATOM 6606 C C . PHE A 1 838 ? 13.514 -15.912 19.555 1.00 60.00 838 PHE A C 1
ATOM 6608 O O . PHE A 1 838 ? 12.497 -15.958 18.867 1.00 60.00 838 PHE A O 1
ATOM 6615 N N . THR A 1 839 ? 13.602 -16.523 20.737 1.00 56.91 839 THR A N 1
ATOM 6616 C CA . THR A 1 839 ? 12.456 -17.106 21.438 1.00 56.91 839 THR A CA 1
ATOM 6617 C C . THR A 1 839 ? 12.412 -16.646 22.899 1.00 56.91 839 THR A C 1
ATOM 6619 O O . THR A 1 839 ? 13.447 -16.316 23.490 1.00 56.91 839 THR A O 1
ATOM 6622 N N . ASP A 1 840 ? 11.206 -16.580 23.473 1.00 55.25 840 ASP A N 1
ATOM 6623 C CA . ASP A 1 840 ? 10.993 -16.186 24.870 1.00 55.25 840 ASP A CA 1
ATOM 6624 C C . ASP A 1 840 ? 11.648 -17.204 25.816 1.00 55.25 840 ASP A C 1
ATOM 6626 O O . ASP A 1 840 ? 11.431 -18.412 25.691 1.00 55.25 840 ASP A O 1
ATOM 6630 N N . SER A 1 841 ? 12.448 -16.725 26.773 1.00 56.78 841 SER A N 1
ATOM 6631 C CA . SER A 1 841 ? 13.076 -17.575 27.789 1.00 56.78 841 SER A CA 1
ATOM 6632 C C . SER A 1 841 ? 12.232 -17.605 29.062 1.00 56.78 841 SER A C 1
ATOM 6634 O O . SER A 1 841 ? 12.208 -16.623 29.805 1.00 56.78 841 SER A O 1
ATOM 6636 N N . THR A 1 842 ? 11.589 -18.738 29.325 1.00 63.47 842 THR A N 1
ATOM 6637 C CA . THR A 1 842 ? 11.023 -19.108 30.632 1.00 63.47 842 THR A CA 1
ATOM 6638 C C . THR A 1 842 ? 11.802 -20.307 31.177 1.00 63.47 842 THR A C 1
ATOM 6640 O O . THR A 1 842 ? 12.486 -20.973 30.404 1.00 63.47 842 THR A O 1
ATOM 6643 N N . GLU A 1 843 ? 11.704 -20.621 32.474 1.00 62.47 843 GLU A N 1
ATOM 6644 C CA . GLU A 1 843 ? 12.347 -21.823 33.053 1.00 62.47 843 GLU A CA 1
ATOM 6645 C C . GLU A 1 843 ? 11.898 -23.134 32.368 1.00 62.47 843 GLU A C 1
ATOM 6647 O O . GLU A 1 843 ? 12.586 -24.146 32.435 1.00 62.47 843 GLU A O 1
ATOM 6652 N N . GLU A 1 844 ? 10.766 -23.102 31.659 1.00 80.44 844 GLU A N 1
ATOM 6653 C CA . GLU A 1 844 ? 10.154 -24.247 30.979 1.00 80.44 844 GLU A CA 1
ATOM 6654 C C . GLU A 1 844 ? 10.647 -24.462 29.538 1.00 80.44 844 GLU A C 1
ATOM 6656 O O . GLU A 1 844 ? 10.582 -25.581 29.028 1.00 80.44 844 GLU A O 1
ATOM 6661 N N . ASN A 1 845 ? 11.070 -23.400 28.841 1.00 84.25 845 ASN A N 1
ATOM 6662 C CA . ASN A 1 845 ? 11.385 -23.432 27.409 1.00 84.25 845 ASN A CA 1
ATOM 6663 C C . ASN A 1 845 ? 12.893 -23.375 27.168 1.00 84.25 845 ASN A C 1
ATOM 6665 O O . ASN A 1 845 ? 13.605 -22.600 27.807 1.00 84.25 845 ASN A O 1
ATOM 6669 N N . PHE A 1 846 ? 13.373 -24.128 26.176 1.00 83.69 846 PHE A N 1
ATOM 6670 C CA . PHE A 1 846 ? 14.780 -24.085 25.798 1.00 83.69 846 PHE A CA 1
ATOM 6671 C C . PHE A 1 846 ? 15.146 -22.693 25.235 1.00 83.69 846 PHE A C 1
ATOM 6673 O O . PHE A 1 846 ? 14.521 -22.242 24.270 1.00 83.69 846 PHE A O 1
ATOM 6680 N N . PRO A 1 847 ? 16.143 -21.987 25.799 1.00 83.75 847 PRO A N 1
ATOM 6681 C CA . PRO A 1 847 ? 16.494 -20.639 25.364 1.00 83.75 847 PRO A CA 1
ATOM 6682 C C . PRO A 1 847 ? 17.267 -20.680 24.039 1.00 83.75 847 PRO A C 1
ATOM 6684 O O . PRO A 1 847 ? 18.492 -20.773 24.036 1.00 83.75 847 PRO A O 1
ATOM 6687 N N . CYS A 1 848 ? 16.557 -20.583 22.915 1.00 82.06 848 CYS A N 1
ATOM 6688 C CA . CYS A 1 848 ? 17.150 -20.696 21.583 1.00 82.06 848 CYS A CA 1
ATOM 6689 C C . CYS A 1 848 ? 17.896 -19.416 21.170 1.00 82.06 848 CYS A C 1
ATOM 6691 O O . CYS A 1 848 ? 17.314 -18.321 21.139 1.00 82.06 848 CYS A O 1
ATOM 6693 N N . ARG A 1 849 ? 19.169 -19.551 20.783 1.00 81.94 849 ARG A N 1
ATOM 6694 C CA . ARG A 1 849 ? 19.956 -18.483 20.150 1.00 81.94 849 ARG A CA 1
ATOM 6695 C C . ARG A 1 849 ? 20.428 -18.886 18.764 1.00 81.94 849 ARG A C 1
ATOM 6697 O O . ARG A 1 849 ? 20.513 -20.060 18.411 1.00 81.94 849 ARG A O 1
ATOM 6704 N N . TYR A 1 850 ? 20.747 -17.873 17.969 1.00 77.12 850 TYR A N 1
ATOM 6705 C CA . TYR A 1 850 ? 21.288 -18.075 16.634 1.00 77.12 850 TYR A CA 1
ATOM 6706 C C . TYR A 1 850 ? 22.665 -18.725 16.706 1.00 77.12 850 TYR A C 1
ATOM 6708 O O . TYR A 1 850 ? 23.554 -18.226 17.393 1.00 77.12 850 TYR A O 1
ATOM 6716 N N . GLY A 1 851 ? 22.836 -19.816 15.964 1.00 72.31 851 GLY A N 1
ATOM 6717 C CA . GLY A 1 851 ? 24.071 -20.587 15.933 1.00 72.31 851 GLY A CA 1
ATOM 6718 C C . GLY A 1 851 ? 24.247 -21.552 17.104 1.00 72.31 851 GLY A C 1
ATOM 6719 O O . GLY A 1 851 ? 25.276 -22.221 17.142 1.00 72.31 851 GLY A O 1
ATOM 6720 N N . ASP A 1 852 ? 23.281 -21.657 18.027 1.00 81.31 852 ASP A N 1
ATOM 6721 C CA . ASP A 1 852 ? 23.312 -22.707 19.047 1.00 81.31 852 ASP A CA 1
ATOM 6722 C C . ASP A 1 852 ? 23.283 -24.088 18.381 1.00 81.31 852 ASP A C 1
ATOM 6724 O O . ASP A 1 852 ? 22.613 -24.306 17.367 1.00 81.31 852 ASP A O 1
ATOM 6728 N N . GLU A 1 853 ? 24.012 -25.026 18.978 1.00 82.75 853 GLU A N 1
ATOM 6729 C CA . GLU A 1 853 ? 24.096 -26.406 18.515 1.00 82.75 853 GLU A CA 1
ATOM 6730 C C . GLU A 1 853 ? 23.224 -27.300 19.397 1.00 82.75 853 GLU A C 1
ATOM 6732 O O . GLU A 1 853 ? 23.414 -27.389 20.615 1.00 82.75 853 GLU A O 1
ATOM 6737 N N . VAL A 1 854 ? 22.278 -27.985 18.762 1.00 86.56 854 VAL A N 1
ATOM 6738 C CA . VAL A 1 854 ? 21.475 -29.054 19.352 1.00 86.56 854 VAL A CA 1
ATOM 6739 C C . VAL A 1 854 ? 21.921 -30.361 18.712 1.00 86.56 854 VAL A C 1
ATOM 6741 O O . VAL A 1 854 ? 21.954 -30.481 17.492 1.00 86.56 854 VAL A O 1
ATOM 6744 N N . VAL A 1 855 ? 22.305 -31.347 19.518 1.00 84.94 855 VAL A N 1
ATOM 6745 C CA . VAL A 1 855 ? 22.979 -32.556 19.025 1.00 84.94 855 VAL A CA 1
ATOM 6746 C C . VAL A 1 855 ? 22.155 -33.793 19.371 1.00 84.94 855 VAL A C 1
ATOM 6748 O O . VAL A 1 855 ? 21.795 -33.974 20.532 1.00 84.94 855 VAL A O 1
ATOM 6751 N N . SER A 1 856 ? 21.896 -34.646 18.376 1.00 85.75 856 SER A N 1
ATOM 6752 C CA . SER A 1 856 ? 21.358 -36.003 18.540 1.00 85.75 856 SER A CA 1
ATOM 6753 C C . SER A 1 856 ? 22.462 -37.055 18.374 1.00 85.75 856 SER A C 1
ATOM 6755 O O . SER A 1 856 ? 23.626 -36.731 18.118 1.00 85.75 856 SER A O 1
ATOM 6757 N N . GLU A 1 857 ? 22.137 -38.338 18.525 1.00 79.25 857 GLU A N 1
ATOM 6758 C CA . GLU A 1 857 ? 23.088 -39.433 18.271 1.00 79.25 857 GLU A CA 1
ATOM 6759 C C . GLU A 1 857 ? 23.528 -39.500 16.803 1.00 79.25 857 GLU A C 1
ATOM 6761 O O . GLU A 1 857 ? 24.675 -39.838 16.519 1.00 79.25 857 GLU A O 1
ATOM 6766 N N . SER A 1 858 ? 22.646 -39.113 15.882 1.00 77.56 858 SER A N 1
ATOM 6767 C CA . SER A 1 858 ? 22.831 -39.210 14.431 1.00 77.56 858 SER A CA 1
ATOM 6768 C C . SER A 1 858 ? 23.208 -37.895 13.753 1.00 77.56 858 SER A C 1
ATOM 6770 O O . SER A 1 858 ? 23.855 -37.916 12.704 1.00 77.56 858 SER A O 1
ATOM 6772 N N . SER A 1 859 ? 22.799 -36.753 14.311 1.00 81.56 859 SER A N 1
ATOM 6773 C CA . SER A 1 859 ? 22.875 -35.456 13.632 1.00 81.56 859 SER A CA 1
ATOM 6774 C C . SER A 1 859 ? 23.267 -34.316 14.571 1.00 81.56 859 SER A C 1
ATOM 6776 O O . SER A 1 859 ? 23.005 -34.343 15.771 1.00 81.56 859 SER A O 1
ATOM 6778 N N . CYS A 1 860 ? 23.871 -33.275 14.006 1.00 82.38 860 CYS A N 1
ATOM 6779 C CA . CYS A 1 860 ? 24.029 -31.973 14.649 1.00 82.38 860 CYS A CA 1
ATOM 6780 C C . CYS A 1 860 ? 23.100 -30.959 13.968 1.00 82.38 860 CYS A C 1
ATOM 6782 O O . CYS A 1 860 ? 23.057 -30.884 12.736 1.00 82.38 860 CYS A O 1
ATOM 6784 N N . PHE A 1 861 ? 22.353 -30.200 14.767 1.00 86.12 861 PHE A N 1
ATOM 6785 C CA . PHE A 1 861 ? 21.385 -29.197 14.338 1.00 86.12 861 PHE A CA 1
ATOM 6786 C C . PHE A 1 861 ? 21.853 -27.811 14.778 1.00 86.12 861 PHE A C 1
ATOM 6788 O O . PHE A 1 861 ? 21.923 -27.520 15.969 1.00 86.12 861 PHE A O 1
ATOM 6795 N N . ILE A 1 862 ? 22.132 -26.938 13.813 1.00 83.38 862 ILE A N 1
ATOM 6796 C CA . ILE A 1 862 ? 22.509 -25.544 14.078 1.00 83.38 862 ILE A CA 1
ATOM 6797 C C . ILE A 1 862 ? 21.252 -24.679 13.987 1.00 83.38 862 ILE A C 1
ATOM 6799 O O . ILE A 1 862 ? 20.598 -24.662 12.939 1.00 83.38 862 ILE A O 1
ATOM 6803 N N . LEU A 1 863 ? 20.901 -23.976 15.068 1.00 86.62 863 LEU A N 1
ATOM 6804 C CA . LEU A 1 863 ? 19.686 -23.160 15.153 1.00 86.62 863 LEU A CA 1
ATOM 6805 C C . LEU A 1 863 ? 19.815 -21.868 14.332 1.00 86.62 863 LEU A C 1
ATOM 6807 O O . LEU A 1 863 ? 20.776 -21.117 14.493 1.00 86.62 863 LEU A O 1
ATOM 6811 N N . LEU A 1 864 ? 18.835 -21.587 13.466 1.00 79.62 864 LEU A N 1
ATOM 6812 C CA . LEU A 1 864 ? 18.876 -20.450 12.535 1.00 79.62 864 LEU A CA 1
ATOM 6813 C C . LEU A 1 864 ? 17.808 -19.386 12.817 1.00 79.62 864 LEU A C 1
ATOM 6815 O O . LEU A 1 864 ? 18.101 -18.197 12.774 1.00 79.62 864 LEU A O 1
ATOM 6819 N N . GLU A 1 865 ? 16.557 -19.780 13.049 1.00 81.88 865 GLU A N 1
ATOM 6820 C CA . GLU A 1 865 ? 15.435 -18.836 13.171 1.00 81.88 865 GLU A CA 1
ATOM 6821 C C . GLU A 1 865 ? 14.261 -19.479 13.923 1.00 81.88 865 GLU A C 1
ATOM 6823 O O . GLU A 1 865 ? 14.038 -20.683 13.803 1.00 81.88 865 GLU A O 1
ATOM 6828 N N . GLY A 1 866 ? 13.486 -18.694 14.676 1.00 82.81 866 GLY A N 1
ATOM 6829 C CA . GLY A 1 866 ? 12.221 -19.147 15.260 1.00 82.81 866 GLY A CA 1
ATOM 6830 C C . GLY A 1 866 ? 11.116 -19.213 14.204 1.00 82.81 866 GLY A C 1
ATOM 6831 O O . GLY A 1 866 ? 10.859 -18.223 13.527 1.00 82.81 866 GLY A O 1
ATOM 6832 N N . LEU A 1 867 ? 10.461 -20.367 14.064 1.00 81.06 867 LEU A N 1
ATOM 6833 C CA . LEU A 1 867 ? 9.333 -20.564 13.142 1.00 81.06 867 LEU A CA 1
ATOM 6834 C C . LEU A 1 867 ? 7.977 -20.409 13.840 1.00 81.06 867 LEU A C 1
ATOM 6836 O O . LEU A 1 867 ? 7.010 -19.991 13.210 1.00 81.06 867 LEU A O 1
ATOM 6840 N N . GLY A 1 868 ? 7.897 -20.728 15.133 1.00 78.06 868 GLY A N 1
ATOM 6841 C CA . GLY A 1 868 ? 6.678 -20.572 15.923 1.00 78.06 868 GLY A CA 1
ATOM 6842 C C . GLY A 1 868 ? 6.830 -21.067 17.360 1.00 78.06 868 GLY A C 1
ATOM 6843 O O . GLY A 1 868 ? 7.823 -21.702 17.714 1.00 78.06 868 GLY A O 1
ATOM 6844 N N . SER A 1 869 ? 5.833 -20.784 18.194 1.00 78.88 869 SER A N 1
ATOM 6845 C CA . SER A 1 869 ? 5.728 -21.281 19.569 1.00 78.88 869 SER A CA 1
ATOM 6846 C C . SER A 1 869 ? 4.282 -21.651 19.900 1.00 78.88 869 SER A C 1
ATOM 6848 O O . SER A 1 869 ? 3.339 -21.159 19.278 1.00 78.88 869 SER A O 1
ATOM 6850 N N . GLY A 1 870 ? 4.098 -22.552 20.861 1.00 76.75 870 GLY A N 1
ATOM 6851 C CA . GLY A 1 870 ? 2.789 -23.057 21.265 1.00 76.75 870 GLY A CA 1
ATOM 6852 C C . GLY A 1 870 ? 2.814 -23.687 22.654 1.00 76.75 870 GLY A C 1
ATOM 6853 O O . GLY A 1 870 ? 3.829 -23.659 23.346 1.00 76.75 870 GLY A O 1
ATOM 6854 N N . ALA A 1 871 ? 1.692 -24.284 23.068 1.00 76.88 871 ALA A N 1
ATOM 6855 C CA . ALA A 1 871 ? 1.579 -24.949 24.371 1.00 76.88 871 ALA A CA 1
ATOM 6856 C C . ALA A 1 871 ? 2.628 -26.064 24.568 1.00 76.88 871 ALA A C 1
ATOM 6858 O O . ALA A 1 871 ? 3.114 -26.252 25.681 1.00 76.88 871 ALA A O 1
ATOM 6859 N N . PHE A 1 872 ? 3.021 -26.732 23.477 1.00 82.25 872 PHE A N 1
ATOM 6860 C CA . PHE A 1 872 ? 4.031 -27.791 23.464 1.00 82.25 872 PHE A CA 1
ATOM 6861 C C . PHE A 1 872 ? 5.474 -27.284 23.649 1.00 82.25 872 PHE A C 1
ATOM 6863 O O . PHE A 1 872 ? 6.340 -28.061 24.038 1.00 82.25 872 PHE A O 1
ATOM 6870 N N . GLY A 1 873 ? 5.762 -26.010 23.352 1.00 87.12 873 GLY A N 1
ATOM 6871 C CA . GLY A 1 873 ? 7.126 -25.478 23.290 1.00 87.12 873 GLY A CA 1
ATOM 6872 C C . GLY A 1 873 ? 7.360 -24.601 22.059 1.00 87.12 873 GLY A C 1
ATOM 6873 O O . GLY A 1 873 ? 6.587 -23.681 21.780 1.00 87.12 873 GLY A O 1
ATOM 6874 N N . GLN A 1 874 ? 8.448 -24.853 21.330 1.00 89.44 874 GLN A N 1
ATOM 6875 C CA . GLN A 1 874 ? 8.947 -23.982 20.260 1.00 89.44 874 GLN A CA 1
ATOM 6876 C C . GLN A 1 874 ? 9.314 -24.783 19.006 1.00 89.44 874 GLN A C 1
ATOM 6878 O O . GLN A 1 874 ? 9.710 -25.940 19.089 1.00 89.44 874 GLN A O 1
ATOM 6883 N N . VAL A 1 875 ? 9.192 -24.172 17.827 1.00 90.31 875 VAL A N 1
ATOM 6884 C CA . VAL A 1 875 ? 9.661 -24.737 16.554 1.00 90.31 875 VAL A CA 1
ATOM 6885 C C . VAL A 1 875 ? 10.670 -23.782 15.944 1.00 90.31 875 VAL A C 1
ATOM 6887 O O . VAL A 1 875 ? 10.397 -22.590 15.792 1.00 90.31 875 VAL A O 1
ATOM 6890 N N . VAL A 1 876 ? 11.833 -24.306 15.578 1.00 90.50 876 VAL A N 1
ATOM 6891 C CA . VAL A 1 876 ? 12.955 -23.532 15.042 1.00 90.50 876 VAL A CA 1
ATOM 6892 C C . VAL A 1 876 ? 13.438 -24.121 13.719 1.00 90.50 876 VAL A C 1
ATOM 6894 O O . VAL A 1 876 ? 13.415 -25.330 13.504 1.00 90.50 876 VAL A O 1
ATOM 6897 N N . ARG A 1 877 ? 13.865 -23.261 12.796 1.00 90.00 877 ARG A N 1
ATOM 6898 C CA . ARG A 1 877 ? 14.539 -23.657 11.558 1.00 90.00 877 ARG A CA 1
ATOM 6899 C C . ARG A 1 877 ? 15.987 -23.990 11.886 1.00 90.00 877 ARG A C 1
ATOM 6901 O O . ARG A 1 877 ? 16.673 -23.169 12.496 1.00 90.00 877 ARG A O 1
ATOM 6908 N N . CYS A 1 878 ? 16.462 -25.144 11.432 1.00 87.50 878 CYS A N 1
ATOM 6909 C CA . CYS A 1 878 ? 17.840 -25.579 11.646 1.00 87.50 878 CYS A CA 1
ATOM 6910 C C . CYS A 1 878 ? 18.505 -26.040 10.350 1.00 87.50 878 CYS A C 1
ATOM 6912 O O . CYS A 1 878 ? 17.847 -26.533 9.430 1.00 87.50 878 CYS A O 1
ATOM 6914 N N . ALA A 1 879 ? 19.831 -25.945 10.316 1.00 82.88 879 ALA A N 1
ATOM 6915 C CA . ALA A 1 879 ? 20.658 -26.688 9.374 1.00 82.88 879 ALA A CA 1
ATOM 6916 C C . ALA A 1 879 ? 21.102 -28.002 10.038 1.00 82.88 879 ALA A C 1
ATOM 6918 O O . ALA A 1 879 ? 21.763 -27.963 11.075 1.00 82.88 879 ALA A O 1
ATOM 6919 N N . ALA A 1 880 ? 20.731 -29.149 9.461 1.00 81.44 880 ALA A N 1
ATOM 6920 C CA . ALA A 1 880 ? 21.093 -30.475 9.964 1.00 81.44 880 ALA A CA 1
ATOM 6921 C C . ALA A 1 880 ? 22.245 -31.088 9.157 1.00 81.44 880 ALA A C 1
ATOM 6923 O O . ALA A 1 880 ? 22.191 -31.127 7.923 1.00 81.44 880 ALA A O 1
ATOM 6924 N N . ALA A 1 881 ? 23.255 -31.615 9.849 1.00 76.69 881 ALA A N 1
ATOM 6925 C CA . ALA A 1 881 ? 24.355 -32.374 9.258 1.00 76.69 881 ALA A CA 1
ATOM 6926 C C . ALA A 1 881 ? 24.515 -33.738 9.964 1.00 76.69 881 ALA A C 1
ATOM 6928 O O . ALA A 1 881 ? 24.419 -33.786 11.193 1.00 76.69 881 ALA A O 1
ATOM 6929 N N . PRO A 1 882 ? 24.753 -34.840 9.223 1.00 72.06 882 PRO A N 1
ATOM 6930 C CA . PRO A 1 882 ? 24.991 -36.152 9.822 1.00 72.06 882 PRO A CA 1
ATOM 6931 C C . PRO A 1 882 ? 26.331 -36.178 10.568 1.00 72.06 882 PRO A C 1
ATOM 6933 O O . PRO A 1 882 ? 27.306 -35.578 10.114 1.00 72.06 882 PRO A O 1
ATOM 6936 N N . LYS A 1 883 ? 26.396 -36.905 11.687 1.00 65.62 883 LYS A N 1
ATOM 6937 C CA . LYS A 1 883 ? 27.662 -37.195 12.372 1.00 65.62 883 LYS A CA 1
ATOM 6938 C C . LYS A 1 883 ? 28.496 -38.163 11.526 1.00 65.62 883 LYS A C 1
ATOM 6940 O O . LYS A 1 883 ? 28.055 -39.272 11.228 1.00 65.62 883 LYS A O 1
ATOM 6945 N N . THR A 1 884 ? 29.692 -37.751 11.115 1.00 54.97 884 THR A N 1
ATOM 6946 C CA . THR A 1 884 ? 30.655 -38.611 10.417 1.00 54.97 884 THR A CA 1
ATOM 6947 C C . THR A 1 884 ? 31.311 -39.587 11.392 1.00 54.97 884 THR A C 1
ATOM 6949 O O . THR A 1 884 ? 31.754 -39.199 12.471 1.00 54.97 884 THR A O 1
ATOM 6952 N N . ALA A 1 885 ? 31.370 -40.870 11.021 1.00 42.97 885 ALA A N 1
ATOM 6953 C CA . ALA A 1 885 ? 32.046 -41.898 11.808 1.00 42.97 885 ALA A CA 1
ATOM 6954 C C . ALA A 1 885 ? 33.553 -41.583 11.883 1.00 42.97 885 ALA A C 1
ATOM 6956 O O . ALA A 1 885 ? 34.264 -41.733 10.890 1.00 42.97 885 ALA A O 1
ATOM 6957 N N . GLY A 1 886 ? 34.015 -41.100 13.039 1.00 46.69 886 GLY A N 1
ATOM 6958 C CA . GLY A 1 886 ? 35.408 -40.708 13.289 1.00 46.69 886 GLY A CA 1
ATOM 6959 C C . GLY A 1 886 ? 35.580 -39.487 14.202 1.00 46.69 886 GLY A C 1
ATOM 6960 O O . GLY A 1 886 ? 36.658 -39.307 14.763 1.00 46.69 886 GLY A O 1
ATOM 6961 N N . ASP A 1 887 ? 34.533 -38.680 14.404 1.00 49.12 887 ASP A N 1
ATOM 6962 C CA . ASP A 1 887 ? 34.587 -37.475 15.243 1.00 49.12 887 ASP A CA 1
ATOM 6963 C C . ASP A 1 887 ? 34.218 -37.767 16.711 1.00 49.12 887 ASP A C 1
ATOM 6965 O O . ASP A 1 887 ? 33.263 -37.217 17.254 1.00 49.12 887 ASP A O 1
ATOM 6969 N N . ASP A 1 888 ? 35.004 -38.623 17.371 1.00 43.09 888 ASP A N 1
ATOM 6970 C CA . ASP A 1 888 ? 34.977 -38.800 18.838 1.00 43.09 888 ASP A CA 1
ATOM 6971 C C . ASP A 1 888 ? 35.761 -37.691 19.575 1.00 43.09 888 ASP A C 1
ATOM 6973 O O . ASP A 1 888 ? 35.878 -37.681 20.803 1.00 43.09 888 ASP A O 1
ATOM 6977 N N . ALA A 1 889 ? 36.297 -36.712 18.843 1.00 39.44 889 ALA A N 1
ATOM 6978 C CA . ALA A 1 889 ? 36.782 -35.478 19.437 1.00 39.44 889 ALA A CA 1
ATOM 6979 C C . ALA A 1 889 ? 35.563 -34.614 19.784 1.00 39.44 889 ALA A C 1
ATOM 6981 O O . ALA A 1 889 ? 34.822 -34.213 18.891 1.00 39.44 889 ALA A O 1
ATOM 6982 N N . GLY A 1 890 ? 35.353 -34.351 21.079 1.00 43.75 890 GLY A N 1
ATOM 6983 C CA . GLY A 1 890 ? 34.246 -33.544 21.605 1.00 43.75 890 GLY A CA 1
ATOM 6984 C C . GLY A 1 890 ? 34.123 -32.137 20.996 1.00 43.75 890 GLY A C 1
ATOM 6985 O O . GLY A 1 890 ? 34.767 -31.810 20.005 1.00 43.75 890 GLY A O 1
ATOM 6986 N N . CYS A 1 891 ? 33.301 -31.279 21.614 1.00 39.81 891 CYS A N 1
ATOM 6987 C CA . CYS A 1 891 ? 32.861 -29.944 21.152 1.00 39.81 891 CYS A CA 1
ATOM 6988 C C . CYS A 1 891 ? 33.901 -29.012 20.464 1.00 39.81 891 CYS A C 1
ATOM 6990 O O . CYS A 1 891 ? 33.513 -28.016 19.854 1.00 39.81 891 CYS A O 1
ATOM 6992 N N . ASP A 1 892 ? 35.201 -29.300 20.527 1.00 38.44 892 ASP A N 1
ATOM 6993 C CA . ASP A 1 892 ? 36.283 -28.576 19.857 1.00 38.44 892 ASP A CA 1
ATOM 6994 C C . ASP A 1 892 ? 36.524 -28.962 18.384 1.00 38.44 892 ASP A C 1
ATOM 6996 O O . ASP A 1 892 ? 37.013 -28.123 17.621 1.00 38.44 892 ASP A O 1
ATOM 7000 N N . GLY A 1 893 ? 36.144 -30.166 17.933 1.00 39.69 893 GLY A N 1
ATOM 7001 C CA . GLY A 1 893 ? 36.247 -30.550 16.513 1.00 39.69 893 GLY A CA 1
ATOM 7002 C C . GLY A 1 893 ? 35.363 -29.680 15.608 1.00 39.69 893 GLY A C 1
ATOM 7003 O O . GLY A 1 893 ? 35.795 -29.199 14.557 1.00 39.69 893 GLY A O 1
ATOM 7004 N N . TRP A 1 894 ? 34.158 -29.361 16.087 1.00 43.81 894 TRP A N 1
ATOM 7005 C CA . TRP A 1 894 ? 33.159 -28.560 15.374 1.00 43.81 894 TRP A CA 1
ATOM 7006 C C . TRP A 1 894 ? 33.439 -27.049 15.424 1.00 43.81 894 TRP A C 1
ATOM 7008 O O . TRP A 1 894 ? 33.116 -26.337 14.471 1.00 43.81 894 TRP A O 1
ATOM 7018 N N . ARG A 1 895 ? 34.175 -26.544 16.433 1.00 41.69 895 ARG A N 1
ATOM 7019 C CA . ARG A 1 895 ? 34.638 -25.135 16.460 1.00 41.69 895 ARG A CA 1
ATOM 7020 C C . ARG A 1 895 ? 35.539 -24.774 15.274 1.00 41.69 895 ARG A C 1
ATOM 7022 O O . ARG A 1 895 ? 35.561 -23.608 14.878 1.00 41.69 895 ARG A O 1
ATOM 7029 N N . ARG A 1 896 ? 36.247 -25.745 14.678 1.00 40.03 896 ARG A N 1
ATOM 7030 C CA . ARG A 1 896 ? 37.042 -25.555 13.446 1.00 40.03 896 ARG A CA 1
ATOM 7031 C C . ARG A 1 896 ? 36.210 -25.591 12.158 1.00 40.03 896 ARG A C 1
ATOM 7033 O O . ARG A 1 896 ? 36.702 -25.168 11.116 1.00 40.03 896 ARG A O 1
ATOM 7040 N N . VAL A 1 897 ? 34.943 -26.006 12.219 1.00 42.00 897 VAL A N 1
ATOM 7041 C CA . VAL A 1 897 ? 34.033 -26.144 11.066 1.00 42.00 897 VAL A CA 1
ATOM 7042 C C . VAL A 1 897 ? 33.214 -24.861 10.802 1.00 42.00 897 VAL A C 1
ATOM 7044 O O . VAL A 1 897 ? 32.273 -24.850 10.017 1.00 42.00 897 VAL A O 1
ATOM 7047 N N . ARG A 1 898 ? 33.637 -23.708 11.345 1.00 41.88 898 ARG A N 1
ATOM 7048 C CA . ARG A 1 898 ? 33.080 -22.365 11.049 1.00 41.88 898 ARG A CA 1
ATOM 7049 C C . ARG A 1 898 ? 33.364 -21.844 9.629 1.00 41.88 898 ARG A C 1
ATOM 7051 O O . ARG A 1 898 ? 33.240 -20.654 9.357 1.00 41.88 898 ARG A O 1
ATOM 7058 N N . HIS A 1 899 ? 33.761 -22.710 8.701 1.00 39.22 899 HIS A N 1
ATOM 7059 C CA . HIS A 1 899 ? 33.921 -22.336 7.302 1.00 39.22 899 HIS A CA 1
ATOM 7060 C C . HIS A 1 899 ? 32.635 -22.660 6.538 1.00 39.22 899 HIS A C 1
ATOM 7062 O O . HIS A 1 899 ? 32.131 -23.781 6.564 1.00 39.22 899 HIS A O 1
ATOM 7068 N N . ALA A 1 900 ? 32.129 -21.659 5.811 1.00 40.25 900 ALA A N 1
ATOM 7069 C CA . ALA A 1 900 ? 30.901 -21.665 5.010 1.00 40.25 900 ALA A CA 1
ATOM 7070 C C . ALA A 1 900 ? 30.759 -22.813 3.978 1.00 40.25 900 ALA A C 1
ATOM 7072 O O . ALA A 1 900 ? 29.776 -22.851 3.246 1.00 40.25 900 ALA A O 1
ATOM 7073 N N . SER A 1 901 ? 31.728 -23.725 3.870 1.00 37.31 901 SER A N 1
ATOM 7074 C CA . SER A 1 901 ? 31.734 -24.886 2.980 1.00 37.31 901 SER A CA 1
ATOM 7075 C C . SER A 1 901 ? 30.961 -26.100 3.521 1.00 37.31 901 SER A C 1
ATOM 7077 O O . SER A 1 901 ? 30.395 -26.827 2.706 1.00 37.31 901 SER A O 1
ATOM 7079 N N . HIS A 1 902 ? 30.863 -26.319 4.843 1.00 41.09 902 HIS A N 1
ATOM 7080 C CA . HIS A 1 902 ? 30.094 -27.456 5.394 1.00 41.09 902 HIS A CA 1
ATOM 7081 C C . HIS A 1 902 ? 28.585 -27.180 5.502 1.00 41.09 902 HIS A C 1
ATOM 7083 O O . HIS A 1 902 ? 27.784 -28.073 5.235 1.00 41.09 902 HIS A O 1
ATOM 7089 N N . VAL A 1 903 ? 28.176 -25.924 5.729 1.00 46.75 903 VAL A N 1
ATOM 7090 C CA . VAL A 1 903 ? 26.757 -25.515 5.655 1.00 46.75 903 VAL A CA 1
ATOM 7091 C C . VAL A 1 903 ? 26.172 -25.717 4.245 1.00 46.75 903 VAL A C 1
ATOM 7093 O O . VAL A 1 903 ? 24.983 -25.986 4.107 1.00 46.75 903 VAL A O 1
ATOM 7096 N N . ARG A 1 904 ? 27.007 -25.703 3.188 1.00 41.56 904 ARG A N 1
ATOM 7097 C CA . ARG A 1 904 ? 26.586 -26.026 1.805 1.00 41.56 904 ARG A CA 1
ATOM 7098 C C . ARG A 1 904 ? 26.067 -27.454 1.634 1.00 41.56 904 ARG A C 1
ATOM 7100 O O . ARG A 1 904 ? 25.477 -27.748 0.607 1.00 41.56 904 ARG A O 1
ATOM 7107 N N . HIS A 1 905 ? 26.280 -28.353 2.586 1.00 44.28 905 HIS A N 1
ATOM 7108 C CA . HIS A 1 905 ? 25.792 -29.732 2.490 1.00 44.28 905 HIS A CA 1
ATOM 7109 C C . HIS A 1 905 ? 24.731 -30.060 3.550 1.00 44.28 905 HIS A C 1
ATOM 7111 O O . HIS A 1 905 ? 24.213 -31.174 3.560 1.00 44.28 905 HIS A O 1
ATOM 7117 N N . ALA A 1 906 ? 24.374 -29.098 4.410 1.00 62.66 906 ALA A N 1
ATOM 7118 C CA . ALA A 1 906 ? 23.395 -29.294 5.469 1.00 62.66 906 ALA A CA 1
ATOM 7119 C C . ALA A 1 906 ? 21.958 -29.257 4.923 1.00 62.66 906 ALA A C 1
ATOM 7121 O O . ALA A 1 906 ? 21.601 -28.412 4.096 1.00 62.66 906 ALA A O 1
ATOM 7122 N N . ARG A 1 907 ? 21.116 -30.182 5.392 1.00 72.75 907 ARG A N 1
ATOM 7123 C CA . ARG A 1 907 ? 19.699 -30.254 5.019 1.00 72.75 907 ARG A CA 1
ATOM 7124 C C . ARG A 1 907 ? 18.902 -29.283 5.903 1.00 72.75 907 ARG A C 1
ATOM 7126 O O . ARG A 1 907 ? 19.047 -29.357 7.122 1.00 72.75 907 ARG A O 1
ATOM 7133 N N . PRO A 1 908 ? 18.053 -28.403 5.342 1.00 83.50 908 PRO A N 1
ATOM 7134 C CA . PRO A 1 908 ? 17.164 -27.578 6.151 1.00 83.50 908 PRO A CA 1
ATOM 7135 C C . PRO A 1 908 ? 16.090 -28.451 6.809 1.00 83.50 908 PRO A C 1
ATOM 7137 O O . PRO A 1 908 ? 15.464 -29.283 6.144 1.00 83.50 908 PRO A O 1
ATOM 7140 N N . VAL A 1 909 ? 15.879 -28.253 8.109 1.00 88.56 909 VAL A N 1
ATOM 7141 C CA . VAL A 1 909 ? 14.899 -28.990 8.918 1.00 88.56 909 VAL A CA 1
ATOM 7142 C C . VAL A 1 909 ? 14.120 -28.037 9.822 1.00 88.56 909 VAL A C 1
ATOM 7144 O O . VAL A 1 909 ? 14.594 -26.945 10.144 1.00 88.56 909 VAL A O 1
ATOM 7147 N N . ALA A 1 910 ? 12.929 -28.457 10.238 1.00 93.88 910 ALA A N 1
ATOM 7148 C CA . ALA A 1 910 ? 12.194 -27.826 11.325 1.00 93.88 910 ALA A CA 1
ATOM 7149 C C . ALA A 1 910 ? 12.389 -28.664 12.593 1.00 93.88 910 ALA A C 1
ATOM 7151 O O . ALA A 1 910 ? 12.068 -29.847 12.601 1.00 93.88 910 ALA A O 1
ATOM 7152 N N . LEU A 1 911 ? 12.928 -28.075 13.654 1.00 94.25 911 LEU A N 1
ATOM 7153 C CA . LEU A 1 911 ? 13.146 -28.742 14.932 1.00 94.25 911 LEU A CA 1
ATOM 7154 C C . LEU A 1 911 ? 12.103 -28.250 15.939 1.00 94.25 911 LEU A C 1
ATOM 7156 O O . LEU A 1 911 ? 12.106 -27.081 16.322 1.00 94.25 911 LEU A O 1
ATOM 7160 N N . LYS A 1 912 ? 11.194 -29.136 16.346 1.00 94.81 912 LYS A N 1
ATOM 7161 C CA . LYS A 1 912 ? 10.210 -28.900 17.410 1.00 94.81 912 LYS A CA 1
ATOM 7162 C C . LYS A 1 912 ? 10.871 -29.258 18.740 1.00 94.81 912 LYS A C 1
ATOM 7164 O O . LYS A 1 912 ? 11.145 -30.428 18.981 1.00 94.81 912 LYS A O 1
ATOM 7169 N N . ILE A 1 913 ? 11.160 -28.253 19.563 1.00 93.12 913 ILE A N 1
ATOM 7170 C CA . ILE A 1 913 ? 11.775 -28.382 20.888 1.00 93.12 913 ILE A CA 1
ATOM 7171 C C . ILE A 1 913 ? 10.672 -28.227 21.932 1.00 93.12 913 ILE A C 1
ATOM 7173 O O . ILE A 1 913 ? 10.026 -27.180 22.031 1.00 93.12 913 ILE A O 1
ATOM 7177 N N . LEU A 1 914 ? 10.435 -29.293 22.684 1.00 92.56 914 LEU A N 1
ATOM 7178 C CA . LEU A 1 914 ? 9.369 -29.370 23.667 1.00 92.56 914 LEU A CA 1
ATOM 7179 C C . LEU A 1 914 ? 9.790 -28.681 24.971 1.00 92.56 914 LEU A C 1
ATOM 7181 O O . LEU A 1 914 ? 10.977 -28.458 25.225 1.00 92.56 914 LEU A O 1
ATOM 7185 N N . LYS A 1 915 ? 8.817 -28.344 25.820 1.00 90.25 915 LYS A N 1
ATOM 7186 C CA . LYS A 1 915 ? 9.098 -27.886 27.190 1.00 90.25 915 LYS A CA 1
ATOM 7187 C C . LYS A 1 915 ? 9.935 -28.910 27.962 1.00 90.25 915 LYS A C 1
ATOM 7189 O O . LYS A 1 915 ? 9.932 -30.097 27.639 1.00 90.25 915 LYS A O 1
ATOM 7194 N N . HIS A 1 916 ? 10.657 -28.442 28.977 1.00 89.31 916 HIS A N 1
ATOM 7195 C CA . HIS A 1 916 ? 11.494 -29.305 29.806 1.00 89.31 916 HIS A CA 1
ATOM 7196 C C . HIS A 1 916 ? 10.645 -30.430 30.416 1.00 89.31 916 HIS A C 1
ATOM 7198 O O . HIS A 1 916 ? 9.599 -30.167 31.017 1.00 89.31 916 HIS A O 1
ATOM 7204 N N . LYS A 1 917 ? 11.087 -31.681 30.262 1.00 84.06 917 LYS A N 1
ATOM 7205 C CA . LYS A 1 917 ? 10.295 -32.874 30.607 1.00 84.06 917 LYS A CA 1
ATOM 7206 C C . LYS A 1 917 ? 9.880 -32.917 32.082 1.00 84.06 917 LYS A C 1
ATOM 7208 O O . LYS A 1 917 ? 8.766 -33.323 32.393 1.00 84.06 917 LYS A O 1
ATOM 7213 N N . ASP A 1 918 ? 10.737 -32.406 32.968 1.00 82.69 918 ASP A N 1
ATOM 7214 C CA . ASP A 1 918 ? 10.467 -32.339 34.412 1.00 82.69 918 ASP A CA 1
ATOM 7215 C C . ASP A 1 918 ? 9.409 -31.286 34.775 1.00 82.69 918 ASP A C 1
ATOM 7217 O O . ASP A 1 918 ? 8.792 -31.367 35.833 1.00 82.69 918 ASP A O 1
ATOM 7221 N N . PHE A 1 919 ? 9.187 -30.296 33.905 1.00 80.75 919 PHE A N 1
ATOM 7222 C CA . PHE A 1 919 ? 8.199 -29.245 34.135 1.00 80.75 919 PHE A CA 1
ATOM 7223 C C . PHE A 1 919 ? 6.808 -29.651 33.632 1.00 80.75 919 PHE A C 1
ATOM 7225 O O . PHE A 1 919 ? 5.796 -29.296 34.233 1.00 80.75 919 PHE A O 1
ATOM 7232 N N . CYS A 1 920 ? 6.738 -30.392 32.521 1.00 79.12 920 CYS A N 1
ATOM 7233 C CA . CYS A 1 920 ? 5.472 -30.768 31.897 1.00 79.12 920 CYS A CA 1
ATOM 7234 C C . CYS A 1 920 ? 5.510 -32.203 31.354 1.00 79.12 920 CYS A C 1
ATOM 7236 O O . CYS A 1 920 ? 5.681 -32.432 30.155 1.00 79.12 920 CYS A O 1
ATOM 7238 N N . ALA A 1 921 ? 5.318 -33.174 32.250 1.00 81.88 921 ALA A N 1
ATOM 7239 C CA . ALA A 1 921 ? 5.328 -34.597 31.908 1.00 81.88 921 ALA A CA 1
ATOM 7240 C C . ALA A 1 921 ? 4.267 -34.976 30.854 1.00 81.88 921 ALA A C 1
ATOM 7242 O O . ALA A 1 921 ? 4.513 -35.844 30.022 1.00 81.88 921 ALA A O 1
ATOM 7243 N N . GLU A 1 922 ? 3.111 -34.304 30.844 1.00 81.69 922 GLU A N 1
ATOM 7244 C CA . GLU A 1 922 ? 2.050 -34.528 29.850 1.00 81.69 922 GLU A CA 1
ATOM 7245 C C . GLU A 1 922 ? 2.521 -34.194 28.426 1.00 81.69 922 GLU A C 1
ATOM 7247 O O . GLU A 1 922 ? 2.391 -35.023 27.531 1.00 81.69 922 GLU A O 1
ATOM 7252 N N . VAL A 1 923 ? 3.167 -33.038 28.229 1.00 83.81 923 VAL A N 1
ATOM 7253 C CA . VAL A 1 923 ? 3.730 -32.637 26.925 1.00 83.81 923 VAL A CA 1
ATOM 7254 C C . VAL A 1 923 ? 4.814 -33.611 26.463 1.00 83.81 923 VAL A C 1
ATOM 7256 O O . VAL A 1 923 ? 4.930 -33.882 25.268 1.00 83.81 923 VAL A O 1
ATOM 7259 N N . ALA A 1 924 ? 5.600 -34.159 27.394 1.00 85.19 924 ALA A N 1
ATOM 7260 C CA . ALA A 1 924 ? 6.598 -35.167 27.061 1.00 85.19 924 ALA A CA 1
ATOM 7261 C C . ALA A 1 924 ? 5.951 -36.473 26.564 1.00 85.19 924 ALA A C 1
ATOM 7263 O O . ALA A 1 924 ? 6.347 -36.985 25.519 1.00 85.19 924 ALA A O 1
ATOM 7264 N N . LEU A 1 925 ? 4.910 -36.959 27.251 1.00 86.31 925 LEU A N 1
ATOM 7265 C CA . LEU A 1 925 ? 4.142 -38.139 26.832 1.00 86.31 925 LEU A CA 1
ATOM 7266 C C . LEU A 1 925 ? 3.456 -37.932 25.474 1.00 86.31 925 LEU A C 1
ATOM 7268 O O . LEU A 1 925 ? 3.467 -38.830 24.631 1.00 86.31 925 LEU A O 1
ATOM 7272 N N . GLU A 1 926 ? 2.889 -36.748 25.230 1.00 86.38 926 GLU A N 1
ATOM 7273 C CA . GLU A 1 926 ? 2.302 -36.404 23.931 1.00 86.38 926 GLU A CA 1
ATOM 7274 C C . GLU A 1 926 ? 3.345 -36.401 22.811 1.00 86.38 926 GLU A C 1
ATOM 7276 O O . GLU A 1 926 ? 3.071 -36.904 21.723 1.00 86.38 926 GLU A O 1
ATOM 7281 N N . ALA A 1 927 ? 4.549 -35.887 23.072 1.00 89.38 927 ALA A N 1
ATOM 7282 C CA . ALA A 1 927 ? 5.638 -35.878 22.101 1.00 89.38 927 ALA A CA 1
ATOM 7283 C C . ALA A 1 927 ? 6.182 -37.286 21.806 1.00 89.38 927 ALA A C 1
ATOM 7285 O O . ALA A 1 927 ? 6.523 -37.588 20.661 1.00 89.38 927 ALA A O 1
ATOM 7286 N N . GLU A 1 928 ? 6.247 -38.161 22.811 1.00 91.69 928 GLU A N 1
ATOM 7287 C CA . GLU A 1 928 ? 6.623 -39.566 22.628 1.00 91.69 928 GLU A CA 1
ATOM 7288 C C . GLU A 1 928 ? 5.598 -40.324 21.776 1.00 91.69 928 GLU A C 1
ATOM 7290 O O . GLU A 1 928 ? 5.981 -41.060 20.859 1.00 91.69 928 GLU A O 1
ATOM 7295 N N . GLU A 1 929 ? 4.304 -40.118 22.031 1.00 89.81 929 GLU A N 1
ATOM 7296 C CA . GLU A 1 929 ? 3.239 -40.729 21.233 1.00 89.81 929 GLU A CA 1
ATOM 7297 C C . GLU A 1 929 ? 3.188 -40.133 19.815 1.00 89.81 929 GLU A C 1
ATOM 7299 O O . GLU A 1 929 ? 3.070 -40.885 18.846 1.00 89.81 929 GLU A O 1
ATOM 7304 N N . GLU A 1 930 ? 3.381 -38.816 19.658 1.00 93.75 930 GLU A N 1
ATOM 7305 C CA . GLU A 1 930 ? 3.533 -38.150 18.355 1.00 93.75 930 GLU A CA 1
ATOM 7306 C C . GLU A 1 930 ? 4.681 -38.774 17.556 1.00 93.75 930 GLU A C 1
ATOM 7308 O O . GLU A 1 930 ? 4.494 -39.177 16.405 1.00 93.75 930 GLU A O 1
ATOM 7313 N N . ALA A 1 931 ? 5.859 -38.910 18.169 1.00 93.75 931 ALA A N 1
ATOM 7314 C CA . ALA A 1 931 ? 7.020 -39.507 17.526 1.00 93.75 931 ALA A CA 1
ATOM 7315 C C . ALA A 1 931 ? 6.766 -40.973 17.153 1.00 93.75 931 ALA A C 1
ATOM 7317 O O . ALA A 1 931 ? 7.134 -41.410 16.063 1.00 93.75 931 ALA A O 1
ATOM 7318 N N . LYS A 1 932 ? 6.117 -41.750 18.026 1.00 93.94 932 LYS A N 1
ATOM 7319 C CA . LYS A 1 932 ? 5.754 -43.148 17.757 1.00 93.94 932 LYS A CA 1
ATOM 7320 C C . LYS A 1 932 ? 4.800 -43.272 16.571 1.00 93.94 932 LYS A C 1
ATOM 7322 O O . LYS A 1 932 ? 5.044 -44.099 15.698 1.00 93.94 932 LYS A O 1
ATOM 7327 N N . ILE A 1 933 ? 3.764 -42.435 16.508 1.00 94.69 933 ILE A N 1
ATOM 7328 C CA . ILE A 1 933 ? 2.829 -42.402 15.380 1.00 94.69 933 ILE A CA 1
ATOM 7329 C C . ILE A 1 933 ? 3.565 -41.988 14.101 1.00 94.69 933 ILE A C 1
ATOM 7331 O O . ILE A 1 933 ? 3.508 -42.708 13.107 1.00 94.69 933 ILE A O 1
ATOM 7335 N N . LEU A 1 934 ? 4.310 -40.878 14.115 1.00 95.50 934 LEU A N 1
ATOM 7336 C CA . LEU A 1 934 ? 5.012 -40.369 12.932 1.00 95.50 934 LEU A CA 1
ATOM 7337 C C . LEU A 1 934 ? 6.071 -41.336 12.384 1.00 95.50 934 LEU A C 1
ATOM 7339 O O . LEU A 1 934 ? 6.270 -41.372 11.171 1.00 95.50 934 LEU A O 1
ATOM 7343 N N . ARG A 1 935 ? 6.720 -42.151 13.231 1.00 93.31 935 ARG A N 1
ATOM 7344 C CA . ARG A 1 935 ? 7.652 -43.206 12.775 1.00 93.31 935 ARG A CA 1
ATOM 7345 C C . ARG A 1 935 ? 6.993 -44.225 11.853 1.00 93.31 935 ARG A C 1
ATOM 7347 O O . ARG A 1 935 ? 7.667 -44.755 10.978 1.00 93.31 935 ARG A O 1
ATOM 7354 N N . GLU A 1 936 ? 5.712 -44.510 12.054 1.00 92.50 936 GLU A N 1
ATOM 7355 C CA . GLU A 1 936 ? 4.974 -45.510 11.279 1.00 92.50 936 GLU A CA 1
ATOM 7356 C C . GLU A 1 936 ? 4.285 -44.922 10.038 1.00 92.50 936 GLU A C 1
ATOM 7358 O O . GLU A 1 936 ? 3.822 -45.659 9.164 1.00 92.50 936 GLU A O 1
ATOM 7363 N N . LEU A 1 937 ? 4.202 -43.592 9.936 1.00 94.00 937 LEU A N 1
ATOM 7364 C CA . LEU A 1 937 ? 3.492 -42.919 8.855 1.00 94.00 937 LEU A CA 1
ATOM 7365 C C . LEU A 1 937 ? 4.445 -42.498 7.731 1.00 94.00 937 LEU A C 1
ATOM 7367 O O . LEU A 1 937 ? 5.320 -41.648 7.893 1.00 94.00 937 LEU A O 1
ATOM 7371 N N . HIS A 1 938 ? 4.219 -43.040 6.534 1.00 92.69 938 HIS A N 1
ATOM 7372 C CA . HIS A 1 938 ? 4.991 -42.719 5.337 1.00 92.69 938 HIS A CA 1
ATOM 7373 C C . HIS A 1 938 ? 4.060 -42.401 4.170 1.00 92.69 938 HIS A C 1
ATOM 7375 O O . HIS A 1 938 ? 3.657 -43.273 3.402 1.00 92.69 938 HIS A O 1
ATOM 7381 N N . HIS A 1 939 ? 3.719 -41.122 4.022 1.00 95.06 939 HIS A N 1
ATOM 7382 C CA . HIS A 1 939 ? 2.810 -40.669 2.977 1.00 95.06 939 HIS A CA 1
ATOM 7383 C C . HIS A 1 939 ? 3.224 -39.288 2.441 1.00 95.06 939 HIS A C 1
ATOM 7385 O O . HIS A 1 939 ? 3.590 -38.419 3.230 1.00 95.06 939 HIS A O 1
ATOM 7391 N N . PRO A 1 940 ? 3.136 -39.020 1.121 1.00 91.31 940 PRO A N 1
ATOM 7392 C CA . PRO A 1 940 ? 3.572 -37.749 0.528 1.00 91.31 940 PRO A CA 1
ATOM 7393 C C . PRO A 1 940 ? 2.831 -36.508 1.048 1.00 91.31 940 PRO A C 1
ATOM 7395 O O . PRO A 1 940 ? 3.358 -35.407 0.926 1.00 91.31 940 PRO A O 1
ATOM 7398 N N . HIS A 1 941 ? 1.636 -36.677 1.620 1.00 95.62 941 HIS A N 1
ATOM 7399 C CA . HIS A 1 941 ? 0.810 -35.595 2.174 1.00 95.62 941 HIS A CA 1
ATOM 7400 C C . HIS A 1 941 ? 0.777 -35.569 3.715 1.00 95.62 941 HIS A C 1
ATOM 7402 O O . HIS A 1 941 ? -0.085 -34.917 4.298 1.00 95.62 941 HIS A O 1
ATOM 7408 N N . ILE A 1 942 ? 1.702 -36.271 4.374 1.00 97.06 942 ILE A N 1
ATOM 7409 C CA . ILE A 1 942 ? 1.934 -36.228 5.825 1.00 97.06 942 ILE A CA 1
ATOM 7410 C C . ILE A 1 942 ? 3.380 -35.775 6.049 1.00 97.06 942 ILE A C 1
ATOM 7412 O O . ILE A 1 942 ? 4.264 -36.131 5.265 1.00 97.06 942 ILE A O 1
ATOM 7416 N N . VAL A 1 943 ? 3.614 -34.949 7.069 1.00 95.81 943 VAL A N 1
ATOM 7417 C CA . VAL A 1 943 ? 4.962 -34.491 7.427 1.00 95.81 943 VAL A CA 1
ATOM 7418 C C . VAL A 1 943 ? 5.877 -35.663 7.777 1.00 95.81 943 VAL A C 1
ATOM 7420 O O . VAL A 1 943 ? 5.497 -36.576 8.506 1.00 95.81 943 VAL A O 1
ATOM 7423 N N . GLN A 1 944 ? 7.098 -35.641 7.255 1.00 93.88 944 GLN A N 1
ATOM 7424 C CA . GLN A 1 944 ? 8.105 -36.646 7.554 1.00 93.88 944 GLN A CA 1
ATOM 7425 C C . GLN A 1 944 ? 8.888 -36.274 8.816 1.00 93.88 944 GLN A C 1
ATOM 7427 O O . GLN A 1 944 ? 9.550 -35.232 8.855 1.00 93.88 944 GLN A O 1
ATOM 7432 N N . MET A 1 945 ? 8.881 -37.171 9.804 1.00 94.56 945 MET A N 1
ATOM 7433 C CA . MET A 1 945 ? 9.814 -37.118 10.926 1.00 94.56 945 MET A CA 1
ATOM 7434 C C . MET A 1 945 ? 11.178 -37.672 10.510 1.00 94.56 945 MET A C 1
ATOM 7436 O O . MET A 1 945 ? 11.277 -38.733 9.894 1.00 94.56 945 MET A O 1
ATOM 7440 N N . LEU A 1 946 ? 12.224 -36.914 10.819 1.00 91.81 946 LEU A N 1
ATOM 7441 C CA . LEU A 1 946 ? 13.611 -37.198 10.470 1.00 91.81 946 LEU A CA 1
ATOM 7442 C C . LEU A 1 946 ? 14.397 -37.745 11.662 1.00 91.81 946 LEU A C 1
ATOM 7444 O O . LEU A 1 946 ? 15.236 -38.618 11.471 1.00 91.81 946 LEU A O 1
ATOM 7448 N N . ASP A 1 947 ? 14.138 -37.228 12.863 1.00 91.75 947 ASP A N 1
ATOM 7449 C CA . ASP A 1 947 ? 14.832 -37.617 14.093 1.00 91.75 947 ASP A CA 1
ATOM 7450 C C . ASP A 1 947 ? 13.941 -37.339 15.320 1.00 91.75 947 ASP A C 1
ATOM 7452 O O . ASP A 1 947 ? 13.062 -36.474 15.266 1.00 91.75 947 ASP A O 1
ATOM 7456 N N . PHE A 1 948 ? 14.169 -38.061 16.417 1.00 94.50 948 PHE A N 1
ATOM 7457 C CA . PHE A 1 948 ? 13.536 -37.824 17.717 1.00 94.50 948 PHE A CA 1
ATOM 7458 C C . PHE A 1 948 ? 14.505 -38.175 18.842 1.00 94.50 948 PHE A C 1
ATOM 7460 O O . PHE A 1 948 ? 14.937 -39.324 18.942 1.00 94.50 948 PHE A O 1
ATOM 7467 N N . PHE A 1 949 ? 14.824 -37.202 19.690 1.00 94.38 949 PHE A N 1
ATOM 7468 C CA . PHE A 1 949 ? 15.872 -37.333 20.700 1.00 94.38 949 PHE A CA 1
ATOM 7469 C C . PHE A 1 949 ? 15.648 -36.381 21.877 1.00 94.38 949 PHE A C 1
ATOM 7471 O O . PHE A 1 949 ? 14.840 -35.457 21.800 1.00 94.38 949 PHE A O 1
ATOM 7478 N N . GLU A 1 950 ? 16.390 -36.587 22.962 1.00 93.31 950 GLU A N 1
ATOM 7479 C CA . GLU A 1 950 ? 16.425 -35.672 24.102 1.00 93.31 950 GLU A CA 1
ATOM 7480 C C . GLU A 1 950 ? 17.696 -34.816 24.062 1.00 93.31 950 GLU A C 1
ATOM 7482 O O . GLU A 1 950 ? 18.797 -35.320 23.837 1.00 93.31 950 GLU A O 1
ATOM 7487 N N . PHE A 1 951 ? 17.560 -33.518 24.326 1.00 90.88 951 PHE A N 1
ATOM 7488 C CA . PHE A 1 951 ? 18.674 -32.595 24.483 1.00 90.88 951 PHE A CA 1
ATOM 7489 C C . PHE A 1 951 ? 18.471 -31.720 25.720 1.00 90.88 951 PHE A C 1
ATOM 7491 O O . PHE A 1 951 ? 17.542 -30.919 25.782 1.00 90.88 951 PHE A O 1
ATOM 7498 N N . ARG A 1 952 ? 19.364 -31.859 26.711 1.00 88.38 952 ARG A N 1
ATOM 7499 C CA . ARG A 1 952 ? 19.354 -31.071 27.962 1.00 88.38 952 ARG A CA 1
ATOM 7500 C C . ARG A 1 952 ? 17.981 -31.050 28.661 1.00 88.38 952 ARG A C 1
ATOM 7502 O O . ARG A 1 952 ? 17.527 -29.990 29.072 1.00 88.38 952 ARG A O 1
ATOM 7509 N N . GLY A 1 953 ? 17.315 -32.202 28.754 1.00 87.19 953 GLY A N 1
ATOM 7510 C CA . GLY A 1 953 ? 16.000 -32.325 29.395 1.00 87.19 953 GLY A CA 1
ATOM 7511 C C . GLY A 1 953 ? 14.805 -31.892 28.537 1.00 87.19 953 GLY A C 1
ATOM 7512 O O . GLY A 1 953 ? 13.667 -31.994 28.992 1.00 87.19 953 GLY A O 1
ATOM 7513 N N . HIS A 1 954 ? 15.028 -31.461 27.292 1.00 91.56 954 HIS A N 1
ATOM 7514 C CA . HIS A 1 954 ? 13.977 -31.169 26.317 1.00 91.56 954 HIS A CA 1
ATOM 7515 C C . HIS A 1 954 ? 13.889 -32.288 25.280 1.00 91.56 954 HIS A C 1
ATOM 7517 O O . HIS A 1 954 ? 14.899 -32.663 24.683 1.00 91.56 954 HIS A O 1
ATOM 7523 N N . LEU A 1 955 ? 12.686 -32.804 25.031 1.00 94.31 955 LEU A N 1
ATOM 7524 C CA . LEU A 1 955 ? 12.455 -33.663 23.871 1.00 94.31 955 LEU A CA 1
ATOM 7525 C C . LEU A 1 955 ? 12.485 -32.811 22.595 1.00 94.31 955 LEU A C 1
ATOM 7527 O O . LEU A 1 955 ? 12.026 -31.668 22.586 1.00 94.31 955 LEU A O 1
ATOM 7531 N N . CYS A 1 956 ? 13.015 -33.375 21.517 1.00 95.06 956 CYS A N 1
ATOM 7532 C CA . CYS A 1 956 ? 13.192 -32.716 20.230 1.00 95.06 956 CYS A CA 1
ATOM 7533 C C . CYS A 1 956 ? 12.683 -33.626 19.108 1.00 95.06 956 CYS A C 1
ATOM 7535 O O . CYS A 1 956 ? 13.160 -34.751 18.963 1.00 95.06 956 CYS A O 1
ATOM 7537 N N . ILE A 1 957 ? 11.757 -33.132 18.281 1.00 95.62 957 ILE A N 1
ATOM 7538 C CA . ILE A 1 957 ? 11.285 -33.806 17.062 1.00 95.62 957 ILE A CA 1
ATOM 7539 C C . ILE A 1 957 ? 11.826 -33.036 15.851 1.00 95.62 957 ILE A C 1
ATOM 7541 O O . ILE A 1 957 ? 11.450 -31.885 15.620 1.00 95.62 957 ILE A O 1
ATOM 7545 N N . ALA A 1 958 ? 12.704 -33.656 15.063 1.00 94.19 958 ALA A N 1
ATOM 7546 C CA . ALA A 1 958 ? 13.182 -33.086 13.807 1.00 94.19 958 ALA A CA 1
ATOM 7547 C C . ALA A 1 958 ? 12.251 -33.495 12.660 1.00 94.19 958 ALA A C 1
ATOM 7549 O O . ALA A 1 958 ? 12.025 -34.679 12.419 1.00 94.19 958 ALA A O 1
ATOM 7550 N N . LEU A 1 959 ? 11.736 -32.515 11.926 1.00 94.81 959 LEU A N 1
ATOM 7551 C CA . LEU A 1 959 ? 10.786 -32.662 10.827 1.00 94.81 959 LEU A CA 1
ATOM 7552 C C . LEU A 1 959 ? 11.379 -32.098 9.530 1.00 94.81 959 LEU A C 1
ATOM 7554 O O . LEU A 1 959 ? 12.276 -31.247 9.541 1.00 94.81 959 LEU A O 1
ATOM 7558 N N . GLU A 1 960 ? 10.857 -32.536 8.384 1.00 92.06 960 GLU A N 1
ATOM 7559 C CA . GLU A 1 960 ? 11.116 -31.825 7.129 1.00 92.06 960 GLU A CA 1
ATOM 7560 C C . GLU A 1 960 ? 10.623 -30.367 7.212 1.00 92.06 960 GLU A C 1
ATOM 7562 O O . GLU A 1 960 ? 9.568 -30.082 7.779 1.00 92.06 960 GLU A O 1
ATOM 7567 N N . LEU A 1 961 ? 11.388 -29.429 6.647 1.00 91.06 961 LEU A N 1
ATOM 7568 C CA . LEU A 1 961 ? 10.973 -28.029 6.583 1.00 91.06 961 LEU A CA 1
ATOM 7569 C C . LEU A 1 961 ? 9.866 -27.860 5.527 1.00 91.06 961 LEU A C 1
ATOM 7571 O O . LEU A 1 961 ? 9.988 -28.379 4.418 1.00 91.06 961 LEU A O 1
ATOM 7575 N N . LEU A 1 962 ? 8.807 -27.121 5.867 1.00 90.00 962 LEU A N 1
ATOM 7576 C CA . LEU A 1 962 ? 7.664 -26.803 5.000 1.00 90.00 962 LEU A CA 1
ATOM 7577 C C . LEU A 1 962 ? 7.513 -25.280 4.820 1.00 90.00 962 LEU A C 1
ATOM 7579 O O . LEU A 1 962 ? 8.239 -24.504 5.439 1.00 90.00 962 LEU A O 1
ATOM 7583 N N . GLY A 1 963 ? 6.618 -24.861 3.922 1.00 87.31 963 GLY A N 1
ATOM 7584 C CA . GLY A 1 963 ? 6.298 -23.456 3.668 1.00 87.31 963 GLY A CA 1
ATOM 7585 C C . GLY A 1 963 ? 5.123 -22.955 4.515 1.00 87.31 963 GLY A C 1
ATOM 7586 O O . GLY A 1 963 ? 4.950 -23.342 5.666 1.00 87.31 963 GLY A O 1
ATOM 7587 N N . ARG A 1 964 ? 4.300 -22.081 3.929 1.00 87.12 964 ARG A N 1
ATOM 7588 C CA . ARG A 1 964 ? 3.174 -21.405 4.601 1.00 87.12 964 ARG A CA 1
ATOM 7589 C C . ARG A 1 964 ? 2.000 -22.337 4.898 1.00 87.12 964 ARG A C 1
ATOM 7591 O O . ARG A 1 964 ? 1.723 -23.243 4.108 1.00 87.12 964 ARG A O 1
ATOM 7598 N N . ASN A 1 965 ? 1.268 -22.076 5.979 1.00 92.31 965 ASN A N 1
ATOM 7599 C CA . ASN A 1 965 ? 0.032 -22.801 6.307 1.00 92.31 965 ASN A CA 1
ATOM 7600 C C . ASN A 1 965 ? -1.203 -22.230 5.575 1.00 92.31 965 ASN A C 1
ATOM 7602 O O . ASN A 1 965 ? -1.161 -21.145 4.987 1.00 92.31 965 ASN A O 1
ATOM 7606 N N . LEU A 1 966 ? -2.324 -22.962 5.571 1.00 91.31 966 LEU A N 1
ATOM 7607 C CA . LEU A 1 966 ? -3.542 -22.520 4.881 1.00 91.31 966 LEU A CA 1
ATOM 7608 C C . LEU A 1 966 ? -4.182 -21.271 5.516 1.00 91.31 966 LEU A C 1
ATOM 7610 O O . LEU A 1 966 ? -4.815 -20.500 4.793 1.00 91.31 966 LEU A O 1
ATOM 7614 N N . TYR A 1 967 ? -4.017 -21.040 6.823 1.00 89.81 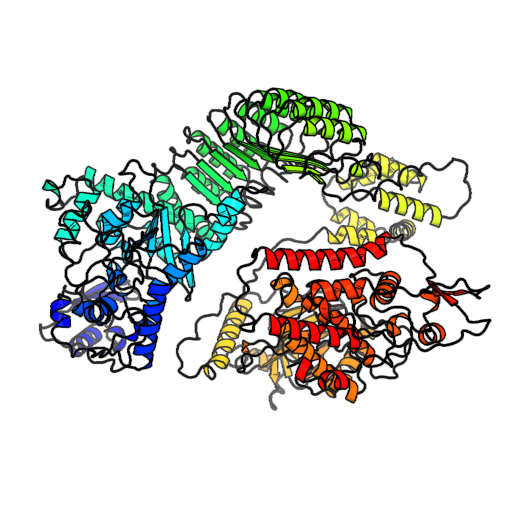967 TYR A N 1
ATOM 7615 C CA . TYR A 1 967 ? -4.542 -19.845 7.502 1.00 89.81 967 TYR A CA 1
ATOM 7616 C C . TYR A 1 967 ? -3.834 -18.560 7.037 1.00 89.81 967 TYR A C 1
ATOM 7618 O O . TYR A 1 967 ? -4.476 -17.553 6.717 1.00 89.81 967 TYR A O 1
ATOM 7626 N N . GLU A 1 968 ? -2.507 -18.609 6.918 1.00 87.06 968 GLU A N 1
ATOM 7627 C CA . GLU A 1 968 ? -1.693 -17.535 6.342 1.00 87.06 968 GLU A CA 1
ATOM 7628 C C . GLU A 1 968 ? -2.112 -17.246 4.899 1.00 87.06 968 GLU A C 1
ATOM 7630 O O . GLU A 1 968 ? -2.323 -16.088 4.537 1.00 87.06 968 GLU A O 1
ATOM 7635 N N . LEU A 1 969 ? -2.336 -18.293 4.094 1.00 83.00 969 LEU A N 1
ATOM 7636 C CA . LEU A 1 969 ? -2.797 -18.140 2.712 1.00 83.00 969 LEU A CA 1
ATOM 7637 C C . LEU A 1 969 ? -4.174 -17.465 2.622 1.00 83.00 969 LEU A C 1
ATOM 7639 O O . LEU A 1 969 ? -4.365 -16.609 1.755 1.00 83.00 969 LEU A O 1
ATOM 7643 N N . ILE A 1 970 ? -5.123 -17.799 3.508 1.00 81.25 970 ILE A N 1
ATOM 7644 C CA . ILE A 1 970 ? -6.423 -17.109 3.597 1.00 81.25 970 ILE A CA 1
ATOM 7645 C C . ILE A 1 970 ? -6.213 -15.620 3.915 1.00 81.25 970 ILE A C 1
ATOM 7647 O O . ILE A 1 970 ? -6.805 -14.762 3.254 1.00 81.25 970 ILE A O 1
ATOM 7651 N N . THR A 1 971 ? -5.359 -15.315 4.894 1.00 77.25 971 THR A N 1
ATOM 7652 C CA . THR A 1 971 ? -5.120 -13.953 5.394 1.00 77.25 971 THR A CA 1
ATOM 7653 C C . THR A 1 971 ? -4.453 -13.062 4.344 1.00 77.25 971 THR A C 1
ATOM 7655 O O . THR A 1 971 ? -4.941 -11.967 4.068 1.00 77.25 971 THR A O 1
ATOM 7658 N N . GLU A 1 972 ? -3.386 -13.539 3.697 1.00 74.50 972 GLU A N 1
ATOM 7659 C CA . GLU A 1 972 ? -2.665 -12.809 2.642 1.00 74.50 972 GLU A CA 1
ATOM 7660 C C . GLU A 1 972 ? -3.568 -12.434 1.459 1.00 74.50 972 GLU A C 1
ATOM 7662 O O . GLU A 1 972 ? -3.440 -11.358 0.874 1.00 74.50 972 GLU A O 1
ATOM 7667 N N . HIS A 1 973 ? -4.509 -13.316 1.116 1.00 67.88 973 HIS A N 1
ATOM 7668 C CA . HIS A 1 973 ? -5.427 -13.123 -0.004 1.00 67.88 973 HIS A CA 1
ATOM 7669 C C . HIS A 1 973 ? -6.743 -12.451 0.419 1.00 67.88 973 HIS A C 1
ATOM 7671 O O . HIS A 1 973 ? -7.696 -12.448 -0.362 1.00 67.88 973 HIS A O 1
ATOM 7677 N N . ASN A 1 974 ? -6.826 -11.897 1.639 1.00 64.75 974 ASN A N 1
ATOM 7678 C CA . ASN A 1 974 ? -8.038 -11.291 2.208 1.00 64.75 974 ASN A CA 1
ATOM 7679 C C . ASN A 1 974 ? -9.292 -12.185 2.044 1.00 64.75 974 ASN A C 1
ATOM 7681 O O . ASN A 1 974 ? -10.377 -11.699 1.720 1.00 64.75 974 ASN A O 1
ATOM 7685 N N . GLY A 1 975 ? -9.141 -13.506 2.201 1.00 64.75 975 GLY A N 1
ATOM 7686 C CA . GLY A 1 975 ? -10.220 -14.492 2.064 1.00 64.75 975 GLY A CA 1
ATOM 7687 C C . GLY A 1 975 ? -10.528 -14.975 0.635 1.00 64.75 975 GLY A C 1
ATOM 7688 O O . GLY A 1 975 ? -11.500 -15.706 0.434 1.00 64.75 975 GLY A O 1
ATOM 7689 N N . LEU A 1 976 ? -9.743 -14.594 -0.383 1.00 62.66 976 LEU A N 1
ATOM 7690 C CA . LEU A 1 976 ? -10.036 -14.872 -1.801 1.00 62.66 976 LEU A CA 1
ATOM 7691 C C . LEU A 1 976 ? -9.149 -15.967 -2.427 1.00 62.66 976 LEU A C 1
ATOM 7693 O O . LEU A 1 976 ? -8.389 -15.707 -3.359 1.00 62.66 976 LEU A O 1
ATOM 7697 N N . LEU A 1 977 ? -9.303 -17.222 -1.990 1.00 76.00 977 LEU A N 1
ATOM 7698 C CA . LEU A 1 977 ? -8.627 -18.366 -2.625 1.00 76.00 977 LEU A CA 1
ATOM 7699 C C . LEU A 1 977 ? -9.347 -18.858 -3.896 1.00 76.00 977 LEU A C 1
ATOM 7701 O O . LEU A 1 977 ? -10.580 -18.834 -4.001 1.00 76.00 977 LEU A O 1
ATOM 7705 N N . SER A 1 978 ? -8.573 -19.339 -4.877 1.00 77.12 978 SER A N 1
ATOM 7706 C CA . SER A 1 978 ? -9.116 -19.915 -6.114 1.00 77.12 978 SER A CA 1
ATOM 7707 C C . SER A 1 978 ? -9.745 -21.288 -5.853 1.00 77.12 978 SER A C 1
ATOM 7709 O O . SER A 1 978 ? -9.224 -22.087 -5.079 1.00 77.12 978 SER A O 1
ATOM 7711 N N . ILE A 1 979 ? -10.848 -21.615 -6.540 1.00 75.19 979 ILE A N 1
ATOM 7712 C CA . ILE A 1 979 ? -11.508 -22.927 -6.377 1.00 75.19 979 ILE A CA 1
ATOM 7713 C C . ILE A 1 979 ? -10.571 -24.098 -6.702 1.00 75.19 979 ILE A C 1
ATOM 7715 O O . ILE A 1 979 ? -10.690 -25.158 -6.101 1.00 75.19 979 ILE A O 1
ATOM 7719 N N . GLN A 1 980 ? -9.626 -23.891 -7.622 1.00 78.25 980 GLN A N 1
ATOM 7720 C CA . GLN A 1 980 ? -8.636 -24.895 -8.005 1.00 78.25 980 GLN A CA 1
ATOM 7721 C C . GLN A 1 980 ? -7.672 -25.185 -6.854 1.00 78.25 980 GLN A C 1
ATOM 7723 O O . GLN A 1 980 ? -7.411 -26.349 -6.569 1.00 78.25 980 GLN A O 1
ATOM 7728 N N . LEU A 1 981 ? -7.205 -24.146 -6.157 1.00 83.75 981 LEU A N 1
ATOM 7729 C CA . LEU A 1 981 ? -6.343 -24.304 -4.989 1.00 83.75 981 LEU A CA 1
ATOM 7730 C C . LEU A 1 981 ? -7.089 -25.006 -3.847 1.00 83.75 981 LEU A C 1
ATOM 7732 O O . LEU A 1 981 ? -6.560 -25.941 -3.254 1.00 83.75 981 LEU A O 1
ATOM 7736 N N . VAL A 1 982 ? -8.354 -24.630 -3.605 1.00 86.06 982 VAL A N 1
ATOM 7737 C CA . VAL A 1 982 ? -9.215 -25.303 -2.613 1.00 86.06 982 VAL A CA 1
ATOM 7738 C C . VAL A 1 982 ? -9.398 -26.783 -2.959 1.00 86.06 982 VAL A C 1
ATOM 7740 O O . VAL A 1 982 ? -9.293 -27.635 -2.081 1.00 86.06 982 VAL A O 1
ATOM 7743 N N . GLN A 1 983 ? -9.634 -27.115 -4.233 1.00 85.06 983 GLN A N 1
ATOM 7744 C CA . GLN A 1 983 ? -9.738 -28.502 -4.700 1.00 85.06 983 GLN A CA 1
ATOM 7745 C C . GLN A 1 983 ? -8.432 -29.275 -4.519 1.00 85.06 983 GLN A C 1
ATOM 7747 O O . GLN A 1 983 ? -8.473 -30.411 -4.057 1.00 85.06 983 GLN A O 1
ATOM 7752 N N . GLN A 1 984 ? -7.291 -28.668 -4.849 1.00 87.44 984 GLN A N 1
ATOM 7753 C CA . GLN A 1 984 ? -5.977 -29.289 -4.688 1.00 87.44 984 GLN A CA 1
ATOM 7754 C C . GLN A 1 984 ? -5.670 -29.577 -3.218 1.00 87.44 984 GLN A C 1
ATOM 7756 O O . GLN A 1 984 ? -5.313 -30.709 -2.902 1.00 87.44 984 GLN A O 1
ATOM 7761 N N . ALA A 1 985 ? -5.874 -28.602 -2.327 1.00 91.81 985 ALA A N 1
ATOM 7762 C CA . ALA A 1 985 ? -5.706 -28.792 -0.889 1.00 91.81 985 ALA A CA 1
ATOM 7763 C C . ALA A 1 985 ? -6.652 -29.882 -0.361 1.00 91.81 985 ALA A C 1
ATOM 7765 O O . ALA A 1 985 ? -6.204 -30.833 0.271 1.00 91.81 985 ALA A O 1
ATOM 7766 N N . THR A 1 986 ? -7.943 -29.812 -0.707 1.00 92.06 986 THR A N 1
ATOM 7767 C CA . THR A 1 986 ? -8.949 -30.801 -0.275 1.00 92.06 986 THR A CA 1
ATOM 7768 C C . THR A 1 986 ? -8.587 -32.211 -0.736 1.00 92.06 986 THR A C 1
ATOM 7770 O O . THR A 1 986 ? -8.619 -33.147 0.054 1.00 92.06 986 THR A O 1
ATOM 7773 N N . TYR A 1 987 ? -8.217 -32.379 -2.007 1.00 91.94 987 TYR A N 1
ATOM 7774 C CA . TYR A 1 987 ? -7.848 -33.677 -2.567 1.00 91.94 987 TYR A CA 1
ATOM 7775 C C . TYR A 1 987 ? -6.616 -34.271 -1.875 1.00 91.94 987 TYR A C 1
ATOM 7777 O O . TYR A 1 987 ? -6.613 -35.449 -1.532 1.00 91.94 987 TYR A O 1
ATOM 7785 N N . GLN A 1 988 ? -5.587 -33.460 -1.638 1.00 94.44 988 GLN A N 1
ATOM 7786 C CA . GLN A 1 988 ? -4.344 -33.921 -1.018 1.00 94.44 988 GLN A CA 1
ATOM 7787 C C . GLN A 1 988 ? -4.520 -34.253 0.468 1.00 94.44 988 GLN A C 1
ATOM 7789 O O . GLN A 1 988 ? -3.987 -35.260 0.932 1.00 94.44 988 GLN A O 1
ATOM 7794 N N . VAL A 1 989 ? -5.337 -33.483 1.194 1.00 96.81 989 VAL A N 1
ATOM 7795 C CA . VAL A 1 989 ? -5.705 -33.819 2.577 1.00 96.81 989 VAL A CA 1
ATOM 7796 C C . VAL A 1 989 ? -6.568 -35.085 2.618 1.00 96.81 989 VAL A C 1
ATOM 7798 O O . VAL A 1 989 ? -6.338 -35.930 3.473 1.00 96.81 989 VAL A O 1
ATOM 7801 N N . LEU A 1 990 ? -7.486 -35.300 1.665 1.00 95.88 990 LEU A N 1
ATOM 7802 C CA . LEU A 1 990 ? -8.237 -36.563 1.569 1.00 95.88 990 LEU A CA 1
ATOM 7803 C C . LEU A 1 990 ? -7.315 -37.775 1.377 1.00 95.88 990 LEU A C 1
ATOM 7805 O O . LEU A 1 990 ? -7.546 -38.800 2.008 1.00 95.88 990 LEU A O 1
ATOM 7809 N N . LEU A 1 991 ? -6.262 -37.664 0.558 1.00 95.69 991 LEU A N 1
ATOM 7810 C CA . LEU A 1 991 ? -5.265 -38.735 0.416 1.00 95.69 991 LEU A CA 1
ATOM 7811 C C . LEU A 1 991 ? -4.558 -39.026 1.749 1.00 95.69 991 LEU A C 1
ATOM 7813 O O . LEU A 1 991 ? -4.387 -40.185 2.113 1.00 95.69 991 LEU A O 1
ATOM 7817 N N . ALA A 1 992 ? -4.187 -37.983 2.502 1.00 97.25 992 ALA A N 1
ATOM 7818 C CA . ALA A 1 992 ? -3.608 -38.155 3.834 1.00 97.25 992 ALA A CA 1
ATOM 7819 C C . ALA A 1 992 ? -4.591 -38.834 4.804 1.00 97.25 992 ALA A C 1
ATOM 7821 O O . ALA A 1 992 ? -4.209 -39.776 5.490 1.00 97.25 992 ALA A O 1
ATOM 7822 N N . LEU A 1 993 ? -5.861 -38.415 4.830 1.00 97.44 993 LEU A N 1
ATOM 7823 C CA . LEU A 1 993 ? -6.878 -38.995 5.715 1.00 97.44 993 LEU A CA 1
ATOM 7824 C C . LEU A 1 993 ? -7.241 -40.441 5.347 1.00 97.44 993 LEU A C 1
ATOM 7826 O O . LEU A 1 993 ? -7.510 -41.243 6.239 1.00 97.44 993 LEU A O 1
ATOM 7830 N N . GLU A 1 994 ? -7.225 -40.804 4.060 1.00 96.75 994 GLU A N 1
ATOM 7831 C CA . GLU A 1 994 ? -7.358 -42.202 3.632 1.00 96.75 994 GLU A CA 1
ATOM 7832 C C . GLU A 1 994 ? -6.221 -43.050 4.208 1.00 96.75 994 GLU A C 1
ATOM 7834 O O . GLU A 1 994 ? -6.477 -44.099 4.798 1.00 96.75 994 GLU A O 1
ATOM 7839 N N . TYR A 1 995 ? -4.984 -42.559 4.110 1.00 96.94 995 TYR A N 1
ATOM 7840 C CA . TYR A 1 995 ? -3.815 -43.236 4.661 1.00 96.94 995 TYR A CA 1
ATOM 7841 C C . TYR A 1 995 ? -3.862 -43.341 6.195 1.00 96.94 995 TYR A C 1
ATOM 7843 O O . TYR A 1 995 ? -3.592 -44.403 6.751 1.00 96.94 995 TYR A O 1
ATOM 7851 N N . LEU A 1 996 ? -4.251 -42.279 6.905 1.00 96.88 996 LEU A N 1
ATOM 7852 C CA . LEU A 1 996 ? -4.407 -42.327 8.365 1.00 96.88 996 LEU A CA 1
ATOM 7853 C C . LEU A 1 996 ? -5.468 -43.344 8.790 1.00 96.88 996 LEU A C 1
ATOM 7855 O O . LEU A 1 996 ? -5.245 -44.121 9.720 1.00 96.88 996 LEU A O 1
ATOM 7859 N N . LYS A 1 997 ? -6.578 -43.418 8.049 1.00 95.25 997 LYS A N 1
ATOM 7860 C CA . LYS A 1 997 ? -7.632 -44.403 8.289 1.00 95.25 997 LYS A CA 1
ATOM 7861 C C . LYS A 1 997 ? -7.122 -45.839 8.157 1.00 95.25 997 LYS A C 1
ATOM 7863 O O . LYS A 1 997 ? -7.474 -46.673 8.988 1.00 95.25 997 LYS A O 1
ATOM 7868 N N . THR A 1 998 ? -6.287 -46.153 7.161 1.00 94.25 998 THR A N 1
ATOM 7869 C CA . THR A 1 998 ? -5.727 -47.515 7.030 1.00 94.25 998 THR A CA 1
ATOM 7870 C C . THR A 1 998 ? -4.788 -47.886 8.178 1.00 94.25 998 THR A C 1
ATOM 7872 O O . THR A 1 998 ? -4.606 -49.070 8.440 1.00 94.25 998 THR A O 1
ATOM 7875 N N . HIS A 1 999 ? -4.235 -46.894 8.881 1.00 94.94 999 HIS A N 1
ATOM 7876 C CA . HIS A 1 999 ? -3.382 -47.072 10.062 1.00 94.94 999 HIS A CA 1
ATOM 7877 C C . HIS A 1 999 ? -4.149 -46.908 11.385 1.00 94.94 999 HIS A C 1
ATOM 7879 O O . HIS A 1 999 ? -3.542 -46.986 12.454 1.00 94.94 999 HIS A O 1
ATOM 7885 N N . GLN A 1 1000 ? -5.472 -46.696 11.319 1.00 95.00 1000 GLN A N 1
ATOM 7886 C CA . GLN A 1 1000 ? -6.344 -46.421 12.467 1.00 95.00 1000 GLN A CA 1
ATOM 7887 C C . GLN A 1 1000 ? -5.842 -45.248 13.321 1.00 95.00 1000 GLN A C 1
ATOM 7889 O O . GLN A 1 1000 ? -5.951 -45.271 14.545 1.00 95.00 1000 GLN A O 1
ATOM 7894 N N . VAL A 1 1001 ? -5.263 -44.232 12.677 1.00 95.94 1001 VAL A N 1
ATOM 7895 C CA . VAL A 1 1001 ? -4.777 -43.013 13.328 1.00 95.94 1001 VAL A CA 1
ATOM 7896 C C . VAL A 1 1001 ? -5.800 -41.901 13.132 1.00 95.94 1001 VAL A C 1
ATOM 7898 O O . VAL A 1 1001 ? -6.240 -41.625 12.017 1.00 95.94 1001 VAL A O 1
ATOM 7901 N N . ILE A 1 1002 ? -6.164 -41.249 14.228 1.00 95.62 1002 ILE A N 1
ATOM 7902 C CA . ILE A 1 1002 ? -6.980 -40.040 14.265 1.00 95.62 1002 ILE A CA 1
ATOM 7903 C C . ILE A 1 1002 ? -6.010 -38.883 14.476 1.00 95.62 1002 ILE A C 1
ATOM 7905 O O . ILE A 1 1002 ? -5.272 -38.890 15.457 1.00 95.62 1002 ILE A O 1
ATOM 7909 N N . HIS A 1 1003 ? -5.990 -37.908 13.572 1.00 96.44 1003 HIS A N 1
ATOM 7910 C CA . HIS A 1 1003 ? -5.156 -36.714 13.707 1.00 96.44 1003 HIS A CA 1
ATOM 7911 C C . HIS A 1 1003 ? -5.607 -35.860 14.895 1.00 96.44 1003 HIS A C 1
ATOM 7913 O O . HIS A 1 1003 ? -4.790 -35.338 15.645 1.00 96.44 1003 HIS A O 1
ATOM 7919 N N . ALA A 1 1004 ? -6.925 -35.722 15.062 1.00 93.31 1004 ALA A N 1
ATOM 7920 C CA . ALA A 1 1004 ? -7.586 -35.092 16.199 1.00 93.31 1004 ALA A CA 1
ATOM 7921 C C . ALA A 1 1004 ? -7.270 -33.606 16.447 1.00 93.31 1004 ALA A C 1
ATOM 7923 O O . ALA A 1 1004 ? -7.858 -33.044 17.359 1.00 93.31 1004 ALA A O 1
ATOM 7924 N N . ASP A 1 1005 ? -6.453 -32.927 15.635 1.00 94.12 1005 ASP A N 1
ATOM 7925 C CA . ASP A 1 1005 ? -6.384 -31.452 15.610 1.00 94.12 1005 ASP A CA 1
ATOM 7926 C C . ASP A 1 1005 ? -6.240 -30.859 14.196 1.00 94.12 1005 ASP A C 1
ATOM 7928 O O . ASP A 1 1005 ? -5.388 -30.016 13.917 1.00 94.12 1005 ASP A O 1
ATOM 7932 N N . LEU A 1 1006 ? -7.046 -31.344 13.247 1.00 96.38 1006 LEU A N 1
ATOM 7933 C CA . LEU A 1 1006 ? -7.004 -30.839 11.874 1.00 96.38 1006 LEU A CA 1
ATOM 7934 C C . LEU A 1 1006 ? -7.650 -29.441 11.785 1.00 96.38 1006 LEU A C 1
ATOM 7936 O O . LEU A 1 1006 ? -8.840 -29.275 12.061 1.00 96.38 1006 LEU A O 1
ATOM 7940 N N . LYS A 1 1007 ? -6.865 -28.447 11.360 1.00 94.69 1007 LYS A N 1
ATOM 7941 C CA . LYS A 1 1007 ? -7.242 -27.030 11.188 1.00 94.69 1007 LYS A CA 1
ATOM 7942 C C . LYS A 1 1007 ? -6.386 -26.374 10.088 1.00 94.69 1007 LYS A C 1
ATOM 7944 O O . LYS A 1 1007 ? -5.379 -26.973 9.701 1.00 94.69 1007 LYS A O 1
ATOM 7949 N N . PRO A 1 1008 ? -6.741 -25.189 9.554 1.00 94.12 1008 PRO A N 1
ATOM 7950 C CA . PRO A 1 1008 ? -5.976 -24.542 8.484 1.00 94.12 1008 PRO A CA 1
ATOM 7951 C C . PRO A 1 1008 ? -4.493 -24.309 8.828 1.00 94.12 1008 PRO A C 1
ATOM 7953 O O . PRO A 1 1008 ? -3.634 -24.419 7.956 1.00 94.12 1008 PRO A O 1
ATOM 7956 N N . GLU A 1 1009 ? -4.174 -24.047 10.093 1.00 93.38 1009 GLU A N 1
ATOM 7957 C CA . GLU A 1 1009 ? -2.807 -23.871 10.596 1.00 93.38 1009 GLU A CA 1
ATOM 7958 C C . GLU A 1 1009 ? -1.970 -25.160 10.504 1.00 93.38 1009 GLU A C 1
ATOM 7960 O O . GLU A 1 1009 ? -0.756 -25.085 10.332 1.00 93.38 1009 GLU A O 1
ATOM 7965 N N . ASN A 1 1010 ? -2.618 -26.332 10.534 1.00 95.44 1010 ASN A N 1
ATOM 7966 C CA . ASN A 1 1010 ? -1.978 -27.654 10.529 1.00 95.44 1010 ASN A CA 1
ATOM 7967 C C . ASN A 1 1010 ? -1.937 -28.306 9.129 1.00 95.44 1010 ASN A C 1
ATOM 7969 O O . ASN A 1 1010 ? -1.676 -29.502 8.987 1.00 95.44 1010 ASN A O 1
ATOM 7973 N N . VAL A 1 1011 ? -2.177 -27.525 8.070 1.00 96.69 1011 VAL A N 1
ATOM 7974 C CA . VAL A 1 1011 ? -1.992 -27.946 6.673 1.00 96.69 1011 VAL A CA 1
ATOM 7975 C C . VAL A 1 1011 ? -1.067 -26.952 5.981 1.00 96.69 1011 VAL A C 1
ATOM 7977 O O . VAL A 1 1011 ? -1.447 -25.808 5.729 1.00 96.69 1011 VAL A O 1
ATOM 7980 N N . LEU A 1 1012 ? 0.155 -27.384 5.671 1.00 94.31 1012 LEU A N 1
ATOM 7981 C CA . LEU A 1 1012 ? 1.203 -26.531 5.108 1.00 94.31 1012 LEU A CA 1
ATOM 7982 C C . LEU A 1 1012 ? 1.424 -26.818 3.631 1.00 94.31 1012 LEU A C 1
ATOM 7984 O O . LEU A 1 1012 ? 1.359 -27.961 3.179 1.00 94.31 1012 LEU A O 1
ATOM 7988 N N . MET A 1 1013 ? 1.721 -25.764 2.882 1.00 90.81 1013 MET A N 1
ATOM 7989 C CA . MET A 1 1013 ? 2.152 -25.850 1.499 1.00 90.81 1013 MET A CA 1
ATOM 7990 C C . MET A 1 1013 ? 3.652 -26.156 1.446 1.00 90.81 1013 MET A C 1
ATOM 7992 O O . MET A 1 1013 ? 4.455 -25.522 2.129 1.00 90.81 1013 MET A O 1
ATOM 7996 N N . VAL A 1 1014 ? 4.050 -27.110 0.609 1.00 86.31 1014 VAL A N 1
ATOM 7997 C CA . VAL A 1 1014 ? 5.457 -27.324 0.256 1.00 86.31 1014 VAL A CA 1
ATOM 7998 C C . VAL A 1 1014 ? 5.908 -26.138 -0.593 1.00 86.31 1014 VAL A C 1
ATOM 8000 O O . VAL A 1 1014 ? 5.223 -25.786 -1.556 1.00 86.31 1014 VAL A O 1
ATOM 8003 N N . ASP A 1 1015 ? 7.036 -25.517 -0.247 1.00 74.44 1015 ASP A N 1
ATOM 8004 C CA . ASP A 1 1015 ? 7.538 -24.363 -0.993 1.00 74.44 1015 ASP A CA 1
ATOM 8005 C C . ASP A 1 1015 ? 7.768 -24.736 -2.467 1.00 74.44 1015 ASP A C 1
ATOM 8007 O O . ASP A 1 1015 ? 8.425 -25.732 -2.791 1.00 74.44 1015 ASP A O 1
ATOM 8011 N N . SER A 1 1016 ? 7.208 -23.928 -3.369 1.00 61.78 1016 SER A N 1
ATOM 8012 C CA . SER A 1 1016 ? 7.353 -24.085 -4.815 1.00 61.78 1016 SER A CA 1
ATOM 8013 C C . SER A 1 1016 ? 8.810 -24.042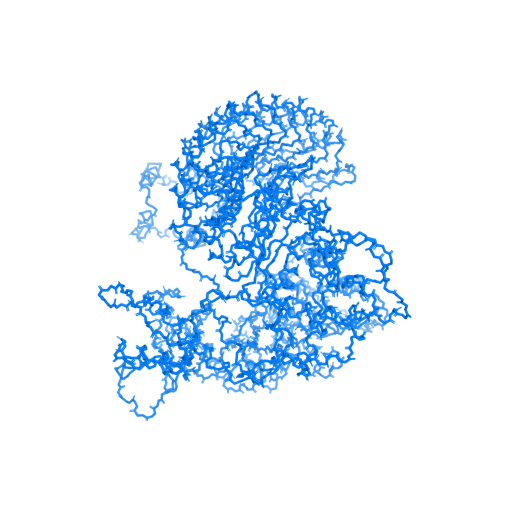 -5.271 1.00 61.78 1016 SER A C 1
ATOM 8015 O O . SER A 1 1016 ? 9.136 -24.673 -6.269 1.00 61.78 1016 SER A O 1
ATOM 8017 N N . ALA A 1 1017 ? 9.696 -23.365 -4.531 1.00 54.50 1017 ALA A N 1
ATOM 8018 C CA . ALA A 1 1017 ? 11.130 -23.353 -4.814 1.00 54.50 1017 ALA A CA 1
ATOM 8019 C C . ALA A 1 1017 ? 11.789 -24.737 -4.646 1.00 54.50 1017 ALA A C 1
ATOM 8021 O O . ALA A 1 1017 ? 12.872 -24.981 -5.167 1.00 54.50 1017 ALA A O 1
ATOM 8022 N N . TRP A 1 1018 ? 11.155 -25.671 -3.929 1.00 54.59 1018 TRP A N 1
ATOM 8023 C CA . TRP A 1 1018 ? 11.704 -27.011 -3.684 1.00 54.59 1018 TRP A CA 1
ATOM 8024 C C . TRP A 1 1018 ? 11.150 -28.069 -4.641 1.00 54.59 1018 TRP A C 1
ATOM 8026 O O . TRP A 1 1018 ? 11.506 -29.247 -4.534 1.00 54.59 1018 TRP A O 1
ATOM 8036 N N . ARG A 1 1019 ? 10.266 -27.679 -5.571 1.00 51.53 1019 ARG A N 1
ATOM 8037 C CA . ARG A 1 1019 ? 9.578 -28.597 -6.485 1.00 51.53 1019 ARG A CA 1
ATOM 8038 C C . ARG A 1 1019 ? 9.560 -28.087 -7.921 1.00 51.53 1019 ARG A C 1
ATOM 8040 O O . ARG A 1 1019 ? 9.203 -26.953 -8.202 1.00 51.53 1019 ARG A O 1
ATOM 8047 N N . SER A 1 1020 ? 9.859 -28.984 -8.854 1.00 47.22 1020 SER A N 1
ATOM 8048 C CA . SER A 1 1020 ? 9.966 -28.683 -10.282 1.00 47.22 1020 SER A CA 1
ATOM 8049 C C . SER A 1 1020 ? 8.654 -28.751 -11.066 1.00 47.22 1020 SER A C 1
ATOM 8051 O O . SER A 1 1020 ? 8.620 -28.336 -12.218 1.00 47.22 1020 SER A O 1
ATOM 8053 N N . ASP A 1 1021 ? 7.573 -29.266 -10.478 1.00 54.25 1021 ASP A N 1
ATOM 8054 C CA . ASP A 1 1021 ? 6.347 -29.622 -11.204 1.00 54.25 1021 ASP A CA 1
ATOM 8055 C C . ASP A 1 1021 ? 5.319 -28.484 -11.344 1.00 54.25 1021 ASP A C 1
ATOM 8057 O O . ASP A 1 1021 ? 4.280 -28.681 -11.980 1.00 54.25 1021 ASP A O 1
ATOM 8061 N N . GLY A 1 1022 ? 5.588 -27.309 -10.759 1.00 56.94 1022 GLY A N 1
ATOM 8062 C CA . GLY A 1 1022 ? 4.732 -26.120 -10.847 1.00 56.94 1022 GLY A CA 1
ATOM 8063 C C . GLY A 1 1022 ? 3.348 -26.273 -10.200 1.00 56.94 1022 GLY A C 1
ATOM 8064 O O . GLY A 1 1022 ? 2.461 -25.458 -10.455 1.00 56.94 1022 GLY A O 1
ATOM 8065 N N . LYS A 1 1023 ? 3.127 -27.320 -9.391 1.00 67.31 1023 LYS A N 1
ATOM 8066 C CA . LYS A 1 1023 ? 1.845 -27.602 -8.724 1.00 67.31 1023 LYS A CA 1
ATOM 8067 C C . LYS A 1 1023 ? 1.929 -27.282 -7.234 1.00 67.31 1023 LYS A C 1
ATOM 8069 O O . LYS A 1 1023 ? 2.959 -27.503 -6.606 1.00 67.31 1023 LYS A O 1
ATOM 8074 N N . ALA A 1 1024 ? 0.824 -26.817 -6.651 1.00 81.62 1024 ALA A N 1
ATOM 8075 C CA . ALA A 1 1024 ? 0.724 -26.663 -5.203 1.00 81.62 1024 ALA A CA 1
ATOM 8076 C C . ALA A 1 1024 ? 0.654 -28.045 -4.534 1.00 81.62 1024 ALA A C 1
ATOM 8078 O O . ALA A 1 1024 ? -0.204 -28.864 -4.881 1.00 81.62 1024 ALA A O 1
ATOM 8079 N N . HIS A 1 1025 ? 1.550 -28.294 -3.579 1.00 87.19 1025 HIS A N 1
ATOM 8080 C CA . HIS A 1 1025 ? 1.575 -29.509 -2.764 1.00 87.19 1025 HIS A CA 1
ATOM 8081 C C . HIS A 1 1025 ? 1.337 -29.159 -1.304 1.00 87.19 1025 HIS A C 1
ATOM 8083 O O . HIS A 1 1025 ? 1.902 -28.189 -0.815 1.00 87.19 1025 HIS A O 1
ATOM 8089 N N . PHE A 1 1026 ? 0.526 -29.953 -0.619 1.00 94.06 1026 PHE A N 1
ATOM 8090 C CA . PHE A 1 1026 ? 0.109 -29.743 0.760 1.00 94.06 1026 PHE A CA 1
ATOM 8091 C C . PHE A 1 1026 ? 0.430 -30.970 1.608 1.00 94.06 1026 PHE A C 1
ATOM 8093 O O . PHE A 1 1026 ? 0.309 -32.106 1.136 1.00 94.06 1026 PHE A O 1
ATOM 8100 N N . LYS A 1 1027 ? 0.820 -30.732 2.861 1.00 96.69 1027 LYS A N 1
ATOM 8101 C CA . LYS A 1 1027 ? 1.070 -31.765 3.866 1.00 96.69 1027 LYS A CA 1
ATOM 8102 C C . LYS A 1 1027 ? 0.381 -31.428 5.182 1.00 96.69 1027 LYS A C 1
ATOM 8104 O O . LYS A 1 1027 ? 0.332 -30.265 5.576 1.00 96.69 1027 LYS A O 1
ATOM 8109 N N . VAL A 1 1028 ? -0.130 -32.457 5.849 1.00 97.62 1028 VAL A N 1
ATOM 8110 C CA . VAL A 1 1028 ? -0.672 -32.375 7.210 1.00 97.62 1028 VAL A CA 1
ATOM 8111 C C . VAL A 1 1028 ? 0.478 -32.452 8.217 1.00 97.62 1028 VAL A C 1
ATOM 8113 O O . VAL A 1 1028 ? 1.368 -33.295 8.062 1.00 97.62 1028 VAL A O 1
ATOM 8116 N N . ILE A 1 1029 ? 0.460 -31.567 9.215 1.00 95.19 1029 ILE A N 1
ATOM 8117 C CA . ILE A 1 1029 ? 1.466 -31.459 10.283 1.00 95.19 1029 ILE A CA 1
ATOM 8118 C C . ILE A 1 1029 ? 0.816 -31.565 11.670 1.00 95.19 1029 ILE A C 1
ATOM 8120 O O . ILE A 1 1029 ? -0.396 -31.444 11.775 1.00 95.19 1029 ILE A O 1
ATOM 8124 N N . ASP A 1 1030 ? 1.653 -31.642 12.711 1.00 91.75 1030 ASP A N 1
ATOM 8125 C CA . ASP A 1 1030 ? 1.289 -31.552 14.137 1.00 91.75 1030 ASP A CA 1
ATOM 8126 C C . ASP A 1 1030 ? 0.423 -32.714 14.646 1.00 91.75 1030 ASP A C 1
ATOM 8128 O O . ASP A 1 1030 ? -0.793 -32.618 14.804 1.00 91.75 1030 ASP A O 1
ATOM 8132 N N . PHE A 1 1031 ? 1.095 -33.828 14.942 1.00 94.12 1031 PHE A N 1
ATOM 8133 C CA . PHE A 1 1031 ? 0.483 -35.073 15.405 1.00 94.12 1031 PHE A CA 1
ATOM 8134 C C . PHE A 1 1031 ? 0.501 -35.193 16.941 1.00 94.12 1031 PHE A C 1
ATOM 8136 O O . PHE A 1 1031 ? 0.243 -36.272 17.467 1.00 94.12 1031 PHE A O 1
ATOM 8143 N N . GLY A 1 1032 ? 0.750 -34.101 17.677 1.00 88.81 1032 GLY A N 1
ATOM 8144 C CA . GLY A 1 1032 ? 0.732 -34.086 19.152 1.00 88.81 1032 GLY A CA 1
ATOM 8145 C C . GLY A 1 1032 ? -0.614 -34.521 19.748 1.00 88.81 1032 GLY A C 1
ATOM 8146 O O . GLY A 1 1032 ? -0.681 -35.262 20.729 1.00 88.81 1032 GLY A O 1
ATOM 8147 N N . GLY A 1 1033 ? -1.711 -34.135 19.089 1.00 87.56 1033 GLY A N 1
ATOM 8148 C CA . GLY A 1 1033 ? -3.062 -34.574 19.445 1.00 87.56 1033 GLY A CA 1
ATOM 8149 C C . GLY A 1 1033 ? -3.450 -35.947 18.888 1.00 87.56 1033 GLY A C 1
ATOM 8150 O O . GLY A 1 1033 ? -4.518 -36.451 19.233 1.00 87.56 1033 GLY A O 1
ATOM 8151 N N . ALA A 1 1034 ? -2.624 -36.557 18.031 1.00 92.56 1034 ALA A N 1
ATOM 8152 C CA . ALA A 1 1034 ? -3.007 -37.761 17.311 1.00 92.56 1034 ALA A CA 1
ATOM 8153 C C . ALA A 1 1034 ? -3.110 -38.970 18.246 1.00 92.56 1034 ALA A C 1
ATOM 8155 O O . ALA A 1 1034 ? -2.328 -39.129 19.185 1.00 92.56 1034 ALA A O 1
ATOM 8156 N N . ARG A 1 1035 ? -4.091 -39.837 17.994 1.00 90.44 1035 ARG A N 1
ATOM 8157 C CA . ARG A 1 1035 ? -4.354 -41.046 18.790 1.00 90.44 1035 ARG A CA 1
ATOM 8158 C C . ARG A 1 1035 ? -4.757 -42.195 17.875 1.00 90.44 1035 ARG A C 1
ATOM 8160 O O . ARG A 1 1035 ? -5.309 -41.977 16.797 1.00 90.44 1035 ARG A O 1
ATOM 8167 N N . ARG A 1 1036 ? -4.522 -43.434 18.309 1.00 90.62 1036 ARG A N 1
ATOM 8168 C CA . ARG A 1 1036 ? -5.067 -44.616 17.624 1.00 90.62 1036 ARG A CA 1
ATOM 8169 C C . ARG A 1 1036 ? -6.521 -44.837 17.997 1.00 90.62 1036 ARG A C 1
ATOM 8171 O O . ARG A 1 1036 ? -6.891 -44.588 19.140 1.00 90.62 1036 ARG A O 1
ATOM 8178 N N . GLU A 1 1037 ? -7.332 -45.333 17.068 1.00 90.88 1037 GLU A N 1
ATOM 8179 C CA . GLU A 1 1037 ? -8.710 -45.719 17.380 1.00 90.88 1037 GLU A CA 1
ATOM 8180 C C . GLU A 1 1037 ? -8.756 -46.688 18.577 1.00 90.88 1037 GLU A C 1
ATOM 8182 O O . GLU A 1 1037 ? -7.918 -47.578 18.712 1.00 90.88 1037 GLU A O 1
ATOM 8187 N N . GLY A 1 1038 ? -9.743 -46.510 19.459 1.00 84.25 1038 GLY A N 1
ATOM 8188 C CA . GLY A 1 1038 ? -9.888 -47.323 20.674 1.00 84.25 1038 GLY A CA 1
ATOM 8189 C C . GLY A 1 1038 ? -9.122 -46.813 21.900 1.00 84.25 1038 GLY A C 1
ATOM 8190 O O . GLY A 1 1038 ? -9.134 -47.485 22.929 1.00 84.25 1038 GLY A O 1
ATOM 8191 N N . PHE A 1 1039 ? -8.493 -45.635 21.825 1.00 84.50 1039 PHE A N 1
ATOM 8192 C CA . PHE A 1 1039 ? -7.925 -44.960 22.995 1.00 84.50 1039 PHE A CA 1
ATOM 8193 C C . PHE A 1 1039 ? -9.004 -44.638 24.058 1.00 84.50 1039 PHE A C 1
ATOM 8195 O O . PHE A 1 1039 ? -10.164 -44.383 23.710 1.00 84.50 1039 PHE A O 1
ATOM 8202 N N . PRO A 1 1040 ? -8.652 -44.644 25.358 1.00 78.56 1040 PRO A N 1
ATOM 8203 C CA . PRO A 1 1040 ? -9.573 -44.266 26.426 1.00 78.56 1040 PRO A CA 1
ATOM 8204 C C . PRO A 1 1040 ? -9.917 -42.772 26.336 1.00 78.56 1040 PRO A C 1
ATOM 8206 O O . PRO A 1 1040 ? -9.037 -41.929 26.198 1.00 78.56 1040 PRO A O 1
ATOM 8209 N N . MET A 1 1041 ? -11.209 -42.445 26.406 1.00 73.25 1041 MET A N 1
ATOM 8210 C CA . MET A 1 1041 ? -11.724 -41.081 26.197 1.00 73.25 1041 MET A CA 1
ATOM 8211 C C . MET A 1 1041 ? -11.639 -40.164 27.431 1.00 73.25 1041 MET A C 1
ATOM 8213 O O . MET A 1 1041 ? -11.978 -38.986 27.321 1.00 73.25 1041 MET A O 1
ATOM 8217 N N . GLU A 1 1042 ? -11.274 -40.687 28.601 1.00 67.31 1042 GLU A N 1
ATOM 8218 C CA . GLU A 1 1042 ? -11.380 -39.977 29.883 1.00 67.31 1042 GLU A CA 1
ATOM 8219 C C . GLU A 1 1042 ? -10.406 -38.783 29.946 1.00 67.31 1042 GLU A C 1
ATOM 8221 O O . GLU A 1 1042 ? -9.206 -38.946 29.780 1.00 67.31 1042 GLU A O 1
ATOM 8226 N N . ASP A 1 1043 ? -10.953 -37.577 30.144 1.00 57.31 1043 ASP A N 1
ATOM 8227 C CA . ASP A 1 1043 ? -10.261 -36.289 30.342 1.00 57.31 1043 ASP A CA 1
ATOM 8228 C C . ASP A 1 1043 ? -9.395 -35.709 29.196 1.00 57.31 1043 ASP A C 1
ATOM 8230 O O . ASP A 1 1043 ? -8.830 -34.626 29.354 1.00 57.31 1043 ASP A O 1
ATOM 8234 N N . LEU A 1 1044 ? -9.386 -36.298 27.989 1.00 69.38 1044 LEU A N 1
ATOM 8235 C CA . LEU A 1 1044 ? -8.676 -35.714 26.833 1.00 69.38 1044 LEU A CA 1
ATOM 8236 C C . LEU A 1 1044 ? -9.464 -34.605 26.106 1.00 69.38 1044 LEU A C 1
ATOM 8238 O O . LEU A 1 1044 ? -10.626 -34.760 25.711 1.00 69.38 1044 LEU A O 1
ATOM 8242 N N . VAL A 1 1045 ? -8.790 -33.485 25.822 1.00 78.50 1045 VAL A N 1
ATOM 8243 C CA . VAL A 1 1045 ? -9.319 -32.391 24.991 1.00 78.50 1045 VAL A CA 1
ATOM 8244 C C . VAL A 1 1045 ? -8.919 -32.601 23.529 1.00 78.50 1045 VAL A C 1
ATOM 8246 O O . VAL A 1 1045 ? -7.856 -32.179 23.096 1.00 78.50 1045 VAL A O 1
ATOM 8249 N N . LEU A 1 1046 ? -9.806 -33.209 22.740 1.00 86.06 1046 LEU A N 1
ATOM 8250 C CA . LEU A 1 1046 ? -9.574 -33.453 21.310 1.00 86.06 1046 LEU A CA 1
ATOM 8251 C C . LEU A 1 1046 ? -10.158 -32.342 20.436 1.00 86.06 1046 LEU A C 1
ATOM 8253 O O . LEU A 1 1046 ? -11.246 -31.837 20.725 1.00 86.06 1046 LEU A O 1
ATOM 8257 N N . GLN A 1 1047 ? -9.485 -32.033 19.329 1.00 91.31 1047 GLN A N 1
ATOM 8258 C CA . GLN A 1 1047 ? -9.840 -31.061 18.288 1.00 91.31 1047 GLN A CA 1
ATOM 8259 C C . GLN A 1 1047 ? -9.997 -29.623 18.778 1.00 91.31 1047 GLN A C 1
ATOM 8261 O O . GLN A 1 1047 ? -10.711 -29.333 19.739 1.00 91.31 1047 GLN A O 1
ATOM 8266 N N . THR A 1 1048 ? -9.419 -28.674 18.051 1.00 90.88 1048 THR A N 1
ATOM 8267 C CA . THR A 1 1048 ? -9.702 -27.250 18.247 1.00 90.88 1048 THR A CA 1
ATOM 8268 C C . THR A 1 1048 ? -11.202 -26.969 18.029 1.00 90.88 1048 THR A C 1
ATOM 8270 O O . THR A 1 1048 ? -11.806 -27.422 17.057 1.00 90.88 1048 THR A O 1
ATOM 8273 N N . LEU A 1 1049 ? -11.829 -26.234 18.960 1.00 90.19 1049 LEU A N 1
ATOM 8274 C CA . LEU A 1 1049 ? -13.290 -26.180 19.144 1.00 90.19 1049 LEU A CA 1
ATOM 8275 C C . LEU A 1 1049 ? -14.129 -25.873 17.872 1.00 90.19 1049 LEU A C 1
ATOM 8277 O O . LEU A 1 1049 ? -15.122 -26.571 17.670 1.00 90.19 1049 LEU A O 1
ATOM 8281 N N . PRO A 1 1050 ? -13.757 -24.935 16.974 1.00 89.62 1050 PRO A N 1
ATOM 8282 C CA . PRO A 1 1050 ? -14.484 -24.685 15.719 1.00 89.62 1050 PRO A CA 1
ATOM 8283 C C . PRO A 1 1050 ? -14.468 -25.846 14.713 1.00 89.62 1050 PRO A C 1
ATOM 8285 O O . PRO A 1 1050 ? -15.338 -25.930 13.850 1.00 89.62 1050 PRO A O 1
ATOM 8288 N N . TYR A 1 1051 ? -13.502 -26.757 14.818 1.00 94.31 1051 TYR A N 1
ATOM 8289 C CA . TYR A 1 1051 ? -13.336 -27.909 13.923 1.00 94.31 1051 TYR A CA 1
ATOM 8290 C C . TYR A 1 1051 ? -13.711 -29.230 14.603 1.00 94.31 1051 TYR A C 1
ATOM 8292 O O . TYR A 1 1051 ? -13.572 -30.296 14.000 1.00 94.31 1051 TYR A O 1
ATOM 8300 N N . ARG A 1 1052 ? -14.181 -29.165 15.854 1.00 94.25 1052 ARG A N 1
ATOM 8301 C CA . ARG A 1 1052 ? -14.514 -30.319 16.686 1.00 94.25 1052 ARG A CA 1
ATOM 8302 C C . ARG A 1 1052 ? -15.777 -31.011 16.188 1.00 94.25 1052 ARG A C 1
ATOM 8304 O O . ARG A 1 1052 ? -16.757 -30.348 15.858 1.00 94.25 1052 ARG A O 1
ATOM 8311 N N . ALA A 1 1053 ? -15.757 -32.337 16.149 1.00 95.12 1053 ALA A N 1
ATOM 8312 C CA . ALA A 1 1053 ? -16.855 -33.169 15.677 1.00 95.12 1053 ALA A CA 1
ATOM 8313 C C . ALA A 1 1053 ? -17.952 -33.354 16.751 1.00 95.12 1053 ALA A C 1
ATOM 8315 O O . ALA A 1 1053 ? -17.667 -33.294 17.953 1.00 95.12 1053 ALA A O 1
ATOM 8316 N N . PRO A 1 1054 ? -19.217 -33.597 16.356 1.00 94.69 1054 PRO A N 1
ATOM 8317 C CA . PRO A 1 1054 ? -20.324 -33.766 17.301 1.00 94.69 1054 PRO A CA 1
ATOM 8318 C C . PRO A 1 1054 ? -20.136 -34.961 18.243 1.00 94.69 1054 PRO A C 1
ATOM 8320 O O . PRO A 1 1054 ? -20.481 -34.872 19.418 1.00 94.69 1054 PRO A O 1
ATOM 8323 N N . GLU A 1 1055 ? -19.564 -36.065 17.765 1.00 94.19 1055 GLU A N 1
ATOM 8324 C CA . GLU A 1 1055 ? -19.256 -37.234 18.592 1.00 94.19 1055 GLU A CA 1
ATOM 8325 C C . GLU A 1 1055 ? -18.218 -36.934 19.685 1.00 94.19 1055 GLU A C 1
ATOM 8327 O O . GLU A 1 1055 ? -18.352 -37.437 20.799 1.00 94.19 1055 GLU A O 1
ATOM 8332 N N . VAL A 1 1056 ? -17.259 -36.040 19.413 1.00 93.81 1056 VAL A N 1
ATOM 8333 C CA . VAL A 1 1056 ? -16.269 -35.580 20.399 1.00 93.81 1056 VAL A CA 1
ATOM 8334 C C . VAL A 1 1056 ? -16.940 -34.707 21.459 1.00 93.81 1056 VAL A C 1
ATOM 8336 O O . VAL A 1 1056 ? -16.698 -34.881 22.651 1.00 93.81 1056 VAL A O 1
ATOM 8339 N N . LEU A 1 1057 ? -17.828 -33.791 21.049 1.00 92.06 1057 LEU A N 1
ATOM 8340 C CA . LEU A 1 1057 ? -18.585 -32.947 21.982 1.00 92.06 1057 LEU A CA 1
ATOM 8341 C C . LEU A 1 1057 ? -19.485 -33.775 22.909 1.00 92.06 1057 LEU A C 1
ATOM 8343 O O . LEU A 1 1057 ? -19.542 -33.501 24.103 1.00 92.06 1057 LEU A O 1
ATOM 8347 N N . LEU A 1 1058 ? -20.155 -34.799 22.376 1.00 91.50 1058 LEU A N 1
ATOM 8348 C CA . LEU A 1 1058 ? -21.083 -35.648 23.131 1.00 91.50 1058 LEU A CA 1
ATOM 8349 C C . LEU A 1 1058 ? -20.395 -36.736 23.972 1.00 91.50 1058 LEU A C 1
ATOM 8351 O O . LEU A 1 1058 ? -21.080 -37.436 24.719 1.00 91.50 1058 LEU A O 1
ATOM 8355 N N . GLY A 1 1059 ? -19.069 -36.879 23.884 1.00 90.50 1059 GLY A N 1
ATOM 8356 C CA . GLY A 1 1059 ? -18.320 -37.903 24.618 1.00 90.50 1059 GLY A CA 1
ATOM 8357 C C . GLY A 1 1059 ? -18.608 -39.325 24.131 1.00 90.50 1059 GLY A C 1
ATOM 8358 O O . GLY A 1 1059 ? -18.722 -40.250 24.932 1.00 90.50 1059 GLY A O 1
ATOM 8359 N N . LEU A 1 1060 ? -18.793 -39.496 22.823 1.00 91.44 1060 LEU A N 1
ATOM 8360 C CA . LEU A 1 1060 ? -18.891 -40.808 22.182 1.00 91.44 1060 LEU A CA 1
ATOM 8361 C C . LEU A 1 1060 ? -17.493 -41.327 21.801 1.00 91.44 1060 LEU A C 1
ATOM 8363 O O . LEU A 1 1060 ? -16.563 -40.527 21.685 1.00 91.44 1060 LEU A O 1
ATOM 8367 N N . PRO A 1 1061 ? -17.332 -42.641 21.549 1.00 90.00 1061 PRO A N 1
ATOM 8368 C CA . PRO A 1 1061 ? -16.091 -43.182 21.001 1.00 90.00 1061 PRO A CA 1
ATOM 8369 C C . PRO A 1 1061 ? -15.703 -42.490 19.687 1.00 90.00 1061 PRO A C 1
ATOM 8371 O O . PRO A 1 1061 ? -16.502 -42.426 18.748 1.00 90.00 1061 PRO A O 1
ATOM 8374 N N . VAL A 1 1062 ? -14.473 -41.983 19.624 1.00 91.44 1062 VAL A N 1
ATOM 8375 C CA . VAL A 1 1062 ? -13.965 -41.206 18.487 1.00 91.44 1062 VAL A CA 1
ATOM 8376 C C . VAL A 1 1062 ? -13.214 -42.125 17.525 1.00 91.44 1062 VAL A C 1
ATOM 8378 O O . VAL A 1 1062 ? -12.474 -43.015 17.938 1.00 91.44 1062 VAL A O 1
ATOM 8381 N N . LYS A 1 1063 ? -13.432 -41.908 16.227 1.00 93.00 1063 LYS A N 1
ATOM 8382 C CA . LYS A 1 1063 ? -12.829 -42.645 15.105 1.00 93.00 1063 LYS A CA 1
ATOM 8383 C C . LYS A 1 1063 ? -12.267 -41.662 14.077 1.00 93.00 1063 LYS A C 1
ATOM 8385 O O . LYS A 1 1063 ? -12.543 -40.465 14.171 1.00 93.00 1063 LYS A O 1
ATOM 8390 N N . CYS A 1 1064 ? -11.590 -42.147 13.034 1.00 94.12 1064 CYS A N 1
ATOM 8391 C CA . CYS A 1 1064 ? -11.053 -41.308 11.946 1.00 94.12 1064 CYS A CA 1
ATOM 8392 C C . CYS A 1 1064 ? -12.126 -40.442 11.245 1.00 94.12 1064 CYS A C 1
ATOM 8394 O O . CYS A 1 1064 ? -11.813 -39.443 10.600 1.00 94.12 1064 CYS A O 1
ATOM 8396 N N . ALA A 1 1065 ? -13.414 -40.784 11.385 1.00 95.19 1065 ALA A N 1
ATOM 8397 C CA . ALA A 1 1065 ? -14.522 -39.961 10.904 1.00 95.19 1065 ALA A CA 1
ATOM 8398 C C . ALA A 1 1065 ? -14.517 -38.536 11.497 1.00 95.19 1065 ALA A C 1
ATOM 8400 O O . ALA A 1 1065 ? -15.009 -37.615 10.839 1.00 95.19 1065 ALA A O 1
ATOM 8401 N N . ALA A 1 1066 ? -13.958 -38.323 12.693 1.00 96.12 1066 ALA A N 1
ATOM 8402 C CA . ALA A 1 1066 ? -13.871 -37.003 13.316 1.00 96.12 1066 ALA A CA 1
ATOM 8403 C C . ALA A 1 1066 ? -13.009 -36.025 12.497 1.00 96.12 1066 ALA A C 1
ATOM 8405 O O . ALA A 1 1066 ? -13.390 -34.864 12.348 1.00 96.12 1066 ALA A O 1
ATOM 8406 N N . ASP A 1 1067 ? -11.922 -36.493 11.877 1.00 97.50 1067 ASP A N 1
ATOM 8407 C CA . ASP A 1 1067 ? -11.074 -35.655 11.016 1.00 97.50 1067 ASP A CA 1
ATOM 8408 C C . ASP A 1 1067 ? -11.771 -35.294 9.696 1.00 97.50 1067 ASP A C 1
ATOM 8410 O O . ASP A 1 1067 ? -11.574 -34.203 9.157 1.00 97.50 1067 ASP A O 1
ATOM 8414 N N . MET A 1 1068 ? -12.667 -36.161 9.201 1.00 97.31 1068 MET A N 1
ATOM 8415 C CA . MET A 1 1068 ? -13.514 -35.844 8.044 1.00 97.31 1068 MET A CA 1
ATOM 8416 C C . MET A 1 1068 ? -14.457 -34.673 8.340 1.00 97.31 1068 MET A C 1
ATOM 8418 O O . MET A 1 1068 ? -14.726 -33.864 7.452 1.00 97.31 1068 MET A O 1
ATOM 8422 N N . TRP A 1 1069 ? -14.942 -34.547 9.581 1.00 96.75 1069 TRP A N 1
ATOM 8423 C CA . TRP A 1 1069 ? -15.734 -33.386 9.994 1.00 96.75 1069 TRP A CA 1
ATOM 8424 C C . TRP A 1 1069 ? -14.895 -32.107 9.981 1.00 96.75 1069 TRP A C 1
ATOM 8426 O O . TRP A 1 1069 ? -15.310 -31.114 9.379 1.00 96.75 1069 TRP A O 1
ATOM 8436 N N . SER A 1 1070 ? -13.695 -32.149 10.569 1.00 97.31 1070 SER A N 1
ATOM 8437 C CA . SER A 1 1070 ? -12.763 -31.017 10.573 1.00 97.31 1070 SER A CA 1
ATOM 8438 C C . SER A 1 1070 ? -12.417 -30.557 9.157 1.00 97.31 1070 SER A C 1
ATOM 8440 O O . SER A 1 1070 ? -12.496 -29.363 8.868 1.00 97.31 1070 SER A O 1
ATOM 8442 N N . LEU A 1 1071 ? -12.144 -31.489 8.234 1.00 96.81 1071 LEU A N 1
ATOM 8443 C CA . LEU A 1 1071 ? -11.916 -31.165 6.824 1.00 96.81 1071 LEU A CA 1
ATOM 8444 C C . LEU A 1 1071 ? -13.137 -30.489 6.183 1.00 96.81 1071 LEU A C 1
ATOM 8446 O O . LEU A 1 1071 ? -12.985 -29.526 5.434 1.00 96.81 1071 LEU A O 1
ATOM 8450 N N . GLY A 1 1072 ? -14.354 -30.934 6.511 1.00 93.38 1072 GLY A N 1
ATOM 8451 C CA . GLY A 1 1072 ? -15.589 -30.285 6.069 1.00 93.38 1072 GLY A CA 1
ATOM 8452 C C . GLY A 1 1072 ? -15.683 -28.815 6.491 1.00 93.38 1072 GLY A C 1
ATOM 8453 O O . GLY A 1 1072 ? -16.059 -27.970 5.672 1.00 93.38 1072 GLY A O 1
ATOM 8454 N N . CYS A 1 1073 ? -15.296 -28.499 7.730 1.00 92.44 1073 CYS A N 1
ATOM 8455 C CA . CYS A 1 1073 ? -15.203 -27.123 8.220 1.00 92.44 1073 CYS A CA 1
ATOM 8456 C C . CYS A 1 1073 ? -14.123 -26.323 7.470 1.00 92.44 1073 CYS A C 1
ATOM 8458 O O . CYS A 1 1073 ? -14.418 -25.238 6.965 1.00 92.44 1073 CYS A O 1
ATOM 8460 N N . ILE A 1 1074 ? -12.918 -26.888 7.313 1.00 93.75 1074 ILE A N 1
ATOM 8461 C CA . ILE A 1 1074 ? -11.788 -26.262 6.602 1.00 93.75 1074 ILE A CA 1
ATOM 8462 C C . ILE A 1 1074 ? -12.154 -25.944 5.148 1.00 93.75 1074 ILE A C 1
ATOM 8464 O O . ILE A 1 1074 ? -11.884 -24.847 4.670 1.00 93.75 1074 ILE A O 1
ATOM 8468 N N . CYS A 1 1075 ? -12.813 -26.855 4.427 1.00 89.44 1075 CYS A N 1
ATOM 8469 C CA . CYS A 1 1075 ? -13.223 -26.614 3.042 1.00 89.44 1075 CYS A CA 1
ATOM 8470 C C . CYS A 1 1075 ? -14.180 -25.421 2.911 1.00 89.44 1075 CYS A C 1
ATOM 8472 O O . CYS A 1 1075 ? -14.103 -24.681 1.927 1.00 89.44 1075 CYS A O 1
ATOM 8474 N N . ILE A 1 1076 ? -15.085 -25.225 3.879 1.00 83.38 1076 ILE A N 1
ATOM 8475 C CA . ILE A 1 1076 ? -15.953 -24.042 3.893 1.00 83.38 1076 ILE A CA 1
ATOM 8476 C C . ILE A 1 1076 ? -15.132 -22.791 4.191 1.00 83.38 1076 ILE A C 1
ATOM 8478 O O . ILE A 1 1076 ? -15.307 -21.794 3.498 1.00 83.38 1076 ILE A O 1
ATOM 8482 N N . GLU A 1 1077 ? -14.223 -22.847 5.156 1.00 86.69 1077 GLU A N 1
ATOM 8483 C CA . GLU A 1 1077 ? -13.379 -21.714 5.535 1.00 86.69 1077 GLU A CA 1
ATOM 8484 C C . GLU A 1 1077 ? -12.456 -21.261 4.397 1.00 86.69 1077 GLU A C 1
ATOM 8486 O O . GLU A 1 1077 ? -12.445 -20.084 4.051 1.00 86.69 1077 GLU A O 1
ATOM 8491 N N . LEU A 1 1078 ? -11.803 -22.192 3.697 1.00 84.94 1078 LEU A N 1
ATOM 8492 C CA . LEU A 1 1078 ? -11.025 -21.904 2.486 1.00 84.94 1078 LEU A CA 1
ATOM 8493 C C . LEU A 1 1078 ? -11.876 -21.283 1.376 1.00 84.94 1078 LEU A C 1
ATOM 8495 O O . LEU A 1 1078 ? -11.388 -20.505 0.555 1.00 84.94 1078 LEU A O 1
ATOM 8499 N N . PHE A 1 1079 ? -13.156 -21.655 1.315 1.00 73.69 1079 PHE A N 1
ATOM 8500 C CA . PHE A 1 1079 ? -14.068 -21.099 0.335 1.00 73.69 1079 PHE A CA 1
ATOM 8501 C C . PHE A 1 1079 ? -14.585 -19.725 0.758 1.00 73.69 1079 PHE A C 1
ATOM 8503 O O . PHE A 1 1079 ? -14.754 -18.886 -0.113 1.00 73.69 1079 PHE A O 1
ATOM 8510 N N . VAL A 1 1080 ? -14.883 -19.478 2.031 1.00 70.62 1080 VAL A N 1
ATOM 8511 C CA . VAL A 1 1080 ? -15.578 -18.265 2.501 1.00 70.62 1080 VAL A CA 1
ATOM 8512 C C . VAL A 1 1080 ? -14.609 -17.184 2.985 1.00 70.62 1080 VAL A C 1
ATOM 8514 O O . VAL A 1 1080 ? -14.937 -16.005 2.868 1.00 70.62 1080 VAL A O 1
ATOM 8517 N N . GLY A 1 1081 ? -13.428 -17.574 3.461 1.00 73.75 1081 GLY A N 1
ATOM 8518 C CA . GLY A 1 1081 ? -12.434 -16.706 4.091 1.00 73.75 1081 GLY A CA 1
ATOM 8519 C C . GLY A 1 1081 ? -12.662 -16.467 5.588 1.00 73.75 1081 GLY A C 1
ATOM 8520 O O . GLY A 1 1081 ? -11.920 -15.700 6.187 1.00 73.75 1081 GLY A O 1
ATOM 8521 N N . GLU A 1 1082 ? -13.680 -17.095 6.186 1.00 74.06 1082 GLU A N 1
ATOM 8522 C CA . GLU A 1 1082 ? -14.016 -17.019 7.614 1.00 74.06 1082 GLU A CA 1
ATOM 8523 C C . GLU A 1 1082 ? -14.416 -18.417 8.119 1.00 74.06 1082 GLU A C 1
ATOM 8525 O O . GLU A 1 1082 ? -14.987 -19.208 7.357 1.00 74.06 1082 GLU A O 1
ATOM 8530 N N . SER A 1 1083 ? -14.153 -18.714 9.397 1.00 79.50 1083 SER A N 1
ATOM 8531 C CA . SER A 1 1083 ? -14.458 -20.023 9.988 1.00 79.50 1083 SER A CA 1
ATOM 8532 C C . SER A 1 1083 ? -15.961 -20.329 10.040 1.00 79.50 1083 SER A C 1
ATOM 8534 O O . SER A 1 1083 ? -16.787 -19.448 10.297 1.00 79.50 1083 SER A O 1
ATOM 8536 N N . LEU A 1 1084 ? -16.329 -21.594 9.787 1.00 79.38 1084 LEU A N 1
ATOM 8537 C CA . LEU A 1 1084 ? -17.730 -22.043 9.703 1.00 79.38 1084 LEU A CA 1
ATOM 8538 C C . LEU A 1 1084 ? -18.475 -21.867 11.031 1.00 79.38 1084 LEU A C 1
ATOM 8540 O O . LEU A 1 1084 ? -19.636 -21.445 11.051 1.00 79.38 1084 LEU A O 1
ATOM 8544 N N . PHE A 1 1085 ? -17.807 -22.215 12.125 1.00 79.00 1085 PHE A N 1
ATOM 8545 C CA . PHE A 1 1085 ? -18.290 -22.012 13.478 1.00 79.00 1085 PHE A CA 1
ATOM 8546 C C . PHE A 1 1085 ? -17.384 -20.970 14.139 1.00 79.00 1085 PHE A C 1
ATOM 8548 O O . PHE A 1 1085 ? -16.170 -21.004 13.972 1.00 79.00 1085 PHE A O 1
ATOM 8555 N N . SER A 1 1086 ? -17.962 -19.994 14.843 1.00 66.19 1086 SER A N 1
ATOM 8556 C CA . SER A 1 1086 ? -17.188 -18.901 15.445 1.00 66.19 1086 SER A CA 1
ATOM 8557 C C . SER A 1 1086 ? -16.114 -19.428 16.401 1.00 66.19 1086 SER A C 1
ATOM 8559 O O . SER A 1 1086 ? -16.370 -20.403 17.103 1.00 66.19 1086 SER A O 1
ATOM 8561 N N . HIS A 1 1087 ? -14.994 -18.710 16.557 1.00 62.03 1087 HIS A N 1
ATOM 8562 C CA . HIS A 1 1087 ? -13.991 -18.944 17.617 1.00 62.03 1087 HIS A CA 1
ATOM 8563 C C . HIS A 1 1087 ? -14.512 -18.642 19.043 1.00 62.03 1087 HIS A C 1
ATOM 8565 O O . HIS A 1 1087 ? -13.750 -18.260 19.933 1.00 62.03 1087 HIS A O 1
ATOM 8571 N N . SER A 1 1088 ? -15.823 -18.777 19.260 1.00 60.28 1088 SER A N 1
ATOM 8572 C CA . SER A 1 1088 ? -16.430 -18.787 20.583 1.00 60.28 1088 SER A CA 1
ATOM 8573 C C . SER A 1 1088 ? -15.802 -19.906 21.406 1.00 60.28 1088 SER A C 1
ATOM 8575 O O . SER A 1 1088 ? -15.488 -20.977 20.888 1.00 60.28 1088 SER A O 1
ATOM 8577 N N . LYS A 1 1089 ? -15.613 -19.651 22.700 1.00 61.19 1089 LYS A N 1
ATOM 8578 C CA . LYS A 1 1089 ? -15.165 -20.674 23.651 1.00 61.19 1089 LYS A CA 1
ATOM 8579 C C . LYS A 1 1089 ? -16.328 -21.544 24.146 1.00 61.19 1089 LYS A C 1
ATOM 8581 O O . LYS A 1 1089 ? -16.096 -22.451 24.941 1.00 61.19 1089 LYS A O 1
ATOM 8586 N N . ASP A 1 1090 ? -17.555 -21.267 23.699 1.00 79.44 1090 ASP A N 1
ATOM 8587 C CA . ASP A 1 1090 ? -18.761 -21.943 24.164 1.00 79.44 1090 ASP A CA 1
ATOM 8588 C C . ASP A 1 1090 ? -19.098 -23.176 23.310 1.00 79.44 1090 ASP A C 1
ATOM 8590 O O . ASP A 1 1090 ? -19.377 -23.084 22.114 1.00 79.44 1090 ASP A O 1
ATOM 8594 N N . LYS A 1 1091 ? -19.087 -24.353 23.945 1.00 83.62 1091 LYS A N 1
ATOM 8595 C CA . LYS A 1 1091 ? -19.437 -25.631 23.312 1.00 83.62 1091 LYS A CA 1
ATOM 8596 C C . LYS A 1 1091 ? -20.928 -25.705 22.951 1.00 83.62 1091 LYS A C 1
ATOM 8598 O O . LYS A 1 1091 ? -21.258 -26.365 21.964 1.00 83.62 1091 LYS A O 1
ATOM 8603 N N . ASP A 1 1092 ? -21.802 -25.036 23.711 1.00 81.38 1092 ASP A N 1
ATOM 8604 C CA . ASP A 1 1092 ? -23.249 -25.011 23.467 1.00 81.38 1092 ASP A CA 1
ATOM 8605 C C . ASP A 1 1092 ? -23.550 -24.325 22.125 1.00 81.38 1092 ASP A C 1
ATOM 8607 O O . ASP A 1 1092 ? -24.267 -24.874 21.286 1.00 81.38 1092 ASP A O 1
ATOM 8611 N N . GLU A 1 1093 ? -22.927 -23.169 21.866 1.00 79.56 1093 GLU A N 1
ATOM 8612 C CA . GLU A 1 1093 ? -23.115 -22.399 20.627 1.00 79.56 1093 GLU A CA 1
ATOM 8613 C C . GLU A 1 1093 ? -22.679 -23.178 19.379 1.00 79.56 1093 GLU A C 1
ATOM 8615 O O . GLU A 1 1093 ? -23.358 -23.148 18.346 1.00 79.56 1093 GLU A O 1
ATOM 8620 N N . ILE A 1 1094 ? -21.560 -23.904 19.472 1.00 83.19 1094 ILE A N 1
ATOM 8621 C CA . ILE A 1 1094 ? -21.067 -24.754 18.385 1.00 83.19 1094 ILE A CA 1
ATOM 8622 C C . ILE A 1 1094 ? -22.084 -25.860 18.092 1.00 83.19 1094 ILE A C 1
ATOM 8624 O O . ILE A 1 1094 ? -22.504 -26.019 16.944 1.00 83.19 1094 ILE A O 1
ATOM 8628 N N . LEU A 1 1095 ? -22.525 -26.593 19.120 1.00 84.88 1095 LEU A N 1
ATOM 8629 C CA . LEU A 1 1095 ? -23.452 -27.714 18.965 1.00 84.88 1095 LEU A CA 1
ATOM 8630 C C . LEU A 1 1095 ? -24.830 -27.258 18.455 1.00 84.88 1095 LEU A C 1
ATOM 8632 O O . LEU A 1 1095 ? -25.430 -27.914 17.599 1.00 84.88 1095 LEU A O 1
ATOM 8636 N N . GLU A 1 1096 ? -25.316 -26.099 18.902 1.00 78.38 1096 GLU A N 1
ATOM 8637 C CA . GLU A 1 1096 ? -26.510 -25.463 18.343 1.00 78.38 1096 GLU A CA 1
ATOM 8638 C C . GLU A 1 1096 ? -26.325 -25.103 16.864 1.00 78.38 1096 GLU A C 1
ATOM 8640 O O . GLU A 1 1096 ? -27.208 -25.380 16.045 1.00 78.38 1096 GLU A O 1
ATOM 8645 N N . GLY A 1 1097 ? -25.175 -24.529 16.498 1.00 74.31 1097 GLY A N 1
ATOM 8646 C CA . GLY A 1 1097 ? -24.812 -24.235 15.112 1.00 74.31 1097 GLY A CA 1
ATOM 8647 C C . GLY A 1 1097 ? -24.826 -25.488 14.231 1.00 74.31 1097 GLY A C 1
ATOM 8648 O O . GLY A 1 1097 ? -25.396 -25.469 13.134 1.00 74.31 1097 GLY A O 1
ATOM 8649 N N . MET A 1 1098 ? -24.286 -26.604 14.732 1.00 85.12 1098 MET A N 1
ATOM 8650 C CA . MET A 1 1098 ? -24.332 -27.905 14.058 1.00 85.12 1098 MET A CA 1
ATOM 8651 C C . MET A 1 1098 ? -25.770 -28.377 13.831 1.00 85.12 1098 MET A C 1
ATOM 8653 O O . MET A 1 1098 ? -26.112 -28.811 12.729 1.00 85.12 1098 MET A O 1
ATOM 8657 N N . VAL A 1 1099 ? -26.638 -28.255 14.841 1.00 80.19 1099 VAL A N 1
ATOM 8658 C CA . VAL A 1 1099 ? -28.050 -28.655 14.734 1.00 80.19 1099 VAL A CA 1
ATOM 8659 C C . VAL A 1 1099 ? -28.812 -27.786 13.733 1.00 80.19 1099 VAL A C 1
ATOM 8661 O O . VAL A 1 1099 ? -29.653 -28.277 12.971 1.00 80.19 1099 VAL A O 1
ATOM 8664 N N . GLN A 1 1100 ? -28.511 -26.489 13.693 1.00 69.62 1100 GLN A N 1
ATOM 8665 C CA . GLN A 1 1100 ? -29.112 -25.556 12.741 1.00 69.62 1100 GLN A CA 1
ATOM 8666 C C . GLN A 1 1100 ? -28.680 -25.837 11.296 1.00 69.62 1100 GLN A C 1
ATOM 8668 O O . GLN A 1 1100 ? -29.503 -25.719 10.379 1.00 69.62 1100 GLN A O 1
ATOM 8673 N N . LEU A 1 1101 ? -27.410 -26.198 11.091 1.00 73.81 1101 LEU A N 1
ATOM 8674 C CA . LEU A 1 1101 ? -26.861 -26.510 9.778 1.00 73.81 1101 LEU A CA 1
ATOM 8675 C C . LEU A 1 1101 ? -27.306 -27.900 9.308 1.00 73.81 1101 LEU A C 1
ATOM 8677 O O . LEU A 1 1101 ? -27.918 -28.024 8.249 1.00 73.81 1101 LEU A O 1
ATOM 8681 N N . CYS A 1 1102 ? -27.040 -28.942 10.091 1.00 78.69 1102 CYS A N 1
ATOM 8682 C CA . CYS A 1 1102 ? -27.130 -30.336 9.656 1.00 78.69 1102 CYS A CA 1
ATOM 8683 C C . CYS A 1 1102 ? -28.430 -31.048 10.077 1.00 78.69 1102 CYS A C 1
ATOM 8685 O O . CYS A 1 1102 ? -28.734 -32.119 9.553 1.00 78.69 1102 CYS A O 1
ATOM 8687 N N . GLY A 1 1103 ? -29.243 -30.447 10.951 1.00 77.44 1103 GLY A N 1
ATOM 8688 C CA . GLY A 1 1103 ? -30.492 -31.026 11.451 1.00 77.44 1103 GLY A CA 1
ATOM 8689 C C . GLY A 1 1103 ? -30.358 -31.620 12.856 1.00 77.44 1103 GLY A C 1
ATOM 8690 O O . GLY A 1 1103 ? -29.411 -31.347 13.577 1.00 77.44 1103 GLY A O 1
ATOM 8691 N N . LYS A 1 1104 ? -31.343 -32.411 13.296 1.00 81.44 1104 LYS A N 1
ATOM 8692 C CA . LYS A 1 1104 ? -31.337 -32.964 14.662 1.00 81.44 1104 LYS A CA 1
ATOM 8693 C C . LYS A 1 1104 ? -30.222 -33.999 14.837 1.00 81.44 1104 LYS A C 1
ATOM 8695 O O . LYS A 1 1104 ? -30.052 -34.850 13.966 1.00 81.44 1104 LYS A O 1
ATOM 8700 N N . ILE A 1 1105 ? -29.555 -33.973 15.993 1.00 87.00 1105 ILE A N 1
ATOM 8701 C CA . ILE A 1 1105 ? -28.632 -35.037 16.412 1.00 87.00 1105 ILE A CA 1
ATOM 8702 C C . ILE A 1 1105 ? -29.416 -36.361 16.513 1.00 87.00 1105 ILE A C 1
ATOM 8704 O O . ILE A 1 1105 ? -30.518 -36.364 17.078 1.00 87.00 1105 ILE A O 1
ATOM 8708 N N . PRO A 1 1106 ? -28.902 -37.473 15.954 1.00 89.25 1106 PRO A N 1
ATOM 8709 C CA . PRO A 1 1106 ? -29.507 -38.792 16.102 1.00 89.25 1106 PRO A CA 1
ATOM 8710 C C . PRO A 1 1106 ? -29.758 -39.161 17.569 1.00 89.25 1106 PRO A C 1
ATOM 8712 O O . PRO A 1 1106 ? -28.901 -38.974 18.429 1.00 89.25 1106 PRO A O 1
ATOM 8715 N N . ALA A 1 1107 ? -30.925 -39.739 17.860 1.00 85.75 1107 ALA A N 1
ATOM 8716 C CA . ALA A 1 1107 ? -31.314 -40.073 19.233 1.00 85.75 1107 ALA A CA 1
ATOM 8717 C C . ALA A 1 1107 ? -30.351 -41.065 19.910 1.00 85.75 1107 ALA A C 1
ATOM 8719 O O . ALA A 1 1107 ? -30.150 -40.994 21.118 1.00 85.75 1107 ALA A O 1
ATOM 8720 N N . TRP A 1 1108 ? -29.738 -41.969 19.138 1.00 91.50 1108 TRP A N 1
ATOM 8721 C CA . TRP A 1 1108 ? -28.770 -42.933 19.662 1.00 91.50 1108 TRP A CA 1
ATOM 8722 C C . TRP A 1 1108 ? -27.508 -42.243 20.204 1.00 91.50 1108 TRP A C 1
ATOM 8724 O O . TRP A 1 1108 ? -27.036 -42.624 21.272 1.00 91.50 1108 TRP A O 1
ATOM 8734 N N . MET A 1 1109 ? -27.032 -41.182 19.537 1.00 93.25 1109 MET A N 1
ATOM 8735 C CA . MET A 1 1109 ? -25.863 -40.405 19.969 1.00 93.25 1109 MET A CA 1
ATOM 8736 C C . MET A 1 1109 ? -26.127 -39.713 21.306 1.00 93.25 1109 MET A C 1
ATOM 8738 O O . MET A 1 1109 ? -25.285 -39.746 22.191 1.00 93.25 1109 MET A O 1
ATOM 8742 N N . LEU A 1 1110 ? -27.324 -39.144 21.479 1.00 91.44 1110 LEU A N 1
ATOM 8743 C CA . LEU A 1 1110 ? -27.745 -38.517 22.738 1.00 91.44 1110 LEU A CA 1
ATOM 8744 C C . LEU A 1 1110 ? -27.963 -39.553 23.855 1.00 91.44 1110 LEU A C 1
ATOM 8746 O O . LEU A 1 1110 ? -27.749 -39.284 25.030 1.00 91.44 1110 LEU A O 1
ATOM 8750 N N . LYS A 1 1111 ? -28.403 -40.766 23.511 1.00 88.56 1111 LYS A N 1
ATOM 8751 C CA . LYS A 1 1111 ? -28.608 -41.826 24.504 1.00 88.56 1111 LYS A CA 1
ATOM 8752 C C . LYS A 1 1111 ? -27.291 -42.402 25.026 1.00 88.56 1111 LYS A C 1
ATOM 8754 O O . LYS A 1 1111 ? -27.229 -42.773 26.193 1.00 88.56 1111 LYS A O 1
ATOM 8759 N N . GLN A 1 1112 ? -26.285 -42.515 24.163 1.00 91.44 1112 GLN A N 1
ATOM 8760 C CA . GLN A 1 1112 ? -25.004 -43.148 24.485 1.00 91.44 1112 GLN A CA 1
ATOM 8761 C C . GLN A 1 1112 ? -23.904 -42.153 24.868 1.00 91.44 1112 GLN A C 1
ATOM 8763 O O . GLN A 1 1112 ? -22.946 -42.547 25.523 1.00 91.44 1112 GLN A O 1
ATOM 8768 N N . GLY A 1 1113 ? -24.017 -40.884 24.468 1.00 90.44 1113 GLY A N 1
ATOM 8769 C CA . GLY A 1 1113 ? -22.999 -39.874 24.736 1.00 90.44 1113 GLY A CA 1
ATOM 8770 C C . GLY A 1 1113 ? -22.886 -39.585 26.225 1.00 90.44 1113 GLY A C 1
ATOM 8771 O O . GLY A 1 1113 ? -23.855 -39.134 26.844 1.00 90.44 1113 GLY A O 1
ATOM 8772 N N . THR A 1 1114 ? -21.701 -39.804 26.789 1.00 90.56 1114 THR A N 1
ATOM 8773 C CA . THR A 1 1114 ? -21.414 -39.610 28.220 1.00 90.56 1114 THR A CA 1
ATOM 8774 C C . THR A 1 1114 ? -21.591 -38.154 28.650 1.00 90.56 1114 THR A C 1
ATOM 8776 O O . THR A 1 1114 ? -22.002 -37.880 29.776 1.00 90.56 1114 THR A O 1
ATOM 8779 N N . ARG A 1 1115 ? -21.382 -37.217 27.719 1.00 89.12 1115 ARG A N 1
ATOM 8780 C CA . ARG A 1 1115 ? -21.493 -35.769 27.931 1.00 89.12 1115 ARG A CA 1
ATOM 8781 C C . ARG A 1 1115 ? -22.825 -35.193 27.469 1.00 89.12 1115 ARG A C 1
ATOM 8783 O O . ARG A 1 1115 ? -23.004 -33.981 27.470 1.00 89.12 1115 ARG A O 1
ATOM 8790 N N . THR A 1 1116 ? -23.798 -36.028 27.094 1.00 89.50 1116 THR A N 1
ATOM 8791 C CA . THR A 1 1116 ? -25.102 -35.539 26.610 1.00 89.50 1116 THR A CA 1
ATOM 8792 C C . THR A 1 1116 ? -25.782 -34.629 27.627 1.00 89.50 1116 THR A C 1
ATOM 8794 O O . THR A 1 1116 ? -26.352 -33.608 27.249 1.00 89.50 1116 THR A O 1
ATOM 8797 N N . ASN A 1 1117 ? -25.680 -34.966 28.913 1.00 87.06 1117 ASN A N 1
ATOM 8798 C CA . ASN A 1 1117 ? -26.289 -34.187 29.986 1.00 87.06 1117 ASN A CA 1
ATOM 8799 C C . ASN A 1 1117 ? -25.617 -32.819 30.197 1.00 87.06 1117 ASN A C 1
ATOM 8801 O O . ASN A 1 1117 ? -26.183 -31.994 30.903 1.00 87.06 1117 ASN A O 1
ATOM 8805 N N . GLU A 1 1118 ? -24.446 -32.546 29.604 1.00 87.56 1118 GLU A N 1
ATOM 8806 C CA . GLU A 1 1118 ? -23.874 -31.190 29.584 1.00 87.56 1118 GLU A CA 1
ATOM 8807 C C . GLU A 1 1118 ? -24.738 -30.253 28.727 1.00 87.56 1118 GLU A C 1
ATOM 8809 O O . GLU A 1 1118 ? -24.983 -29.116 29.118 1.00 87.56 1118 GLU A O 1
ATOM 8814 N N . PHE A 1 1119 ? -25.270 -30.766 27.611 1.00 86.31 1119 PHE A N 1
ATOM 8815 C CA . PHE A 1 1119 ? -25.961 -29.980 26.584 1.00 86.31 1119 PHE A CA 1
ATOM 8816 C C . PHE A 1 1119 ? -27.487 -30.138 26.620 1.00 86.31 1119 PHE A C 1
ATOM 8818 O O . PHE A 1 1119 ? -28.220 -29.209 26.275 1.00 86.31 1119 PHE A O 1
ATOM 8825 N N . PHE A 1 1120 ? -27.997 -31.308 27.019 1.00 85.44 1120 PHE A N 1
ATOM 8826 C CA . PHE A 1 1120 ? -29.413 -31.668 26.927 1.00 85.44 1120 PHE A CA 1
ATOM 8827 C C . PHE A 1 1120 ? -29.988 -32.190 28.248 1.00 85.44 1120 PHE A C 1
ATOM 8829 O O . PHE A 1 1120 ? -29.399 -33.035 28.913 1.00 85.44 1120 PHE A O 1
ATOM 8836 N N . ASP A 1 1121 ? -31.214 -31.777 28.559 1.00 81.94 1121 ASP A N 1
ATOM 8837 C CA . ASP A 1 1121 ? -32.068 -32.376 29.576 1.00 81.94 1121 ASP A CA 1
ATOM 8838 C C . ASP A 1 1121 ? -32.956 -33.476 28.990 1.00 81.94 1121 ASP A C 1
ATOM 8840 O O . ASP A 1 1121 ? -33.578 -33.328 27.928 1.00 81.94 1121 ASP A O 1
ATOM 8844 N N . ARG A 1 1122 ? -33.070 -34.575 29.738 1.00 79.06 1122 ARG A N 1
ATOM 8845 C CA . ARG A 1 1122 ? -33.944 -35.711 29.433 1.00 79.06 1122 ARG A CA 1
ATOM 8846 C C . ARG A 1 1122 ? -35.346 -35.445 29.983 1.00 79.06 1122 ARG A C 1
ATOM 8848 O O . ARG A 1 1122 ? -35.543 -35.380 31.193 1.00 79.06 1122 ARG A O 1
ATOM 8855 N N . VAL A 1 1123 ? -36.338 -35.316 29.103 1.00 75.00 1123 VAL A N 1
ATOM 8856 C CA . VAL A 1 1123 ? -37.729 -35.000 29.466 1.00 75.00 1123 VAL A CA 1
ATOM 8857 C C . VAL A 1 1123 ? -38.669 -36.123 29.020 1.00 75.00 1123 VAL A C 1
ATOM 8859 O O . VAL A 1 1123 ? -38.617 -36.578 27.876 1.00 75.00 1123 VAL A O 1
ATOM 8862 N N . LYS A 1 1124 ? -39.573 -36.556 29.911 1.00 55.72 1124 LYS A N 1
ATOM 8863 C CA . LYS A 1 1124 ? -40.650 -37.507 29.581 1.00 55.72 1124 LYS A CA 1
ATOM 8864 C C . LYS A 1 1124 ? -41.743 -36.792 28.779 1.00 55.72 1124 LYS A C 1
ATOM 8866 O O . LYS A 1 1124 ? -42.264 -35.764 29.213 1.00 55.72 1124 LYS A O 1
ATOM 8871 N N . GLN A 1 1125 ? -42.081 -37.303 27.598 1.00 52.97 1125 GLN A N 1
ATOM 8872 C CA . GLN A 1 1125 ? -43.064 -36.674 26.714 1.00 52.97 1125 GLN A CA 1
ATOM 8873 C C . GLN A 1 1125 ? -44.496 -36.902 27.235 1.00 52.97 1125 GLN A C 1
ATOM 8875 O O . GLN A 1 1125 ? -44.919 -38.041 27.400 1.00 52.97 1125 GLN A O 1
ATOM 8880 N N . ARG A 1 1126 ? -45.267 -35.829 27.463 1.00 44.56 1126 ARG A N 1
ATOM 8881 C CA . ARG A 1 1126 ? -46.738 -35.889 27.569 1.00 44.56 1126 ARG A CA 1
ATOM 8882 C C . ARG A 1 1126 ? -47.333 -35.462 26.224 1.00 44.56 1126 ARG A C 1
ATOM 8884 O O . ARG A 1 1126 ? -47.023 -34.364 25.776 1.00 44.56 1126 ARG A O 1
ATOM 8891 N N . THR A 1 1127 ? -48.101 -36.365 25.603 1.00 40.44 1127 THR A N 1
ATOM 8892 C CA . THR A 1 1127 ? -49.006 -36.223 24.433 1.00 40.44 1127 THR A CA 1
ATOM 8893 C C . THR A 1 1127 ? -48.617 -35.225 23.326 1.00 40.44 1127 THR A C 1
ATOM 8895 O O . THR A 1 1127 ? -48.548 -34.013 23.512 1.00 40.44 1127 THR A O 1
ATOM 8898 N N . ALA A 1 1128 ? -48.412 -35.763 22.121 1.00 38.06 1128 ALA A N 1
ATOM 8899 C CA . ALA A 1 1128 ? -47.808 -35.107 20.964 1.00 38.06 1128 ALA A CA 1
ATOM 8900 C C . ALA A 1 1128 ? -48.598 -33.921 20.366 1.00 38.06 1128 ALA A C 1
ATOM 8902 O O . ALA A 1 1128 ? -49.718 -34.077 19.887 1.00 38.06 1128 ALA A O 1
ATOM 8903 N N . ALA A 1 1129 ? -47.930 -32.772 20.208 1.00 36.97 1129 ALA A N 1
ATOM 8904 C CA . ALA A 1 1129 ? -48.255 -31.808 19.158 1.00 36.97 1129 ALA A CA 1
ATOM 8905 C C . ALA A 1 1129 ? -47.422 -32.128 17.902 1.00 36.97 1129 ALA A C 1
ATOM 8907 O O . ALA A 1 1129 ? -46.187 -32.066 17.923 1.00 36.97 1129 ALA A O 1
ATOM 8908 N N . ARG A 1 1130 ? -48.098 -32.469 16.793 1.00 38.28 1130 ARG A N 1
ATOM 8909 C CA . ARG A 1 1130 ? -47.491 -32.671 15.462 1.00 38.28 1130 ARG A CA 1
ATOM 8910 C C . ARG A 1 1130 ? -46.746 -31.405 15.036 1.00 38.28 1130 ARG A C 1
ATOM 8912 O O . ARG A 1 1130 ? -47.351 -30.451 14.560 1.00 38.28 1130 ARG A O 1
ATOM 8919 N N . THR A 1 1131 ? -45.421 -31.416 15.131 1.00 36.34 1131 THR A N 1
ATOM 8920 C CA . THR A 1 1131 ? -44.563 -30.376 14.554 1.00 36.34 1131 THR A CA 1
ATOM 8921 C C . THR A 1 1131 ? -43.844 -30.940 13.330 1.00 36.34 1131 THR A C 1
ATOM 8923 O O . THR A 1 1131 ? -43.047 -31.871 13.420 1.00 36.34 1131 THR A O 1
ATOM 8926 N N . LYS A 1 1132 ? -44.159 -30.400 12.143 1.00 29.62 1132 LYS A N 1
ATOM 8927 C CA . LYS A 1 1132 ? -43.435 -30.714 10.900 1.00 29.62 1132 LYS A CA 1
ATOM 8928 C C . LYS A 1 1132 ? -41.965 -30.287 11.064 1.00 29.62 1132 LYS A C 1
ATOM 8930 O O . LYS A 1 1132 ? -41.731 -29.143 11.457 1.00 29.62 1132 LYS A O 1
ATOM 8935 N N . PRO A 1 1133 ? -40.971 -31.131 10.738 1.00 35.41 1133 PRO A N 1
ATOM 8936 C CA . PRO A 1 1133 ? -39.576 -30.719 10.810 1.00 35.41 1133 PRO A CA 1
ATOM 8937 C C . PRO A 1 1133 ? -39.296 -29.658 9.735 1.00 35.41 1133 PRO A C 1
ATOM 8939 O O . PRO A 1 1133 ? -39.524 -29.888 8.549 1.00 35.41 1133 PRO A O 1
ATOM 8942 N N . ARG A 1 1134 ? -38.782 -28.492 10.137 1.00 46.22 1134 ARG A N 1
ATOM 8943 C CA . ARG A 1 1134 ? -38.138 -27.529 9.230 1.00 46.22 1134 ARG A CA 1
ATOM 8944 C C . ARG A 1 1134 ? -36.668 -27.355 9.627 1.00 46.22 1134 ARG A C 1
ATOM 8946 O O . ARG A 1 1134 ? -36.390 -26.558 10.515 1.00 46.22 1134 ARG A O 1
ATOM 8953 N N . PRO A 1 1135 ? -35.733 -28.006 8.922 1.00 46.62 1135 PRO A N 1
ATOM 8954 C CA . PRO A 1 1135 ? -34.377 -27.484 8.796 1.00 46.62 1135 PRO A CA 1
ATOM 8955 C C . PRO A 1 1135 ? -33.998 -27.431 7.309 1.00 46.62 1135 PRO A C 1
ATOM 8957 O O . PRO A 1 1135 ? -33.651 -28.441 6.708 1.00 46.62 1135 PRO A O 1
ATOM 8960 N N . GLN A 1 1136 ? -34.158 -26.269 6.665 1.00 46.91 1136 GLN A N 1
ATOM 8961 C CA . GLN A 1 1136 ? -33.839 -26.100 5.231 1.00 46.91 1136 GLN A CA 1
ATOM 8962 C C . GLN A 1 1136 ? -33.227 -24.727 4.882 1.00 46.91 1136 GLN A C 1
ATOM 8964 O O . GLN A 1 1136 ? -32.836 -24.507 3.740 1.00 46.91 1136 GLN A O 1
ATOM 8969 N N . GLY A 1 1137 ? -33.145 -23.785 5.831 1.00 44.03 1137 GLY A N 1
ATOM 8970 C CA . GLY A 1 1137 ? -32.789 -22.387 5.545 1.00 44.03 1137 GLY A CA 1
ATOM 8971 C C . GLY A 1 1137 ? -31.309 -22.153 5.223 1.00 44.03 1137 GLY A C 1
ATOM 8972 O O . GLY A 1 1137 ? -31.005 -21.529 4.213 1.00 44.03 1137 GLY A O 1
ATOM 8973 N N . LEU A 1 1138 ? -30.392 -22.672 6.045 1.00 46.56 1138 LEU A N 1
ATOM 8974 C CA . LEU A 1 1138 ? -28.947 -22.431 5.897 1.00 46.56 1138 LEU A CA 1
ATOM 8975 C C . LEU A 1 1138 ? -28.365 -23.107 4.647 1.00 46.56 1138 LEU A C 1
ATOM 8977 O O . LEU A 1 1138 ? -27.653 -22.468 3.879 1.00 46.56 1138 LEU A O 1
ATOM 8981 N N . TRP A 1 1139 ? -28.772 -24.343 4.349 1.00 51.12 1139 TRP A N 1
ATOM 8982 C CA . TRP A 1 1139 ? -28.382 -25.021 3.108 1.00 51.12 1139 TRP A CA 1
ATOM 8983 C C . TRP A 1 1139 ? -28.921 -24.349 1.842 1.00 51.12 1139 TRP A C 1
ATOM 8985 O O . TRP A 1 1139 ? -28.231 -24.331 0.827 1.00 51.12 1139 TRP A O 1
ATOM 8995 N N . ARG A 1 1140 ? -30.130 -23.770 1.883 1.00 46.47 1140 ARG A N 1
ATOM 8996 C CA . ARG A 1 1140 ? -30.657 -22.958 0.772 1.00 46.47 1140 ARG A CA 1
ATOM 8997 C C . ARG A 1 1140 ? -29.813 -21.707 0.535 1.00 46.47 1140 ARG A C 1
ATOM 8999 O O . ARG A 1 1140 ? -29.657 -21.301 -0.610 1.00 46.47 1140 ARG A O 1
ATOM 9006 N N . LEU A 1 1141 ? -29.269 -21.114 1.596 1.00 46.94 1141 LEU A N 1
ATOM 9007 C CA . LEU A 1 1141 ? -28.405 -19.936 1.525 1.00 46.94 1141 LEU A CA 1
ATOM 9008 C C . LEU A 1 1141 ? -27.000 -20.277 1.019 1.00 46.94 1141 LEU A C 1
ATOM 9010 O O . LEU A 1 1141 ? -26.486 -19.554 0.171 1.00 46.94 1141 LEU A O 1
ATOM 9014 N N . PHE A 1 1142 ? -26.430 -21.407 1.448 1.00 46.22 1142 PHE A N 1
ATOM 9015 C CA . PHE A 1 1142 ? -25.178 -21.934 0.897 1.00 46.22 1142 PHE A CA 1
ATOM 9016 C C . PHE A 1 1142 ? -25.318 -22.256 -0.605 1.00 46.22 1142 PHE A C 1
ATOM 9018 O O . PHE A 1 1142 ? -24.550 -21.758 -1.425 1.00 46.22 1142 PHE A O 1
ATOM 9025 N N . ALA A 1 1143 ? -26.381 -22.969 -1.001 1.00 47.31 1143 ALA A N 1
ATOM 9026 C CA . ALA A 1 1143 ? -26.678 -23.262 -2.409 1.00 47.31 1143 ALA A CA 1
ATOM 9027 C C . ALA A 1 1143 ? -26.958 -21.992 -3.246 1.00 47.31 1143 ALA A C 1
ATOM 9029 O O . ALA A 1 1143 ? -26.589 -21.915 -4.423 1.00 47.31 1143 ALA A O 1
ATOM 9030 N N . TRP A 1 1144 ? -27.583 -20.970 -2.646 1.00 43.19 1144 TRP A N 1
ATOM 9031 C CA . TRP A 1 1144 ? -27.785 -19.653 -3.260 1.00 43.19 1144 TRP A CA 1
ATOM 9032 C C . TRP A 1 1144 ? -26.465 -18.895 -3.454 1.00 43.19 1144 TRP A C 1
ATOM 9034 O O . TRP A 1 1144 ? -26.262 -18.306 -4.516 1.00 43.19 1144 TRP A O 1
ATOM 9044 N N . ALA A 1 1145 ? -25.545 -18.953 -2.487 1.00 44.06 1145 ALA A N 1
ATOM 9045 C CA . ALA A 1 1145 ? -24.216 -18.352 -2.590 1.00 44.06 1145 ALA A CA 1
ATOM 9046 C C . ALA A 1 1145 ? -23.327 -19.032 -3.650 1.00 44.06 1145 ALA A C 1
ATOM 9048 O O . ALA A 1 1145 ? -22.503 -18.375 -4.286 1.00 44.06 1145 ALA A O 1
ATOM 9049 N N . CYS A 1 1146 ? -23.540 -20.325 -3.908 1.00 43.56 1146 CYS A N 1
ATOM 9050 C CA . CYS A 1 1146 ? -22.885 -21.061 -4.991 1.00 43.56 1146 CYS A CA 1
ATOM 9051 C C . CYS A 1 1146 ? -23.538 -20.865 -6.382 1.00 43.56 1146 CYS A C 1
ATOM 9053 O O . CYS A 1 1146 ? -22.984 -21.357 -7.366 1.00 43.56 1146 CYS A O 1
ATOM 9055 N N . SER A 1 1147 ? -24.653 -20.122 -6.489 1.00 44.03 1147 SER A N 1
ATOM 9056 C CA . SER A 1 1147 ? -25.469 -19.909 -7.708 1.00 44.03 1147 SER A CA 1
ATOM 9057 C C . SER A 1 1147 ? -26.180 -21.160 -8.267 1.00 44.03 1147 SER A C 1
ATOM 9059 O O . SER A 1 1147 ? -26.303 -21.304 -9.480 1.00 44.03 1147 SER A O 1
ATOM 9061 N N . LEU A 1 1148 ? -26.675 -22.075 -7.421 1.00 43.62 1148 LEU A N 1
ATOM 9062 C CA . LEU A 1 1148 ? -27.155 -23.412 -7.838 1.00 43.62 1148 LEU A CA 1
ATOM 9063 C C . LEU A 1 1148 ? -28.672 -23.638 -7.689 1.00 43.62 1148 LEU A C 1
ATOM 9065 O O . LEU A 1 1148 ? -29.110 -24.721 -7.291 1.00 43.62 1148 LEU A O 1
ATOM 9069 N N . ARG A 1 1149 ? -29.482 -22.624 -8.022 1.00 35.19 1149 ARG A N 1
ATOM 9070 C CA . ARG A 1 1149 ? -30.936 -22.593 -7.756 1.00 35.19 1149 ARG A CA 1
ATOM 9071 C C . ARG A 1 1149 ? -31.725 -23.760 -8.380 1.00 35.19 1149 ARG A C 1
ATOM 9073 O O . ARG A 1 1149 ? -32.661 -24.238 -7.748 1.00 35.19 1149 ARG A O 1
ATOM 9080 N N . ASP A 1 1150 ? -31.295 -24.275 -9.532 1.00 34.25 1150 ASP A N 1
ATOM 9081 C CA . ASP A 1 1150 ? -32.104 -25.197 -10.354 1.00 34.25 1150 ASP A CA 1
ATOM 9082 C C . ASP A 1 1150 ? -31.979 -26.689 -9.988 1.00 34.25 1150 ASP A C 1
ATOM 9084 O O . ASP A 1 1150 ? -32.624 -27.541 -10.585 1.00 34.25 1150 ASP A O 1
ATOM 9088 N N . THR A 1 1151 ? -31.163 -27.043 -8.992 1.00 37.38 1151 THR A N 1
ATOM 9089 C CA . THR A 1 1151 ? -30.922 -28.451 -8.601 1.00 37.38 1151 THR A CA 1
ATOM 9090 C C . THR A 1 1151 ? -31.719 -28.910 -7.369 1.00 37.38 1151 THR A C 1
ATOM 9092 O O . THR A 1 1151 ? -31.590 -30.057 -6.946 1.00 37.38 1151 THR A O 1
ATOM 9095 N N . PHE A 1 1152 ? -32.540 -28.036 -6.775 1.00 31.14 1152 PHE A N 1
ATOM 9096 C CA . PHE A 1 1152 ? -33.135 -28.263 -5.448 1.00 31.14 1152 PHE A CA 1
ATOM 9097 C C . PHE A 1 1152 ? -34.431 -29.096 -5.453 1.00 31.14 1152 PHE A C 1
ATOM 9099 O O . PHE A 1 1152 ? -34.857 -29.566 -4.399 1.00 31.14 1152 PHE A O 1
ATOM 9106 N N . GLU A 1 1153 ? -35.054 -29.323 -6.611 1.00 31.84 1153 GLU A N 1
ATOM 9107 C CA . GLU A 1 1153 ? -36.309 -30.090 -6.693 1.00 31.84 1153 GLU A CA 1
ATOM 9108 C C . GLU A 1 1153 ? -36.102 -31.608 -6.828 1.00 31.84 1153 GLU A C 1
ATOM 9110 O O . GLU A 1 1153 ? -37.022 -32.377 -6.557 1.00 31.84 1153 GLU A O 1
ATOM 9115 N N . ALA A 1 1154 ? -34.887 -32.068 -7.149 1.00 29.78 1154 ALA A N 1
ATOM 9116 C CA . ALA A 1 1154 ? -34.654 -33.458 -7.548 1.00 29.78 1154 ALA A CA 1
ATOM 9117 C C . ALA A 1 1154 ? -34.363 -34.457 -6.406 1.00 29.78 1154 ALA A C 1
ATOM 9119 O O . ALA A 1 1154 ? -34.352 -35.657 -6.660 1.00 29.78 1154 ALA A O 1
ATOM 9120 N N . PHE A 1 1155 ? -34.138 -34.032 -5.156 1.00 31.34 1155 PHE A N 1
ATOM 9121 C CA . PHE A 1 1155 ? -33.797 -34.966 -4.067 1.00 31.34 1155 PHE A CA 1
ATOM 9122 C C . PHE A 1 1155 ? -34.442 -34.571 -2.730 1.00 31.34 1155 PHE A C 1
ATOM 9124 O O . PHE A 1 1155 ? -33.868 -33.863 -1.903 1.00 31.34 1155 PHE A O 1
ATOM 9131 N N . ARG A 1 1156 ? -35.660 -35.076 -2.493 1.00 30.67 1156 ARG A N 1
ATOM 9132 C CA . ARG A 1 1156 ? -36.226 -35.201 -1.141 1.00 30.67 1156 ARG A CA 1
ATOM 9133 C C . ARG A 1 1156 ? -35.585 -36.420 -0.464 1.00 30.67 1156 ARG A C 1
ATOM 9135 O O . ARG A 1 1156 ? -35.671 -37.505 -1.041 1.00 30.67 1156 ARG A O 1
ATOM 9142 N N . PRO A 1 1157 ? -35.009 -36.322 0.748 1.00 28.55 1157 PRO A N 1
ATOM 9143 C CA . PRO A 1 1157 ? -34.739 -37.524 1.524 1.00 28.55 1157 PRO A CA 1
ATOM 9144 C C . PRO A 1 1157 ? -36.079 -38.226 1.784 1.00 28.55 1157 PRO A C 1
ATOM 9146 O O . PRO A 1 1157 ? -37.014 -37.613 2.305 1.00 28.55 1157 PRO A O 1
ATOM 9149 N N . ARG A 1 1158 ? -36.196 -39.497 1.374 1.00 27.86 1158 ARG A N 1
ATOM 9150 C CA . ARG A 1 1158 ? -37.311 -40.366 1.769 1.00 27.86 1158 ARG A CA 1
ATOM 9151 C C . ARG A 1 1158 ? -37.272 -40.467 3.291 1.00 27.86 1158 ARG A C 1
ATOM 9153 O O . ARG A 1 1158 ? -36.429 -41.163 3.843 1.00 27.86 1158 ARG A O 1
ATOM 9160 N N . THR A 1 1159 ? -38.148 -39.741 3.977 1.00 31.48 1159 THR A N 1
ATOM 9161 C CA . THR A 1 1159 ? -38.371 -39.940 5.408 1.00 31.48 1159 THR A CA 1
ATOM 9162 C C . THR A 1 1159 ? -38.974 -41.328 5.579 1.00 31.48 1159 THR A C 1
ATOM 9164 O O . THR A 1 1159 ? -40.110 -41.552 5.154 1.00 31.48 1159 THR A O 1
ATOM 9167 N N . SER A 1 1160 ? -38.227 -42.265 6.161 1.00 30.30 1160 SER A N 1
ATOM 9168 C CA . SER A 1 1160 ? -38.810 -43.503 6.663 1.00 30.30 1160 SER A CA 1
ATOM 9169 C C . SER A 1 1160 ? -39.828 -43.139 7.742 1.00 30.30 1160 SER A C 1
ATOM 9171 O O . SER A 1 1160 ? -39.518 -42.409 8.684 1.00 30.30 1160 SER A O 1
ATOM 9173 N N . ARG A 1 1161 ? -41.065 -43.613 7.569 1.00 30.44 1161 ARG A N 1
ATOM 9174 C CA . ARG A 1 1161 ? -42.065 -43.671 8.636 1.00 30.44 1161 ARG A CA 1
ATOM 9175 C C . ARG A 1 1161 ? -41.469 -44.513 9.761 1.00 30.44 1161 ARG A C 1
ATOM 9177 O O . ARG A 1 1161 ? -41.220 -45.694 9.553 1.00 30.44 1161 ARG A O 1
ATOM 9184 N N . THR A 1 1162 ? -41.238 -43.914 10.918 1.00 34.97 1162 THR A N 1
ATOM 9185 C CA . THR A 1 1162 ? -41.143 -44.664 12.168 1.00 34.97 1162 THR A CA 1
ATOM 9186 C C . THR A 1 1162 ? -42.243 -44.142 13.071 1.00 34.97 1162 THR A C 1
ATOM 9188 O O . THR A 1 1162 ? -42.245 -42.970 13.455 1.00 34.97 1162 THR A O 1
ATOM 9191 N N . ASP A 1 1163 ? -43.217 -45.006 13.326 1.00 32.09 1163 ASP A N 1
ATOM 9192 C CA . ASP A 1 1163 ? -44.264 -44.792 14.310 1.00 32.09 1163 ASP A CA 1
ATOM 9193 C C . ASP A 1 1163 ? -43.583 -44.665 15.680 1.00 32.09 1163 ASP A C 1
ATOM 9195 O O . ASP A 1 1163 ? -42.898 -45.578 16.139 1.00 32.09 1163 ASP A O 1
ATOM 9199 N N . ALA A 1 1164 ? -43.661 -43.484 16.294 1.00 37.81 1164 ALA A N 1
ATOM 9200 C CA . ALA A 1 1164 ? -43.119 -43.277 17.629 1.00 37.81 1164 ALA A CA 1
ATOM 9201 C C . ALA A 1 1164 ? -44.060 -43.947 18.638 1.00 37.81 1164 ALA A C 1
ATOM 9203 O O . ALA A 1 1164 ? -45.202 -43.518 18.789 1.00 37.81 1164 ALA A O 1
ATOM 9204 N N . ALA A 1 1165 ? -43.572 -45.000 19.295 1.00 39.28 1165 ALA A N 1
ATOM 9205 C CA . ALA A 1 1165 ? -44.238 -45.634 20.423 1.00 39.28 1165 ALA A CA 1
ATOM 9206 C C . ALA A 1 1165 ? -44.424 -44.637 21.582 1.00 39.28 1165 ALA A C 1
ATOM 9208 O O . ALA A 1 1165 ? -43.535 -43.824 21.867 1.00 39.28 1165 ALA A O 1
ATOM 9209 N N . ASP A 1 1166 ? -45.573 -44.717 22.254 1.00 35.91 1166 ASP A N 1
ATOM 9210 C CA . ASP A 1 1166 ? -45.852 -43.976 23.483 1.00 35.91 1166 ASP A CA 1
ATOM 9211 C C . ASP A 1 1166 ? -44.776 -44.277 24.541 1.00 35.91 1166 ASP A C 1
ATOM 9213 O O . ASP A 1 1166 ? -44.488 -45.433 24.845 1.00 35.91 1166 ASP A O 1
ATOM 9217 N N . GLY A 1 1167 ? -44.158 -43.224 25.087 1.00 46.56 1167 GLY A N 1
ATOM 9218 C CA . GLY A 1 1167 ? -43.087 -43.327 26.089 1.00 46.56 1167 GLY A CA 1
ATOM 9219 C C . GLY A 1 1167 ? -41.674 -42.980 25.601 1.00 46.56 1167 GLY A C 1
ATOM 9220 O O . GLY A 1 1167 ? -40.730 -43.099 26.381 1.00 46.56 1167 GLY A O 1
ATOM 9221 N N . ALA A 1 1168 ? -41.500 -42.524 24.355 1.00 54.47 1168 ALA A N 1
ATOM 9222 C CA . ALA A 1 1168 ? -40.193 -42.108 23.840 1.00 54.47 1168 ALA A CA 1
ATOM 9223 C C . ALA A 1 1168 ? -39.586 -40.929 24.633 1.00 54.47 1168 ALA A C 1
ATOM 9225 O O . ALA A 1 1168 ? -40.231 -39.912 24.905 1.00 54.47 1168 ALA A O 1
ATOM 9226 N N . GLU A 1 1169 ? -38.314 -41.065 24.996 1.00 61.03 1169 GLU A N 1
ATOM 9227 C CA . GLU A 1 1169 ? -37.565 -40.048 25.731 1.00 61.03 1169 GLU A CA 1
ATOM 9228 C C . GLU A 1 1169 ? -37.180 -38.888 24.813 1.00 61.03 1169 GLU A C 1
ATOM 9230 O O . GLU A 1 1169 ? -36.664 -39.094 23.712 1.00 61.03 1169 GLU A O 1
ATOM 9235 N N . VAL A 1 1170 ? -37.429 -37.654 25.259 1.00 69.81 1170 VAL A N 1
ATOM 9236 C CA . VAL A 1 1170 ? -37.150 -36.448 24.475 1.00 69.81 1170 VAL A CA 1
ATOM 9237 C C . VAL A 1 1170 ? -36.016 -35.669 25.123 1.00 69.81 1170 VAL A C 1
ATOM 9239 O O . VAL A 1 1170 ? -36.108 -35.275 26.282 1.00 69.81 1170 VAL A O 1
ATOM 9242 N N . TYR A 1 1171 ? -34.976 -35.394 24.343 1.00 74.62 1171 TYR A N 1
ATOM 9243 C CA . TYR A 1 1171 ? -33.842 -34.564 24.740 1.00 74.62 1171 TYR A CA 1
ATOM 9244 C C . TYR A 1 1171 ? -34.099 -33.107 24.327 1.00 74.62 1171 TYR A C 1
ATOM 9246 O O . TYR A 1 1171 ? -34.404 -32.831 23.162 1.00 74.62 1171 TYR A O 1
ATOM 9254 N N . LYS A 1 1172 ? -34.013 -32.169 25.275 1.00 77.06 1172 LYS A N 1
ATOM 9255 C CA . LYS A 1 1172 ? -34.128 -30.717 25.038 1.00 77.06 1172 LYS A CA 1
ATOM 9256 C C . LYS A 1 1172 ? -32.841 -30.033 25.474 1.00 77.06 1172 LYS A C 1
ATOM 9258 O O . LYS A 1 1172 ? -32.323 -30.404 26.508 1.00 77.06 1172 LYS A O 1
ATOM 9263 N N . PHE A 1 1173 ? -32.348 -29.037 24.738 1.00 78.44 1173 PHE A N 1
ATOM 9264 C CA . PHE A 1 1173 ? -31.176 -28.270 25.180 1.00 78.44 1173 PHE A CA 1
ATOM 9265 C C . PHE A 1 1173 ? -31.409 -27.678 26.583 1.00 78.44 1173 PHE A C 1
ATOM 9267 O O . PHE A 1 1173 ? -32.450 -27.053 26.810 1.00 78.44 1173 PHE A O 1
ATOM 9274 N N . ARG A 1 1174 ? -30.466 -27.917 27.504 1.00 69.75 1174 ARG A N 1
ATOM 9275 C CA . ARG A 1 1174 ? -30.540 -27.563 28.935 1.00 69.75 1174 ARG A CA 1
ATOM 9276 C C . ARG A 1 1174 ? -30.510 -26.048 29.140 1.00 69.75 1174 ARG A C 1
ATOM 9278 O O . ARG A 1 1174 ? -31.281 -25.482 29.910 1.00 69.75 1174 ARG A O 1
ATOM 9285 N N . ARG A 1 1175 ? -29.670 -25.363 28.370 1.00 59.34 1175 ARG A N 1
ATOM 9286 C CA . ARG A 1 1175 ? -29.623 -23.906 28.293 1.00 59.34 1175 ARG A CA 1
ATOM 9287 C C . ARG A 1 1175 ? -30.470 -23.418 27.116 1.00 59.34 1175 ARG A C 1
ATOM 9289 O O . ARG A 1 1175 ? -30.063 -23.494 25.968 1.00 59.34 1175 ARG A O 1
ATOM 9296 N N . ARG A 1 1176 ? -31.644 -22.833 27.386 1.00 48.59 1176 ARG A N 1
ATOM 9297 C CA . ARG A 1 1176 ? -32.264 -21.852 26.466 1.00 48.59 1176 ARG A CA 1
ATOM 9298 C C . ARG A 1 1176 ? -31.601 -20.490 26.686 1.00 48.59 1176 ARG A C 1
ATOM 9300 O O . ARG A 1 1176 ? -32.271 -19.532 27.057 1.00 48.59 1176 ARG A O 1
ATOM 9307 N N . SER A 1 1177 ? -30.284 -20.400 26.557 1.00 38.44 1177 SER A N 1
ATOM 9308 C CA . SER A 1 1177 ? -29.562 -19.182 26.930 1.00 38.44 1177 SER A CA 1
ATOM 9309 C C . SER A 1 1177 ? -28.967 -18.452 25.745 1.00 38.44 1177 SER A C 1
ATOM 9311 O O . SER A 1 1177 ? -27.895 -17.894 25.880 1.00 38.44 1177 SER A O 1
ATOM 9313 N N . VAL A 1 1178 ? -29.691 -18.350 24.630 1.00 38.03 1178 VAL A N 1
ATOM 9314 C CA . VAL A 1 1178 ? -29.646 -17.126 23.830 1.00 38.03 1178 VAL A CA 1
ATOM 9315 C C . VAL A 1 1178 ? -31.022 -16.916 23.199 1.00 38.03 1178 VAL A C 1
ATOM 9317 O O . VAL A 1 1178 ? -31.615 -17.836 22.636 1.00 38.03 1178 VAL A O 1
ATOM 9320 N N . GLY A 1 1179 ? -31.574 -15.704 23.301 1.00 36.44 1179 GLY A N 1
ATOM 9321 C CA . GLY A 1 1179 ? -32.739 -15.321 22.498 1.00 36.44 1179 GLY A CA 1
ATOM 9322 C C . GLY A 1 1179 ? -32.452 -15.487 20.993 1.00 36.44 1179 GLY A C 1
ATOM 9323 O O . GLY A 1 1179 ? -31.327 -15.810 20.616 1.00 36.44 1179 GLY A O 1
ATOM 9324 N N . PRO A 1 1180 ? -33.409 -15.197 20.093 1.00 37.56 1180 PRO A N 1
ATOM 9325 C CA . PRO A 1 1180 ? -33.237 -15.310 18.631 1.00 37.56 1180 PRO A CA 1
ATOM 9326 C C . PRO A 1 1180 ? -32.008 -14.581 18.018 1.00 37.56 1180 PRO A C 1
ATOM 9328 O O . PRO A 1 1180 ? -31.781 -14.673 16.812 1.00 37.56 1180 PRO A O 1
ATOM 9331 N N . ALA A 1 1181 ? -31.202 -13.888 18.830 1.00 33.97 1181 ALA A N 1
ATOM 9332 C CA . ALA A 1 1181 ? -29.943 -13.233 18.510 1.00 33.97 1181 ALA A CA 1
ATOM 9333 C C . ALA A 1 1181 ? -28.743 -14.177 18.224 1.00 33.97 1181 ALA A C 1
ATOM 9335 O O . ALA A 1 1181 ? -28.020 -13.877 17.276 1.00 33.97 1181 ALA A O 1
ATOM 9336 N N . SER A 1 1182 ? -28.521 -15.318 18.911 1.00 36.41 1182 SER A N 1
ATOM 9337 C CA . SER A 1 1182 ? -27.411 -16.237 18.511 1.00 36.41 1182 SER A CA 1
ATOM 9338 C C . SER A 1 1182 ? -27.720 -16.952 17.202 1.00 36.41 1182 SER A C 1
ATOM 9340 O O . SER A 1 1182 ? -26.868 -17.074 16.325 1.00 36.41 1182 SER A O 1
ATOM 9342 N N . THR A 1 1183 ? -28.989 -17.324 17.017 1.00 38.09 1183 THR A N 1
ATOM 9343 C CA . THR A 1 1183 ? -29.529 -17.912 15.784 1.00 38.09 1183 THR A CA 1
ATOM 9344 C C . THR A 1 1183 ? -29.445 -16.934 14.606 1.00 38.09 1183 THR A C 1
ATOM 9346 O O . THR A 1 1183 ? -29.417 -17.342 13.440 1.00 38.09 1183 THR A O 1
ATOM 9349 N N . ALA A 1 1184 ? -29.431 -15.628 14.896 1.00 35.06 1184 ALA A N 1
ATOM 9350 C CA . ALA A 1 1184 ? -29.175 -14.581 13.922 1.00 35.06 1184 ALA A CA 1
ATOM 9351 C C . ALA A 1 1184 ? -27.677 -14.419 13.645 1.00 35.06 1184 ALA A C 1
ATOM 9353 O O . ALA A 1 1184 ? -27.344 -14.125 12.506 1.00 35.06 1184 ALA A O 1
ATOM 9354 N N . MET A 1 1185 ? -26.774 -14.655 14.600 1.00 35.56 1185 MET A N 1
ATOM 9355 C CA . MET A 1 1185 ? -25.330 -14.460 14.424 1.00 35.56 1185 MET A CA 1
ATOM 9356 C C . MET A 1 1185 ? -24.739 -15.426 13.387 1.00 35.56 1185 MET A C 1
ATOM 9358 O O . MET A 1 1185 ? -24.185 -14.966 12.396 1.00 35.56 1185 MET A O 1
ATOM 9362 N N . THR A 1 1186 ? -24.984 -16.739 13.482 1.00 42.81 1186 THR A N 1
ATOM 9363 C CA . THR A 1 1186 ? -24.512 -17.714 12.470 1.00 42.81 1186 THR A CA 1
ATOM 9364 C C . THR A 1 1186 ? -25.128 -17.451 11.090 1.00 42.81 1186 THR A C 1
ATOM 9366 O O . THR A 1 1186 ? -24.460 -17.574 10.065 1.00 42.81 1186 THR A O 1
ATOM 9369 N N . LYS A 1 1187 ? -26.395 -17.006 11.041 1.00 38.44 1187 LYS A N 1
ATOM 9370 C CA . LYS A 1 1187 ? -27.037 -16.560 9.794 1.00 38.44 1187 LYS A CA 1
ATOM 9371 C C . LYS A 1 1187 ? -26.448 -15.256 9.260 1.00 38.44 1187 LYS A C 1
ATOM 9373 O O . LYS A 1 1187 ? -26.310 -15.147 8.054 1.00 38.44 1187 LYS A O 1
ATOM 9378 N N . THR A 1 1188 ? -26.110 -14.281 10.097 1.00 39.59 1188 THR A N 1
ATOM 9379 C CA . THR A 1 1188 ? -25.683 -12.929 9.690 1.00 39.59 1188 THR A CA 1
ATOM 9380 C C . THR A 1 1188 ? -24.201 -12.883 9.337 1.00 39.59 1188 THR A C 1
ATOM 9382 O O . THR A 1 1188 ? -23.847 -12.179 8.397 1.00 39.59 1188 THR A O 1
ATOM 9385 N N . THR A 1 1189 ? -23.352 -13.672 10.002 1.00 44.31 1189 THR A N 1
ATOM 9386 C CA . THR A 1 1189 ? -21.920 -13.797 9.685 1.00 44.31 1189 THR A CA 1
ATOM 9387 C C . THR A 1 1189 ? -21.734 -14.468 8.325 1.00 44.31 1189 THR A C 1
ATOM 9389 O O . THR A 1 1189 ? -21.195 -13.846 7.412 1.00 44.31 1189 THR A O 1
ATOM 9392 N N . LEU A 1 1190 ? -22.340 -15.645 8.105 1.00 43.38 1190 LEU A N 1
ATOM 9393 C CA . LEU A 1 1190 ? -22.328 -16.307 6.792 1.00 43.38 1190 LEU A CA 1
ATOM 9394 C C . LEU A 1 1190 ? -22.994 -15.436 5.712 1.00 43.38 1190 LEU A C 1
ATOM 9396 O O . LEU A 1 1190 ? -22.437 -15.255 4.633 1.00 43.38 1190 LEU A O 1
ATOM 9400 N N . PHE A 1 1191 ? -24.162 -14.838 5.978 1.00 41.09 1191 PHE A N 1
ATOM 9401 C CA . PHE A 1 1191 ? -24.859 -13.993 4.994 1.00 41.09 1191 PHE A CA 1
ATOM 9402 C C . PHE A 1 1191 ? -24.098 -12.694 4.692 1.00 41.09 1191 PHE A C 1
ATOM 9404 O O . PHE A 1 1191 ? -24.091 -12.247 3.548 1.00 41.09 1191 PHE A O 1
ATOM 9411 N N . GLY A 1 1192 ? -23.421 -12.107 5.680 1.00 42.16 1192 GLY A N 1
ATOM 9412 C CA . GLY A 1 1192 ? -22.562 -10.934 5.536 1.00 42.16 1192 GLY A CA 1
ATOM 9413 C C . GLY A 1 1192 ? -21.294 -11.229 4.737 1.00 42.16 1192 GLY A C 1
ATOM 9414 O O . GLY A 1 1192 ? -20.952 -10.444 3.850 1.00 42.16 1192 GLY A O 1
ATOM 9415 N N . ALA A 1 1193 ? -20.651 -12.372 4.983 1.00 44.84 1193 ALA A N 1
ATOM 9416 C CA . ALA A 1 1193 ? -19.494 -12.849 4.229 1.00 44.84 1193 ALA A CA 1
ATOM 9417 C C . ALA A 1 1193 ? -19.866 -13.185 2.772 1.00 44.84 1193 ALA A C 1
ATOM 9419 O O . ALA A 1 1193 ? -19.240 -12.692 1.831 1.00 44.84 1193 ALA A O 1
ATOM 9420 N N . PHE A 1 1194 ? -20.970 -13.913 2.546 1.00 43.47 1194 PHE A N 1
ATOM 9421 C CA . PHE A 1 1194 ? -21.458 -14.229 1.195 1.00 43.47 1194 PHE A CA 1
ATOM 9422 C C . PHE A 1 1194 ? -21.907 -12.989 0.412 1.00 43.47 1194 PHE A C 1
ATOM 9424 O O . PHE A 1 1194 ? -21.690 -12.905 -0.801 1.00 43.47 1194 PHE A O 1
ATOM 9431 N N . ARG A 1 1195 ? -22.526 -12.009 1.082 1.00 41.88 1195 ARG A N 1
ATOM 9432 C CA . ARG A 1 1195 ? -22.974 -10.760 0.453 1.00 41.88 1195 ARG A CA 1
ATOM 9433 C C . ARG A 1 1195 ? -21.797 -9.836 0.135 1.00 41.88 1195 ARG A C 1
ATOM 9435 O O . ARG A 1 1195 ? -21.832 -9.240 -0.937 1.00 41.88 1195 ARG A O 1
ATOM 9442 N N . ARG A 1 1196 ? -20.750 -9.787 0.976 1.00 46.03 1196 ARG A N 1
ATOM 9443 C CA . ARG A 1 1196 ? -19.465 -9.127 0.663 1.00 46.03 1196 ARG A CA 1
ATOM 9444 C C . ARG A 1 1196 ? -18.803 -9.765 -0.552 1.00 46.03 1196 ARG A C 1
ATOM 9446 O O . ARG A 1 1196 ? -18.621 -9.088 -1.553 1.00 46.03 1196 ARG A O 1
ATOM 9453 N N . ARG A 1 1197 ? -18.628 -11.089 -0.561 1.00 44.47 1197 ARG A N 1
ATOM 9454 C CA . ARG A 1 1197 ? -18.006 -11.798 -1.689 1.00 44.47 1197 ARG A CA 1
ATOM 9455 C C . ARG A 1 1197 ? -18.759 -11.622 -3.012 1.00 44.47 1197 ARG A C 1
ATOM 9457 O O . ARG A 1 1197 ? -18.134 -11.441 -4.051 1.00 44.47 1197 ARG A O 1
ATOM 9464 N N . ARG A 1 1198 ? -20.101 -11.631 -2.999 1.00 38.19 1198 ARG A N 1
ATOM 9465 C CA . ARG A 1 1198 ? -20.923 -11.336 -4.191 1.00 38.19 1198 ARG A CA 1
ATOM 9466 C C . ARG A 1 1198 ? -20.843 -9.862 -4.594 1.00 38.19 1198 ARG A C 1
ATOM 9468 O O . ARG A 1 1198 ? -20.800 -9.577 -5.784 1.00 38.19 1198 ARG A O 1
ATOM 9475 N N . TYR A 1 1199 ? -20.846 -8.939 -3.636 1.00 39.84 1199 TYR A N 1
ATOM 9476 C CA . TYR A 1 1199 ? -20.714 -7.505 -3.896 1.00 39.84 1199 TYR A CA 1
ATOM 9477 C C . TYR A 1 1199 ? -19.348 -7.174 -4.515 1.00 39.84 1199 TYR A C 1
ATOM 9479 O O . TYR A 1 1199 ? -19.292 -6.430 -5.491 1.00 39.84 1199 TYR A O 1
ATOM 9487 N N . ASP A 1 1200 ? -18.281 -7.810 -4.036 1.00 41.19 1200 ASP A N 1
ATOM 9488 C CA . ASP A 1 1200 ? -16.917 -7.619 -4.524 1.00 41.19 1200 ASP A CA 1
ATOM 9489 C C . ASP A 1 1200 ? -16.687 -8.292 -5.892 1.00 41.19 1200 ASP A C 1
ATOM 9491 O O . ASP A 1 1200 ? -16.052 -7.689 -6.757 1.00 41.19 1200 ASP A O 1
ATOM 9495 N N . LEU A 1 1201 ? -17.307 -9.458 -6.156 1.00 40.09 1201 LEU A N 1
ATOM 9496 C CA . LEU A 1 1201 ? -17.333 -10.082 -7.493 1.00 40.09 1201 LEU A CA 1
ATOM 9497 C C . LEU A 1 1201 ? -18.119 -9.262 -8.530 1.00 40.09 1201 LEU A C 1
ATOM 9499 O O . LEU A 1 1201 ? -17.753 -9.244 -9.700 1.00 40.09 1201 LEU A O 1
ATOM 9503 N N . VAL A 1 1202 ? -19.228 -8.629 -8.128 1.00 37.69 1202 VAL A N 1
ATOM 9504 C CA . VAL A 1 1202 ? -20.125 -7.888 -9.037 1.00 37.69 1202 VAL A CA 1
ATOM 9505 C C . VAL A 1 1202 ? -19.620 -6.468 -9.313 1.00 37.69 1202 VAL A C 1
ATOM 9507 O O . VAL A 1 1202 ? -19.929 -5.911 -10.361 1.00 37.69 1202 VAL A O 1
ATOM 9510 N N . LYS A 1 1203 ? -18.843 -5.867 -8.402 1.00 32.34 1203 LYS A N 1
ATOM 9511 C CA . LYS A 1 1203 ? -18.353 -4.483 -8.535 1.00 32.34 1203 LYS A CA 1
ATOM 9512 C C . LYS A 1 1203 ? -16.922 -4.342 -9.056 1.00 32.34 1203 LYS A C 1
ATOM 9514 O O . LYS A 1 1203 ? -16.453 -3.211 -9.128 1.00 32.34 1203 LYS A O 1
ATOM 9519 N N . GLY A 1 1204 ? -16.227 -5.436 -9.384 1.00 34.41 1204 GLY A N 1
ATOM 9520 C CA . GLY A 1 1204 ? -14.869 -5.384 -9.951 1.00 34.41 1204 GLY A CA 1
ATOM 9521 C C . GLY A 1 1204 ? -13.855 -4.620 -9.086 1.00 34.41 1204 GLY A C 1
ATOM 9522 O O . GLY A 1 1204 ? -12.901 -4.060 -9.610 1.00 34.41 1204 GLY A O 1
ATOM 9523 N N . ARG A 1 1205 ? -14.088 -4.543 -7.765 1.00 31.59 1205 ARG A N 1
ATOM 9524 C CA . ARG A 1 1205 ? -13.326 -3.709 -6.808 1.00 31.59 1205 ARG A CA 1
ATOM 9525 C C . ARG A 1 1205 ? -11.960 -4.270 -6.417 1.00 31.59 1205 ARG A C 1
ATOM 9527 O O . ARG A 1 1205 ? -11.197 -3.602 -5.732 1.00 31.59 1205 ARG A O 1
ATOM 9534 N N . PHE A 1 1206 ? -11.660 -5.467 -6.883 1.00 35.25 1206 PHE A N 1
ATOM 9535 C CA . PHE A 1 1206 ? -10.336 -6.055 -6.904 1.00 35.25 1206 PHE A CA 1
ATOM 9536 C C . PHE A 1 1206 ? -10.091 -6.360 -8.374 1.00 35.25 1206 PHE A C 1
ATOM 9538 O O . PHE A 1 1206 ? -11.020 -6.853 -9.023 1.00 35.25 1206 PHE A O 1
ATOM 9545 N N . GLY A 1 1207 ? -8.923 -5.975 -8.908 1.00 27.70 1207 GLY A N 1
ATOM 9546 C CA . GLY A 1 1207 ? -8.595 -6.119 -10.329 1.00 27.70 1207 GLY A CA 1
ATOM 9547 C C . GLY A 1 1207 ? -9.107 -7.450 -10.863 1.00 27.70 1207 GLY A C 1
ATOM 9548 O O . GLY A 1 1207 ? -9.059 -8.441 -10.127 1.00 27.70 1207 GLY A O 1
ATOM 9549 N N . ALA A 1 1208 ? -9.674 -7.433 -12.079 1.00 25.30 1208 ALA A N 1
ATOM 9550 C CA . ALA A 1 1208 ? -10.252 -8.603 -12.738 1.00 25.30 1208 ALA A CA 1
ATOM 9551 C C . ALA A 1 1208 ? -9.493 -9.856 -12.297 1.00 25.30 1208 ALA A C 1
ATOM 9553 O O . ALA A 1 1208 ? -8.262 -9.815 -12.384 1.00 25.30 1208 ALA A O 1
ATOM 9554 N N . PRO A 1 1209 ? -10.167 -10.899 -11.766 1.00 31.50 1209 PRO A N 1
ATOM 9555 C CA . PRO A 1 1209 ? -9.472 -12.054 -11.222 1.00 31.50 1209 PRO A CA 1
ATOM 9556 C C . PRO A 1 1209 ? -8.432 -12.454 -12.253 1.00 31.50 1209 PRO A C 1
ATOM 9558 O O . PRO A 1 1209 ? -8.808 -12.799 -13.380 1.00 31.50 1209 PRO A O 1
ATOM 9561 N N . GLN A 1 1210 ? -7.143 -12.320 -11.905 1.00 31.31 1210 GLN A N 1
ATOM 9562 C CA . GLN A 1 1210 ? -6.078 -12.886 -12.717 1.00 31.31 1210 GLN A CA 1
ATOM 9563 C C . GLN A 1 1210 ? -6.566 -14.272 -13.092 1.00 31.31 1210 GLN A C 1
ATOM 9565 O O . GLN A 1 1210 ? -7.024 -15.006 -12.214 1.00 31.31 1210 GLN A O 1
ATOM 9570 N N . ARG A 1 1211 ? -6.597 -14.539 -14.399 1.00 33.09 1211 ARG A N 1
ATOM 9571 C CA . ARG A 1 1211 ? -7.149 -15.730 -15.044 1.00 33.09 1211 ARG A CA 1
ATOM 9572 C C . ARG A 1 1211 ? -6.827 -17.009 -14.251 1.00 33.09 1211 ARG A C 1
ATOM 9574 O O . ARG A 1 1211 ? -5.915 -17.738 -14.601 1.00 33.09 1211 ARG A O 1
ATOM 9581 N N . LEU A 1 1212 ? -7.610 -17.335 -13.227 1.00 37.62 1212 LEU A N 1
ATOM 9582 C CA . LEU A 1 1212 ? -7.505 -18.588 -12.464 1.00 37.62 1212 LEU A CA 1
ATOM 9583 C C . LEU A 1 1212 ? -8.593 -19.578 -12.882 1.00 37.62 1212 LEU A C 1
ATOM 9585 O O . LEU A 1 1212 ? -8.843 -20.602 -12.256 1.00 37.62 1212 LEU A O 1
ATOM 9589 N N . SER A 1 1213 ? -9.243 -19.278 -14.002 1.00 39.19 1213 SER A N 1
ATOM 9590 C CA . SER A 1 1213 ? -10.047 -20.211 -14.760 1.00 39.19 1213 SER A CA 1
ATOM 9591 C C . SER A 1 1213 ? -10.285 -19.607 -16.141 1.00 39.19 1213 SER A C 1
ATOM 9593 O O . SER A 1 1213 ? -11.236 -18.855 -16.328 1.00 39.19 1213 SER A O 1
ATOM 9595 N N . SER A 1 1214 ? -9.498 -20.024 -17.134 1.00 38.19 1214 SER A N 1
ATOM 9596 C CA . SER A 1 1214 ? -9.856 -19.948 -18.565 1.00 38.19 1214 SER A CA 1
ATOM 9597 C C . SER A 1 1214 ? -11.154 -20.705 -18.901 1.00 38.19 1214 SER A C 1
ATOM 9599 O O . SER A 1 1214 ? -11.601 -20.721 -20.044 1.00 38.19 1214 SER A O 1
ATOM 9601 N N . LYS A 1 1215 ? -11.754 -21.369 -17.905 1.00 45.19 1215 LYS A N 1
ATOM 9602 C CA . LYS A 1 1215 ? -12.914 -22.232 -18.050 1.00 45.19 1215 LYS A CA 1
ATOM 9603 C C . LYS A 1 1215 ? -14.222 -21.421 -18.115 1.00 45.19 1215 LYS A C 1
ATOM 9605 O O . LYS A 1 1215 ? -14.425 -20.542 -17.272 1.00 45.19 1215 LY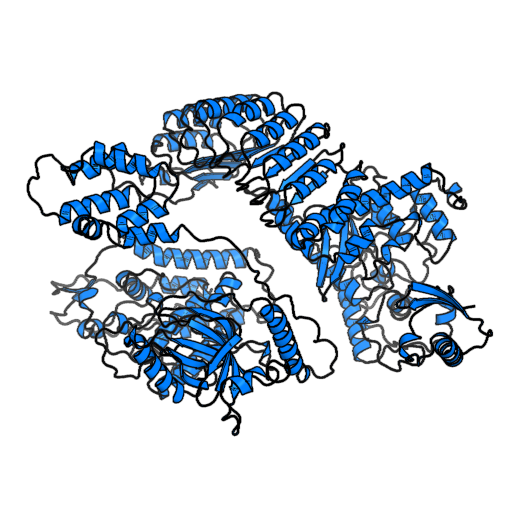S A O 1
ATOM 9610 N N . PRO A 1 1216 ? -15.132 -21.747 -19.052 1.00 51.38 1216 PRO A N 1
ATOM 9611 C CA . PRO A 1 1216 ? -16.442 -21.111 -19.186 1.00 51.38 1216 PRO A CA 1
ATOM 9612 C C . PRO A 1 1216 ? -17.270 -21.139 -17.892 1.00 51.38 1216 PRO A C 1
ATOM 9614 O O . PRO A 1 1216 ? -17.144 -22.056 -17.076 1.00 51.38 1216 PRO A O 1
ATOM 9617 N N . LEU A 1 1217 ? -18.195 -20.184 -17.741 1.00 51.34 1217 LEU A N 1
ATOM 9618 C CA . LEU A 1 1217 ? -19.079 -20.034 -16.572 1.00 51.34 1217 LEU A CA 1
ATOM 9619 C C . LEU A 1 1217 ? -19.782 -21.346 -16.159 1.00 51.34 1217 LEU A C 1
ATOM 9621 O O . LEU A 1 1217 ? -19.883 -21.653 -14.970 1.00 51.34 1217 LEU A O 1
ATOM 9625 N N . GLY A 1 1218 ? -20.208 -22.163 -17.130 1.00 57.53 1218 GLY A N 1
ATOM 9626 C CA . GLY A 1 1218 ? -20.832 -23.467 -16.871 1.00 57.53 1218 GLY A CA 1
ATOM 9627 C C . GLY A 1 1218 ? -19.902 -24.472 -16.179 1.00 57.53 1218 GLY A C 1
ATOM 9628 O O . GLY A 1 1218 ? -20.336 -25.245 -15.323 1.00 57.53 1218 GLY A O 1
ATOM 9629 N N . GLN A 1 1219 ? -18.600 -24.429 -16.471 1.00 59.97 1219 GLN A N 1
ATOM 9630 C CA . GLN A 1 1219 ? -17.614 -25.299 -15.834 1.00 59.97 1219 GLN A CA 1
ATOM 9631 C C . GLN A 1 1219 ? -17.318 -24.842 -14.397 1.00 59.97 1219 GLN A C 1
ATOM 9633 O O . GLN A 1 1219 ? -17.213 -25.682 -13.505 1.00 59.97 1219 GLN A O 1
ATOM 9638 N N . GLN A 1 1220 ? -17.292 -23.532 -14.130 1.00 58.44 1220 GLN A N 1
ATOM 9639 C CA . GLN A 1 1220 ? -17.171 -23.000 -12.765 1.00 58.44 1220 GLN A CA 1
ATOM 9640 C C . GLN A 1 1220 ? -18.374 -23.368 -11.882 1.00 58.44 1220 GLN A C 1
ATOM 9642 O O . GLN A 1 1220 ? -18.199 -23.748 -10.723 1.00 58.44 1220 GLN A O 1
ATOM 9647 N N . GLN A 1 1221 ? -19.596 -23.317 -12.422 1.00 63.16 1221 GLN A N 1
ATOM 9648 C CA . GLN A 1 1221 ? -20.800 -23.755 -11.703 1.00 63.16 1221 GLN A CA 1
ATOM 9649 C C . GLN A 1 1221 ? -20.776 -25.260 -11.399 1.00 63.16 1221 GLN A C 1
ATOM 9651 O O . GLN A 1 1221 ? -21.162 -25.679 -10.305 1.00 63.16 1221 GLN A O 1
ATOM 9656 N N . ARG A 1 1222 ? -20.276 -26.083 -12.332 1.00 67.50 1222 ARG A N 1
ATOM 9657 C CA . ARG A 1 1222 ? -20.094 -27.527 -12.118 1.00 67.50 1222 ARG A CA 1
ATOM 9658 C C . ARG A 1 1222 ? -19.088 -27.820 -11.000 1.00 67.50 1222 ARG A C 1
ATOM 9660 O O . ARG A 1 1222 ? -19.380 -28.650 -10.144 1.00 67.50 1222 ARG A O 1
ATOM 9667 N N . LEU A 1 1223 ? -17.956 -27.112 -10.965 1.00 66.69 1223 LEU A N 1
ATOM 9668 C CA . LEU A 1 1223 ? -16.947 -27.256 -9.905 1.00 66.69 1223 LEU A CA 1
ATOM 9669 C C . LEU A 1 1223 ? -17.521 -26.887 -8.526 1.00 66.69 1223 LEU A C 1
ATOM 9671 O O . LEU A 1 1223 ? -17.332 -27.624 -7.562 1.00 66.69 1223 LEU A O 1
ATOM 9675 N N . ARG A 1 1224 ? -18.317 -25.812 -8.442 1.00 67.25 1224 ARG A N 1
ATOM 9676 C CA . ARG A 1 1224 ? -19.017 -25.426 -7.202 1.00 67.25 1224 ARG A CA 1
ATOM 9677 C C . ARG A 1 1224 ? -20.032 -26.480 -6.740 1.00 67.25 1224 ARG A C 1
ATOM 9679 O O . ARG A 1 1224 ? -20.057 -26.803 -5.557 1.00 67.25 1224 ARG A O 1
ATOM 9686 N N . ARG A 1 1225 ? -20.821 -27.063 -7.659 1.00 69.56 1225 ARG A N 1
ATOM 9687 C CA . ARG A 1 1225 ? -21.758 -28.174 -7.355 1.00 69.56 1225 ARG A CA 1
ATOM 9688 C C . ARG A 1 1225 ? -21.042 -29.387 -6.776 1.00 69.56 1225 ARG A C 1
ATOM 9690 O O . ARG A 1 1225 ? -21.548 -30.015 -5.852 1.00 69.56 1225 ARG A O 1
ATOM 9697 N N . ASN A 1 1226 ? -19.899 -29.737 -7.351 1.00 74.69 1226 ASN A N 1
ATOM 9698 C CA . ASN A 1 1226 ? -19.108 -30.876 -6.907 1.00 74.69 1226 ASN A CA 1
ATOM 9699 C C . ASN A 1 1226 ? -18.550 -30.645 -5.498 1.00 74.69 1226 ASN A C 1
ATOM 9701 O O . ASN A 1 1226 ? -18.697 -31.510 -4.640 1.00 74.69 1226 ASN A O 1
ATOM 9705 N N . MET A 1 1227 ? -18.010 -29.452 -5.233 1.00 76.06 1227 MET A N 1
ATOM 9706 C CA . MET A 1 1227 ? -17.508 -29.096 -3.905 1.00 76.06 1227 MET A CA 1
ATOM 9707 C C . MET A 1 1227 ? -18.616 -29.113 -2.840 1.00 76.06 1227 MET A C 1
ATOM 9709 O O . MET A 1 1227 ? -18.429 -29.678 -1.767 1.00 76.06 1227 MET A O 1
ATOM 9713 N N . GLU A 1 1228 ? -19.809 -28.588 -3.148 1.00 75.25 1228 GLU A N 1
ATOM 9714 C CA . GLU A 1 1228 ? -20.961 -28.672 -2.236 1.00 75.25 1228 GLU A CA 1
ATOM 9715 C C . GLU A 1 1228 ? -21.323 -30.129 -1.900 1.00 75.25 1228 GLU A C 1
ATOM 9717 O O . GLU A 1 1228 ? -21.587 -30.454 -0.740 1.00 75.25 1228 GLU A O 1
ATOM 9722 N N . LYS A 1 1229 ? -21.337 -31.020 -2.901 1.00 80.44 1229 LYS A N 1
ATOM 9723 C CA . LYS A 1 1229 ? -21.644 -32.444 -2.693 1.00 80.44 1229 LYS A CA 1
ATOM 9724 C C . LYS A 1 1229 ? -20.635 -33.120 -1.767 1.00 80.44 1229 LYS A C 1
ATOM 9726 O O . LYS A 1 1229 ? -21.055 -33.917 -0.932 1.00 80.44 1229 LYS A O 1
ATOM 9731 N N . LEU A 1 1230 ? -19.348 -32.800 -1.908 1.00 83.38 1230 LEU A N 1
ATOM 9732 C CA . LEU A 1 1230 ? -18.284 -33.322 -1.048 1.00 83.38 1230 LEU A CA 1
ATOM 9733 C C . LEU A 1 1230 ? -18.455 -32.831 0.395 1.00 83.38 1230 LEU A C 1
ATOM 9735 O O . LEU A 1 1230 ? -18.544 -33.643 1.312 1.00 83.38 1230 LEU A O 1
ATOM 9739 N N . ILE A 1 1231 ? -18.613 -31.518 0.591 1.00 84.75 1231 ILE A N 1
ATOM 9740 C CA . ILE A 1 1231 ? -18.777 -30.907 1.921 1.00 84.75 1231 ILE A CA 1
ATOM 9741 C C . ILE A 1 1231 ? -19.987 -31.487 2.663 1.00 84.75 1231 ILE A C 1
ATOM 9743 O O . ILE A 1 1231 ? -19.897 -31.810 3.843 1.00 84.75 1231 ILE A O 1
ATOM 9747 N N . ARG A 1 1232 ? -21.117 -31.698 1.976 1.00 82.00 1232 ARG A N 1
ATOM 9748 C CA . ARG A 1 1232 ? -22.319 -32.304 2.581 1.00 82.00 1232 ARG A CA 1
ATOM 9749 C C . ARG A 1 1232 ? -22.112 -33.730 3.080 1.00 82.00 1232 ARG A C 1
ATOM 9751 O O . ARG A 1 1232 ? -22.809 -34.141 4.001 1.00 82.00 1232 ARG A O 1
ATOM 9758 N N . ARG A 1 1233 ? -21.217 -34.489 2.449 1.00 88.62 1233 ARG A N 1
ATOM 9759 C CA . ARG A 1 1233 ? -20.888 -35.860 2.859 1.00 88.62 1233 ARG A CA 1
ATOM 9760 C C . ARG A 1 1233 ? -19.909 -35.898 4.035 1.00 88.62 1233 ARG A C 1
ATOM 9762 O O . ARG A 1 1233 ? -19.941 -36.856 4.800 1.00 88.62 1233 ARG A O 1
ATOM 9769 N N . MET A 1 1234 ? -19.106 -34.845 4.195 1.00 92.38 1234 MET A N 1
ATOM 9770 C CA . MET A 1 1234 ? -18.210 -34.640 5.339 1.00 92.38 1234 MET A CA 1
ATOM 9771 C C . MET A 1 1234 ? -18.951 -34.093 6.572 1.00 92.38 1234 MET A C 1
ATOM 9773 O O . MET A 1 1234 ? -18.728 -34.555 7.684 1.00 92.38 1234 MET A O 1
ATOM 9777 N N . LEU A 1 1235 ? -19.899 -33.167 6.389 1.00 91.38 1235 LEU A N 1
ATOM 9778 C CA . LEU A 1 1235 ? -20.671 -32.542 7.476 1.00 91.38 1235 LEU A CA 1
ATOM 9779 C C . LEU A 1 1235 ? -21.949 -33.323 7.832 1.00 91.38 1235 LEU A C 1
ATOM 9781 O O . LEU A 1 1235 ? -23.052 -32.770 7.886 1.00 91.38 1235 LEU A O 1
ATOM 9785 N N . VAL A 1 1236 ? -21.806 -34.626 8.078 1.00 90.88 1236 VAL A N 1
ATOM 9786 C CA . VAL A 1 1236 ? -22.884 -35.499 8.572 1.00 90.88 1236 VAL A CA 1
ATOM 9787 C C . VAL A 1 1236 ? -22.734 -35.678 10.083 1.00 90.88 1236 VAL A C 1
ATOM 9789 O O . VAL A 1 1236 ? -21.660 -36.046 10.557 1.00 90.88 1236 VAL A O 1
ATOM 9792 N N . LEU A 1 1237 ? -23.807 -35.408 10.840 1.00 89.94 1237 LEU A N 1
ATOM 9793 C CA . LEU A 1 1237 ? -23.789 -35.494 12.310 1.00 89.94 1237 LEU A CA 1
ATOM 9794 C C . LEU A 1 1237 ? -23.506 -36.910 12.806 1.00 89.94 1237 LEU A C 1
ATOM 9796 O O . LEU A 1 1237 ? -22.750 -37.079 13.749 1.00 89.94 1237 LEU A O 1
ATOM 9800 N N . ASP A 1 1238 ? -24.119 -37.900 12.161 1.00 91.75 1238 ASP A N 1
ATOM 9801 C CA . ASP A 1 1238 ? -23.920 -39.313 12.458 1.00 91.75 1238 ASP A CA 1
ATOM 9802 C C . ASP A 1 1238 ? -22.556 -39.772 11.902 1.00 91.75 1238 ASP A C 1
ATOM 9804 O O . ASP A 1 1238 ? -22.407 -39.822 10.674 1.00 91.75 1238 ASP A O 1
ATOM 9808 N N . PRO A 1 1239 ? -21.563 -40.091 12.755 1.00 92.56 1239 PRO A N 1
ATOM 9809 C CA . PRO A 1 1239 ? -20.241 -40.501 12.294 1.00 92.56 1239 PRO A CA 1
ATOM 9810 C C . PRO A 1 1239 ? -20.265 -41.830 11.526 1.00 92.56 1239 PRO A C 1
ATOM 9812 O O . PRO A 1 1239 ? -19.402 -42.035 10.679 1.00 92.56 1239 PRO A O 1
ATOM 9815 N N . GLU A 1 1240 ? -21.260 -42.702 11.738 1.00 89.81 1240 GLU A N 1
ATOM 9816 C CA . GLU A 1 1240 ? -21.392 -43.974 11.006 1.00 89.81 1240 GLU A CA 1
ATOM 9817 C C . GLU A 1 1240 ? -21.916 -43.781 9.576 1.00 89.81 1240 GLU A C 1
ATOM 9819 O O . GLU A 1 1240 ? -21.784 -44.662 8.729 1.00 89.81 1240 GLU A O 1
ATOM 9824 N N . ARG A 1 1241 ? -22.527 -42.624 9.295 1.00 90.56 1241 ARG A N 1
ATOM 9825 C CA . ARG A 1 1241 ? -23.049 -42.259 7.966 1.00 90.56 1241 ARG A CA 1
ATOM 9826 C C . ARG A 1 1241 ? -22.211 -41.200 7.260 1.00 90.56 1241 ARG A C 1
ATOM 9828 O O . ARG A 1 1241 ? -22.537 -40.823 6.132 1.00 90.56 1241 ARG A O 1
ATOM 9835 N N . ARG A 1 1242 ? -21.198 -40.660 7.936 1.00 94.00 1242 ARG A N 1
ATOM 9836 C CA . ARG A 1 1242 ? -20.273 -39.678 7.377 1.00 94.00 1242 ARG A CA 1
ATOM 9837 C C . ARG A 1 1242 ? -19.370 -40.391 6.379 1.00 94.00 1242 ARG A C 1
ATOM 9839 O O . ARG A 1 1242 ? -18.773 -41.405 6.723 1.00 94.00 1242 ARG A O 1
ATOM 9846 N N . SER A 1 1243 ? -19.285 -39.878 5.150 1.00 91.44 1243 SER A N 1
ATOM 9847 C CA . SER A 1 1243 ? -18.409 -40.505 4.158 1.00 91.44 1243 SER A CA 1
ATOM 9848 C C . SER A 1 1243 ? -16.965 -40.411 4.612 1.00 91.44 1243 SER A C 1
ATOM 9850 O O . SER A 1 1243 ? -16.511 -39.354 5.054 1.00 91.44 1243 SER A O 1
ATOM 9852 N N . ASP A 1 1244 ? -16.247 -41.512 4.453 1.00 91.06 1244 ASP A N 1
ATOM 9853 C CA . ASP A 1 1244 ? -14.812 -41.547 4.676 1.00 91.06 1244 ASP A CA 1
ATOM 9854 C C . ASP A 1 1244 ? -14.026 -41.013 3.466 1.00 91.06 1244 ASP A C 1
ATOM 9856 O O . ASP A 1 1244 ? -14.575 -40.719 2.398 1.00 91.06 1244 ASP A O 1
ATOM 9860 N N . ALA A 1 1245 ? -12.712 -40.873 3.643 1.00 91.44 1245 ALA A N 1
ATOM 9861 C CA . ALA A 1 1245 ? -11.828 -40.370 2.603 1.00 91.44 1245 ALA A CA 1
ATOM 9862 C C . ALA A 1 1245 ? -11.834 -41.243 1.333 1.00 91.44 1245 ALA A C 1
ATOM 9864 O O . ALA A 1 1245 ? -11.917 -40.701 0.229 1.00 91.44 1245 ALA A O 1
ATOM 9865 N N . SER A 1 1246 ? -11.830 -42.574 1.467 1.00 89.25 1246 SER A N 1
ATOM 9866 C CA . SER A 1 1246 ? -11.847 -43.512 0.336 1.00 89.25 1246 SER A CA 1
ATOM 9867 C C . SER A 1 1246 ? -13.113 -43.378 -0.511 1.00 89.25 1246 SER A C 1
ATOM 9869 O O . SER A 1 1246 ? -13.053 -43.383 -1.744 1.00 89.25 1246 SER A O 1
ATOM 9871 N N . GLU A 1 1247 ? -14.277 -43.227 0.122 1.00 88.75 1247 GLU A N 1
ATOM 9872 C CA . GLU A 1 1247 ? -15.548 -42.993 -0.561 1.00 88.75 1247 GLU A CA 1
ATOM 9873 C C . GLU A 1 1247 ? -15.530 -41.696 -1.372 1.00 88.75 1247 GLU A C 1
ATOM 9875 O O . GLU A 1 1247 ? -15.998 -41.678 -2.514 1.00 88.75 1247 GLU A O 1
ATOM 9880 N N . LEU A 1 1248 ? -14.978 -40.617 -0.806 1.00 88.88 1248 LEU A N 1
ATOM 9881 C CA . LEU A 1 1248 ? -14.896 -39.325 -1.487 1.00 88.88 1248 LEU A CA 1
ATOM 9882 C C . LEU A 1 1248 ? -13.859 -39.334 -2.614 1.00 88.88 1248 LEU A C 1
ATOM 9884 O O . LEU A 1 1248 ? -14.141 -38.814 -3.693 1.00 88.88 1248 LEU A O 1
ATOM 9888 N N . LEU A 1 1249 ? -12.706 -39.982 -2.430 1.00 87.00 1249 LEU A N 1
ATOM 9889 C CA . LEU A 1 1249 ? -11.667 -40.115 -3.460 1.00 87.00 1249 LEU A CA 1
ATOM 9890 C C . LEU A 1 1249 ? -12.135 -40.942 -4.668 1.00 87.00 1249 LEU A C 1
ATOM 9892 O O . LEU A 1 1249 ? -11.786 -40.626 -5.810 1.00 87.00 1249 LEU A O 1
ATOM 9896 N N . ARG A 1 1250 ? -13.002 -41.945 -4.458 1.00 81.00 1250 ARG A N 1
ATOM 9897 C CA . ARG A 1 1250 ? -13.666 -42.690 -5.549 1.00 81.00 1250 ARG A CA 1
ATOM 9898 C C . ARG A 1 1250 ? -14.585 -41.811 -6.396 1.00 81.00 1250 ARG A C 1
ATOM 9900 O O . ARG A 1 1250 ? -14.831 -42.128 -7.559 1.00 81.00 1250 ARG A O 1
ATOM 9907 N N . MET A 1 1251 ? -15.029 -40.659 -5.887 1.00 74.56 1251 MET A N 1
ATOM 9908 C CA . MET A 1 1251 ? -15.765 -39.647 -6.656 1.00 74.56 1251 MET A CA 1
ATOM 9909 C C . MET A 1 1251 ? -14.817 -38.800 -7.530 1.00 74.56 1251 MET A C 1
ATOM 9911 O O . MET A 1 1251 ? -14.999 -37.591 -7.673 1.00 74.56 1251 MET A O 1
ATOM 9915 N N . LYS A 1 1252 ? -13.813 -39.440 -8.148 1.00 53.28 1252 LYS A N 1
ATOM 9916 C CA . LYS A 1 1252 ? -12.667 -38.826 -8.838 1.00 53.28 1252 LYS A CA 1
ATOM 9917 C C . LYS A 1 1252 ? -13.074 -37.774 -9.874 1.00 53.28 1252 LYS A C 1
ATOM 9919 O O . LYS A 1 1252 ? -12.464 -36.718 -9.921 1.00 53.28 1252 LYS A O 1
ATOM 9924 N N . SER A 1 1253 ? -14.175 -37.984 -10.605 1.00 54.66 1253 SER A N 1
ATOM 9925 C CA . SER A 1 1253 ? -14.713 -37.025 -11.591 1.00 54.66 1253 SER A CA 1
ATOM 9926 C C . SER A 1 1253 ? -15.261 -35.716 -10.996 1.00 54.66 1253 SER A C 1
ATOM 9928 O O . SER A 1 1253 ? -15.639 -34.812 -11.740 1.00 54.66 1253 SER A O 1
ATOM 9930 N N . GLN A 1 1254 ? -15.461 -35.660 -9.676 1.00 50.81 1254 GLN A N 1
ATOM 9931 C CA . GLN A 1 1254 ? -15.899 -34.466 -8.948 1.00 50.81 1254 GLN A CA 1
ATOM 9932 C C . GLN A 1 1254 ? -14.722 -33.699 -8.328 1.00 50.81 1254 GLN A C 1
ATOM 9934 O O . GLN A 1 1254 ? -14.855 -32.497 -8.089 1.00 50.81 1254 GLN A O 1
ATOM 9939 N N . LEU A 1 1255 ? -13.594 -34.386 -8.113 1.00 48.19 1255 LEU A N 1
ATOM 9940 C CA . LEU A 1 1255 ? -12.347 -33.861 -7.553 1.00 48.19 1255 LEU A CA 1
ATOM 9941 C C . LEU A 1 1255 ? -11.339 -33.424 -8.640 1.00 48.19 1255 LEU A C 1
ATOM 9943 O O . LEU A 1 1255 ? -10.614 -32.460 -8.412 1.00 48.19 1255 LEU A O 1
ATOM 9947 N N . SER A 1 1256 ? -11.328 -34.086 -9.810 1.00 42.91 1256 SER A N 1
ATOM 9948 C CA . SER A 1 1256 ? -10.605 -33.689 -11.040 1.00 42.91 1256 SER A CA 1
ATOM 9949 C C . SER A 1 1256 ? -11.342 -32.603 -11.820 1.00 42.91 1256 SER A C 1
ATOM 9951 O O . SER A 1 1256 ? -10.686 -31.681 -12.354 1.00 42.91 1256 SER A O 1
#

pLDDT: mean 72.35, std 22.54, range [25.3, 97.62]